Protein AF-A0A4T0FDM9-F1 (afdb_monomer)

Solvent-accessible surface area (backbone atoms only — not comparable to full-atom values): 46953 Å² total; per-residue (Å²): 115,73,72,65,69,41,30,29,35,49,55,89,90,50,73,43,64,85,63,92,65,81,43,66,83,69,46,92,96,54,89,38,66,93,48,69,70,62,42,61,75,45,50,44,75,48,76,78,46,77,49,66,38,32,28,29,34,37,47,28,56,50,55,64,68,57,58,50,46,45,40,49,28,34,38,29,57,31,61,13,28,21,40,75,48,69,46,78,80,40,76,60,51,90,69,54,68,70,64,48,46,54,54,54,22,58,46,35,26,28,38,72,31,87,78,40,43,82,64,55,98,85,64,78,88,45,56,57,33,41,46,41,31,35,38,75,50,63,14,38,67,50,92,77,60,67,89,88,72,79,55,59,82,63,47,31,41,63,29,65,39,39,42,61,58,54,41,70,49,71,43,80,63,37,69,77,32,66,75,36,66,76,52,56,68,41,59,49,58,45,78,47,75,74,51,70,47,50,68,83,19,34,38,34,36,39,34,37,25,33,43,40,28,17,70,81,41,68,58,14,20,28,32,69,41,59,50,70,46,56,40,44,44,75,48,68,77,52,85,65,53,42,93,44,18,67,60,58,35,68,41,46,46,92,71,18,37,48,74,44,74,66,83,80,85,45,37,38,57,41,86,73,27,45,82,67,45,81,75,84,59,51,52,68,74,41,76,93,36,64,90,29,62,44,44,32,22,34,62,35,34,34,41,33,46,33,33,28,49,40,23,39,48,22,80,49,45,62,63,48,20,53,50,53,54,49,51,53,54,48,55,52,49,55,54,47,50,47,68,75,67,45,78,77,76,82,77,83,77,88,77,87,87,83,92,76,96,69,92,78,77,90,84,77,73,99,80,73,75,87,78,80,79,80,80,89,81,86,82,88,83,87,86,81,86,86,90,83,90,85,85,86,92,86,81,90,82,89,85,83,89,83,69,87,70,63,61,71,68,62,73,78,76,72,84,78,91,74,84,60,72,81,72,83,84,79,60,54,75,42,62,86,77,58,90,65,54,80,59,46,65,59,43,49,25,70,74,70,40,83,84,59,60,56,39,72,50,25,25,54,31,49,75,67,48,61,57,96,66,62,45,48,34,35,43,34,29,33,78,90,48,49,62,69,58,24,54,47,52,33,50,55,36,50,57,57,66,52,44,67,69,43,75,72,45,91,72,87,64,66,38,30,32,27,41,38,33,24,80,38,67,63,27,23,54,55,50,43,55,60,48,50,65,47,24,65,67,69,71,50,46,69,49,61,60,87,47,49,91,82,47,60,70,90,75,49,71,25,41,32,40,26,18,25,37,64,44,48,44,55,44,42,72,77,38,87,68,43,53,58,48,39,45,33,40,36,34,42,50,33,55,62,34,62,31,92,92,32,30,70,39,40,48,50,45,52,50,52,39,36,71,61,44,51,79,65,33,27,36,37,37,30,22,49,56,83,52,72,70,53,46,52,51,38,55,73,77,42,71,82,48,36,55,48,66,33,94,55,49,88,55,79,60,88,42,50,47,81,48,74,41,50,28,52,97,90,47,49,67,59,37,51,49,49,55,52,49,43,71,74,68,55,90,83,66,99,80,73,63,97,54,55,25,35,40,34,34,33,91,42,52,72,54,12,46,54,49,18,51,51,33,40,79,70,74,41,48,38,36,44,51,52,86,73,53,89,92,52,104,55,75,70,66,58,50,59,53,47,43,47,43,37,63,77,43,94,81,52,96,78,42,29,46,32,41,22,23,28,66,80,78,52,56,64,62,81,58,66,76,42,27,31,37,32,34,33,67,43,84,58,97,41,72,67,54,41,51,60,57,54,59,59,27,30,44,95,81,39,71,10,38,33,35,38,48,33,51,43,72,59,36,54,58,54,54,64,74,74,108

Radius of gyration: 35.14 Å; Cα contacts (8 Å, |Δi|>4): 1385; chains: 1; bounding box: 88×101×104 Å

pLDDT: mean 79.96, std 21.32, range [21.09, 98.62]

Structure (mmCIF, N/CA/C/O backbone):
data_AF-A0A4T0FDM9-F1
#
_entry.id   AF-A0A4T0FDM9-F1
#
loop_
_atom_site.group_PDB
_atom_site.id
_atom_site.type_symbol
_atom_site.label_atom_id
_atom_site.label_alt_id
_atom_site.label_comp_id
_atom_site.label_asym_id
_atom_site.label_entity_id
_atom_site.label_seq_id
_atom_site.pdbx_PDB_ins_code
_atom_site.Cartn_x
_atom_site.Cartn_y
_atom_site.Cartn_z
_atom_site.occupancy
_atom_site.B_iso_or_equiv
_atom_site.auth_seq_id
_atom_site.auth_comp_id
_atom_site.auth_asym_id
_atom_site.auth_atom_id
_atom_site.pdbx_PDB_model_num
ATOM 1 N N . MET A 1 1 ? -28.705 14.005 28.517 1.00 50.91 1 MET A N 1
ATOM 2 C CA . MET A 1 1 ? -28.825 12.779 27.688 1.00 50.91 1 MET A CA 1
ATOM 3 C C . MET A 1 1 ? -28.263 12.961 26.279 1.00 50.91 1 MET A C 1
ATOM 5 O O . MET A 1 1 ? -27.533 12.079 25.859 1.00 50.91 1 MET A O 1
ATOM 9 N N . ALA A 1 2 ? -28.540 14.061 25.563 1.00 56.50 2 ALA A N 1
ATOM 10 C CA . ALA A 1 2 ? -27.968 14.299 24.227 1.00 56.50 2 ALA A CA 1
ATOM 11 C C . ALA A 1 2 ? -26.438 14.525 24.233 1.00 56.50 2 ALA A C 1
ATOM 13 O O . ALA A 1 2 ? -25.732 13.894 23.454 1.00 56.50 2 ALA A O 1
ATOM 14 N N . GLU A 1 3 ? -25.909 15.335 25.160 1.00 59.50 3 GLU A N 1
ATOM 15 C CA . GLU A 1 3 ? -24.456 15.595 25.286 1.00 59.50 3 GLU A CA 1
ATOM 16 C C . GLU A 1 3 ? -23.640 14.326 25.561 1.00 59.50 3 GLU A C 1
ATOM 18 O O . GLU A 1 3 ? -22.557 14.136 25.021 1.00 59.50 3 GLU A O 1
ATOM 23 N N . ASP A 1 4 ? -24.213 13.404 26.328 1.00 69.69 4 ASP A N 1
ATOM 24 C CA . ASP A 1 4 ? -23.596 12.133 26.707 1.00 69.69 4 ASP A CA 1
ATOM 25 C C . ASP A 1 4 ? -23.381 11.191 25.504 1.00 69.69 4 ASP A C 1
ATOM 27 O O . ASP A 1 4 ? -22.490 10.343 25.502 1.00 69.69 4 ASP A O 1
ATOM 31 N N . ARG A 1 5 ? -24.182 11.362 24.440 1.00 80.62 5 ARG A N 1
ATOM 32 C CA . ARG A 1 5 ? -24.090 10.596 23.180 1.00 80.62 5 ARG A CA 1
ATOM 33 C C . ARG A 1 5 ? -23.045 11.160 22.220 1.00 80.62 5 ARG A C 1
ATOM 35 O O . ARG A 1 5 ? -22.632 10.480 21.277 1.00 80.62 5 ARG A O 1
ATOM 42 N N . ASN A 1 6 ? -22.631 12.407 22.427 1.00 88.00 6 ASN A N 1
ATOM 43 C CA . ASN A 1 6 ? -21.534 13.008 21.679 1.00 88.00 6 ASN A CA 1
ATOM 44 C C . ASN A 1 6 ? -20.171 12.717 22.331 1.00 88.00 6 ASN A C 1
ATOM 46 O O . ASN A 1 6 ? -19.137 13.112 21.805 1.00 88.00 6 ASN A O 1
ATOM 50 N N . ILE A 1 7 ? -20.150 12.000 23.457 1.00 93.56 7 ILE A N 1
ATOM 51 C CA . ILE A 1 7 ? -18.923 11.645 24.163 1.00 93.56 7 ILE A CA 1
ATOM 52 C C . ILE A 1 7 ? -18.602 10.166 23.936 1.00 93.56 7 ILE A C 1
ATOM 54 O O . ILE A 1 7 ? -19.344 9.261 24.328 1.00 93.56 7 ILE A O 1
ATOM 58 N N . VAL A 1 8 ? -17.444 9.918 23.329 1.00 95.06 8 VAL A N 1
ATOM 59 C CA . VAL A 1 8 ? -16.801 8.603 23.302 1.00 95.06 8 VAL A CA 1
ATOM 60 C C . VAL A 1 8 ? -16.137 8.391 24.658 1.00 95.06 8 VAL A C 1
ATOM 62 O O . VAL A 1 8 ? -15.091 8.980 24.928 1.00 95.06 8 VAL A O 1
ATOM 65 N N . ARG A 1 9 ? -16.747 7.575 25.518 1.00 94.31 9 ARG A N 1
ATOM 66 C CA . ARG A 1 9 ? -16.260 7.330 26.883 1.00 94.31 9 ARG A CA 1
ATOM 67 C C . ARG A 1 9 ? -15.075 6.376 26.909 1.00 94.31 9 ARG A C 1
ATOM 69 O O . ARG A 1 9 ? -15.024 5.406 26.146 1.00 94.31 9 ARG A O 1
ATOM 76 N N . LEU A 1 10 ? -14.140 6.643 27.810 1.00 94.88 10 LEU A N 1
ATOM 77 C CA . LEU A 1 10 ? -12.890 5.910 27.948 1.00 94.88 10 LEU A CA 1
ATOM 78 C C . LEU A 1 10 ? -12.779 5.346 29.359 1.00 94.88 10 LEU A C 1
ATOM 80 O O . LEU A 1 10 ? -12.429 6.058 30.294 1.00 94.88 10 LEU A O 1
ATOM 84 N N . ASP A 1 11 ? -13.009 4.045 29.472 1.00 92.38 11 ASP A N 1
ATOM 85 C CA . ASP A 1 11 ? -12.820 3.311 30.714 1.00 92.38 11 ASP A CA 1
ATOM 86 C C . ASP A 1 11 ? -11.411 2.709 30.767 1.00 92.38 11 ASP A C 1
ATOM 88 O O . ASP A 1 11 ? -10.637 2.745 29.800 1.00 92.38 11 ASP A O 1
ATOM 92 N N . LYS A 1 12 ? -11.074 2.105 31.908 1.00 90.38 12 LYS A N 1
ATOM 93 C CA . LYS A 1 12 ? -9.765 1.484 32.141 1.00 90.38 12 LYS A CA 1
ATOM 94 C C . LYS A 1 12 ? -9.435 0.422 31.088 1.00 90.38 12 LYS A C 1
ATOM 96 O O . LYS A 1 12 ? -8.355 0.442 30.509 1.00 90.38 12 LYS A O 1
ATOM 101 N N . GLU A 1 13 ? -10.402 -0.442 30.783 1.00 91.62 13 GLU A N 1
ATOM 102 C CA . GLU A 1 13 ? -10.210 -1.611 29.912 1.00 91.62 13 GLU A CA 1
ATOM 103 C C . GLU A 1 13 ? -10.867 -1.467 28.530 1.00 91.62 13 GLU A C 1
ATOM 105 O O . GLU A 1 13 ? -10.621 -2.271 27.628 1.00 91.62 13 GLU A O 1
ATOM 110 N N . ARG A 1 14 ? -11.780 -0.501 28.352 1.00 92.50 14 ARG A N 1
ATOM 111 C CA . ARG A 1 14 ? -12.668 -0.436 27.179 1.00 92.50 14 ARG A CA 1
ATOM 112 C C . ARG A 1 14 ? -12.958 0.995 26.751 1.00 92.50 14 ARG A C 1
ATOM 114 O O . ARG A 1 14 ? -12.776 1.945 27.502 1.00 92.50 14 ARG A O 1
ATOM 121 N N . THR A 1 15 ? -13.411 1.135 25.512 1.00 93.69 15 THR A N 1
ATOM 122 C CA . THR A 1 15 ? -13.930 2.392 24.970 1.00 93.69 15 THR A CA 1
ATOM 123 C C . THR A 1 15 ? -15.391 2.170 24.599 1.00 93.69 15 THR A C 1
ATOM 125 O O . THR A 1 15 ? -15.711 1.207 23.899 1.00 93.69 15 THR A O 1
ATOM 128 N N . HIS A 1 16 ? -16.267 3.058 25.054 1.00 91.94 16 HIS A N 1
ATOM 129 C CA . HIS A 1 16 ? -17.711 2.992 24.844 1.00 91.94 16 HIS A CA 1
ATOM 130 C C . HIS A 1 16 ? -18.176 4.096 23.884 1.00 91.94 16 HIS A C 1
ATOM 132 O O . HIS A 1 16 ? -17.425 5.016 23.570 1.00 91.94 16 HIS A O 1
ATOM 138 N N . ASN A 1 17 ? -19.413 3.992 23.386 1.00 89.94 17 ASN A N 1
ATOM 139 C CA . ASN A 1 17 ? -20.034 4.983 22.491 1.00 89.94 17 ASN A CA 1
ATOM 140 C C . ASN A 1 17 ? -19.220 5.282 21.213 1.00 89.94 17 ASN A C 1
ATOM 142 O O . ASN A 1 17 ? -19.187 6.399 20.712 1.00 89.94 17 ASN A O 1
ATOM 146 N N . VAL A 1 18 ? -18.560 4.261 20.659 1.00 88.56 18 VAL A N 1
ATOM 147 C CA . VAL A 1 18 ? -17.649 4.391 19.504 1.00 88.56 18 VAL A CA 1
ATOM 148 C C . VAL A 1 18 ? -18.346 4.598 18.154 1.00 88.56 18 VAL A C 1
ATOM 150 O O . VAL A 1 18 ? -17.680 4.778 17.137 1.00 88.56 18 VAL A O 1
ATOM 153 N N . HIS A 1 19 ? -19.670 4.478 18.094 1.00 88.75 19 HIS A N 1
ATOM 154 C CA . HIS A 1 19 ? -20.427 4.541 16.846 1.00 88.75 19 HIS A CA 1
ATOM 155 C C . HIS A 1 19 ? -21.247 5.819 16.780 1.00 88.75 19 HIS A C 1
ATOM 157 O O . HIS A 1 19 ? -21.843 6.217 17.776 1.00 88.75 19 HIS A O 1
ATOM 163 N N . SER A 1 20 ? -21.325 6.414 15.589 1.00 87.25 20 SER A N 1
ATOM 164 C CA . SER A 1 20 ? -22.290 7.475 15.330 1.00 87.25 20 SER A CA 1
ATOM 165 C C . SER A 1 20 ? -23.705 6.918 15.420 1.00 87.25 20 SER A C 1
ATOM 167 O O . SER A 1 20 ? -24.015 5.883 14.825 1.00 87.25 20 SER A O 1
ATOM 169 N N . THR A 1 21 ? -24.558 7.600 16.175 1.00 88.50 21 THR A N 1
ATOM 170 C CA . THR A 1 21 ? -25.956 7.200 16.394 1.00 88.50 21 THR A CA 1
ATOM 171 C C . THR A 1 21 ? -26.958 8.252 15.940 1.00 88.50 21 THR A C 1
ATOM 173 O O . THR A 1 21 ? -28.157 8.031 16.071 1.00 88.50 21 THR A O 1
ATOM 176 N N . ASP A 1 22 ? -26.494 9.371 15.390 1.00 85.31 22 ASP A N 1
ATOM 177 C CA . ASP A 1 22 ? -27.321 10.542 15.077 1.00 85.31 22 ASP A CA 1
ATOM 178 C C . ASP A 1 22 ? -27.982 10.373 13.703 1.00 85.31 22 ASP A C 1
ATOM 180 O O . ASP A 1 22 ? -27.779 11.163 12.787 1.00 85.31 22 ASP A O 1
ATOM 184 N N . PHE A 1 23 ? -28.738 9.284 13.554 1.00 88.44 23 PHE A N 1
ATOM 185 C CA . PHE A 1 23 ? -29.477 8.938 12.345 1.00 88.44 23 PHE A CA 1
ATOM 186 C C . PHE A 1 23 ? -30.982 8.881 12.643 1.00 88.44 23 PHE A C 1
ATOM 188 O O . PHE A 1 23 ? -31.368 8.565 13.778 1.00 88.44 23 PHE A O 1
ATOM 195 N N . PRO A 1 24 ? -31.848 9.151 11.647 1.00 89.50 24 PRO A N 1
ATOM 196 C CA . PRO A 1 24 ? -33.297 9.082 11.820 1.00 89.50 24 PRO A CA 1
ATOM 197 C C . PRO A 1 24 ? -33.747 7.732 12.384 1.00 89.50 24 PRO A C 1
ATOM 199 O O . PRO A 1 24 ? -33.291 6.679 11.939 1.00 89.50 24 PRO A O 1
ATOM 202 N N . GLY A 1 25 ? -34.656 7.767 13.359 1.00 87.06 25 GLY A N 1
ATOM 203 C CA . GLY A 1 25 ? -35.259 6.567 13.948 1.00 87.06 25 GLY A CA 1
ATOM 204 C C . GLY A 1 25 ? -34.464 5.897 15.075 1.00 87.06 25 GLY A C 1
ATOM 205 O O . GLY A 1 25 ? -34.975 4.953 15.671 1.00 87.06 25 GLY A O 1
ATOM 206 N N . ASN A 1 26 ? -33.265 6.379 15.420 1.00 87.38 26 ASN A N 1
ATOM 207 C CA . ASN A 1 26 ? -32.494 5.824 16.543 1.00 87.38 26 ASN A CA 1
ATOM 208 C C . ASN A 1 26 ? -32.960 6.323 17.919 1.00 87.38 26 ASN A C 1
ATOM 210 O O . ASN A 1 26 ? -32.786 5.616 18.911 1.00 87.38 26 ASN A O 1
ATOM 214 N N . TYR A 1 27 ? -33.542 7.524 17.988 1.00 86.69 27 TYR A N 1
ATOM 215 C CA . TYR A 1 27 ? -33.940 8.162 19.241 1.00 86.69 27 TYR A CA 1
ATOM 216 C C . TYR A 1 27 ? -35.399 8.635 19.179 1.00 86.69 27 TYR A C 1
ATOM 218 O O . TYR A 1 27 ? -35.738 9.457 18.325 1.00 86.69 27 TYR A O 1
ATOM 226 N N . PRO A 1 28 ? -36.284 8.129 20.061 1.00 87.31 28 PRO A N 1
ATOM 227 C CA . PRO A 1 28 ? -37.666 8.590 20.134 1.00 87.31 28 PRO A CA 1
ATOM 228 C C . PRO A 1 28 ? -37.744 10.085 20.467 1.00 87.31 28 PRO A C 1
ATOM 230 O O . PRO A 1 28 ? -37.114 10.540 21.418 1.00 87.31 28 PRO A O 1
ATOM 233 N N . GLY A 1 29 ? -38.544 10.837 19.707 1.00 85.44 29 GLY A N 1
ATOM 234 C CA . GLY A 1 29 ? -38.770 12.269 19.940 1.00 85.44 29 GLY A CA 1
ATOM 235 C C . GLY A 1 29 ? -37.670 13.206 19.424 1.00 85.44 29 GLY A C 1
ATOM 236 O O . GLY A 1 29 ? -37.795 14.415 19.596 1.00 85.44 29 GLY A O 1
ATOM 237 N N . GLU A 1 30 ? -36.628 12.687 18.766 1.00 87.19 30 GLU A N 1
ATOM 238 C CA . GLU A 1 30 ? -35.556 13.489 18.164 1.00 87.19 30 GLU A CA 1
ATOM 239 C C . GLU A 1 30 ? -35.551 13.351 16.634 1.00 87.19 30 GLU A C 1
ATOM 241 O O . GLU A 1 30 ? -35.672 12.249 16.096 1.00 87.19 30 GLU A O 1
ATOM 246 N N . ASN A 1 31 ? -35.387 14.474 15.921 1.00 86.62 31 ASN A N 1
ATOM 247 C CA . ASN A 1 31 ? -35.212 14.472 14.469 1.00 86.62 31 ASN A CA 1
ATOM 248 C C . ASN A 1 31 ? -33.720 14.592 14.102 1.00 86.62 31 ASN A C 1
ATOM 250 O O . ASN A 1 31 ? -33.061 15.597 14.391 1.00 86.62 31 ASN A O 1
ATOM 254 N N . HIS A 1 32 ? -33.205 13.558 13.439 1.00 87.94 32 HIS A N 1
ATOM 255 C CA . HIS A 1 32 ? -31.842 13.484 12.905 1.00 87.94 32 HIS A CA 1
ATOM 256 C C . HIS A 1 32 ? -31.819 13.347 11.375 1.00 87.94 32 HIS A C 1
ATOM 258 O O . HIS A 1 32 ? -30.838 12.871 10.809 1.00 87.94 32 HIS A O 1
ATOM 264 N N . GLU A 1 33 ? -32.902 13.718 10.691 1.00 92.19 33 GLU A N 1
ATOM 265 C CA . GLU A 1 33 ? -32.911 13.809 9.233 1.00 92.19 33 GLU A CA 1
ATOM 266 C C . GLU A 1 33 ? -31.876 14.817 8.743 1.00 92.19 33 GLU A C 1
ATOM 268 O O . GLU A 1 33 ? -31.536 15.793 9.423 1.00 92.19 33 GLU A O 1
ATOM 273 N N . TRP A 1 34 ? -31.359 14.556 7.542 1.00 93.69 34 TRP A N 1
ATOM 274 C CA . TRP A 1 34 ? -30.397 15.443 6.912 1.00 93.69 34 TRP A CA 1
ATOM 275 C C . TRP A 1 34 ? -31.020 16.823 6.697 1.00 93.69 34 TRP A C 1
ATOM 277 O O . TRP A 1 34 ? -32.061 16.961 6.057 1.00 93.69 34 TRP A O 1
ATOM 287 N N . ASN A 1 35 ? -30.352 17.851 7.212 1.00 94.12 35 ASN A N 1
ATOM 288 C CA . ASN A 1 35 ? -30.761 19.236 7.058 1.00 94.12 35 ASN A CA 1
ATOM 289 C C . ASN A 1 35 ? -29.519 20.102 6.832 1.00 94.12 35 ASN A C 1
ATOM 291 O O . ASN A 1 35 ? -28.650 20.191 7.700 1.00 94.12 35 ASN A O 1
ATOM 295 N N . LEU A 1 36 ? -29.456 20.740 5.662 1.00 93.56 36 LEU A N 1
ATOM 296 C CA . LEU A 1 36 ? -28.300 21.532 5.250 1.00 93.56 36 LEU A CA 1
ATOM 297 C C . LEU A 1 36 ? -28.078 22.753 6.153 1.00 93.56 36 LEU A C 1
ATOM 299 O O . LEU A 1 36 ? -26.953 22.981 6.574 1.00 93.56 36 LEU A O 1
ATOM 303 N N . GLN A 1 37 ? -29.135 23.481 6.523 1.00 95.12 37 GLN A N 1
ATOM 304 C CA . GLN A 1 37 ? -29.022 24.666 7.385 1.00 95.12 37 GLN A CA 1
ATOM 305 C C . GLN A 1 37 ? -28.481 24.305 8.774 1.00 95.12 37 GLN A C 1
ATOM 307 O O . GLN A 1 37 ? -27.616 24.997 9.304 1.00 95.12 37 GLN A O 1
ATOM 312 N N . ARG A 1 38 ? -28.948 23.184 9.345 1.00 91.94 38 ARG A N 1
ATOM 313 C CA . ARG A 1 38 ? -28.433 22.654 10.618 1.00 91.94 38 ARG A CA 1
ATOM 314 C C . ARG A 1 38 ? -26.964 22.244 10.504 1.00 91.94 38 ARG A C 1
ATOM 316 O O . ARG A 1 38 ? -26.201 22.440 11.446 1.00 91.94 38 ARG A O 1
ATOM 323 N N . PHE A 1 39 ? -26.573 21.641 9.384 1.00 94.00 39 PHE A N 1
ATOM 324 C CA . PHE A 1 39 ? -25.178 21.289 9.138 1.00 94.00 39 PHE A CA 1
ATOM 325 C C . PHE A 1 39 ? -24.303 22.546 9.037 1.00 94.00 39 PHE A C 1
ATOM 327 O O . PHE A 1 39 ? -23.305 22.641 9.743 1.00 94.00 39 PHE A O 1
ATOM 334 N N . GLU A 1 40 ? -24.713 23.539 8.246 1.00 94.44 40 GLU A N 1
ATOM 335 C CA . GLU A 1 40 ? -23.994 24.807 8.072 1.00 94.44 40 GLU A CA 1
ATOM 336 C C . GLU A 1 40 ? -23.845 25.587 9.383 1.00 94.44 40 GLU A C 1
ATOM 338 O O . GLU A 1 40 ? -22.778 26.136 9.644 1.00 94.44 40 GLU A O 1
ATOM 343 N N . SER A 1 41 ? -24.867 25.598 10.247 1.00 94.25 41 SER A N 1
ATOM 344 C CA . SER A 1 41 ? -24.781 26.271 11.550 1.00 94.25 41 SER A CA 1
ATOM 345 C C . SER A 1 41 ? -23.835 25.579 12.537 1.00 94.25 41 SER A C 1
ATOM 347 O O . SER A 1 41 ? -23.300 26.223 13.442 1.00 94.25 41 SER A O 1
ATOM 349 N N . ASN A 1 42 ? -23.657 24.262 12.397 1.00 92.69 42 ASN A N 1
ATOM 350 C CA . ASN A 1 42 ? -22.848 23.448 13.304 1.00 92.69 42 ASN A CA 1
ATOM 351 C C . ASN A 1 42 ? -21.403 23.288 12.828 1.00 92.69 42 ASN A C 1
ATOM 353 O O . ASN A 1 42 ? -20.509 23.135 13.662 1.00 92.69 42 ASN A O 1
ATOM 357 N N . LEU A 1 43 ? -21.175 23.330 11.513 1.00 96.31 43 LEU A N 1
ATOM 358 C CA . LEU A 1 43 ? -19.855 23.217 10.917 1.00 96.31 43 LEU A CA 1
ATOM 359 C C . LEU A 1 43 ? -18.993 24.415 11.323 1.00 96.31 43 LEU A C 1
ATOM 361 O O . LEU A 1 43 ? -19.250 25.551 10.930 1.00 96.31 43 LEU A O 1
ATOM 365 N N . LYS A 1 44 ? -17.927 24.156 12.079 1.00 96.31 44 LYS A N 1
ATOM 366 C CA . LYS A 1 44 ? -16.936 25.175 12.445 1.00 96.31 44 LYS A CA 1
ATOM 367 C C . LYS A 1 44 ? -15.548 24.671 12.106 1.00 96.31 44 LYS A C 1
ATOM 369 O O . LYS A 1 44 ? -15.226 23.512 12.349 1.00 96.31 44 LYS A O 1
ATOM 374 N N . THR A 1 45 ? -14.729 25.557 11.553 1.00 95.12 45 THR A N 1
ATOM 375 C CA . THR A 1 45 ? -13.314 25.285 11.296 1.00 95.12 45 THR A CA 1
ATOM 376 C C . THR A 1 45 ? -12.476 26.357 11.975 1.00 95.12 45 THR A C 1
ATOM 378 O O . THR A 1 45 ? -12.768 27.542 11.823 1.00 95.12 45 THR A O 1
ATOM 381 N N . HIS A 1 46 ? -11.456 25.954 12.727 1.00 95.31 46 HIS A N 1
ATOM 382 C CA . HIS A 1 46 ? -10.543 26.875 13.405 1.00 95.31 46 HIS A CA 1
ATOM 383 C C . HIS A 1 46 ? -9.102 26.450 13.148 1.00 95.31 46 HIS A C 1
ATOM 385 O O . HIS A 1 46 ? -8.717 25.349 13.521 1.00 95.31 46 HIS A O 1
ATOM 391 N N . ILE A 1 47 ? -8.293 27.317 12.546 1.00 95.62 47 ILE A N 1
ATOM 392 C CA . ILE A 1 47 ? -6.870 27.045 12.319 1.00 95.62 47 ILE A CA 1
ATOM 393 C C . ILE A 1 47 ? -6.103 27.481 13.564 1.00 95.62 47 ILE A C 1
ATOM 395 O O . ILE A 1 47 ? -6.151 28.648 13.946 1.00 95.62 47 ILE A O 1
ATOM 399 N N . SER A 1 48 ? -5.429 26.536 14.211 1.00 93.19 48 SER A N 1
ATOM 400 C CA . SER A 1 48 ? -4.628 26.790 15.410 1.00 93.19 48 SER A CA 1
ATOM 401 C C . SER A 1 48 ? -3.209 27.212 15.057 1.00 93.19 48 SER A C 1
ATOM 403 O O . SER A 1 48 ? -2.691 28.160 15.640 1.00 93.19 48 SER A O 1
ATOM 405 N N . GLU A 1 49 ? -2.604 26.533 14.087 1.00 93.25 49 GLU A N 1
ATOM 406 C CA . GLU A 1 49 ? -1.251 26.807 13.618 1.00 93.25 49 GLU A CA 1
ATOM 407 C C . GLU A 1 49 ? -1.167 26.518 12.121 1.00 93.25 49 GLU A C 1
ATOM 409 O O . GLU A 1 49 ? -1.766 25.562 11.624 1.00 93.25 49 GLU A O 1
ATOM 414 N N . VAL A 1 50 ? -0.434 27.355 11.391 1.00 95.25 50 VAL A N 1
ATOM 415 C CA . VAL A 1 50 ? -0.132 27.123 9.982 1.00 95.25 50 VAL A CA 1
ATOM 416 C C . VAL A 1 50 ? 1.278 27.607 9.678 1.00 95.25 50 VAL A C 1
ATOM 418 O O . VAL A 1 50 ? 1.653 28.737 9.992 1.00 95.25 50 VAL A O 1
ATOM 421 N N . THR A 1 51 ? 2.052 26.733 9.057 1.00 95.75 51 THR A N 1
ATOM 422 C CA . THR A 1 51 ? 3.349 27.017 8.453 1.00 95.75 51 THR A CA 1
ATOM 423 C C . THR A 1 51 ? 3.287 26.639 6.969 1.00 95.75 51 THR A C 1
ATOM 425 O O . THR A 1 51 ? 2.234 26.238 6.466 1.00 95.75 51 THR A O 1
ATOM 428 N N . ASP A 1 52 ? 4.394 26.779 6.237 1.00 90.88 52 ASP A N 1
ATOM 429 C CA . ASP A 1 52 ? 4.446 26.291 4.853 1.00 90.88 52 ASP A CA 1
ATOM 430 C C . ASP A 1 52 ? 4.284 24.758 4.787 1.00 90.88 52 ASP A C 1
ATOM 432 O O . ASP A 1 52 ? 3.636 24.261 3.863 1.00 90.88 52 ASP A O 1
ATOM 436 N N . ASP A 1 53 ? 4.783 24.033 5.796 1.00 94.44 53 ASP A N 1
ATOM 437 C CA . ASP A 1 53 ? 4.894 22.571 5.774 1.00 94.44 53 ASP A CA 1
ATOM 438 C C . ASP A 1 53 ? 3.912 21.857 6.709 1.00 94.44 53 ASP A C 1
ATOM 440 O O . ASP A 1 53 ? 3.651 20.672 6.517 1.00 94.44 53 ASP A O 1
ATOM 444 N N . SER A 1 54 ? 3.322 22.549 7.683 1.00 96.88 54 SER A N 1
ATOM 445 C CA . SER A 1 54 ? 2.359 21.977 8.627 1.00 96.88 54 SER A CA 1
ATOM 446 C C . SER A 1 54 ? 1.127 22.857 8.819 1.00 96.88 54 SER A C 1
ATOM 448 O O . SER A 1 54 ? 1.199 24.084 8.791 1.00 96.88 54 SER A O 1
ATOM 450 N N . VAL A 1 55 ? -0.028 22.231 9.024 1.00 97.06 55 VAL A N 1
ATOM 451 C CA . VAL A 1 55 ? -1.255 22.913 9.428 1.00 97.06 55 VAL A CA 1
ATOM 452 C C . VAL A 1 55 ? -1.977 22.088 10.479 1.00 97.06 55 VAL A C 1
ATOM 454 O O . VAL A 1 55 ? -2.205 20.886 10.322 1.00 97.06 55 VAL A O 1
ATOM 457 N N . GLU A 1 56 ? -2.372 22.764 11.547 1.00 97.38 56 GLU A N 1
ATOM 458 C CA . GLU A 1 56 ? -3.190 22.200 12.601 1.00 97.38 56 GLU A CA 1
ATOM 459 C C . GLU A 1 56 ? -4.504 22.973 12.680 1.00 97.38 56 GLU A C 1
ATOM 461 O O . GLU A 1 56 ? -4.526 24.197 12.849 1.00 97.38 56 GLU A O 1
ATOM 466 N N . PHE A 1 57 ? -5.617 22.264 12.534 1.00 97.06 57 PHE A N 1
ATOM 467 C CA . PHE A 1 57 ? -6.935 22.879 12.526 1.00 97.06 57 PHE A CA 1
ATOM 468 C C . PHE A 1 57 ? -7.979 21.976 13.163 1.00 97.06 57 PHE A C 1
ATOM 470 O O . PHE A 1 57 ? -7.909 20.749 13.111 1.00 97.06 57 PHE A O 1
ATOM 477 N N . ASP A 1 58 ? -8.989 22.607 13.733 1.00 97.69 58 ASP A N 1
ATOM 478 C CA . ASP A 1 58 ? -10.145 21.939 14.281 1.00 97.69 58 ASP A CA 1
ATOM 479 C C . ASP A 1 58 ? -11.241 21.889 13.211 1.00 97.69 58 ASP A C 1
ATOM 481 O O . ASP A 1 58 ? -11.526 22.897 12.562 1.00 97.69 58 ASP A O 1
ATOM 485 N N . LEU A 1 59 ? -11.867 20.727 13.044 1.00 97.38 59 LEU A N 1
ATOM 486 C CA . LEU A 1 59 ? -13.048 20.509 12.216 1.00 97.38 59 LEU A CA 1
ATOM 487 C C . LEU A 1 59 ? -14.169 20.009 13.126 1.00 97.38 59 LEU A C 1
ATOM 489 O O . LEU A 1 59 ? -14.105 18.893 13.642 1.00 97.38 59 LEU A O 1
ATOM 493 N N . VAL A 1 60 ? -15.172 20.853 13.349 1.00 97.25 60 VAL A N 1
ATOM 494 C CA . VAL A 1 60 ? -16.242 20.625 14.326 1.00 97.25 60 VAL A CA 1
ATOM 495 C C . VAL A 1 60 ? -17.587 20.498 13.622 1.00 97.25 60 VAL A C 1
ATOM 497 O O . VAL A 1 60 ? -17.841 21.213 12.655 1.00 97.25 60 VAL A O 1
ATOM 500 N N . GLY A 1 61 ? -18.453 19.612 14.113 1.00 94.62 61 GLY A N 1
ATOM 501 C CA . GLY A 1 61 ? -19.824 19.441 13.621 1.00 94.62 61 GLY A CA 1
ATOM 502 C C . GLY A 1 61 ? -19.951 18.510 12.412 1.00 94.62 61 GLY A C 1
ATOM 503 O O . GLY A 1 61 ? -20.984 18.506 11.743 1.00 94.62 61 GLY A O 1
ATOM 504 N N . VAL A 1 62 ? -18.915 17.716 12.120 1.00 94.50 62 VAL A N 1
ATOM 505 C CA . VAL A 1 62 ? -18.924 16.701 11.053 1.00 94.50 62 VAL A CA 1
ATOM 506 C C . VAL A 1 62 ? -18.966 15.286 11.627 1.00 94.50 62 VAL A C 1
ATOM 508 O O . VAL A 1 62 ? -18.545 15.039 12.753 1.00 94.50 62 VAL A O 1
ATOM 511 N N . ASP A 1 63 ? -19.431 14.324 10.833 1.00 93.44 63 ASP A N 1
ATOM 512 C CA . ASP A 1 63 ? -19.341 12.905 11.186 1.00 93.44 63 ASP A CA 1
ATOM 513 C C . ASP A 1 63 ? -17.919 12.352 10.916 1.00 93.44 63 ASP A C 1
ATOM 515 O O . ASP A 1 63 ? -17.274 12.769 9.942 1.00 93.44 63 ASP A O 1
ATOM 519 N N . PRO A 1 64 ? -17.431 11.364 11.701 1.00 93.38 64 PRO A N 1
ATOM 520 C CA . PRO A 1 64 ? -16.164 10.679 11.440 1.00 93.38 64 PRO A CA 1
ATOM 521 C C . PRO A 1 64 ? -15.963 10.179 10.004 1.00 93.38 64 PRO A C 1
ATOM 523 O O . PRO A 1 64 ? -14.822 10.082 9.553 1.00 93.38 64 PRO A O 1
ATOM 526 N N . SER A 1 65 ? -17.029 9.849 9.268 1.00 94.88 65 SER A N 1
ATOM 527 C CA . SER A 1 65 ? -16.936 9.437 7.862 1.00 94.88 65 SER A CA 1
ATOM 528 C C . SER A 1 65 ? -16.405 10.545 6.950 1.00 94.88 65 SER A C 1
ATOM 530 O O . SER A 1 65 ? -15.555 10.259 6.106 1.00 94.88 65 SER A O 1
ATOM 532 N N . ILE A 1 66 ? -16.833 11.797 7.151 1.00 94.38 66 ILE A N 1
ATOM 533 C CA . ILE A 1 66 ? -16.383 12.960 6.373 1.00 94.38 66 ILE A CA 1
ATOM 534 C C . ILE A 1 66 ? -14.947 13.312 6.758 1.00 94.38 66 ILE A C 1
ATOM 536 O O . ILE A 1 66 ? -14.090 13.420 5.882 1.00 94.38 66 ILE A O 1
ATOM 540 N N . ALA A 1 67 ? -14.652 13.398 8.059 1.00 96.50 67 ALA A N 1
ATOM 541 C CA . ALA A 1 67 ? -13.296 13.657 8.545 1.00 96.50 67 ALA A CA 1
ATOM 542 C C . ALA A 1 67 ? -12.297 12.600 8.028 1.00 96.50 67 ALA A C 1
ATOM 544 O O . ALA A 1 67 ? -11.222 12.925 7.520 1.00 96.50 67 ALA A O 1
ATOM 545 N N . ASN A 1 68 ? -12.665 11.316 8.073 1.00 97.31 68 ASN A N 1
ATOM 546 C CA . ASN A 1 68 ? -11.816 10.250 7.546 1.00 97.31 68 ASN A CA 1
ATOM 547 C C . ASN A 1 68 ? -11.716 10.261 6.015 1.00 97.31 68 ASN A C 1
ATOM 549 O O . ASN A 1 68 ? -10.671 9.879 5.491 1.00 97.31 68 ASN A O 1
ATOM 553 N N . ALA A 1 69 ? -12.754 10.689 5.289 1.00 97.25 69 ALA A N 1
ATOM 554 C CA . ALA A 1 69 ? -12.672 10.877 3.843 1.00 97.25 69 ALA A CA 1
ATOM 555 C C . ALA A 1 69 ? -11.651 11.967 3.491 1.00 97.25 69 ALA A C 1
ATOM 557 O O . ALA A 1 69 ? -10.727 11.683 2.735 1.00 97.25 69 ALA A O 1
ATOM 558 N N . ILE A 1 70 ? -11.740 13.141 4.126 1.00 97.06 70 ILE A N 1
ATOM 559 C CA . ILE A 1 70 ? -10.778 14.245 3.970 1.00 97.06 70 ILE A CA 1
ATOM 560 C C . ILE A 1 70 ? -9.351 13.752 4.235 1.00 97.06 70 ILE A C 1
ATOM 562 O O . ILE A 1 70 ? -8.476 13.891 3.381 1.00 97.06 70 ILE A O 1
ATOM 566 N N . ARG A 1 71 ? -9.129 13.070 5.368 1.00 98.12 71 ARG A N 1
ATOM 567 C CA . ARG A 1 71 ? -7.817 12.504 5.723 1.00 98.12 71 ARG A CA 1
ATOM 568 C C . ARG A 1 71 ? -7.281 11.546 4.654 1.00 98.12 71 ARG A C 1
ATOM 570 O O . ARG A 1 71 ? -6.101 11.581 4.325 1.00 98.12 71 ARG A O 1
ATOM 577 N N . ARG A 1 72 ? -8.125 10.656 4.122 1.00 97.75 72 ARG A N 1
ATOM 578 C CA . ARG A 1 72 ? -7.717 9.685 3.092 1.00 97.75 72 ARG A CA 1
ATOM 579 C C . ARG A 1 72 ? -7.400 10.361 1.764 1.00 97.75 72 ARG A C 1
ATOM 581 O O . ARG A 1 72 ? -6.429 9.975 1.125 1.00 97.75 72 ARG A O 1
ATOM 588 N N . VAL A 1 73 ? -8.195 11.354 1.378 1.00 98.12 73 VAL A N 1
ATOM 589 C CA . VAL A 1 73 ? -7.994 12.118 0.145 1.00 98.12 73 VAL A CA 1
ATOM 590 C C . VAL A 1 73 ? -6.683 12.897 0.209 1.00 98.12 73 VAL A C 1
ATOM 592 O O . VAL A 1 73 ? -5.895 12.800 -0.725 1.00 98.12 73 VAL A O 1
ATOM 595 N N . MET A 1 74 ? -6.394 13.573 1.328 1.00 97.56 74 MET A N 1
ATOM 596 C CA . MET A 1 74 ? -5.117 14.271 1.547 1.00 97.56 74 MET A CA 1
ATOM 597 C C . MET A 1 74 ? -3.891 13.373 1.323 1.00 97.56 74 MET A C 1
ATOM 599 O O . MET A 1 74 ? -2.896 13.833 0.777 1.00 97.56 74 MET A O 1
ATOM 603 N N . ILE A 1 75 ? -3.962 12.104 1.739 1.00 96.88 75 ILE A N 1
ATOM 604 C CA . ILE A 1 75 ? -2.842 11.155 1.630 1.00 96.88 75 ILE A CA 1
ATOM 605 C C . ILE A 1 75 ? -2.751 10.544 0.229 1.00 96.88 75 ILE A C 1
ATOM 607 O O . ILE A 1 75 ? -1.665 10.372 -0.310 1.00 96.88 75 ILE A O 1
ATOM 611 N N . ALA A 1 76 ? -3.885 10.147 -0.348 1.00 96.88 76 ALA A N 1
ATOM 612 C CA . ALA A 1 76 ? -3.881 9.222 -1.478 1.00 96.88 76 ALA A CA 1
ATOM 613 C C . ALA A 1 76 ? -4.343 9.840 -2.802 1.00 96.88 76 ALA A C 1
ATOM 615 O O . ALA A 1 76 ? -4.112 9.247 -3.849 1.00 96.88 76 ALA A O 1
ATOM 616 N N . GLU A 1 77 ? -5.023 10.983 -2.792 1.00 97.00 77 GLU A N 1
ATOM 617 C CA . GLU A 1 77 ? -5.751 11.454 -3.978 1.00 97.00 77 GLU A CA 1
ATOM 618 C C . GLU A 1 77 ? -5.530 12.926 -4.318 1.00 97.00 77 GLU A C 1
ATOM 620 O O . GLU A 1 77 ? -5.863 13.334 -5.427 1.00 97.00 77 GLU A O 1
ATOM 625 N N . VAL A 1 78 ? -4.970 13.728 -3.406 1.00 97.75 78 VAL A N 1
ATOM 626 C CA . VAL A 1 78 ? -4.475 15.059 -3.770 1.00 97.75 78 VAL A CA 1
A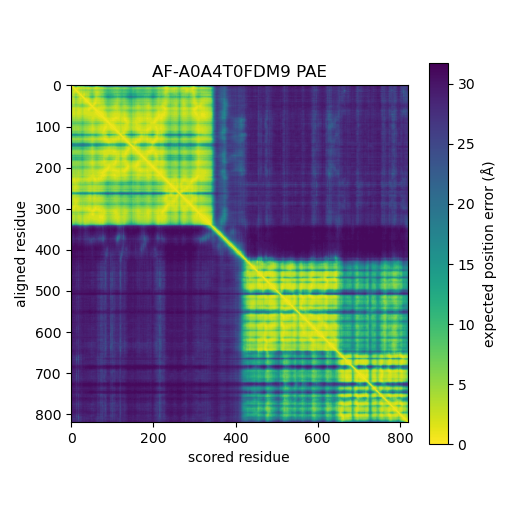TOM 627 C C . VAL A 1 78 ? -3.263 14.872 -4.692 1.00 97.75 78 VAL A C 1
ATOM 629 O O . VAL A 1 78 ? -2.317 14.188 -4.293 1.00 97.75 78 VAL A O 1
ATOM 632 N N . PRO A 1 79 ? -3.284 15.430 -5.916 1.00 97.06 79 PRO A N 1
ATOM 633 C CA . PRO A 1 79 ? -2.207 15.231 -6.870 1.00 97.06 79 PRO A CA 1
ATOM 634 C C . PRO A 1 79 ? -0.960 16.034 -6.496 1.00 97.06 79 PRO A C 1
ATOM 636 O O . PRO A 1 79 ? -1.054 17.156 -5.993 1.00 97.06 79 PRO A O 1
ATOM 639 N N . ALA A 1 80 ? 0.204 15.470 -6.803 1.00 97.38 80 ALA A N 1
ATOM 640 C CA . ALA A 1 80 ? 1.506 16.110 -6.655 1.00 97.38 80 ALA A CA 1
ATOM 641 C C . ALA A 1 80 ? 2.393 15.811 -7.872 1.00 97.38 80 ALA A C 1
ATOM 643 O O . ALA A 1 80 ? 2.108 14.904 -8.658 1.00 97.38 80 ALA A O 1
ATOM 644 N N . VAL A 1 81 ? 3.473 16.578 -8.022 1.00 97.38 81 VAL A N 1
ATOM 645 C CA . VAL A 1 81 ? 4.483 16.360 -9.061 1.00 97.38 81 VAL A CA 1
ATOM 646 C C . VAL A 1 81 ? 5.678 15.625 -8.461 1.00 97.38 81 VAL A C 1
ATOM 648 O O . VAL A 1 81 ? 6.212 16.044 -7.435 1.00 97.38 81 VAL A O 1
ATOM 651 N N . ALA A 1 82 ? 6.124 14.550 -9.108 1.00 98.19 82 ALA A N 1
ATOM 652 C CA . ALA A 1 82 ? 7.321 13.814 -8.705 1.00 98.19 82 ALA A CA 1
ATOM 653 C C . ALA A 1 82 ? 8.069 13.263 -9.923 1.00 98.19 82 ALA A C 1
ATOM 655 O O . ALA A 1 82 ? 7.488 13.121 -11.000 1.00 98.19 82 ALA A O 1
ATOM 656 N N . VAL A 1 83 ? 9.356 12.944 -9.746 1.00 98.25 83 VAL A N 1
ATOM 657 C CA . VAL A 1 83 ? 10.177 12.307 -10.786 1.00 98.25 83 VAL A CA 1
ATOM 658 C C . VAL A 1 83 ? 9.652 10.889 -11.051 1.00 98.25 83 VAL A C 1
ATOM 660 O O . VAL A 1 83 ? 9.562 10.053 -10.143 1.00 98.25 83 VAL A O 1
ATOM 663 N N . GLU A 1 84 ? 9.323 10.614 -12.310 1.00 95.75 84 GLU A N 1
ATOM 664 C CA . GLU A 1 84 ? 8.848 9.311 -12.780 1.00 95.75 84 GLU A CA 1
ATOM 665 C C . GLU A 1 84 ? 9.909 8.602 -13.609 1.00 95.75 84 GLU A C 1
ATOM 667 O O . GLU A 1 84 ? 10.279 7.475 -13.290 1.00 95.75 84 GLU A O 1
ATOM 672 N N . ASN A 1 85 ? 10.453 9.290 -14.616 1.00 95.56 85 ASN A N 1
ATOM 673 C CA . ASN A 1 85 ? 11.475 8.729 -15.492 1.00 95.56 85 ASN A CA 1
ATOM 674 C C . ASN A 1 85 ? 12.826 9.403 -15.242 1.00 95.56 85 ASN A C 1
ATOM 676 O O . ASN A 1 85 ? 12.915 10.626 -15.132 1.00 95.56 85 ASN A O 1
ATOM 680 N N . VAL A 1 86 ? 13.880 8.591 -15.175 1.00 97.31 86 VAL A N 1
ATOM 681 C CA . VAL A 1 86 ? 15.269 9.038 -15.024 1.00 97.31 86 VAL A CA 1
ATOM 682 C C . VAL A 1 86 ? 16.067 8.514 -16.210 1.00 97.31 86 VAL A C 1
ATOM 684 O O . VAL A 1 86 ? 16.240 7.306 -16.367 1.00 97.31 86 VAL A O 1
ATOM 687 N N . PHE A 1 87 ? 16.555 9.424 -17.042 1.00 96.88 87 PHE A N 1
ATOM 688 C CA . PHE A 1 87 ? 17.422 9.123 -18.172 1.00 96.88 87 PHE A CA 1
ATOM 689 C C . PHE A 1 87 ? 18.870 9.301 -17.732 1.00 96.88 87 PHE A C 1
ATOM 691 O O . PHE A 1 87 ? 19.305 10.405 -17.409 1.00 96.88 87 PHE A O 1
ATOM 698 N N . VAL A 1 88 ? 19.607 8.194 -17.684 1.00 95.94 88 VAL A N 1
ATOM 699 C CA . VAL A 1 88 ? 21.013 8.164 -17.273 1.00 95.94 88 VAL A CA 1
ATOM 700 C C . VAL A 1 88 ? 21.884 8.213 -18.525 1.00 95.94 88 VAL A C 1
ATOM 702 O O . VAL A 1 88 ? 21.919 7.250 -19.290 1.00 95.94 88 VAL A O 1
ATOM 705 N N . PHE A 1 89 ? 22.598 9.317 -18.738 1.00 94.56 89 PHE A N 1
ATOM 706 C CA . PHE A 1 89 ? 23.598 9.418 -19.806 1.00 94.56 89 PHE A CA 1
ATOM 707 C C . PHE A 1 89 ? 24.961 8.925 -19.330 1.00 94.56 89 PHE A C 1
ATOM 709 O O . PHE A 1 89 ? 25.676 8.243 -20.065 1.00 94.56 89 PHE A O 1
ATOM 716 N N . ASN A 1 90 ? 25.312 9.247 -18.083 1.00 94.62 90 ASN A N 1
ATOM 717 C CA . ASN A 1 90 ? 26.539 8.784 -17.457 1.00 94.62 90 ASN A CA 1
ATOM 718 C C . ASN A 1 90 ? 26.387 8.713 -15.932 1.00 94.62 90 ASN A C 1
ATOM 720 O O . ASN A 1 90 ? 26.048 9.704 -15.288 1.00 94.62 90 ASN A O 1
ATOM 724 N N . ASN A 1 91 ? 26.698 7.560 -15.346 1.00 96.69 91 ASN A N 1
ATOM 725 C CA . ASN A 1 91 ? 26.851 7.396 -13.904 1.00 96.69 91 ASN A CA 1
ATOM 726 C C . ASN A 1 91 ? 28.115 6.576 -13.627 1.00 96.69 91 ASN A C 1
ATOM 728 O O . ASN A 1 91 ? 28.146 5.365 -13.830 1.00 96.69 91 ASN A O 1
ATOM 732 N N . THR A 1 92 ? 29.165 7.235 -13.137 1.00 96.19 92 THR A N 1
ATOM 733 C CA . THR A 1 92 ? 30.409 6.571 -12.701 1.00 96.19 92 THR A CA 1
ATOM 734 C C . THR A 1 92 ? 30.550 6.539 -11.179 1.00 96.19 92 THR A C 1
ATOM 736 O O . THR A 1 92 ? 31.632 6.292 -10.635 1.00 96.19 92 THR A O 1
ATOM 739 N N . SER A 1 93 ? 29.459 6.825 -10.466 1.00 95.88 93 SER A N 1
ATOM 740 C CA . SER A 1 93 ? 29.415 6.767 -9.011 1.00 95.88 93 SER A CA 1
ATOM 741 C C . SER A 1 93 ? 29.384 5.326 -8.492 1.00 95.88 93 SER A C 1
ATOM 743 O O . SER A 1 93 ? 29.319 4.358 -9.243 1.00 95.88 93 SER A O 1
ATOM 745 N N . VAL A 1 94 ? 29.439 5.180 -7.168 1.00 92.94 94 VAL A N 1
ATOM 746 C CA . VAL A 1 94 ? 29.325 3.871 -6.503 1.00 92.94 94 VAL A CA 1
ATOM 747 C C . VAL A 1 94 ? 27.872 3.377 -6.436 1.00 92.94 94 VAL A C 1
ATOM 749 O O . VAL A 1 94 ? 27.644 2.188 -6.243 1.00 92.94 94 VAL A O 1
ATOM 752 N N . MET A 1 95 ? 26.881 4.269 -6.544 1.00 93.44 95 MET A N 1
ATOM 753 C CA . MET A 1 95 ? 25.472 3.893 -6.412 1.00 93.44 95 MET A CA 1
ATOM 754 C C . MET A 1 95 ? 24.930 3.411 -7.753 1.00 93.44 95 MET A C 1
ATOM 756 O O . MET A 1 95 ? 25.055 4.117 -8.754 1.00 93.44 95 MET A O 1
ATOM 760 N N . HIS A 1 96 ? 24.294 2.242 -7.741 1.00 93.56 96 HIS A N 1
ATOM 761 C CA . HIS A 1 96 ? 23.607 1.699 -8.906 1.00 93.56 96 HIS A CA 1
ATOM 762 C C . HIS A 1 96 ? 22.443 2.592 -9.356 1.00 93.56 96 HIS A C 1
ATOM 764 O O . HIS A 1 96 ? 21.812 3.275 -8.538 1.00 93.56 96 HIS A O 1
ATOM 770 N N . ASP A 1 97 ? 22.177 2.578 -10.661 1.00 92.81 97 ASP A N 1
ATOM 771 C CA . ASP A 1 97 ? 21.230 3.473 -11.326 1.00 92.81 97 ASP A CA 1
ATOM 772 C C . ASP A 1 97 ? 19.818 3.342 -10.754 1.00 92.81 97 ASP A C 1
ATOM 774 O O . ASP A 1 97 ? 19.171 4.349 -10.485 1.00 92.81 97 ASP A O 1
ATOM 778 N N . GLU A 1 98 ? 19.352 2.122 -10.489 1.00 90.00 98 GLU A N 1
ATOM 779 C CA . GLU A 1 98 ? 18.011 1.858 -9.967 1.00 90.00 98 GLU A CA 1
ATOM 780 C C . GLU A 1 98 ? 17.813 2.416 -8.552 1.00 90.00 98 GLU A C 1
ATOM 782 O O . GLU A 1 98 ? 16.782 3.022 -8.247 1.00 90.00 98 GLU A O 1
ATOM 787 N N . VAL A 1 99 ? 18.831 2.295 -7.693 1.00 93.06 99 VAL A N 1
ATOM 788 C CA . VAL A 1 99 ? 18.796 2.843 -6.330 1.00 93.06 99 VAL A CA 1
ATOM 789 C C . VAL A 1 99 ? 18.830 4.368 -6.378 1.00 93.06 99 VAL A C 1
ATOM 791 O O . VAL A 1 99 ? 18.126 5.035 -5.614 1.00 93.06 99 VAL A O 1
ATOM 794 N N . MET A 1 100 ? 19.628 4.934 -7.285 1.00 95.44 100 MET A N 1
ATOM 795 C CA . MET A 1 100 ? 19.702 6.375 -7.485 1.00 95.44 100 MET A CA 1
ATOM 796 C C . MET A 1 100 ? 18.382 6.929 -8.023 1.00 95.44 100 MET A C 1
ATOM 798 O O . MET A 1 100 ? 17.853 7.875 -7.445 1.00 95.44 100 MET A O 1
ATOM 802 N N . ALA A 1 101 ? 17.817 6.312 -9.061 1.00 95.56 101 ALA A N 1
ATOM 803 C CA . ALA A 1 101 ? 16.539 6.688 -9.651 1.00 95.56 101 ALA A CA 1
ATOM 804 C C . ALA A 1 101 ? 15.411 6.649 -8.614 1.00 95.56 101 ALA A C 1
ATOM 806 O O . ALA A 1 101 ? 14.651 7.609 -8.498 1.00 95.56 101 ALA A O 1
ATOM 807 N N . HIS A 1 102 ? 15.365 5.607 -7.776 1.00 96.44 102 HIS A N 1
ATOM 808 C CA . HIS A 1 102 ? 14.414 5.532 -6.669 1.00 96.44 102 HIS A CA 1
ATOM 809 C C . HIS A 1 102 ? 14.577 6.703 -5.683 1.00 96.44 102 HIS A C 1
ATOM 811 O O . HIS A 1 102 ? 13.592 7.327 -5.292 1.00 96.44 102 HIS A O 1
ATOM 817 N N . ARG A 1 103 ? 15.813 7.054 -5.294 1.00 97.38 103 ARG A N 1
ATOM 818 C CA . ARG A 1 103 ? 16.063 8.207 -4.405 1.00 97.38 103 ARG A CA 1
ATOM 819 C C . ARG A 1 103 ? 15.658 9.536 -5.040 1.00 97.38 103 ARG A C 1
ATOM 821 O O . ARG A 1 103 ? 15.084 10.366 -4.344 1.00 97.38 103 ARG A O 1
ATOM 828 N N . LEU A 1 104 ? 15.958 9.734 -6.324 1.00 98.00 104 LEU A N 1
ATOM 829 C CA . LEU A 1 104 ? 15.574 10.928 -7.086 1.00 98.00 104 LEU A CA 1
ATOM 830 C C . LEU A 1 104 ? 14.043 11.046 -7.179 1.00 98.00 104 LEU A C 1
ATOM 832 O O . LEU A 1 104 ? 13.508 12.133 -6.986 1.00 98.00 104 LEU A O 1
ATOM 836 N N . GLY A 1 105 ? 13.349 9.916 -7.364 1.00 97.62 105 GLY A N 1
ATOM 837 C CA . GLY A 1 105 ? 11.887 9.788 -7.341 1.00 97.62 105 GLY A CA 1
ATOM 838 C C . GLY A 1 105 ? 11.219 10.294 -6.064 1.00 97.62 105 GLY A C 1
ATOM 839 O O . GLY A 1 105 ? 10.104 10.803 -6.116 1.00 97.62 105 GLY A O 1
ATOM 840 N N . LEU A 1 106 ? 11.895 10.165 -4.920 1.00 97.69 106 LEU A N 1
ATOM 841 C CA . LEU A 1 106 ? 11.382 10.572 -3.609 1.00 97.69 106 LEU A CA 1
ATOM 842 C C . LEU A 1 106 ? 11.682 12.035 -3.253 1.00 97.69 106 LEU A C 1
ATOM 844 O O . LEU A 1 106 ? 11.291 12.482 -2.175 1.00 97.69 106 LEU A O 1
ATOM 848 N N . VAL A 1 107 ? 12.386 12.782 -4.109 1.00 98.06 107 VAL A N 1
ATOM 849 C CA . VAL A 1 107 ? 12.633 14.211 -3.881 1.00 98.06 107 VAL A CA 1
ATOM 850 C C . VAL A 1 107 ? 11.351 14.990 -4.202 1.00 98.06 107 VAL A C 1
ATOM 852 O O . VAL A 1 107 ? 10.914 14.975 -5.353 1.00 98.06 107 VAL A O 1
ATOM 855 N N . PRO A 1 108 ? 10.747 15.693 -3.226 1.00 97.38 108 PRO A N 1
ATOM 856 C CA . PRO A 1 108 ? 9.514 16.436 -3.455 1.00 97.38 108 PRO A CA 1
ATOM 857 C C . PRO A 1 108 ? 9.757 17.625 -4.389 1.00 97.38 108 PRO A C 1
ATOM 859 O O . PRO A 1 108 ? 10.634 18.463 -4.139 1.00 97.38 108 PRO A O 1
ATOM 862 N N . ILE A 1 109 ? 8.959 17.710 -5.454 1.00 97.62 109 ILE A N 1
ATOM 863 C CA . ILE A 1 109 ? 8.965 18.831 -6.394 1.00 97.62 109 ILE A CA 1
ATOM 864 C C . ILE A 1 109 ? 7.835 19.783 -6.013 1.00 97.62 109 ILE A C 1
ATOM 866 O O . ILE A 1 109 ? 6.663 19.415 -6.009 1.00 97.62 109 ILE A O 1
ATOM 870 N N . LEU A 1 110 ? 8.197 21.024 -5.703 1.00 95.56 110 LEU A N 1
ATOM 871 C CA . LEU A 1 110 ? 7.253 22.094 -5.430 1.00 95.56 110 LEU A CA 1
ATOM 872 C C . LEU A 1 110 ? 6.795 22.703 -6.758 1.00 95.56 110 LEU A C 1
ATOM 874 O O . LEU A 1 110 ? 7.454 23.578 -7.328 1.00 95.56 110 LEU A O 1
ATOM 878 N N . PHE A 1 111 ? 5.656 22.216 -7.243 1.00 95.06 111 PHE A N 1
ATOM 879 C CA . PHE A 1 111 ? 4.926 22.764 -8.379 1.00 95.06 111 PHE A CA 1
ATOM 880 C C . PHE A 1 111 ? 3.435 22.443 -8.242 1.00 95.06 111 PHE A C 1
ATOM 882 O O . PHE A 1 111 ? 3.057 21.392 -7.726 1.00 95.06 111 PHE A O 1
ATOM 889 N N . ASP A 1 112 ? 2.576 23.345 -8.709 1.00 92.12 112 ASP A N 1
ATOM 890 C CA . ASP A 1 112 ? 1.131 23.154 -8.631 1.00 92.12 112 ASP A CA 1
ATOM 891 C C . ASP A 1 112 ? 0.656 22.143 -9.683 1.00 92.12 112 ASP A C 1
ATOM 893 O O . ASP A 1 112 ? 0.498 22.464 -10.859 1.00 92.12 112 ASP A O 1
ATOM 897 N N . ALA A 1 113 ? 0.423 20.910 -9.234 1.00 93.00 113 ALA A N 1
ATOM 898 C CA . ALA A 1 113 ? 0.068 19.771 -10.074 1.00 93.00 113 ALA A CA 1
ATOM 899 C C . ALA A 1 113 ? -1.231 19.960 -10.880 1.00 93.00 113 ALA A C 1
ATOM 901 O O . ALA A 1 113 ? -1.420 19.295 -11.891 1.00 93.00 113 ALA A O 1
ATOM 902 N N . GLU A 1 114 ? -2.130 20.862 -10.473 1.00 89.12 114 GLU A N 1
ATOM 903 C CA . GLU A 1 114 ? -3.356 21.157 -11.233 1.00 89.12 114 GLU A CA 1
ATOM 904 C C . GLU A 1 114 ? -3.079 21.901 -12.546 1.00 89.12 114 GLU A C 1
ATOM 906 O O . GLU A 1 114 ? -3.936 21.938 -13.424 1.00 89.12 114 GLU A O 1
ATOM 911 N N . ARG A 1 115 ? -1.875 22.465 -12.694 1.00 89.62 115 ARG A N 1
ATOM 912 C CA . ARG A 1 115 ? -1.424 23.171 -13.899 1.00 89.62 115 ARG A CA 1
ATOM 913 C C . ARG A 1 115 ? -0.776 22.251 -14.935 1.00 89.62 115 ARG A C 1
ATOM 915 O O . ARG A 1 115 ? -0.388 22.739 -15.989 1.00 89.62 115 ARG A O 1
ATOM 922 N N . LEU A 1 116 ? -0.636 20.960 -14.628 1.00 91.81 116 LEU A N 1
ATOM 923 C CA . LEU A 1 116 ? -0.193 19.938 -15.572 1.00 91.81 116 LEU A CA 1
ATOM 924 C C . LEU A 1 116 ? -1.369 19.069 -16.012 1.00 91.81 116 LEU A C 1
ATOM 926 O O . LEU A 1 116 ? -2.251 18.712 -15.216 1.00 91.81 116 LEU A O 1
ATOM 930 N N . GLU A 1 117 ? -1.327 18.688 -17.282 1.00 93.31 117 GLU A N 1
ATOM 931 C CA . GLU A 1 117 ? -2.174 17.632 -17.819 1.00 93.31 117 GLU A CA 1
ATOM 932 C C . GLU A 1 117 ? -1.796 16.275 -17.213 1.00 93.31 117 GLU A C 1
ATOM 934 O O . GLU A 1 117 ? -0.674 16.062 -16.740 1.00 93.31 117 GLU A O 1
ATOM 939 N N . ASP A 1 118 ? -2.759 15.356 -17.183 1.00 90.25 118 ASP A N 1
ATOM 940 C CA . ASP A 1 118 ? -2.510 14.004 -16.694 1.00 90.25 118 ASP A CA 1
ATOM 941 C C . ASP A 1 118 ? -1.613 13.259 -17.691 1.00 90.25 118 ASP A C 1
ATOM 943 O O . ASP A 1 118 ? -1.879 13.255 -18.889 1.00 90.25 118 ASP A O 1
ATOM 947 N N . PHE A 1 119 ? -0.562 12.610 -17.191 1.00 87.31 119 PHE A N 1
ATOM 948 C CA . PHE A 1 119 ? 0.326 11.783 -18.002 1.00 87.31 119 PHE A CA 1
ATOM 949 C C . PHE A 1 119 ? -0.142 10.325 -17.937 1.00 87.31 119 PHE A C 1
ATOM 951 O O . PHE A 1 119 ? 0.016 9.661 -16.908 1.00 87.31 119 PHE A O 1
ATOM 958 N N . GLN A 1 120 ? -0.747 9.812 -19.010 1.00 81.44 120 GLN A N 1
ATOM 959 C CA . GLN A 1 120 ? -1.221 8.432 -19.077 1.00 81.44 120 GLN A CA 1
ATOM 960 C C . GLN A 1 120 ? -0.196 7.490 -19.707 1.00 81.44 120 GLN A C 1
ATOM 962 O O . GLN A 1 120 ? 0.719 7.864 -20.442 1.00 81.44 120 GLN A O 1
ATOM 967 N N . LYS A 1 121 ? -0.361 6.195 -19.425 1.00 70.31 121 LYS A N 1
ATOM 968 C CA . LYS A 1 121 ? 0.504 5.153 -19.974 1.00 70.31 121 LYS A CA 1
ATOM 969 C C . LYS A 1 121 ? 0.333 5.070 -21.495 1.00 70.31 121 LYS A C 1
ATOM 971 O O . LYS A 1 121 ? -0.654 4.522 -21.978 1.00 70.31 121 LYS A O 1
ATOM 976 N N . GLY A 1 122 ? 1.343 5.538 -22.224 1.00 76.06 122 GLY A N 1
ATOM 977 C CA . GLY A 1 122 ? 1.351 5.605 -23.689 1.00 76.06 122 GLY A CA 1
ATOM 978 C C . GLY A 1 122 ? 1.459 7.030 -24.228 1.00 76.06 122 GLY A C 1
ATOM 979 O O . GLY A 1 122 ? 1.752 7.192 -25.412 1.00 76.06 122 GLY A O 1
ATOM 980 N N . ASP A 1 123 ? 1.291 8.037 -23.370 1.00 79.94 123 ASP A N 1
ATOM 981 C CA . ASP A 1 123 ? 1.483 9.431 -23.745 1.00 79.94 123 ASP A CA 1
ATOM 982 C C . ASP A 1 123 ? 2.961 9.731 -23.997 1.00 79.94 123 ASP A C 1
ATOM 984 O O . ASP A 1 123 ? 3.868 9.150 -23.392 1.00 79.94 123 ASP A O 1
ATOM 988 N N . SER A 1 124 ? 3.205 10.655 -24.924 1.00 90.06 124 SER A N 1
ATOM 989 C CA . SER A 1 124 ? 4.538 11.209 -25.142 1.00 90.06 124 SER A CA 1
ATOM 990 C C . SER A 1 124 ? 4.741 12.424 -24.231 1.00 90.06 124 SER A C 1
ATOM 992 O O . SER A 1 124 ? 3.821 13.241 -24.111 1.00 90.06 124 SER A O 1
ATOM 994 N N . PRO A 1 125 ? 5.927 12.581 -23.615 1.00 91.62 125 PRO A N 1
ATOM 995 C CA . PRO A 1 125 ? 6.261 13.792 -22.875 1.00 91.62 125 PRO A CA 1
ATOM 996 C C . PRO A 1 125 ? 6.131 15.036 -23.755 1.00 91.62 125 PRO A C 1
ATOM 998 O O . PRO A 1 125 ? 6.632 15.064 -24.882 1.00 91.62 125 PRO A O 1
ATOM 1001 N N . ASN A 1 126 ? 5.461 16.060 -23.237 1.00 92.31 126 ASN A N 1
ATOM 1002 C CA . ASN A 1 126 ? 5.311 17.368 -23.862 1.00 92.31 126 ASN A CA 1
ATOM 1003 C C . ASN A 1 126 ? 5.406 18.486 -22.806 1.00 92.31 126 ASN A C 1
ATOM 1005 O O . ASN A 1 126 ? 5.602 18.236 -21.615 1.00 92.31 126 ASN A O 1
ATOM 1009 N N . ASP A 1 127 ? 5.286 19.733 -23.252 1.00 89.88 127 ASP A N 1
ATOM 1010 C CA . ASP A 1 127 ? 5.402 20.926 -22.416 1.00 89.88 127 ASP A CA 1
ATOM 1011 C C . ASP A 1 127 ? 4.189 21.185 -21.497 1.00 89.88 127 ASP A C 1
ATOM 1013 O O . ASP A 1 127 ? 4.286 22.014 -20.592 1.00 89.88 127 ASP A O 1
ATOM 1017 N N . GLN A 1 128 ? 3.084 20.453 -21.659 1.00 90.56 128 GLN A N 1
ATOM 1018 C CA . GLN A 1 128 ? 1.863 20.569 -20.848 1.00 90.56 128 GLN A CA 1
ATOM 1019 C C . GLN A 1 128 ? 1.720 19.466 -19.787 1.00 90.56 128 GLN A C 1
ATOM 1021 O O . GLN A 1 128 ? 1.040 19.671 -18.781 1.00 90.56 128 GLN A O 1
ATOM 1026 N N . ASN A 1 129 ? 2.367 18.311 -19.976 1.00 93.94 129 ASN A N 1
ATOM 1027 C CA . ASN A 1 129 ? 2.237 17.146 -19.092 1.00 93.94 129 ASN A CA 1
ATOM 1028 C C . ASN A 1 129 ? 3.522 16.787 -18.319 1.00 93.94 129 ASN A C 1
ATOM 1030 O O . ASN A 1 129 ? 3.449 16.052 -17.333 1.00 93.94 129 ASN A O 1
ATOM 1034 N N . THR A 1 130 ? 4.690 17.305 -18.726 1.00 96.44 130 THR A N 1
ATOM 1035 C CA . THR A 1 130 ? 5.990 16.901 -18.166 1.00 96.44 130 THR A CA 1
ATOM 1036 C C . THR A 1 130 ? 6.870 18.098 -17.806 1.00 96.44 130 THR A C 1
ATOM 1038 O O . THR A 1 130 ? 7.027 19.047 -18.572 1.00 96.44 130 THR A O 1
ATOM 1041 N N . ILE A 1 131 ? 7.511 18.031 -16.638 1.00 97.31 131 ILE A N 1
ATOM 1042 C CA . ILE A 1 131 ? 8.554 18.969 -16.200 1.00 97.31 131 ILE A CA 1
ATOM 1043 C C . ILE A 1 131 ? 9.906 18.264 -16.258 1.00 97.31 131 ILE A C 1
ATOM 1045 O O . ILE A 1 131 ? 10.036 17.148 -15.767 1.00 97.31 131 ILE A O 1
ATOM 1049 N N . VAL A 1 132 ? 10.930 18.927 -16.799 1.00 98.12 132 VAL A N 1
ATOM 1050 C CA . VAL A 1 132 ? 12.266 18.334 -16.957 1.00 98.12 132 VAL A CA 1
ATOM 1051 C C . VAL A 1 132 ? 13.288 19.025 -16.057 1.00 98.12 132 VAL A C 1
ATOM 1053 O O . VAL A 1 132 ? 13.433 20.247 -16.087 1.00 98.12 132 VAL A O 1
ATOM 1056 N N . PHE A 1 133 ? 14.026 18.240 -15.274 1.00 98.62 133 PHE A N 1
ATOM 1057 C CA . PHE A 1 133 ? 15.223 18.681 -14.555 1.00 98.62 133 PHE A CA 1
ATOM 1058 C C . PHE A 1 133 ? 16.461 17.954 -15.078 1.00 98.62 133 PHE A C 1
ATOM 1060 O O . PHE A 1 133 ? 16.372 16.814 -15.520 1.00 98.62 133 PHE A O 1
ATOM 1067 N N . THR A 1 134 ? 17.632 18.569 -14.957 1.00 98.19 134 THR A N 1
ATOM 1068 C CA . THR A 1 134 ? 18.923 17.912 -15.194 1.00 98.19 134 THR A CA 1
ATOM 1069 C C . THR A 1 134 ? 19.768 17.881 -13.925 1.00 98.19 134 THR A C 1
ATOM 1071 O O . THR A 1 134 ? 19.647 18.743 -13.047 1.00 98.19 134 THR A O 1
ATOM 1074 N N . LEU A 1 135 ? 20.631 16.869 -13.821 1.00 97.31 135 LEU A N 1
ATOM 1075 C CA . LEU A 1 135 ? 21.632 16.736 -12.765 1.00 97.31 135 LEU A CA 1
ATOM 1076 C C . LEU A 1 135 ? 22.979 16.365 -13.390 1.00 97.31 135 LEU A C 1
ATOM 1078 O O . LEU A 1 135 ? 23.234 15.201 -13.691 1.00 97.31 135 LEU A O 1
ATOM 1082 N N . GLN A 1 136 ? 23.834 17.373 -13.562 1.00 97.06 136 GLN A N 1
ATOM 1083 C CA . GLN A 1 136 ? 25.143 17.243 -14.202 1.00 97.06 136 GLN A CA 1
ATOM 1084 C C . GLN A 1 136 ? 26.247 17.687 -13.250 1.00 97.06 136 GLN A C 1
ATOM 1086 O O . GLN A 1 136 ? 26.417 18.877 -12.984 1.00 97.06 136 GLN A O 1
ATOM 1091 N N . ILE A 1 137 ? 26.977 16.726 -12.683 1.00 97.19 137 ILE A N 1
ATOM 1092 C CA . ILE A 1 137 ? 27.993 16.993 -11.662 1.00 97.19 137 ILE A CA 1
ATOM 1093 C C . ILE A 1 137 ? 29.188 16.070 -11.834 1.00 97.19 137 ILE A C 1
ATOM 1095 O O . ILE A 1 137 ? 29.042 14.858 -11.925 1.00 97.19 137 ILE A O 1
ATOM 1099 N N . GLU A 1 138 ? 30.383 16.643 -11.735 1.00 97.50 138 GLU A N 1
ATOM 1100 C CA . GLU A 1 138 ? 31.644 15.916 -11.632 1.00 97.50 138 GLU A CA 1
ATOM 1101 C C . GLU A 1 138 ? 32.342 16.271 -10.312 1.00 97.50 138 GLU A C 1
ATOM 1103 O O . GLU A 1 138 ? 32.462 17.447 -9.947 1.00 97.50 138 GLU A O 1
ATOM 1108 N N . CYS A 1 139 ? 32.821 15.256 -9.592 1.00 97.62 139 CYS A N 1
ATOM 1109 C CA . CYS A 1 139 ? 33.611 15.447 -8.382 1.00 97.62 139 CYS A CA 1
ATOM 1110 C C . CYS A 1 139 ? 35.090 15.632 -8.736 1.00 97.62 139 CYS A C 1
ATOM 1112 O O . CYS A 1 139 ? 35.691 14.796 -9.416 1.00 97.62 139 CYS A O 1
ATOM 1114 N N . LYS A 1 140 ? 35.714 16.686 -8.196 1.00 96.25 140 LYS A N 1
ATOM 1115 C CA . LYS A 1 140 ? 37.126 17.027 -8.442 1.00 96.25 140 LYS A CA 1
ATOM 1116 C C . LYS A 1 140 ? 37.894 17.197 -7.142 1.00 96.25 140 LYS A C 1
ATOM 1118 O O . LYS A 1 140 ? 37.329 17.494 -6.090 1.00 96.25 140 LYS A O 1
ATOM 1123 N N . ARG A 1 141 ? 39.210 16.995 -7.199 1.00 94.38 141 ARG A N 1
ATOM 1124 C CA . ARG A 1 141 ? 40.097 17.325 -6.079 1.00 94.38 141 ARG A CA 1
ATOM 1125 C C . ARG A 1 141 ? 40.387 18.823 -6.103 1.00 94.38 141 ARG A C 1
ATOM 1127 O O . ARG A 1 141 ? 40.714 19.359 -7.158 1.00 94.38 141 ARG A O 1
ATOM 1134 N N . LYS A 1 142 ? 40.284 19.489 -4.952 1.00 93.56 142 LYS A N 1
ATOM 1135 C CA . LYS A 1 142 ? 40.605 20.917 -4.846 1.00 93.56 142 LYS A CA 1
ATOM 1136 C C . LYS A 1 142 ? 42.109 21.129 -5.036 1.00 93.56 142 LYS A C 1
ATOM 1138 O O . LYS A 1 142 ? 42.919 20.322 -4.583 1.00 93.56 142 LYS A O 1
ATOM 1143 N N . SER A 1 143 ? 42.478 22.218 -5.707 1.00 87.19 143 SER A N 1
ATOM 1144 C CA . SER A 1 143 ? 43.872 22.530 -6.054 1.00 87.19 143 SER A CA 1
ATOM 1145 C C . SER A 1 143 ? 44.706 23.031 -4.870 1.00 87.19 143 SER A C 1
ATOM 1147 O O . SER A 1 143 ? 45.920 22.858 -4.863 1.00 87.19 143 SER A O 1
ATOM 1149 N N . LYS A 1 144 ? 44.068 23.625 -3.853 1.00 85.94 144 LYS A N 1
ATOM 1150 C CA . LYS A 1 144 ? 44.712 24.125 -2.630 1.00 85.94 144 LYS A CA 1
ATOM 1151 C C . LYS A 1 144 ? 44.183 23.358 -1.424 1.00 85.94 144 LYS A C 1
ATOM 1153 O O . LYS A 1 144 ? 43.092 23.655 -0.943 1.00 85.94 144 LYS A O 1
ATOM 1158 N N . VAL A 1 145 ? 44.942 22.371 -0.959 1.00 88.12 145 VAL A N 1
ATOM 1159 C CA . VAL A 1 145 ? 44.607 21.584 0.234 1.00 88.12 145 VAL A CA 1
ATOM 1160 C C . VAL A 1 145 ? 45.826 21.508 1.145 1.00 88.12 145 VAL A C 1
ATOM 1162 O O . VAL A 1 145 ? 46.939 21.303 0.661 1.00 88.12 145 VAL A O 1
ATOM 1165 N N . GLU A 1 146 ? 45.620 21.693 2.449 1.00 87.81 146 GLU A N 1
ATOM 1166 C CA . GLU A 1 146 ? 46.688 21.585 3.443 1.00 87.81 146 GLU A CA 1
ATOM 1167 C C . GLU A 1 146 ? 47.269 20.157 3.477 1.00 87.81 146 GLU A C 1
ATOM 1169 O O . GLU A 1 146 ? 46.517 19.178 3.374 1.00 87.81 146 GLU A O 1
ATOM 1174 N N . PRO A 1 147 ? 48.600 20.000 3.611 1.00 82.12 147 PRO A N 1
ATOM 1175 C CA . PRO A 1 147 ? 49.221 18.686 3.737 1.00 82.12 147 PRO A CA 1
ATOM 1176 C C . PRO A 1 147 ? 48.659 17.915 4.940 1.00 82.12 147 PRO A C 1
ATOM 1178 O O . PRO A 1 147 ? 48.645 18.424 6.056 1.00 82.12 147 PRO A O 1
ATOM 1181 N N . GLY A 1 148 ? 48.210 16.677 4.716 1.00 86.75 148 GLY A N 1
ATOM 1182 C CA . GLY A 1 148 ? 47.635 15.826 5.767 1.00 86.75 148 GLY A CA 1
ATOM 1183 C C . GLY A 1 148 ? 46.149 16.063 6.064 1.00 86.75 148 GLY A C 1
ATOM 1184 O O . GLY A 1 148 ? 45.609 15.404 6.949 1.00 86.75 148 GLY A O 1
ATOM 1185 N N . GLU A 1 149 ? 45.469 16.951 5.332 1.00 90.88 149 GLU A N 1
ATOM 1186 C CA . GLU A 1 149 ? 44.026 17.154 5.487 1.00 90.88 149 GLU A CA 1
ATOM 1187 C C . GLU A 1 149 ? 43.240 15.870 5.161 1.00 90.88 149 GLU A C 1
ATOM 1189 O O . GLU A 1 149 ? 43.478 15.209 4.148 1.00 90.88 149 GLU A O 1
ATOM 1194 N N . THR A 1 150 ? 42.282 15.526 6.024 1.00 89.88 150 THR A N 1
ATOM 1195 C CA . THR A 1 150 ? 41.478 14.293 5.940 1.00 89.88 150 THR A CA 1
ATOM 1196 C C . THR A 1 150 ? 39.997 14.568 5.709 1.00 89.88 150 THR A C 1
ATOM 1198 O O . THR A 1 150 ? 39.266 13.664 5.301 1.00 89.88 150 THR A O 1
ATOM 1201 N N . ASN A 1 151 ? 39.537 15.804 5.922 1.00 93.19 151 ASN A N 1
ATOM 1202 C CA . ASN A 1 151 ? 38.145 16.182 5.752 1.00 93.19 151 ASN A CA 1
ATOM 1203 C C . ASN A 1 151 ? 37.758 16.228 4.256 1.00 93.19 151 ASN A C 1
ATOM 1205 O O . ASN A 1 151 ? 38.264 17.083 3.516 1.00 93.19 151 ASN A O 1
ATOM 1209 N N . PRO A 1 152 ? 36.805 15.388 3.798 1.00 92.69 152 PRO A N 1
ATOM 1210 C CA . PRO A 1 152 ? 36.338 15.385 2.412 1.00 92.69 152 PRO A CA 1
ATOM 1211 C C . PRO A 1 152 ? 35.803 16.739 1.921 1.00 92.69 152 PRO A C 1
ATOM 1213 O O . PRO A 1 152 ? 36.002 17.073 0.755 1.00 92.69 152 PRO A O 1
ATOM 1216 N N . ASP A 1 153 ? 35.191 17.545 2.798 1.00 94.00 153 ASP A N 1
ATOM 1217 C CA . ASP A 1 153 ? 34.661 18.875 2.457 1.00 94.00 153 ASP A CA 1
ATOM 1218 C C . ASP A 1 153 ? 35.774 19.868 2.064 1.00 94.00 153 ASP A C 1
ATOM 1220 O O . ASP A 1 153 ? 35.570 20.759 1.230 1.00 94.00 153 ASP A O 1
ATOM 1224 N N . LYS A 1 154 ? 36.981 19.695 2.614 1.00 93.44 154 LYS A N 1
ATOM 1225 C CA . LYS A 1 154 ? 38.168 20.492 2.272 1.00 93.44 154 LYS A CA 1
ATOM 1226 C C . LYS A 1 154 ? 38.992 19.876 1.143 1.00 93.44 154 LYS A C 1
ATOM 1228 O O . LYS A 1 154 ? 39.631 20.610 0.398 1.00 93.44 154 LYS A O 1
ATOM 1233 N N . LEU A 1 155 ? 38.961 18.552 0.993 1.00 93.69 155 LEU A N 1
ATOM 1234 C CA . LEU A 1 155 ? 39.715 17.830 -0.035 1.00 93.69 155 LEU A CA 1
ATOM 1235 C C . LEU A 1 155 ? 39.078 17.917 -1.425 1.00 93.69 155 LEU A C 1
ATOM 1237 O O . LEU A 1 155 ? 39.788 17.980 -2.434 1.00 93.69 155 LEU A O 1
ATOM 1241 N N . TYR A 1 156 ? 37.748 17.879 -1.487 1.00 95.69 156 TYR A N 1
ATOM 1242 C CA . TYR A 1 156 ? 37.023 17.625 -2.725 1.00 95.69 156 TYR A CA 1
ATOM 1243 C C . TYR A 1 156 ? 35.936 18.667 -2.983 1.00 95.69 156 TYR A C 1
ATOM 1245 O O . TYR A 1 156 ? 35.235 19.128 -2.081 1.00 95.69 156 TYR A O 1
ATOM 1253 N N . GLU A 1 157 ? 35.782 19.017 -4.250 1.00 95.12 157 GLU A N 1
ATOM 1254 C CA . GLU A 1 157 ? 34.677 19.805 -4.777 1.00 95.12 157 GLU A CA 1
ATOM 1255 C C . GLU A 1 157 ? 33.588 18.860 -5.295 1.00 95.12 157 GLU A C 1
ATOM 1257 O O . GLU A 1 157 ? 33.896 17.814 -5.867 1.00 95.12 157 GLU A O 1
ATOM 1262 N N . ASN A 1 158 ? 32.318 19.205 -5.057 1.00 96.06 158 ASN A N 1
ATOM 1263 C CA . ASN A 1 158 ? 31.140 18.445 -5.502 1.00 96.06 158 ASN A CA 1
ATOM 1264 C C . ASN A 1 158 ? 31.075 16.971 -5.055 1.00 96.06 158 ASN A C 1
ATOM 1266 O O . ASN A 1 158 ? 30.331 16.167 -5.610 1.00 96.06 158 ASN A O 1
ATOM 1270 N N . HIS A 1 159 ? 31.801 16.603 -3.998 1.00 96.75 159 HIS A N 1
ATOM 1271 C CA . HIS A 1 159 ? 31.771 15.239 -3.459 1.00 96.75 159 HIS A CA 1
ATOM 1272 C C . HIS A 1 159 ? 30.472 14.891 -2.707 1.00 96.75 159 HIS A C 1
ATOM 1274 O O . HIS A 1 159 ? 30.278 13.733 -2.344 1.00 96.75 159 HIS A O 1
ATOM 1280 N N . LYS A 1 160 ? 29.592 15.865 -2.442 1.00 97.94 160 LYS A N 1
ATOM 1281 C CA . LYS A 1 160 ? 28.225 15.670 -1.935 1.00 97.94 160 LYS A CA 1
ATOM 1282 C C . LYS A 1 160 ? 27.263 16.292 -2.940 1.00 97.94 160 LYS A C 1
ATOM 1284 O O . LYS A 1 160 ? 27.326 17.493 -3.192 1.00 97.94 160 LYS A O 1
ATOM 1289 N N . VAL A 1 161 ? 26.385 15.472 -3.497 1.00 97.75 161 VAL A N 1
ATOM 1290 C CA . VAL A 1 161 ? 25.355 15.884 -4.447 1.00 97.75 161 VAL A CA 1
ATOM 1291 C C . VAL A 1 161 ? 24.039 16.030 -3.699 1.00 97.75 161 VAL A C 1
ATOM 1293 O O . VAL A 1 161 ? 23.589 15.080 -3.058 1.00 97.75 161 VAL A O 1
ATOM 1296 N N . TYR A 1 162 ? 23.437 17.212 -3.781 1.00 98.44 162 TYR A N 1
ATOM 1297 C CA . TYR A 1 162 ? 22.193 17.563 -3.104 1.00 98.44 162 TYR A CA 1
ATOM 1298 C C . TYR A 1 162 ? 21.070 17.850 -4.107 1.00 98.44 162 TYR A C 1
ATOM 1300 O O . TYR A 1 162 ? 21.344 18.129 -5.274 1.00 98.44 162 TYR A O 1
ATOM 1308 N N . ALA A 1 163 ? 19.820 17.840 -3.644 1.00 98.00 163 ALA A N 1
ATOM 1309 C CA . ALA A 1 163 ? 18.641 18.142 -4.457 1.00 98.00 163 ALA A CA 1
ATOM 1310 C C . ALA A 1 163 ? 18.688 19.539 -5.103 1.00 98.00 163 ALA A C 1
ATOM 1312 O O . ALA A 1 163 ? 18.220 19.703 -6.222 1.00 98.00 163 ALA A O 1
ATOM 1313 N N . LYS A 1 164 ? 19.321 20.536 -4.469 1.00 97.50 164 LYS A N 1
ATOM 1314 C CA . LYS A 1 164 ? 19.520 21.879 -5.057 1.00 97.50 164 LYS A CA 1
ATOM 1315 C C . LYS A 1 164 ? 20.313 21.906 -6.357 1.00 97.50 164 LYS A C 1
ATOM 1317 O O . LYS A 1 164 ? 20.342 22.934 -7.018 1.00 97.50 164 LYS A O 1
ATOM 1322 N N . HIS A 1 165 ? 21.005 20.821 -6.689 1.00 97.81 165 HIS A N 1
ATOM 1323 C CA . HIS A 1 165 ? 21.700 20.716 -7.963 1.00 97.81 165 HIS A CA 1
ATOM 1324 C C . HIS A 1 165 ? 20.776 20.274 -9.109 1.00 97.81 165 HIS A C 1
ATOM 1326 O O . HIS A 1 165 ? 21.233 20.195 -10.247 1.00 97.81 165 HIS A O 1
ATOM 1332 N N . PHE A 1 166 ? 19.498 19.989 -8.835 1.00 97.69 166 PHE A N 1
ATOM 1333 C CA . PHE A 1 166 ? 18.495 19.801 -9.878 1.00 97.69 166 PHE A CA 1
ATOM 1334 C C . PHE A 1 166 ? 18.276 21.141 -10.572 1.00 97.69 166 PHE A C 1
ATOM 1336 O O . PHE A 1 166 ? 17.853 22.113 -9.945 1.00 97.69 166 PHE A O 1
ATOM 1343 N N . THR A 1 167 ? 18.541 21.184 -11.870 1.00 97.50 167 THR A N 1
ATOM 1344 C CA . THR A 1 167 ? 18.365 22.391 -12.677 1.00 97.50 167 THR A CA 1
ATOM 1345 C C . THR A 1 167 ? 17.154 22.205 -13.573 1.00 97.50 167 THR A C 1
ATOM 1347 O O . THR A 1 167 ? 17.150 21.318 -14.419 1.00 97.50 167 THR A O 1
ATOM 1350 N N . TRP A 1 168 ? 16.103 23.001 -13.368 1.00 97.81 168 TRP A N 1
ATOM 1351 C CA . TRP A 1 168 ? 14.917 22.951 -14.224 1.00 97.81 168 TRP A CA 1
ATOM 1352 C C . TRP A 1 168 ? 15.258 23.460 -15.626 1.00 97.81 168 TRP A C 1
ATOM 1354 O O . TRP A 1 168 ? 15.848 24.534 -15.767 1.00 97.81 168 TRP A O 1
ATOM 1364 N N . ILE A 1 169 ? 14.865 22.700 -16.648 1.00 96.25 169 ILE A N 1
ATOM 1365 C CA . ILE A 1 169 ? 15.028 23.058 -18.056 1.00 96.25 169 ILE A CA 1
ATOM 1366 C C . ILE A 1 169 ? 13.629 23.221 -18.670 1.00 96.25 169 ILE A C 1
ATOM 1368 O O . ILE A 1 169 ? 12.964 22.209 -18.918 1.00 96.25 169 ILE A O 1
ATOM 1372 N N . PRO A 1 170 ? 13.159 24.460 -18.917 1.00 95.06 170 PRO A N 1
ATOM 1373 C CA . PRO A 1 170 ? 11.843 24.681 -19.504 1.00 95.06 170 PRO A CA 1
ATOM 1374 C C . PRO A 1 170 ? 11.764 24.078 -20.908 1.00 95.06 170 PRO A C 1
ATOM 1376 O O . PRO A 1 170 ? 12.647 24.305 -21.736 1.00 95.06 170 PRO A O 1
ATOM 1379 N N . GLN A 1 171 ? 10.686 23.344 -21.180 1.00 94.56 171 GLN A N 1
ATOM 1380 C CA . GLN A 1 171 ? 10.414 22.755 -22.492 1.00 94.56 171 GLN A CA 1
ATOM 1381 C C . GLN A 1 171 ? 9.352 23.566 -23.236 1.00 94.56 171 GLN A C 1
ATOM 1383 O O . GLN A 1 171 ? 8.373 24.001 -22.635 1.00 94.56 171 GLN A O 1
ATOM 1388 N N . GLY A 1 172 ? 9.529 23.761 -24.546 1.00 92.44 172 GLY A N 1
ATOM 1389 C CA . GLY A 1 172 ? 8.516 24.387 -25.404 1.00 92.44 172 GLY A CA 1
ATOM 1390 C C . GLY A 1 172 ? 7.988 25.719 -24.860 1.00 92.44 172 GLY A C 1
ATOM 1391 O O . GLY A 1 172 ? 8.759 26.643 -24.583 1.00 92.44 172 GLY A O 1
ATOM 1392 N N . ALA A 1 173 ? 6.667 25.813 -24.696 1.00 91.94 173 ALA A N 1
ATOM 1393 C CA . ALA A 1 173 ? 5.992 27.017 -24.220 1.00 91.94 173 ALA A CA 1
ATOM 1394 C C . ALA A 1 173 ? 6.269 27.356 -22.741 1.00 91.94 173 ALA A C 1
ATOM 1396 O O . ALA A 1 173 ? 6.082 28.514 -22.353 1.00 91.94 173 ALA A O 1
ATOM 1397 N N . GLN A 1 174 ? 6.776 26.413 -21.930 1.00 93.56 174 GLN A N 1
ATOM 1398 C CA . GLN A 1 174 ? 7.024 26.618 -20.491 1.00 93.56 174 GLN A CA 1
ATOM 1399 C C . GLN A 1 174 ? 7.967 27.793 -20.206 1.00 93.56 174 GLN A C 1
ATOM 1401 O O . GLN A 1 174 ? 7.829 28.462 -19.186 1.00 93.56 174 GLN A O 1
ATOM 1406 N N . ALA A 1 175 ? 8.918 28.078 -21.103 1.00 92.19 175 ALA A N 1
ATOM 1407 C CA . ALA A 1 175 ? 9.862 29.185 -20.931 1.00 92.19 175 ALA A CA 1
ATOM 1408 C C . ALA A 1 175 ? 9.179 30.566 -20.956 1.00 92.19 175 ALA A C 1
ATOM 1410 O O . ALA A 1 175 ? 9.681 31.521 -20.366 1.00 92.19 175 ALA A O 1
ATOM 1411 N N . SER A 1 176 ? 8.048 30.670 -21.657 1.00 91.81 176 SER A N 1
ATOM 1412 C CA . SER A 1 176 ? 7.291 31.912 -21.850 1.00 91.81 176 SER A CA 1
ATOM 1413 C C . SER A 1 176 ? 5.957 31.944 -21.108 1.00 91.81 176 SER A C 1
ATOM 1415 O O . SER A 1 176 ? 5.344 33.006 -21.010 1.00 91.81 176 SER A O 1
ATOM 1417 N N . ASP A 1 177 ? 5.493 30.805 -20.598 1.00 89.06 177 ASP A N 1
ATOM 1418 C CA . ASP A 1 177 ? 4.204 30.699 -19.930 1.00 89.06 177 ASP A CA 1
ATOM 1419 C C . ASP A 1 177 ? 4.251 31.370 -18.536 1.00 89.06 177 ASP A C 1
ATOM 1421 O O . ASP A 1 177 ? 5.086 31.011 -17.691 1.00 89.06 177 ASP A O 1
ATOM 1425 N N . PRO A 1 178 ? 3.361 32.344 -18.247 1.00 86.69 178 PRO A N 1
ATOM 1426 C CA . PRO A 1 178 ? 3.204 32.938 -16.918 1.00 86.69 178 PRO A CA 1
ATOM 1427 C C . PRO A 1 178 ? 3.051 31.916 -15.784 1.00 86.69 178 PRO A C 1
ATOM 1429 O O . PRO A 1 178 ? 3.508 32.165 -14.669 1.00 86.69 178 PRO A O 1
ATOM 1432 N N . ILE A 1 179 ? 2.436 30.763 -16.062 1.00 84.75 179 ILE A N 1
ATOM 1433 C CA . ILE A 1 179 ? 2.225 29.661 -15.116 1.00 84.75 179 ILE A CA 1
ATOM 1434 C C . ILE A 1 179 ? 3.556 29.183 -14.530 1.00 84.75 179 ILE A C 1
ATOM 1436 O O . ILE A 1 179 ? 3.649 29.008 -13.312 1.00 84.75 179 ILE A O 1
ATOM 1440 N N . PHE A 1 180 ? 4.568 29.015 -15.382 1.00 90.12 180 PHE A N 1
ATOM 1441 C CA . PHE A 1 180 ? 5.887 28.502 -15.017 1.00 90.12 180 PHE A CA 1
ATOM 1442 C C . PHE A 1 180 ? 6.855 29.622 -14.631 1.00 90.12 180 PHE A C 1
ATOM 1444 O O . PHE A 1 180 ? 7.638 29.468 -13.702 1.00 90.12 180 PHE A O 1
ATOM 1451 N N . THR A 1 181 ? 6.790 30.781 -15.284 1.00 88.25 181 THR A N 1
ATOM 1452 C CA . THR A 1 181 ? 7.717 31.890 -14.996 1.00 88.25 181 THR A CA 1
ATOM 1453 C C . THR A 1 181 ? 7.444 32.574 -13.652 1.00 88.25 181 THR A C 1
ATOM 1455 O O . THR A 1 181 ? 8.385 33.011 -12.992 1.00 88.25 181 THR A O 1
ATOM 1458 N N . GLN A 1 182 ? 6.184 32.637 -13.200 1.00 87.75 182 GLN A N 1
ATOM 1459 C CA . GLN A 1 182 ? 5.834 33.216 -11.892 1.00 87.75 182 GLN A CA 1
ATOM 1460 C C . GLN A 1 182 ? 6.087 32.258 -10.722 1.00 87.75 182 GLN A C 1
ATOM 1462 O O . GLN A 1 182 ? 6.363 32.704 -9.609 1.00 87.75 182 GLN A O 1
ATOM 1467 N N . SER A 1 183 ? 5.979 30.949 -10.954 1.00 86.69 183 SER A N 1
ATOM 1468 C CA . SER A 1 183 ? 6.224 29.917 -9.944 1.00 86.69 183 SER A CA 1
ATOM 1469 C C . SER A 1 183 ? 7.002 28.763 -10.579 1.00 86.69 183 SER A C 1
ATOM 1471 O O . SER A 1 183 ? 6.410 27.736 -10.924 1.00 86.69 183 SER A O 1
ATOM 1473 N N . PRO A 1 184 ? 8.323 28.933 -10.772 1.00 93.75 184 PRO A N 1
ATOM 1474 C CA . PRO A 1 184 ? 9.130 27.937 -11.456 1.00 93.75 184 PRO A CA 1
ATOM 1475 C C . PRO A 1 184 ? 9.190 26.632 -10.655 1.00 93.75 184 PRO A C 1
ATOM 1477 O O . PRO A 1 184 ? 9.321 26.682 -9.418 1.00 93.75 184 PRO A O 1
ATOM 1480 N N . PRO A 1 185 ? 9.130 25.475 -11.345 1.00 96.31 185 PRO A N 1
ATOM 1481 C CA . PRO A 1 185 ? 9.357 24.179 -10.731 1.00 96.31 185 PRO A CA 1
ATOM 1482 C C . PRO A 1 185 ? 10.699 24.150 -10.005 1.00 96.31 185 PRO A C 1
ATOM 1484 O O . PRO A 1 185 ? 11.736 24.531 -10.551 1.00 96.31 185 PRO A O 1
ATOM 1487 N N . ARG A 1 186 ? 10.690 23.675 -8.762 1.00 96.00 186 ARG A N 1
ATOM 1488 C CA . ARG A 1 186 ? 11.900 23.531 -7.946 1.00 96.00 186 ARG A CA 1
ATOM 1489 C C . ARG A 1 186 ? 11.748 22.398 -6.948 1.00 96.00 186 ARG A C 1
ATOM 1491 O O . ARG A 1 186 ? 10.636 21.981 -6.644 1.00 96.00 186 ARG A O 1
ATOM 1498 N N . VAL A 1 187 ? 12.861 21.926 -6.405 1.00 97.44 187 VAL A N 1
ATOM 1499 C CA . VAL A 1 187 ? 12.837 20.999 -5.266 1.00 97.44 187 VAL A CA 1
ATOM 1500 C C . VAL A 1 187 ? 12.327 21.724 -4.018 1.00 97.44 187 VAL A C 1
ATOM 1502 O O . VAL A 1 187 ? 12.683 22.882 -3.795 1.00 97.44 187 VAL A O 1
ATOM 1505 N N . ALA A 1 188 ? 11.501 21.063 -3.206 1.00 95.56 188 ALA A N 1
ATOM 1506 C CA . ALA A 1 188 ? 10.978 21.673 -1.981 1.00 95.56 188 ALA A CA 1
ATOM 1507 C C . ALA A 1 188 ? 12.080 21.849 -0.922 1.00 95.56 188 ALA A C 1
ATOM 1509 O O . ALA A 1 188 ? 12.187 22.903 -0.300 1.00 95.56 188 ALA A O 1
ATOM 1510 N N . TYR A 1 189 ? 12.962 20.849 -0.787 1.00 96.94 189 TYR A N 1
ATOM 1511 C CA . TYR A 1 189 ? 14.055 20.857 0.187 1.00 96.94 189 TYR A CA 1
ATOM 1512 C C . TYR A 1 189 ? 15.428 20.762 -0.502 1.00 96.94 189 TYR A C 1
ATOM 1514 O O . TYR A 1 189 ? 15.829 19.680 -0.943 1.00 96.94 189 TYR A O 1
ATOM 1522 N N . PRO A 1 190 ? 16.188 21.871 -0.588 1.00 97.38 190 PRO A N 1
ATOM 1523 C CA . PRO A 1 190 ? 17.421 21.944 -1.376 1.00 97.38 190 PRO A CA 1
ATOM 1524 C C . PRO A 1 190 ? 18.573 21.080 -0.838 1.00 97.38 190 PRO A C 1
ATOM 1526 O O . PRO A 1 190 ? 19.424 20.636 -1.610 1.00 97.38 190 PRO A O 1
ATOM 1529 N N . ASP A 1 191 ? 18.612 20.815 0.467 1.00 97.81 191 ASP A N 1
ATOM 1530 C CA . ASP A 1 191 ? 19.741 20.144 1.122 1.00 97.81 191 ASP A CA 1
ATOM 1531 C C . ASP A 1 191 ? 19.544 18.629 1.319 1.00 97.81 191 ASP A C 1
ATOM 1533 O O . ASP A 1 191 ? 20.316 17.983 2.031 1.00 97.81 191 ASP A O 1
ATOM 1537 N N . ILE A 1 192 ? 18.559 18.018 0.644 1.00 98.06 192 ILE A N 1
ATOM 1538 C CA . ILE A 1 192 ? 18.438 16.553 0.593 1.00 98.06 192 ILE A CA 1
ATOM 1539 C C . ILE A 1 192 ? 19.686 15.978 -0.084 1.00 98.06 192 ILE A C 1
ATOM 1541 O O . ILE A 1 192 ? 19.953 16.252 -1.254 1.00 98.06 192 ILE A O 1
ATOM 1545 N N . LEU A 1 193 ? 20.451 15.157 0.639 1.00 97.88 193 LEU A N 1
ATOM 1546 C CA . LEU A 1 193 ? 21.621 14.472 0.093 1.00 97.88 193 LEU A CA 1
ATOM 1547 C C . LEU A 1 193 ? 21.189 13.312 -0.816 1.00 97.88 193 LEU A C 1
ATOM 1549 O O . LEU A 1 193 ? 20.603 12.326 -0.360 1.00 97.88 193 LEU A O 1
ATOM 1553 N N . ILE A 1 194 ? 21.557 13.398 -2.089 1.00 96.94 194 ILE A N 1
ATOM 1554 C CA . ILE A 1 194 ? 21.286 12.367 -3.092 1.00 96.94 194 ILE A CA 1
ATOM 1555 C C . ILE A 1 194 ? 22.371 11.295 -3.032 1.00 96.94 194 ILE A C 1
ATOM 1557 O O . ILE A 1 194 ? 22.074 10.125 -2.798 1.00 96.94 194 ILE A O 1
ATOM 1561 N N . ILE A 1 195 ? 23.635 11.703 -3.183 1.00 96.81 195 ILE A N 1
ATOM 1562 C CA . ILE A 1 195 ? 24.780 10.791 -3.266 1.00 96.81 195 ILE A CA 1
ATOM 1563 C C . ILE A 1 195 ? 26.093 11.483 -2.882 1.00 96.81 195 ILE A C 1
ATOM 1565 O O . ILE A 1 195 ? 26.219 12.705 -2.940 1.00 96.81 195 ILE A O 1
ATOM 1569 N N . LYS A 1 196 ? 27.084 10.689 -2.462 1.00 97.25 196 LYS A N 1
ATOM 1570 C CA . LYS A 1 196 ? 28.463 11.135 -2.243 1.00 97.25 196 LYS A CA 1
ATOM 1571 C C . LYS A 1 196 ? 29.378 10.561 -3.325 1.00 97.25 196 LYS A C 1
ATOM 1573 O O . LYS A 1 196 ? 29.332 9.363 -3.581 1.00 97.25 196 LYS A O 1
ATOM 1578 N N . LEU A 1 197 ? 30.231 11.403 -3.895 1.00 97.06 197 LEU A N 1
ATOM 1579 C CA . LEU A 1 197 ? 31.164 11.071 -4.970 1.00 97.06 197 LEU A CA 1
ATOM 1580 C C . LEU A 1 197 ? 32.625 11.104 -4.487 1.00 97.06 197 LEU A C 1
ATOM 1582 O O . LEU A 1 197 ? 32.942 11.547 -3.373 1.00 97.06 197 LEU A O 1
ATOM 1586 N N . ARG A 1 198 ? 33.531 10.620 -5.335 1.00 96.81 198 ARG A N 1
ATOM 1587 C CA . ARG A 1 198 ? 34.987 10.780 -5.228 1.00 96.81 198 ARG A CA 1
ATOM 1588 C C . ARG A 1 198 ? 35.568 11.335 -6.530 1.00 96.81 198 ARG A C 1
ATOM 1590 O O . ARG A 1 198 ? 34.911 11.233 -7.562 1.00 96.81 198 ARG A O 1
ATOM 1597 N N . PRO A 1 199 ? 36.775 11.937 -6.495 1.00 96.06 199 PRO A N 1
ATOM 1598 C CA . PRO A 1 199 ? 37.380 12.523 -7.686 1.00 96.06 199 PRO A CA 1
ATOM 1599 C C . PRO A 1 199 ? 37.411 11.561 -8.877 1.00 96.06 199 PRO A C 1
ATOM 1601 O O . PRO A 1 199 ? 37.818 10.412 -8.717 1.00 96.06 199 PRO A O 1
ATOM 1604 N N . GLY A 1 200 ? 36.985 12.043 -10.046 1.00 91.88 200 GLY A N 1
ATOM 1605 C CA . GLY A 1 200 ? 36.856 11.242 -11.270 1.00 91.88 200 GLY A CA 1
ATOM 1606 C C . GLY A 1 200 ? 35.486 10.582 -11.457 1.00 91.88 200 GLY A C 1
ATOM 1607 O O . GLY A 1 200 ? 35.224 10.027 -12.520 1.00 91.88 200 GLY A O 1
ATOM 1608 N N . GLN A 1 201 ? 34.600 10.660 -10.459 1.00 97.50 201 GLN A N 1
ATOM 1609 C CA . GLN A 1 201 ? 33.209 10.234 -10.594 1.00 97.50 201 GLN A CA 1
ATOM 1610 C C . GLN A 1 201 ? 32.319 11.393 -11.044 1.00 97.50 201 GLN A C 1
ATOM 1612 O O . GLN A 1 201 ? 32.484 12.530 -10.589 1.00 97.50 201 GLN A O 1
ATOM 1617 N N . ALA A 1 202 ? 31.350 11.079 -11.897 1.00 95.88 202 ALA A N 1
ATOM 1618 C CA . ALA A 1 202 ? 30.431 12.024 -12.504 1.00 95.88 202 ALA A CA 1
ATOM 1619 C C . ALA A 1 202 ? 29.019 11.440 -12.636 1.00 95.88 202 ALA A C 1
ATOM 1621 O O . ALA A 1 202 ? 28.836 10.221 -12.685 1.00 95.88 202 ALA A O 1
ATOM 1622 N N . LEU A 1 203 ? 28.049 12.348 -12.701 1.00 96.50 203 LEU A N 1
ATOM 1623 C CA . LEU A 1 203 ? 26.640 12.106 -12.973 1.00 96.50 203 LEU A CA 1
ATOM 1624 C C . LEU A 1 203 ? 26.199 13.023 -14.110 1.00 96.50 203 LEU A C 1
ATOM 1626 O O . LEU A 1 203 ? 26.507 14.215 -14.081 1.00 96.50 203 LEU A O 1
ATOM 1630 N N . ASP A 1 204 ? 25.466 12.465 -15.062 1.00 97.56 204 ASP A N 1
ATOM 1631 C CA . ASP A 1 204 ? 24.773 13.180 -16.127 1.00 97.56 204 ASP A CA 1
ATOM 1632 C C . ASP A 1 204 ? 23.406 12.528 -16.331 1.00 97.56 204 ASP A C 1
ATOM 1634 O O . ASP A 1 204 ? 23.304 11.431 -16.894 1.00 97.56 204 ASP A O 1
ATOM 1638 N N . LEU A 1 205 ? 22.381 13.168 -15.769 1.00 97.56 205 LEU A N 1
ATOM 1639 C CA . LEU A 1 205 ? 21.018 12.655 -15.700 1.00 97.56 205 LEU A CA 1
ATOM 1640 C C . LEU A 1 205 ? 20.007 13.698 -16.174 1.00 97.56 205 LEU A C 1
ATOM 1642 O O . LEU A 1 205 ? 20.145 14.890 -15.883 1.00 97.56 205 LEU A O 1
ATOM 1646 N N . GLU A 1 206 ? 18.923 13.215 -16.765 1.00 98.25 206 GLU A N 1
ATOM 1647 C CA . GLU A 1 206 ? 17.705 13.975 -17.033 1.00 98.25 206 GLU A CA 1
ATOM 1648 C C . GLU A 1 206 ? 16.520 13.326 -16.303 1.00 98.25 206 GLU A C 1
ATOM 1650 O O . GLU A 1 206 ? 16.355 12.107 -16.298 1.00 98.25 206 GLU A O 1
ATOM 1655 N N . LEU A 1 207 ? 15.717 14.141 -15.625 1.00 98.31 207 LEU A N 1
ATOM 1656 C CA . LEU A 1 207 ? 14.650 13.731 -14.719 1.00 98.31 207 LEU A CA 1
ATOM 1657 C C . LEU A 1 207 ? 13.328 14.273 -15.254 1.00 98.31 207 LEU A C 1
ATOM 1659 O O . LEU A 1 207 ? 13.147 15.488 -15.334 1.00 98.31 207 LEU A O 1
ATOM 1663 N N . HIS A 1 208 ? 12.405 13.385 -15.608 1.00 97.88 208 HIS A N 1
ATOM 1664 C CA . HIS A 1 208 ? 11.061 13.759 -16.045 1.00 97.88 208 HIS A CA 1
ATOM 1665 C C . HIS A 1 208 ? 10.103 13.628 -14.875 1.00 97.88 208 HIS A C 1
ATOM 1667 O O . HIS A 1 208 ? 9.875 12.533 -14.353 1.00 97.88 208 HIS A O 1
ATOM 1673 N N . CYS A 1 209 ? 9.539 14.758 -14.478 1.00 98.19 209 CYS A N 1
ATOM 1674 C CA . CYS A 1 209 ? 8.538 14.858 -13.441 1.00 98.19 209 CYS A CA 1
ATOM 1675 C C . CYS A 1 209 ? 7.147 14.933 -14.059 1.00 98.19 209 CYS A C 1
ATOM 1677 O O . CYS A 1 209 ? 6.902 15.750 -14.948 1.00 98.19 209 CYS A O 1
ATOM 1679 N N . VAL A 1 210 ? 6.234 14.123 -13.538 1.00 97.31 210 VAL A N 1
ATOM 1680 C CA . VAL A 1 210 ? 4.839 14.070 -13.984 1.00 97.31 210 VAL A CA 1
ATOM 1681 C C . VAL A 1 210 ? 3.907 14.286 -12.802 1.00 97.31 210 VAL A C 1
ATOM 1683 O O . VAL A 1 210 ? 4.302 14.174 -11.637 1.00 97.31 210 VAL A O 1
ATOM 1686 N N . LYS A 1 211 ? 2.657 14.604 -13.114 1.00 96.50 211 LYS A N 1
ATOM 1687 C CA . LYS A 1 211 ? 1.561 14.641 -12.153 1.00 96.50 211 LYS A CA 1
ATOM 1688 C C . LYS A 1 211 ? 1.107 13.219 -11.816 1.00 96.50 211 LYS A C 1
ATOM 1690 O O . LYS A 1 211 ? 0.866 12.419 -12.714 1.00 96.50 211 LYS A O 1
ATOM 1695 N N . GLY A 1 212 ? 0.929 12.933 -10.530 1.00 96.12 212 GLY A N 1
ATOM 1696 C CA . GLY A 1 212 ? 0.401 11.658 -10.042 1.00 96.12 212 GLY A CA 1
ATOM 1697 C C . GLY A 1 212 ? -0.316 11.805 -8.701 1.00 96.12 212 GLY A C 1
ATOM 1698 O O . GLY A 1 212 ? -0.436 12.910 -8.170 1.00 96.12 212 GLY A O 1
ATOM 1699 N N . VAL A 1 213 ? -0.800 10.691 -8.147 1.00 97.00 213 VAL A N 1
ATOM 1700 C CA . VAL A 1 213 ? -1.516 10.648 -6.857 1.00 97.00 213 VAL A CA 1
ATOM 1701 C C . VAL A 1 213 ? -0.928 9.594 -5.922 1.00 97.00 213 VAL A C 1
ATOM 1703 O O . VAL A 1 213 ? -0.452 8.549 -6.365 1.00 97.00 213 VAL A O 1
ATOM 1706 N N . GLY A 1 214 ? -0.997 9.836 -4.610 1.00 95.19 214 GLY A N 1
ATOM 1707 C CA . GLY A 1 214 ? -0.410 8.951 -3.593 1.00 95.19 214 GLY A CA 1
ATOM 1708 C C . GLY A 1 214 ? -0.948 7.511 -3.584 1.00 95.19 214 GLY A C 1
ATOM 1709 O O . GLY A 1 214 ? -0.268 6.608 -3.102 1.00 95.19 214 GLY A O 1
ATOM 1710 N N . ALA A 1 215 ? -2.153 7.280 -4.116 1.00 95.94 215 ALA A N 1
ATOM 1711 C CA . ALA A 1 215 ? -2.749 5.953 -4.271 1.00 95.94 215 ALA A CA 1
ATOM 1712 C C . ALA A 1 215 ? -2.004 5.070 -5.282 1.00 95.94 215 ALA A C 1
ATOM 1714 O O . ALA A 1 215 ? -2.070 3.850 -5.160 1.00 95.94 215 ALA A O 1
ATOM 1715 N N . ASP A 1 216 ? -1.344 5.682 -6.269 1.00 92.94 216 ASP A N 1
ATOM 1716 C CA . ASP A 1 216 ? -0.531 4.986 -7.266 1.00 92.94 216 ASP A CA 1
ATOM 1717 C C . ASP A 1 216 ? 0.866 4.693 -6.708 1.00 92.94 216 ASP A C 1
ATOM 1719 O O . ASP A 1 216 ? 1.297 3.544 -6.635 1.00 92.94 216 ASP A O 1
ATOM 1723 N N . HIS A 1 217 ? 1.540 5.727 -6.200 1.00 96.62 217 HIS A N 1
ATOM 1724 C CA . HIS A 1 217 ? 2.822 5.575 -5.524 1.00 96.62 217 HIS A CA 1
ATOM 1725 C C . HIS A 1 217 ? 2.992 6.614 -4.415 1.00 96.62 217 HIS A C 1
ATOM 1727 O O . HIS A 1 217 ? 2.697 7.795 -4.595 1.00 96.62 217 HIS A O 1
ATOM 1733 N N . ALA A 1 218 ? 3.573 6.207 -3.282 1.00 95.88 218 ALA A N 1
ATOM 1734 C CA . ALA A 1 218 ? 3.742 7.068 -2.107 1.00 95.88 218 ALA A CA 1
ATOM 1735 C C . ALA A 1 218 ? 4.561 8.349 -2.376 1.00 95.88 218 ALA A C 1
ATOM 1737 O O . ALA A 1 218 ? 4.380 9.343 -1.682 1.00 95.88 218 ALA A O 1
ATOM 1738 N N . LYS A 1 219 ? 5.417 8.354 -3.409 1.00 97.12 219 LYS A N 1
ATOM 1739 C CA . LYS A 1 219 ? 6.181 9.541 -3.854 1.00 97.12 219 LYS A CA 1
ATOM 1740 C C . LYS A 1 219 ? 5.300 10.709 -4.312 1.00 97.12 219 LYS A C 1
ATOM 1742 O O . LYS A 1 219 ? 5.732 11.852 -4.254 1.00 97.12 219 LYS A O 1
ATOM 1747 N N . PHE A 1 220 ? 4.075 10.415 -4.746 1.00 97.75 220 PHE A N 1
ATOM 1748 C CA . PHE A 1 220 ? 3.082 11.414 -5.127 1.00 97.75 220 PHE A CA 1
ATOM 1749 C C . PHE A 1 220 ? 2.193 11.843 -3.954 1.00 97.75 220 PHE A C 1
ATOM 1751 O O . PHE A 1 220 ? 1.301 12.658 -4.155 1.00 97.75 220 PHE A O 1
ATOM 1758 N N . SER A 1 221 ? 2.383 11.302 -2.743 1.00 97.75 221 SER A N 1
ATOM 1759 C CA . SER A 1 221 ? 1.649 11.772 -1.564 1.00 97.75 221 SER A CA 1
ATOM 1760 C C . SER A 1 221 ? 2.161 13.162 -1.167 1.00 97.75 221 SER A C 1
ATOM 1762 O O . SER A 1 221 ? 3.323 13.291 -0.767 1.00 97.75 221 SER A O 1
ATOM 1764 N N . PRO A 1 222 ? 1.321 14.211 -1.213 1.00 96.38 222 PRO A N 1
ATOM 1765 C CA . PRO A 1 222 ? 1.708 15.529 -0.724 1.00 96.38 222 PRO A CA 1
ATOM 1766 C C . PRO A 1 222 ? 1.681 15.606 0.808 1.00 96.38 222 PRO A C 1
ATOM 1768 O O . PRO A 1 222 ? 2.256 16.523 1.386 1.00 96.38 222 PRO A O 1
ATOM 1771 N N . ALA A 1 223 ? 1.035 14.647 1.481 1.00 96.81 223 ALA A N 1
ATOM 1772 C CA . ALA A 1 223 ? 1.075 14.507 2.931 1.00 96.81 223 ALA A CA 1
ATOM 1773 C C . ALA A 1 223 ? 2.278 13.649 3.346 1.00 96.81 223 ALA A C 1
ATOM 1775 O O . ALA A 1 223 ? 2.382 12.489 2.937 1.00 96.81 223 ALA A O 1
ATOM 1776 N N . ALA A 1 224 ? 3.142 14.192 4.205 1.00 95.00 224 ALA A N 1
ATOM 1777 C CA . ALA A 1 224 ? 4.085 13.390 4.980 1.00 95.00 224 ALA A CA 1
ATOM 1778 C C . ALA A 1 224 ? 3.306 12.587 6.032 1.00 95.00 224 ALA A C 1
ATOM 1780 O O . ALA A 1 224 ? 3.441 11.368 6.139 1.00 95.00 224 ALA A O 1
ATOM 1781 N N . THR A 1 225 ? 2.402 13.263 6.744 1.00 95.19 225 THR A N 1
ATOM 1782 C CA . THR A 1 225 ? 1.370 12.629 7.561 1.00 95.19 225 THR A CA 1
ATOM 1783 C C . THR A 1 225 ? 0.119 13.497 7.599 1.00 95.19 225 THR A C 1
ATOM 1785 O O . THR A 1 225 ? 0.184 14.716 7.704 1.00 95.19 225 THR A O 1
ATOM 1788 N N . ALA A 1 226 ? -1.050 12.869 7.522 1.00 97.19 226 ALA A N 1
ATOM 1789 C CA . ALA A 1 226 ? -2.321 13.533 7.775 1.00 97.19 226 ALA A CA 1
ATOM 1790 C C . ALA A 1 226 ? -3.112 12.676 8.756 1.00 97.19 226 ALA A C 1
ATOM 1792 O O . ALA A 1 226 ? -3.496 11.534 8.468 1.00 97.19 226 ALA A O 1
ATOM 1793 N N . SER A 1 227 ? -3.347 13.224 9.939 1.00 97.44 227 SER A N 1
ATOM 1794 C CA . SER A 1 227 ? -4.025 12.521 11.016 1.00 97.44 227 SER A CA 1
ATOM 1795 C C . SER A 1 227 ? -4.997 13.443 11.727 1.00 97.44 227 SER A C 1
ATOM 1797 O O . SER A 1 227 ? -4.946 14.663 11.593 1.00 97.44 227 SER A O 1
ATOM 1799 N N . TYR A 1 228 ? -5.901 12.841 12.485 1.00 97.81 228 TYR A N 1
ATOM 1800 C CA . TYR A 1 228 ? -6.733 13.583 13.408 1.00 97.81 228 TYR A CA 1
ATOM 1801 C C . TYR A 1 228 ? -6.885 12.806 14.705 1.00 97.81 228 TYR A C 1
ATOM 1803 O O . TYR A 1 228 ? -6.783 11.575 14.745 1.00 97.81 228 TYR A O 1
ATOM 1811 N N . ARG A 1 229 ? -7.214 13.535 15.762 1.00 96.69 229 ARG A N 1
ATOM 1812 C CA . ARG A 1 229 ? -7.721 12.981 17.016 1.00 96.69 229 ARG A CA 1
ATOM 1813 C C . ARG A 1 229 ? -8.970 13.740 17.432 1.00 96.69 229 ARG A C 1
ATOM 1815 O O . ARG A 1 229 ? -9.168 14.877 17.030 1.00 96.69 229 ARG A O 1
ATOM 1822 N N . LEU A 1 230 ? -9.811 13.107 18.233 1.00 97.44 230 LEU A N 1
ATOM 1823 C CA . LEU A 1 230 ? -10.967 13.780 18.819 1.00 97.44 230 LEU A CA 1
ATOM 1824 C C . LEU A 1 230 ? -10.520 14.634 20.010 1.00 97.44 230 LEU A C 1
ATOM 1826 O O . LEU A 1 230 ? -9.624 14.202 20.745 1.00 97.44 230 LEU A O 1
ATOM 1830 N N . LEU A 1 231 ? -11.145 15.797 20.215 1.00 97.06 231 LEU A N 1
ATOM 1831 C CA . LEU A 1 231 ? -10.870 16.652 21.372 1.00 97.06 231 LEU A CA 1
ATOM 1832 C C . LEU A 1 231 ? -11.157 15.872 22.672 1.00 97.06 231 LEU A C 1
ATOM 1834 O O . LEU A 1 231 ? -12.279 15.381 22.851 1.00 97.06 231 LEU A O 1
ATOM 1838 N N . PRO A 1 232 ? -10.168 15.717 23.571 1.00 97.31 232 PRO A N 1
ATOM 1839 C CA . PRO A 1 232 ? -10.381 15.091 24.868 1.00 97.31 232 PRO A CA 1
ATOM 1840 C C . PRO A 1 232 ? -11.346 15.886 25.740 1.00 97.31 232 PRO A C 1
ATOM 1842 O O . PRO A 1 232 ? -11.452 17.106 25.640 1.00 97.31 232 PRO A O 1
ATOM 1845 N N . THR A 1 233 ? -12.032 15.187 26.631 1.00 95.69 233 THR A N 1
ATOM 1846 C CA . THR A 1 233 ? -12.836 15.809 27.676 1.00 95.69 233 THR A CA 1
ATOM 1847 C C . THR A 1 233 ? -12.720 15.005 28.960 1.00 95.69 233 THR A C 1
ATOM 1849 O O . THR A 1 233 ? -12.565 13.782 28.932 1.00 95.69 233 THR A O 1
ATOM 1852 N N . VAL A 1 234 ? -12.786 15.705 30.086 1.00 95.06 234 VAL A N 1
ATOM 1853 C CA . VAL A 1 234 ? -12.835 15.112 31.417 1.00 95.06 234 VAL A CA 1
ATOM 1854 C C . VAL A 1 234 ? -14.043 15.685 32.124 1.00 95.06 234 VAL A C 1
ATOM 1856 O O . VAL A 1 234 ? -14.173 16.901 32.263 1.00 95.06 234 VAL A O 1
ATOM 1859 N N . LYS A 1 235 ? -14.924 14.799 32.573 1.00 92.94 235 LYS A N 1
ATOM 1860 C CA . LYS A 1 235 ? -16.074 15.156 33.390 1.00 92.94 235 LYS A CA 1
ATOM 1861 C C . LYS A 1 235 ? -15.799 14.743 34.829 1.00 92.94 235 LYS A C 1
ATOM 1863 O O . LYS A 1 235 ? -15.459 13.593 35.095 1.00 92.94 235 LYS A O 1
ATOM 1868 N N . LEU A 1 236 ? -15.949 15.693 35.745 1.00 93.19 236 LEU A N 1
ATOM 1869 C CA . LEU A 1 236 ? -15.862 15.457 37.182 1.00 93.19 236 LEU A CA 1
ATOM 1870 C C . LEU A 1 236 ? -17.279 15.343 37.746 1.00 93.19 236 LEU A C 1
ATOM 1872 O O . LEU A 1 236 ? -18.073 16.273 37.615 1.00 93.19 236 LEU A O 1
ATOM 1876 N N . HIS A 1 237 ? -17.605 14.205 38.357 1.00 92.00 237 HIS A N 1
ATOM 1877 C CA . HIS A 1 237 ? -18.888 14.001 39.042 1.00 92.00 237 HIS A CA 1
ATOM 1878 C C . HIS A 1 237 ? -18.913 14.685 40.412 1.00 92.00 237 HIS A C 1
ATOM 1880 O O . HIS A 1 237 ? -19.960 15.153 40.856 1.00 92.00 237 HIS A O 1
ATOM 1886 N N . HIS A 1 238 ? -17.746 14.797 41.050 1.00 90.81 238 HIS A N 1
ATOM 1887 C CA . HIS A 1 238 ? -17.534 15.502 42.312 1.00 90.81 238 HIS A CA 1
ATOM 1888 C C . HIS A 1 238 ? -16.220 16.299 42.268 1.00 90.81 238 HIS A C 1
ATOM 1890 O O . HIS A 1 238 ? -15.314 15.920 41.519 1.00 90.81 238 HIS A O 1
ATOM 1896 N N . PRO A 1 239 ? -16.080 17.378 43.063 1.00 91.31 239 PRO A N 1
ATOM 1897 C CA . PRO A 1 239 ? -14.810 18.084 43.200 1.00 91.31 239 PRO A CA 1
ATOM 1898 C C . PRO A 1 239 ? -13.693 17.153 43.686 1.00 91.31 239 PRO A C 1
ATOM 1900 O O . PRO A 1 239 ? -13.911 16.294 44.546 1.00 91.31 239 PRO A O 1
ATOM 1903 N N . ILE A 1 240 ? -12.484 17.338 43.154 1.00 94.25 240 ILE A N 1
ATOM 1904 C CA . ILE A 1 240 ? -11.299 16.611 43.621 1.00 94.25 240 ILE A CA 1
ATOM 1905 C C . ILE A 1 240 ? -10.939 17.114 45.020 1.00 94.25 240 ILE A C 1
ATOM 1907 O O . ILE A 1 240 ? -10.858 18.318 45.252 1.00 94.25 240 ILE A O 1
ATOM 1911 N N . LYS A 1 241 ? -10.705 16.194 45.961 1.00 92.44 241 LYS A N 1
ATOM 1912 C CA . LYS A 1 241 ? -10.272 16.553 47.318 1.00 92.44 241 LYS A CA 1
ATOM 1913 C C . LYS A 1 241 ? -8.936 17.297 47.284 1.00 92.44 241 LYS A C 1
ATOM 1915 O O . LYS A 1 241 ? -8.025 16.893 46.563 1.00 92.44 241 LYS A O 1
ATOM 1920 N N . SER A 1 242 ? -8.794 18.296 48.154 1.00 92.38 242 SER A N 1
ATOM 1921 C CA . SER A 1 242 ? -7.597 19.143 48.255 1.00 92.38 242 SER A CA 1
ATOM 1922 C C . SER A 1 242 ? -6.286 18.356 48.399 1.00 92.38 242 SER A C 1
ATOM 1924 O O . SER A 1 242 ? -5.323 18.599 47.672 1.00 92.38 242 SER A O 1
ATOM 1926 N N . GLU A 1 243 ? -6.271 17.315 49.233 1.00 93.75 243 GLU A N 1
ATOM 1927 C CA . GLU A 1 243 ? -5.107 16.434 49.423 1.00 93.75 243 GLU A CA 1
ATOM 1928 C C . GLU A 1 243 ? -4.701 15.636 48.165 1.00 93.75 243 GLU A C 1
ATOM 1930 O O . GLU A 1 243 ? -3.552 15.209 48.040 1.00 93.75 243 GLU A O 1
ATOM 1935 N N . HIS A 1 244 ? -5.618 15.457 47.206 1.00 95.56 244 HIS A N 1
ATOM 1936 C CA . HIS A 1 244 ? -5.391 14.719 45.961 1.00 95.56 244 HIS A CA 1
ATOM 1937 C C . HIS A 1 244 ? -5.229 15.624 44.732 1.00 95.56 244 HIS A C 1
ATOM 1939 O O . HIS A 1 244 ? -4.932 15.108 43.657 1.00 95.56 244 HIS A O 1
ATOM 1945 N N . ALA A 1 245 ? -5.367 16.949 44.861 1.00 94.75 245 ALA A N 1
ATOM 1946 C CA . ALA A 1 245 ? -5.300 17.889 43.737 1.00 94.75 245 ALA A CA 1
ATOM 1947 C C . ALA A 1 245 ? -3.982 17.777 42.941 1.00 94.75 245 ALA A C 1
ATOM 1949 O O . ALA A 1 245 ? -3.98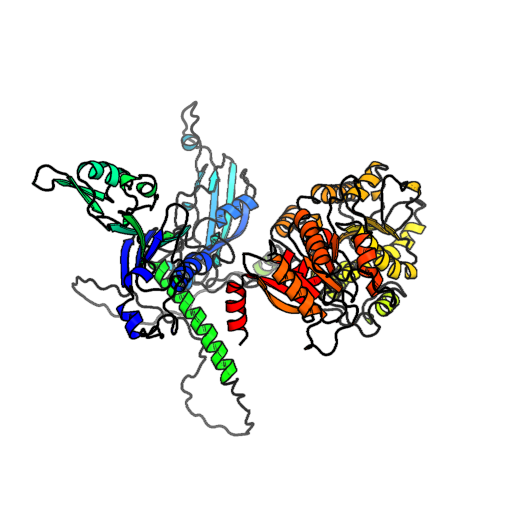6 17.681 41.714 1.00 94.75 245 ALA A O 1
ATOM 1950 N N . GLU A 1 246 ? -2.850 17.686 43.644 1.00 95.12 246 GLU A N 1
ATOM 1951 C CA . GLU A 1 246 ? -1.521 17.506 43.035 1.00 95.12 246 GLU A CA 1
ATOM 1952 C C . GLU A 1 246 ? -1.349 16.122 42.394 1.00 95.12 246 GLU A C 1
ATOM 1954 O O . GLU A 1 246 ? -0.709 15.972 41.352 1.00 95.12 246 GLU A O 1
ATOM 1959 N N . LEU A 1 247 ? -1.923 15.080 43.005 1.00 96.25 247 LEU A N 1
ATOM 1960 C CA . LEU A 1 247 ? -1.907 13.734 42.434 1.00 96.25 247 LEU A CA 1
ATOM 1961 C C . LEU A 1 247 ? -2.724 13.689 41.139 1.00 96.25 247 LEU A C 1
ATOM 1963 O O . LEU A 1 247 ? -2.243 13.150 40.146 1.00 96.25 247 LEU A O 1
ATOM 1967 N N . PHE A 1 248 ? -3.908 14.306 41.139 1.00 96.69 248 PHE A N 1
ATOM 1968 C CA . PHE A 1 248 ? -4.771 14.414 39.970 1.00 96.69 248 PHE A CA 1
ATOM 1969 C C . PHE A 1 248 ? -4.045 15.134 38.835 1.00 96.69 248 PHE A C 1
ATOM 1971 O O . PHE A 1 248 ? -3.986 14.606 37.730 1.00 96.69 248 PHE A O 1
ATOM 1978 N N . ALA A 1 249 ? -3.391 16.267 39.109 1.00 96.19 249 ALA A N 1
ATOM 1979 C CA . ALA A 1 249 ? -2.619 16.987 38.099 1.00 96.19 249 ALA A CA 1
ATOM 1980 C C . ALA A 1 249 ? -1.473 16.152 37.499 1.00 96.19 249 ALA A C 1
ATOM 1982 O O . ALA A 1 249 ? -1.292 16.152 36.282 1.00 96.19 249 ALA A O 1
ATOM 1983 N N . ARG A 1 250 ? -0.747 15.374 38.318 1.00 96.75 250 ARG A N 1
ATOM 1984 C CA . ARG A 1 250 ? 0.333 14.477 37.852 1.00 96.75 250 ARG A CA 1
ATOM 1985 C C . ARG A 1 250 ? -0.144 13.319 36.973 1.00 96.75 250 ARG A C 1
ATOM 1987 O O . ARG A 1 250 ? 0.677 12.729 36.276 1.00 96.75 250 ARG A O 1
ATOM 1994 N N . CYS A 1 251 ? -1.437 12.995 36.983 1.00 96.75 251 CYS A N 1
ATOM 1995 C CA . CYS A 1 251 ? -1.999 11.971 36.102 1.00 96.75 251 CYS A CA 1
ATOM 1996 C C . CYS A 1 251 ? -2.114 12.436 34.638 1.00 96.75 251 CYS A C 1
ATOM 1998 O O . CYS A 1 251 ? -2.327 11.609 33.749 1.00 96.75 251 CYS A O 1
ATOM 2000 N N . PHE A 1 252 ? -1.987 13.739 34.370 1.00 96.75 252 PHE A N 1
ATOM 2001 C CA . PHE A 1 252 ? -2.117 14.322 33.035 1.00 96.75 252 PHE A CA 1
ATOM 2002 C C . PHE A 1 252 ? -0.811 14.976 32.574 1.00 96.75 252 PHE A C 1
ATOM 2004 O O . PHE A 1 252 ? 0.118 15.201 33.350 1.00 96.75 252 PHE A O 1
ATOM 2011 N N . ALA A 1 253 ? -0.735 15.291 31.280 1.00 94.75 253 ALA A N 1
ATOM 2012 C CA . ALA A 1 253 ? 0.399 16.028 30.737 1.00 94.75 253 ALA A CA 1
ATOM 2013 C C . ALA A 1 253 ? 0.501 17.440 31.365 1.00 94.75 253 ALA A C 1
ATOM 2015 O O . ALA A 1 253 ? -0.524 18.043 31.704 1.00 94.75 253 ALA A O 1
ATOM 2016 N N . PRO A 1 254 ? 1.716 18.010 31.486 1.00 94.62 254 PRO A N 1
ATOM 2017 C CA . PRO A 1 254 ? 1.900 19.346 32.045 1.00 94.62 254 PRO A CA 1
ATOM 2018 C C . PRO A 1 254 ? 1.032 20.411 31.358 1.00 94.62 254 PRO A C 1
ATOM 2020 O O . PRO A 1 254 ? 1.033 20.554 30.133 1.00 94.62 254 PRO A O 1
ATOM 2023 N N . GLY A 1 255 ? 0.297 21.181 32.164 1.00 93.44 255 GLY A N 1
ATOM 2024 C CA . GLY A 1 255 ? -0.582 22.257 31.699 1.00 93.44 255 GLY A CA 1
ATOM 2025 C C . GLY A 1 255 ? -1.981 21.819 31.255 1.00 93.44 255 GLY A C 1
ATOM 2026 O O . GLY A 1 255 ? -2.751 22.679 30.838 1.00 93.44 255 GLY A O 1
ATOM 2027 N N . VAL A 1 256 ? -2.322 20.527 31.336 1.00 96.44 256 VAL A N 1
ATOM 2028 C CA . VAL A 1 256 ? -3.697 20.028 31.130 1.00 96.44 256 VAL A CA 1
ATOM 2029 C C . VAL A 1 256 ? -4.577 20.346 32.336 1.00 96.44 256 VAL A C 1
ATOM 2031 O O . VAL A 1 256 ? -5.695 20.837 32.180 1.00 96.44 256 VAL A O 1
ATOM 2034 N N . VAL A 1 257 ? -4.047 20.095 33.533 1.00 96.88 257 VAL A N 1
ATOM 2035 C CA . VAL A 1 257 ? -4.676 20.412 34.814 1.00 96.88 257 VAL A CA 1
ATOM 2036 C C . VAL A 1 257 ? -3.891 21.528 35.489 1.00 96.88 257 VAL A C 1
ATOM 2038 O O . VAL A 1 257 ? -2.661 21.479 35.543 1.00 96.88 257 VAL A O 1
ATOM 2041 N N . GLN A 1 258 ? -4.603 22.521 36.009 1.00 95.69 258 GLN A N 1
ATOM 2042 C CA . GLN A 1 258 ? -4.052 23.588 36.833 1.00 95.69 258 GLN A CA 1
ATOM 2043 C C . GLN A 1 258 ? -4.520 23.402 38.274 1.00 95.69 258 GLN A C 1
ATOM 2045 O O . GLN A 1 258 ? -5.704 23.175 38.509 1.00 95.69 258 GLN A O 1
ATOM 2050 N N . VAL A 1 259 ? -3.590 23.500 39.222 1.00 95.12 259 VAL A N 1
ATOM 2051 C CA . VAL A 1 259 ? -3.894 23.481 40.655 1.00 95.12 259 VAL A CA 1
ATOM 2052 C C . VAL A 1 259 ? -3.796 24.908 41.185 1.00 95.12 259 VAL A C 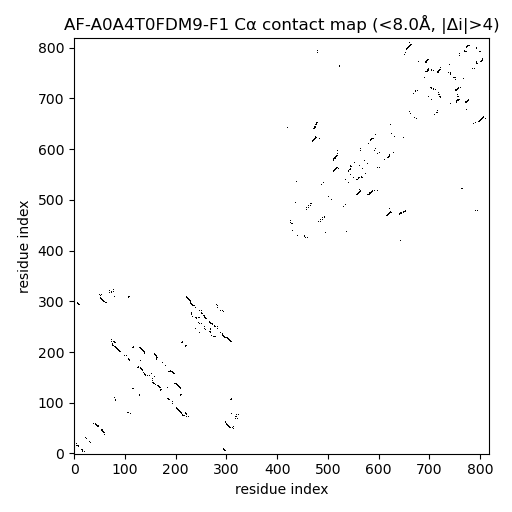1
ATOM 2054 O O . VAL A 1 259 ? -2.788 25.578 40.956 1.00 95.12 259 VAL A O 1
ATOM 2057 N N . THR A 1 260 ? -4.843 25.377 41.852 1.00 93.56 260 THR A N 1
ATOM 2058 C CA . THR A 1 260 ? -4.936 26.714 42.460 1.00 93.56 260 THR A CA 1
ATOM 2059 C C . THR A 1 260 ? -5.268 26.605 43.942 1.00 93.56 260 THR A C 1
ATOM 2061 O O . THR A 1 260 ? -5.840 25.606 44.371 1.00 93.56 260 THR A O 1
ATOM 2064 N N . ASP A 1 261 ? -4.917 27.618 44.733 1.00 89.50 261 ASP A N 1
ATOM 2065 C CA . ASP A 1 261 ? -5.345 27.688 46.133 1.00 89.50 261 ASP A CA 1
ATOM 2066 C C . ASP A 1 261 ? -6.828 28.087 46.209 1.00 89.50 261 ASP A C 1
ATOM 2068 O O . ASP A 1 261 ? -7.256 29.037 45.552 1.00 89.50 261 ASP A O 1
ATOM 2072 N N . ASP A 1 262 ? -7.607 27.393 47.038 1.00 83.38 262 ASP A N 1
ATOM 2073 C CA . ASP A 1 262 ? -9.057 27.597 47.200 1.00 83.38 262 ASP A CA 1
ATOM 2074 C C . ASP A 1 262 ? -9.423 28.805 48.092 1.00 83.38 262 ASP A C 1
ATOM 2076 O O . ASP A 1 262 ? -10.585 29.025 48.435 1.00 83.38 262 ASP A O 1
ATOM 2080 N N . GLY A 1 263 ? -8.425 29.592 48.508 1.00 77.56 263 GLY A N 1
ATOM 2081 C CA . GLY A 1 263 ? -8.582 30.750 49.394 1.00 77.56 263 GLY A CA 1
ATOM 2082 C C . GLY A 1 263 ? -8.795 30.412 50.877 1.00 77.56 263 GLY A C 1
ATOM 2083 O O . GLY A 1 263 ? -8.703 31.307 51.715 1.00 77.56 263 GLY A O 1
ATOM 2084 N N . SER A 1 264 ? -9.013 29.139 51.224 1.00 79.75 264 SER A N 1
ATOM 2085 C CA . SER A 1 264 ? -9.168 28.634 52.599 1.00 79.75 264 SER A CA 1
ATOM 2086 C C . SER A 1 264 ? -7.947 27.852 53.111 1.00 79.75 264 SER A C 1
ATOM 2088 O O . SER A 1 264 ? -7.949 27.348 54.234 1.00 79.75 264 SER A O 1
ATOM 2090 N N . GLY A 1 265 ? -6.883 27.787 52.302 1.00 78.94 265 GLY A N 1
ATOM 2091 C CA . GLY A 1 265 ? -5.653 27.040 52.579 1.00 78.94 265 GLY A CA 1
ATOM 2092 C C . GLY A 1 265 ? -5.638 25.622 51.996 1.00 78.94 265 GLY A C 1
ATOM 2093 O O . GLY A 1 265 ? -4.689 24.879 52.249 1.00 78.94 265 GLY A O 1
ATOM 2094 N N . GLY A 1 266 ? -6.663 25.238 51.229 1.00 86.62 266 GLY A N 1
ATOM 2095 C CA . GLY A 1 266 ? -6.694 24.015 50.435 1.00 86.62 266 GLY A CA 1
ATOM 2096 C C . GLY A 1 266 ? -6.356 24.260 48.961 1.00 86.62 266 GLY A C 1
ATOM 2097 O O . GLY A 1 266 ? -6.179 25.393 48.517 1.00 86.62 266 GLY A O 1
ATOM 2098 N N . LYS A 1 267 ? -6.231 23.170 48.201 1.00 92.38 267 LYS A N 1
ATOM 2099 C CA . LYS A 1 267 ? -5.915 23.164 46.772 1.00 92.38 267 LYS A CA 1
ATOM 2100 C C . LYS A 1 267 ? 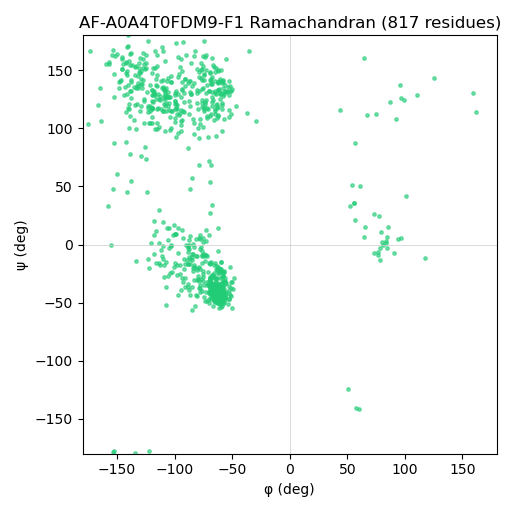-7.115 22.685 45.965 1.00 92.38 267 LYS A C 1
ATOM 2102 O O . LYS A 1 267 ? -7.760 21.710 46.335 1.00 92.38 267 LYS A O 1
ATOM 2107 N N . GLU A 1 268 ? -7.356 23.299 44.819 1.00 93.00 268 GLU A N 1
ATOM 2108 C CA . GLU A 1 268 ? -8.386 22.898 43.864 1.00 93.00 268 GLU A CA 1
ATOM 2109 C C . GLU A 1 268 ? -7.746 22.588 42.507 1.00 93.00 268 GLU A C 1
ATOM 2111 O O . GLU A 1 268 ? -6.845 23.296 42.061 1.00 93.00 268 GLU A O 1
ATOM 2116 N N . ALA A 1 269 ? -8.174 21.500 41.862 1.00 93.75 269 ALA A N 1
ATOM 2117 C CA . ALA A 1 269 ? -7.650 21.082 40.566 1.00 93.75 269 ALA A CA 1
ATOM 2118 C C . ALA A 1 269 ? -8.681 21.300 39.454 1.00 93.75 269 ALA A C 1
ATOM 2120 O O . ALA A 1 269 ? -9.781 20.748 39.491 1.00 93.75 269 ALA A O 1
ATOM 2121 N N . HIS A 1 270 ? -8.286 22.039 38.421 1.00 93.00 270 HIS A N 1
ATOM 2122 C CA . HIS A 1 270 ? -9.128 22.384 37.282 1.00 93.00 270 HIS A CA 1
ATOM 2123 C C . HIS A 1 270 ? -8.569 21.787 35.992 1.00 93.00 270 HIS A C 1
ATOM 2125 O O . HIS A 1 270 ? -7.403 21.985 35.652 1.00 93.00 270 HIS A O 1
ATOM 2131 N N . TYR A 1 271 ? -9.410 21.080 35.240 1.00 94.38 271 TYR A N 1
ATOM 2132 C CA . TYR A 1 271 ? -9.077 20.603 33.899 1.00 94.38 271 TYR A CA 1
ATOM 2133 C C . TYR A 1 271 ? -9.239 21.752 32.893 1.00 94.38 271 TYR A C 1
ATOM 2135 O O . TYR A 1 271 ? -10.357 22.093 32.510 1.00 94.38 271 TYR A O 1
ATOM 2143 N N . VAL A 1 272 ? -8.129 22.389 32.510 1.00 94.12 272 VAL A N 1
ATOM 2144 C CA . VAL A 1 272 ? -8.127 23.686 31.804 1.00 94.12 272 VAL A CA 1
ATOM 2145 C C . VAL A 1 272 ? -7.697 23.601 30.341 1.00 94.12 272 VAL A C 1
ATOM 2147 O O . VAL A 1 272 ? -8.117 24.432 29.540 1.00 94.12 272 VAL A O 1
ATOM 2150 N N . ASN A 1 273 ? -6.869 22.621 29.959 1.00 94.12 273 ASN A N 1
ATOM 2151 C CA . ASN A 1 273 ? -6.358 22.512 28.589 1.00 94.12 273 ASN A CA 1
ATOM 2152 C C . ASN A 1 273 ? -6.570 21.107 28.002 1.00 94.12 273 ASN A C 1
ATOM 2154 O O . ASN A 1 273 ? -5.610 20.336 27.882 1.00 94.12 273 ASN A O 1
ATOM 2158 N N . PRO A 1 274 ? -7.809 20.775 27.585 1.00 94.50 274 PRO A N 1
ATOM 2159 C CA . PRO A 1 274 ? -8.131 19.473 26.995 1.00 94.50 274 PRO A CA 1
ATOM 2160 C C . PRO A 1 274 ? -7.276 19.139 25.777 1.00 94.50 274 PRO A C 1
ATOM 2162 O O . PRO A 1 274 ? -6.949 17.984 25.515 1.00 94.50 274 PRO A O 1
ATOM 2165 N N . ARG A 1 275 ? -6.874 20.160 25.017 1.00 93.88 275 ARG A N 1
ATOM 2166 C CA . ARG A 1 275 ? -6.114 19.985 23.783 1.00 93.88 275 ARG A CA 1
ATOM 2167 C C . ARG A 1 275 ? -4.728 19.409 24.050 1.00 93.88 275 ARG A C 1
ATOM 2169 O O . ARG A 1 275 ? -4.259 18.603 23.256 1.00 93.88 275 ARG A O 1
ATOM 2176 N N . LYS A 1 276 ? -4.084 19.748 25.168 1.00 94.62 276 LYS A N 1
ATOM 2177 C CA . LYS A 1 276 ? -2.772 19.184 25.536 1.00 94.62 276 LYS A CA 1
ATOM 2178 C C . LYS A 1 276 ? -2.844 17.755 26.078 1.00 94.62 276 LYS A C 1
ATOM 2180 O O . LYS A 1 276 ? -1.807 17.114 26.228 1.00 94.62 276 LYS A O 1
ATOM 2185 N N . ASP A 1 277 ? -4.039 17.247 26.359 1.00 95.44 277 ASP A N 1
ATOM 2186 C CA . ASP A 1 277 ? -4.213 15.913 26.915 1.00 95.44 277 ASP A CA 1
ATOM 2187 C C . ASP A 1 277 ? -3.947 14.832 25.854 1.00 95.44 277 ASP A C 1
ATOM 2189 O O . ASP A 1 277 ? -4.565 14.794 24.784 1.00 95.44 277 ASP A O 1
ATOM 2193 N N . THR A 1 278 ? -3.001 13.941 26.148 1.00 93.81 278 THR A N 1
ATOM 2194 C CA . THR A 1 278 ? -2.677 12.772 25.315 1.00 93.81 278 THR A CA 1
ATOM 2195 C C . THR A 1 278 ? -3.594 11.587 25.605 1.00 93.81 278 THR A C 1
ATOM 2197 O O . THR A 1 278 ? -3.599 10.609 24.856 1.00 93.81 278 THR A O 1
ATOM 2200 N N . VAL A 1 279 ? -4.420 11.693 26.650 1.00 95.25 279 VAL A N 1
ATOM 2201 C CA . VAL A 1 279 ? -5.381 10.685 27.086 1.00 95.25 279 VAL A CA 1
ATOM 2202 C C . VAL A 1 279 ? -4.678 9.377 27.465 1.00 95.25 279 VAL A C 1
ATOM 2204 O O . VAL A 1 279 ? -5.047 8.292 27.011 1.00 95.25 279 VAL A O 1
ATOM 2207 N N . SER A 1 280 ? -3.645 9.493 28.308 1.00 95.31 280 SER A N 1
ATOM 2208 C CA . SER A 1 280 ? -2.835 8.374 28.826 1.00 95.31 280 SER A CA 1
ATOM 2209 C C . SER A 1 280 ? -3.640 7.366 29.652 1.00 95.31 280 SER A C 1
ATOM 2211 O O . SER A 1 280 ? -3.243 6.210 29.766 1.00 95.31 280 SER A O 1
ATOM 2213 N N . ARG A 1 281 ? -4.780 7.806 30.207 1.00 96.19 281 ARG A N 1
ATOM 2214 C CA . ARG A 1 281 ? -5.632 7.077 31.162 1.00 96.19 281 ARG A CA 1
ATOM 2215 C C . ARG A 1 281 ? -4.982 6.805 32.521 1.00 96.19 281 ARG A C 1
ATOM 2217 O O . ARG A 1 281 ? -5.521 6.010 33.285 1.00 96.19 281 ARG A O 1
ATOM 2224 N N . GLU A 1 282 ? -3.882 7.481 32.859 1.00 96.25 282 GLU A N 1
ATOM 2225 C CA . GLU A 1 282 ? -3.181 7.254 34.133 1.00 96.25 282 GLU A CA 1
ATOM 2226 C C . GLU A 1 282 ? -4.090 7.513 35.343 1.00 96.25 282 GLU A C 1
ATOM 2228 O O . GLU A 1 282 ? -4.091 6.736 36.293 1.00 96.25 282 GLU A O 1
ATOM 2233 N N . VAL A 1 283 ? -4.967 8.519 35.258 1.00 96.31 283 VAL A N 1
ATOM 2234 C CA . VAL A 1 283 ? -5.945 8.846 36.312 1.00 96.31 283 VAL A CA 1
ATOM 2235 C C . VAL A 1 283 ? -6.857 7.665 36.683 1.00 96.31 283 VAL A C 1
ATOM 2237 O O . VAL A 1 283 ? -7.260 7.547 37.833 1.00 96.31 283 VAL A O 1
ATOM 2240 N N . LEU A 1 284 ? -7.128 6.738 35.752 1.00 95.81 284 LEU A N 1
ATOM 2241 C CA . LEU A 1 284 ? -7.980 5.561 35.987 1.00 95.81 284 LEU A CA 1
ATOM 2242 C C . LEU A 1 284 ? -7.267 4.433 36.753 1.00 95.81 284 LEU A C 1
ATOM 2244 O O . LEU A 1 284 ? -7.866 3.394 37.041 1.00 95.81 284 LEU A O 1
ATOM 2248 N N . ARG A 1 285 ? -5.972 4.586 37.046 1.00 95.81 285 ARG A N 1
ATOM 2249 C CA . ARG A 1 285 ? -5.208 3.634 37.867 1.00 95.81 285 ARG A CA 1
ATOM 2250 C C . ARG A 1 285 ? -5.287 3.947 39.358 1.00 95.81 285 ARG A C 1
ATOM 2252 O O . ARG A 1 285 ? -4.965 3.069 40.154 1.00 95.81 285 ARG A O 1
ATOM 2259 N N . HIS A 1 286 ? -5.706 5.157 39.709 1.00 95.94 286 HIS A N 1
ATOM 2260 C CA . HIS A 1 286 ? -5.763 5.667 41.072 1.00 95.94 286 HIS A CA 1
ATOM 2261 C C . HIS A 1 286 ? -7.160 5.443 41.674 1.00 95.94 286 HIS A C 1
ATOM 2263 O O . HIS A 1 286 ? -8.129 6.013 41.164 1.00 95.94 286 HIS A O 1
ATOM 2269 N N . PRO A 1 287 ? -7.294 4.627 42.740 1.00 95.19 287 PRO A N 1
ATOM 2270 C CA . PRO A 1 287 ? -8.580 4.381 43.402 1.00 95.19 287 PRO A CA 1
ATOM 2271 C C . PRO A 1 287 ? -9.250 5.656 43.927 1.00 95.19 287 PRO A C 1
ATOM 2273 O O . PRO A 1 287 ? -10.471 5.730 44.008 1.00 95.19 287 PRO A O 1
ATOM 2276 N N . GLU A 1 288 ? -8.460 6.682 44.249 1.00 94.38 288 GLU A N 1
ATOM 2277 C CA . GLU A 1 288 ? -8.922 7.976 44.756 1.00 94.38 288 GLU A CA 1
ATOM 2278 C C . GLU A 1 288 ? -9.811 8.734 43.758 1.00 94.38 288 GLU A C 1
ATOM 2280 O O . GLU A 1 288 ? -10.545 9.636 44.159 1.00 94.38 288 GLU A O 1
ATOM 2285 N N . PHE A 1 289 ? -9.749 8.380 42.469 1.00 95.81 289 PHE A N 1
ATOM 2286 C CA . PHE A 1 289 ? -10.506 9.020 41.390 1.00 95.81 289 PHE A CA 1
ATOM 2287 C C . PHE A 1 289 ? -11.615 8.131 40.812 1.00 95.81 289 PHE A C 1
ATOM 2289 O O . PHE A 1 289 ? -12.360 8.571 39.928 1.00 95.81 289 PHE A O 1
ATOM 2296 N N . GLU A 1 290 ? -11.756 6.899 41.307 1.00 93.00 290 GLU A N 1
ATOM 2297 C CA . GLU A 1 290 ? -12.785 5.965 40.858 1.00 93.00 290 GLU A CA 1
ATOM 2298 C C . GLU A 1 290 ? -14.187 6.505 41.182 1.00 93.00 290 GLU A C 1
ATOM 2300 O O . GLU A 1 290 ? -14.467 6.955 42.291 1.00 93.00 290 GLU A O 1
ATOM 2305 N N . GLY A 1 291 ? -15.071 6.525 40.181 1.00 91.38 291 GLY A N 1
ATOM 2306 C CA . GLY A 1 291 ? -16.415 7.104 40.301 1.00 91.38 291 GLY A CA 1
ATOM 2307 C C . GLY A 1 291 ? -16.464 8.639 40.342 1.00 91.38 291 GLY A C 1
ATOM 2308 O O . GLY A 1 291 ? -17.552 9.204 40.262 1.00 91.38 291 GLY A O 1
ATOM 2309 N N . ILE A 1 292 ? -15.317 9.323 40.413 1.00 94.62 292 ILE A N 1
ATOM 2310 C CA . ILE A 1 292 ? -15.233 10.791 40.402 1.00 94.62 292 ILE A CA 1
ATOM 2311 C C . ILE A 1 292 ? -14.924 11.306 38.997 1.00 94.62 292 ILE A C 1
ATOM 2313 O O . ILE A 1 292 ? -15.532 12.277 38.549 1.00 94.62 292 ILE A O 1
ATOM 2317 N N . VAL A 1 293 ? -13.986 10.660 38.303 1.00 95.12 293 VAL A N 1
ATOM 2318 C CA . VAL A 1 293 ? -13.448 11.127 37.021 1.00 95.12 293 VAL A CA 1
ATOM 2319 C C . VAL A 1 293 ? -13.961 10.254 35.883 1.00 95.12 293 VAL A C 1
ATOM 2321 O O . VAL A 1 293 ? -13.764 9.042 35.879 1.00 95.12 293 VAL A O 1
ATOM 2324 N N . GLU A 1 294 ? -14.563 10.881 34.878 1.00 94.25 294 GLU A N 1
ATOM 2325 C CA . GLU A 1 294 ? -14.966 10.237 33.631 1.00 94.25 294 GLU A CA 1
ATOM 2326 C C . GLU A 1 294 ? -14.166 10.830 32.466 1.00 94.25 294 GLU A C 1
ATOM 2328 O O . GLU A 1 294 ? -14.260 12.022 32.163 1.00 94.25 294 GLU A O 1
ATOM 2333 N N . LEU A 1 295 ? -13.358 9.989 31.815 1.00 96.19 295 LEU A N 1
ATOM 2334 C CA . LEU A 1 295 ? -12.604 10.366 30.623 1.00 96.19 295 LEU A CA 1
ATOM 2335 C C . LEU A 1 295 ? -13.457 10.168 29.370 1.00 96.19 295 LEU A C 1
ATOM 2337 O O . LEU A 1 295 ? -14.130 9.148 29.201 1.00 96.19 295 LEU A O 1
ATOM 2341 N N . GLY A 1 296 ? -13.349 11.096 28.428 1.00 95.81 296 GLY A N 1
ATOM 2342 C CA . GLY A 1 296 ? -14.034 10.987 27.154 1.00 95.81 296 GLY A CA 1
ATOM 2343 C C . GLY A 1 296 ? -13.347 11.729 26.019 1.00 95.81 296 GLY A C 1
ATOM 2344 O O . GLY A 1 296 ? -12.286 12.337 26.167 1.00 95.81 296 GLY A O 1
ATOM 2345 N N . ARG A 1 297 ? -13.971 11.661 24.845 1.00 96.81 297 ARG A N 1
ATOM 2346 C CA . ARG A 1 297 ? -13.627 12.471 23.675 1.00 96.81 297 ARG A CA 1
ATOM 2347 C C . ARG A 1 297 ? -14.892 12.958 22.988 1.00 96.81 297 ARG A C 1
ATOM 2349 O O . ARG A 1 297 ? -15.846 12.192 22.877 1.00 96.81 297 ARG A O 1
ATOM 2356 N N . ILE A 1 298 ? -14.881 14.188 22.497 1.00 95.56 298 ILE A N 1
ATOM 2357 C CA . ILE A 1 298 ? -16.014 14.791 21.789 1.00 95.56 298 ILE A CA 1
ATOM 2358 C C . ILE A 1 298 ? -16.025 14.268 20.347 1.00 95.56 298 ILE A C 1
ATOM 2360 O O . ILE A 1 298 ? -15.062 14.462 19.609 1.00 95.56 298 ILE A O 1
ATOM 2364 N N . ARG A 1 299 ? -17.078 13.541 19.962 1.00 94.62 299 ARG A N 1
ATOM 2365 C CA . ARG A 1 299 ? -17.142 12.731 18.731 1.00 94.62 299 ARG A CA 1
ATOM 2366 C C . ARG A 1 299 ? -17.151 13.564 17.453 1.00 94.62 299 ARG A C 1
ATOM 2368 O O . ARG A 1 299 ? -16.624 13.094 16.447 1.00 94.62 299 ARG A O 1
ATOM 2375 N N . ASP A 1 300 ? -17.733 14.754 17.489 1.00 94.81 300 ASP A N 1
ATOM 2376 C CA . ASP A 1 300 ? -17.848 15.664 16.348 1.00 94.81 300 ASP A CA 1
ATOM 2377 C C . ASP A 1 300 ? -16.800 16.790 16.349 1.00 94.81 300 ASP A C 1
ATOM 2379 O O . ASP A 1 300 ? -16.892 17.686 15.515 1.00 94.81 300 ASP A O 1
ATOM 2383 N N . HIS A 1 301 ? -15.797 16.750 17.238 1.00 97.31 301 HIS A N 1
ATOM 2384 C CA . HIS A 1 301 ? -14.708 17.733 17.302 1.00 97.31 301 HIS A CA 1
ATOM 2385 C C . HIS A 1 301 ? -13.372 17.071 16.973 1.00 97.31 301 HIS A C 1
ATOM 2387 O O . HIS A 1 301 ? -12.731 16.447 17.823 1.00 97.31 301 HIS A O 1
ATOM 2393 N N . PHE A 1 302 ? -12.929 17.231 15.730 1.00 98.19 302 PHE A N 1
ATOM 2394 C CA . PHE A 1 302 ? -11.675 16.676 15.232 1.00 98.19 302 PHE A CA 1
ATOM 2395 C C . PHE A 1 302 ? -10.573 17.724 15.286 1.00 98.19 302 PHE A C 1
ATOM 2397 O O . PHE A 1 302 ? -10.740 18.809 14.751 1.00 98.19 302 PHE A O 1
ATOM 2404 N N . ILE A 1 303 ? -9.436 17.377 15.873 1.00 97.81 303 ILE A N 1
ATOM 2405 C CA . ILE A 1 303 ? -8.191 18.136 15.794 1.00 97.81 303 ILE A CA 1
ATOM 2406 C C . ILE A 1 303 ? -7.337 17.456 14.731 1.00 97.81 303 ILE A C 1
ATOM 2408 O O . ILE A 1 303 ? -6.826 16.354 14.963 1.00 97.81 303 ILE A O 1
ATOM 2412 N N . PHE A 1 304 ? -7.229 18.075 13.562 1.00 98.12 304 PHE A N 1
ATOM 2413 C CA . PHE A 1 304 ? -6.360 17.633 12.482 1.00 98.12 304 PHE A CA 1
ATOM 2414 C C . PHE A 1 304 ? -4.953 18.176 12.681 1.00 98.12 304 PHE A C 1
ATOM 2416 O O . PHE A 1 304 ? -4.783 19.356 12.963 1.00 98.12 304 PHE A O 1
ATOM 2423 N N . ASN A 1 305 ? -3.963 17.313 12.463 1.00 97.50 305 ASN A N 1
ATOM 2424 C CA . ASN A 1 305 ? -2.578 17.709 12.244 1.00 97.50 305 ASN A CA 1
ATOM 2425 C C . ASN A 1 305 ? -2.133 17.136 10.896 1.00 97.50 305 ASN A C 1
ATOM 2427 O O . ASN A 1 305 ? -2.177 15.914 10.685 1.00 97.50 305 ASN A O 1
ATOM 2431 N N . VAL A 1 306 ? -1.768 18.028 9.980 1.00 97.81 306 VAL A N 1
ATOM 2432 C CA . VAL A 1 306 ? -1.350 17.697 8.621 1.00 97.81 306 VAL A CA 1
ATOM 2433 C C . VAL A 1 306 ? 0.035 18.274 8.392 1.00 97.81 306 VAL A C 1
ATOM 2435 O O . VAL A 1 306 ? 0.218 19.485 8.396 1.00 97.81 306 VAL A O 1
ATOM 2438 N N . GLU A 1 307 ? 0.991 17.392 8.151 1.00 97.75 307 GLU A N 1
ATOM 2439 C CA . GLU A 1 307 ? 2.346 17.722 7.733 1.00 97.75 307 GLU A CA 1
ATOM 2440 C C . GLU A 1 307 ? 2.495 17.311 6.270 1.00 97.75 307 GLU A C 1
ATOM 2442 O O . GLU A 1 307 ? 2.134 16.199 5.868 1.00 97.75 307 GLU A O 1
ATOM 2447 N N . THR A 1 308 ? 3.005 18.220 5.457 1.00 97.06 308 THR A N 1
ATOM 2448 C CA . THR A 1 308 ? 3.202 18.029 4.023 1.00 97.06 308 THR A CA 1
ATOM 2449 C C . THR A 1 308 ? 4.630 17.606 3.717 1.00 97.06 308 THR A C 1
ATOM 2451 O O . THR A 1 308 ? 5.540 17.775 4.522 1.00 97.06 308 THR A O 1
ATOM 2454 N N . THR A 1 309 ? 4.835 17.048 2.529 1.00 95.44 309 THR A N 1
ATOM 2455 C CA . THR A 1 309 ? 6.168 16.749 1.991 1.00 95.44 309 THR A CA 1
ATOM 2456 C C . THR A 1 309 ? 6.843 17.976 1.369 1.00 95.44 309 THR A C 1
ATOM 2458 O O . THR A 1 309 ? 7.890 17.835 0.744 1.00 95.44 309 THR A O 1
ATOM 2461 N N . GLY A 1 310 ? 6.231 19.162 1.454 1.00 93.06 310 GLY A N 1
ATOM 2462 C CA . GLY A 1 310 ? 6.673 20.374 0.762 1.00 93.06 310 GLY A CA 1
ATOM 2463 C C . GLY A 1 310 ? 6.328 20.414 -0.735 1.00 93.06 310 GLY A C 1
ATOM 2464 O O . GLY A 1 310 ? 6.523 21.445 -1.373 1.00 93.06 310 GLY A O 1
ATOM 2465 N N . ALA A 1 311 ? 5.787 19.334 -1.320 1.00 93.50 311 ALA A N 1
ATOM 2466 C CA . ALA A 1 311 ? 5.301 19.332 -2.708 1.00 93.50 311 ALA A CA 1
ATOM 2467 C C . ALA A 1 311 ? 4.032 20.191 -2.886 1.00 93.50 311 ALA A C 1
ATOM 2469 O O . ALA A 1 311 ? 3.808 20.788 -3.938 1.00 93.50 311 ALA A O 1
ATOM 2470 N N . VAL A 1 312 ? 3.219 20.279 -1.830 1.00 94.88 312 VAL A N 1
ATOM 2471 C CA . VAL A 1 312 ? 2.036 21.138 -1.709 1.00 94.88 312 VAL A CA 1
ATOM 2472 C C . VAL A 1 312 ? 2.138 21.858 -0.371 1.00 94.88 312 VAL A C 1
ATOM 2474 O O . VAL A 1 312 ? 2.510 21.238 0.621 1.00 94.88 312 VAL A O 1
ATOM 2477 N N . LYS A 1 313 ? 1.794 23.148 -0.326 1.00 93.88 313 LYS A N 1
ATOM 2478 C CA . LYS A 1 313 ? 1.786 23.909 0.928 1.00 93.88 313 LYS A CA 1
ATOM 2479 C C . LYS A 1 313 ? 0.698 23.407 1.871 1.00 93.88 313 LYS A C 1
ATOM 2481 O O . LYS A 1 313 ? -0.417 23.111 1.440 1.00 93.88 313 LYS A O 1
ATOM 2486 N N . ALA A 1 314 ? 0.976 23.406 3.169 1.00 95.31 314 ALA A N 1
ATOM 2487 C CA . ALA A 1 314 ? 0.041 22.908 4.174 1.00 95.31 314 ALA A CA 1
ATOM 2488 C C . ALA A 1 314 ? -1.315 23.627 4.162 1.00 95.31 314 ALA A C 1
ATOM 2490 O O . ALA A 1 314 ? -2.356 22.973 4.241 1.00 95.31 314 ALA A O 1
ATOM 2491 N N . ALA A 1 315 ? -1.321 24.948 3.962 1.00 94.69 315 ALA A N 1
ATOM 2492 C CA . ALA A 1 315 ? -2.547 25.742 3.858 1.00 94.69 315 ALA A CA 1
ATOM 2493 C C . ALA A 1 315 ? -3.484 25.291 2.715 1.00 94.69 315 ALA A C 1
ATOM 2495 O O . ALA A 1 315 ? -4.703 25.437 2.822 1.00 94.69 315 ALA A O 1
ATOM 2496 N N . ASP A 1 316 ? -2.937 24.698 1.649 1.00 94.69 316 ASP A N 1
ATOM 2497 C CA . ASP A 1 316 ? -3.699 24.283 0.468 1.00 94.69 316 ASP A CA 1
ATOM 2498 C C . ASP A 1 316 ? -4.248 22.852 0.579 1.00 94.69 316 ASP A C 1
ATOM 2500 O O . ASP A 1 316 ? -5.130 22.463 -0.192 1.00 94.69 316 ASP A O 1
ATOM 2504 N N . MET A 1 317 ? -3.774 22.058 1.545 1.00 95.50 317 MET A N 1
ATOM 2505 C CA . MET A 1 317 ? -4.124 20.637 1.670 1.00 95.50 317 MET A CA 1
ATOM 2506 C C . MET A 1 317 ? -5.622 20.406 1.870 1.00 95.50 317 MET A C 1
ATOM 2508 O O . MET A 1 317 ? -6.225 19.570 1.190 1.00 95.50 317 MET A O 1
ATOM 2512 N N . LEU A 1 318 ? -6.244 21.143 2.796 1.00 95.19 318 LEU A N 1
ATOM 2513 C CA . LEU A 1 318 ? -7.673 20.998 3.071 1.00 95.19 318 LEU A CA 1
ATOM 2514 C C . LEU A 1 318 ? -8.530 21.448 1.873 1.00 95.19 318 LEU A C 1
ATOM 2516 O O . LEU A 1 318 ? -9.319 20.623 1.401 1.00 95.19 318 LEU A O 1
ATOM 2520 N N . PRO A 1 319 ? -8.358 22.662 1.308 1.00 96.00 319 PRO A N 1
ATOM 2521 C CA . PRO A 1 319 ? -9.077 23.078 0.103 1.00 96.00 319 PRO A CA 1
ATOM 2522 C C . PRO A 1 319 ? -8.953 22.094 -1.068 1.00 96.00 319 PRO A C 1
ATOM 2524 O O . PRO A 1 319 ? -9.973 21.716 -1.649 1.00 96.00 319 PRO A O 1
ATOM 2527 N N . ARG A 1 320 ? -7.736 21.615 -1.376 1.00 96.44 320 ARG A N 1
ATOM 2528 C CA . ARG A 1 320 ? -7.508 20.647 -2.463 1.00 96.44 320 ARG A CA 1
ATOM 2529 C C . ARG A 1 320 ? -8.218 19.323 -2.203 1.00 96.44 320 ARG A C 1
ATOM 2531 O O . ARG A 1 320 ? -8.865 18.785 -3.098 1.00 96.44 320 ARG A O 1
ATOM 2538 N N . SER A 1 321 ? -8.178 18.818 -0.969 1.00 96.56 321 SER A N 1
ATOM 2539 C CA . SER A 1 321 ? -8.890 17.582 -0.625 1.00 96.56 321 SER A CA 1
ATOM 2540 C C . SER A 1 321 ? -10.411 17.710 -0.803 1.00 96.56 321 SER A C 1
ATOM 2542 O O . SER A 1 321 ? -11.054 16.821 -1.365 1.00 96.56 321 SER A O 1
ATOM 2544 N N . CYS A 1 322 ? -10.989 18.853 -0.423 1.00 95.94 322 CYS A N 1
ATOM 2545 C CA . CYS A 1 322 ? -12.404 19.141 -0.640 1.00 95.94 322 CYS A CA 1
ATOM 2546 C C . CYS A 1 322 ? -12.746 19.239 -2.135 1.00 95.94 322 CYS A C 1
ATOM 2548 O O . CYS A 1 322 ? -13.790 18.737 -2.556 1.00 95.94 322 CYS A O 1
ATOM 2550 N N . ALA A 1 323 ? -11.869 19.838 -2.947 1.00 95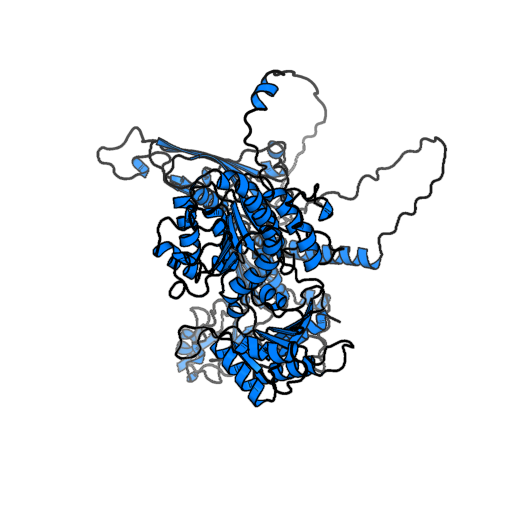.94 323 ALA A N 1
ATOM 2551 C CA . ALA A 1 323 ? -12.045 19.920 -4.396 1.00 95.94 323 ALA A CA 1
ATOM 2552 C C . ALA A 1 323 ? -12.052 18.528 -5.052 1.00 95.94 323 ALA A C 1
ATOM 2554 O O . ALA A 1 323 ? -12.964 18.220 -5.820 1.00 95.94 323 ALA A O 1
ATOM 2555 N N . VAL A 1 324 ? -11.114 17.649 -4.680 1.00 96.12 324 VAL A N 1
ATOM 2556 C CA . VAL A 1 324 ? -11.079 16.255 -5.160 1.00 96.12 324 VAL A CA 1
ATOM 2557 C C . VAL A 1 324 ? -12.371 15.517 -4.799 1.00 96.12 324 VAL A C 1
ATOM 2559 O O . VAL A 1 324 ? -12.982 14.876 -5.657 1.00 96.12 324 VAL A O 1
ATOM 2562 N N . MET A 1 325 ? -12.846 15.648 -3.555 1.00 95.94 325 MET A N 1
ATOM 2563 C CA . MET A 1 325 ? -14.117 15.045 -3.137 1.00 95.94 325 MET A CA 1
ATOM 2564 C C . MET A 1 325 ? -15.304 15.571 -3.950 1.00 95.94 325 MET A C 1
ATOM 2566 O O . MET A 1 325 ? -16.143 14.784 -4.393 1.00 95.94 325 MET A O 1
ATOM 2570 N N . LYS A 1 326 ? -15.368 16.886 -4.181 1.00 95.94 326 LYS A N 1
ATOM 2571 C CA . LYS A 1 326 ? -16.422 17.514 -4.983 1.00 95.94 326 LYS A CA 1
ATOM 2572 C C . LYS A 1 326 ? -16.413 16.997 -6.422 1.00 95.94 326 LYS A C 1
ATOM 2574 O O . LYS A 1 326 ? -17.471 16.639 -6.932 1.00 95.94 326 LYS A O 1
ATOM 2579 N N . ASN A 1 327 ? -15.240 16.891 -7.044 1.00 93.88 327 ASN A N 1
ATOM 2580 C CA . ASN A 1 327 ? -15.098 16.388 -8.412 1.00 93.88 327 ASN A CA 1
ATOM 2581 C C . ASN A 1 327 ? -15.556 14.929 -8.533 1.00 93.88 327 ASN A C 1
ATOM 2583 O O . ASN A 1 327 ? -16.231 14.574 -9.495 1.00 93.88 327 ASN A O 1
ATOM 2587 N N . LYS A 1 328 ? -15.277 14.092 -7.526 1.00 94.31 328 LYS A N 1
ATOM 2588 C CA . LYS A 1 328 ? -15.786 12.713 -7.484 1.00 94.31 328 LYS A CA 1
ATOM 2589 C C . LYS A 1 328 ? -17.308 12.648 -7.410 1.00 94.31 328 LYS A C 1
ATOM 2591 O O . LYS A 1 328 ? -17.917 11.837 -8.102 1.00 94.31 328 LYS A O 1
ATOM 2596 N N . ILE A 1 329 ? -17.921 13.491 -6.579 1.00 94.56 329 ILE A N 1
ATOM 2597 C CA . ILE A 1 329 ? -19.383 13.571 -6.471 1.00 94.56 329 ILE A CA 1
ATOM 2598 C C . ILE A 1 329 ? -19.983 14.053 -7.796 1.00 94.56 329 ILE A C 1
ATOM 2600 O O . ILE A 1 329 ? -20.968 13.479 -8.255 1.00 94.56 329 ILE A O 1
ATOM 2604 N N . GLN A 1 330 ? -19.367 15.056 -8.428 1.00 95.31 330 GLN A N 1
ATOM 2605 C CA . GLN A 1 330 ? -19.802 15.573 -9.722 1.00 95.31 330 GLN A CA 1
ATOM 2606 C C . GLN A 1 330 ? -19.734 14.496 -10.811 1.00 95.31 330 GLN A C 1
ATOM 2608 O O . GLN A 1 330 ? -20.734 14.254 -11.470 1.00 95.31 330 GLN A O 1
ATOM 2613 N N . ALA A 1 331 ? -18.623 13.762 -10.921 1.00 92.31 331 ALA A N 1
ATOM 2614 C CA . ALA A 1 331 ? -18.477 12.691 -11.908 1.00 92.31 331 ALA A CA 1
ATOM 2615 C C . ALA A 1 331 ? -19.532 11.579 -11.750 1.00 92.31 331 ALA A C 1
ATOM 2617 O O . ALA A 1 331 ? -20.041 11.050 -12.737 1.00 92.31 331 ALA A O 1
ATOM 2618 N N . ILE A 1 332 ? -19.890 11.228 -10.507 1.00 93.88 332 ILE A N 1
ATOM 2619 C CA . ILE A 1 332 ? -20.970 10.265 -10.241 1.00 93.88 332 ILE A CA 1
ATOM 2620 C C . ILE A 1 332 ? -22.320 10.843 -10.668 1.00 93.88 332 ILE A C 1
ATOM 2622 O O . ILE A 1 332 ? -23.115 10.130 -11.275 1.00 93.88 332 ILE A O 1
ATOM 2626 N N . ARG A 1 333 ? -22.583 12.116 -10.352 1.00 93.69 333 ARG A N 1
ATOM 2627 C CA . ARG A 1 333 ? -23.818 12.801 -10.738 1.00 93.69 333 ARG A CA 1
ATOM 2628 C C . ARG A 1 333 ? -23.976 12.845 -12.256 1.00 93.69 333 ARG A C 1
ATOM 2630 O O . ARG A 1 333 ? -25.003 12.401 -12.748 1.00 93.69 333 ARG A O 1
ATOM 2637 N N . ASP A 1 334 ? -22.943 13.272 -12.973 1.00 92.12 334 ASP A N 1
ATOM 2638 C CA . ASP A 1 334 ? -22.951 13.348 -14.436 1.00 92.12 334 ASP A CA 1
ATOM 2639 C C . ASP A 1 334 ? -23.169 11.957 -15.054 1.00 92.12 334 ASP A C 1
ATOM 2641 O O . ASP A 1 334 ? -23.968 11.786 -15.972 1.00 92.12 334 ASP A O 1
ATOM 2645 N N . GLY A 1 335 ? -22.519 10.928 -14.498 1.00 92.25 335 GLY A N 1
ATOM 2646 C CA . GLY A 1 335 ? -22.729 9.541 -14.911 1.00 92.25 335 GLY A CA 1
ATOM 2647 C C . GLY A 1 335 ? -24.159 9.043 -14.675 1.00 92.25 335 GLY A C 1
ATOM 2648 O O . GLY A 1 335 ? -24.698 8.320 -15.511 1.00 92.25 335 GLY A O 1
ATOM 2649 N N . LEU A 1 336 ? -24.792 9.429 -13.563 1.00 91.50 336 LEU A N 1
ATOM 2650 C CA . LEU A 1 336 ? -26.192 9.099 -13.286 1.00 91.50 336 LEU A CA 1
ATOM 2651 C C . LEU A 1 336 ? -27.142 9.844 -14.223 1.00 91.50 336 LEU A C 1
ATOM 2653 O O . LEU A 1 336 ? -28.069 9.226 -14.741 1.00 91.50 336 LEU A O 1
ATOM 2657 N N . ASP A 1 337 ? -26.897 11.127 -14.480 1.00 90.75 337 ASP A N 1
ATOM 2658 C CA . ASP A 1 337 ? -27.728 11.934 -15.372 1.00 90.75 337 ASP A CA 1
ATOM 2659 C C . ASP A 1 337 ? -27.726 11.349 -16.794 1.00 90.75 337 ASP A C 1
ATOM 2661 O O . ASP A 1 337 ? -28.797 11.213 -17.390 1.00 90.75 337 ASP A O 1
ATOM 2665 N N . LEU A 1 338 ? -26.568 10.875 -17.278 1.00 90.56 338 LEU A N 1
ATOM 2666 C CA . LEU A 1 338 ? -26.436 10.145 -18.548 1.00 90.56 338 LEU A CA 1
ATOM 2667 C C . LEU A 1 338 ? -27.220 8.823 -18.581 1.00 90.56 338 LEU A C 1
ATOM 2669 O O . LEU A 1 338 ? -27.771 8.461 -19.620 1.00 90.56 338 LEU A O 1
ATOM 2673 N N . ILE A 1 339 ? -27.272 8.086 -17.466 1.00 89.25 339 ILE A N 1
ATOM 2674 C CA . ILE A 1 339 ? -28.023 6.822 -17.372 1.00 89.25 339 ILE A CA 1
ATOM 2675 C C . ILE A 1 339 ? -29.532 7.084 -17.339 1.00 89.25 339 ILE A C 1
ATOM 2677 O O . ILE A 1 339 ? -30.295 6.343 -17.954 1.00 89.25 339 ILE A O 1
ATOM 2681 N N . VAL A 1 340 ? -29.963 8.111 -16.605 1.00 86.00 340 VAL A N 1
ATOM 2682 C CA . VAL A 1 340 ? -31.382 8.412 -16.377 1.00 86.00 340 VAL A CA 1
ATOM 2683 C C . VAL A 1 340 ? -32.026 9.067 -17.597 1.00 86.00 340 VAL A C 1
ATOM 2685 O O . VAL A 1 340 ? -33.160 8.731 -17.926 1.00 86.00 340 VAL A O 1
ATOM 2688 N N . HIS A 1 341 ? -31.320 9.974 -18.272 1.00 80.94 341 HIS A N 1
ATOM 2689 C CA . HIS A 1 341 ? -31.882 10.744 -19.387 1.00 80.94 341 HIS A CA 1
ATOM 2690 C C . HIS A 1 341 ? -31.536 10.159 -20.762 1.00 80.94 341 HIS A C 1
ATOM 2692 O O . HIS A 1 341 ? -32.097 10.605 -21.759 1.00 80.94 341 HIS A O 1
ATOM 2698 N N . GLY A 1 342 ? -30.669 9.137 -20.814 1.00 57.28 342 GLY A N 1
ATOM 2699 C CA . GLY A 1 342 ? -30.172 8.551 -22.056 1.00 57.28 342 GLY A CA 1
ATOM 2700 C C . GLY A 1 342 ? -29.327 9.539 -22.866 1.00 57.28 342 GLY A C 1
ATOM 2701 O O . GLY A 1 342 ? -29.411 10.755 -22.707 1.00 57.28 342 GLY A O 1
ATOM 2702 N N . LYS A 1 343 ? -28.498 9.030 -23.782 1.00 52.44 343 LYS A N 1
ATOM 2703 C CA . LYS A 1 343 ? -28.085 9.866 -24.913 1.00 52.44 343 LYS A CA 1
ATOM 2704 C C . LYS A 1 343 ? -29.366 10.175 -25.681 1.00 52.44 343 LYS A C 1
ATOM 2706 O O . LYS A 1 343 ? -29.993 9.237 -26.162 1.00 52.44 343 LYS A O 1
ATOM 2711 N N . GLN A 1 344 ? -29.761 11.441 -25.779 1.00 45.41 344 GLN A N 1
ATOM 2712 C CA . GLN A 1 344 ? -30.611 11.836 -26.895 1.00 45.41 344 GLN A CA 1
ATOM 2713 C C . GLN A 1 344 ? -29.832 11.450 -28.154 1.00 45.41 344 GLN A C 1
ATOM 2715 O O . GLN A 1 344 ? -28.757 11.991 -28.412 1.00 45.41 344 GLN A O 1
ATOM 2720 N N . GLU A 1 345 ? -30.293 10.407 -28.838 1.00 41.50 345 GLU A N 1
ATOM 2721 C CA . GLU A 1 345 ? -29.902 10.156 -30.215 1.00 41.50 345 GLU A CA 1
ATOM 2722 C C . GLU A 1 345 ? -30.402 11.374 -30.993 1.00 41.50 345 GLU A C 1
ATOM 2724 O O . GLU A 1 345 ? -31.603 11.635 -31.059 1.00 41.50 345 GLU A O 1
ATOM 2729 N N . GLU A 1 346 ? -29.471 12.195 -31.476 1.00 39.88 346 GLU A N 1
ATOM 2730 C CA . GLU A 1 346 ? -29.760 13.134 -32.552 1.00 39.88 346 GLU A CA 1
ATOM 2731 C C . GLU A 1 346 ? -30.109 12.277 -33.773 1.00 39.88 346 GLU A C 1
ATOM 2733 O O . GLU A 1 346 ? -29.227 11.788 -34.480 1.00 39.88 346 GLU A O 1
ATOM 2738 N N . ASP A 1 347 ? -31.404 12.015 -33.952 1.00 35.81 347 ASP A N 1
ATOM 2739 C CA . ASP A 1 347 ? -31.946 11.448 -35.179 1.00 35.81 347 ASP A CA 1
ATOM 2740 C C . ASP A 1 347 ? -31.604 12.398 -36.332 1.00 35.81 347 ASP A C 1
ATOM 2742 O O . ASP A 1 347 ? -32.012 13.563 -36.359 1.00 35.81 347 ASP A O 1
ATOM 2746 N N . GLY A 1 348 ? -30.809 11.887 -37.271 1.00 41.59 348 GLY A N 1
ATOM 2747 C CA . GLY A 1 348 ? -30.477 12.570 -38.509 1.00 41.59 348 GLY A CA 1
ATOM 2748 C C . GLY A 1 348 ? -31.728 12.789 -39.351 1.00 41.59 348 GLY A C 1
ATOM 2749 O O . GLY A 1 348 ? -32.385 11.831 -39.757 1.00 41.59 348 GLY A O 1
ATOM 2750 N N . ASN A 1 349 ? -32.019 14.053 -39.646 1.00 32.75 349 ASN A N 1
ATOM 2751 C CA . ASN A 1 349 ? -32.788 14.416 -40.825 1.00 32.75 349 ASN A CA 1
ATOM 2752 C C . ASN A 1 349 ? -31.794 14.726 -41.945 1.00 32.75 349 ASN A C 1
ATOM 2754 O O . ASN A 1 349 ? -31.131 15.764 -41.925 1.00 32.75 349 ASN A O 1
ATOM 2758 N N . ASP A 1 350 ? -31.712 13.804 -42.900 1.00 40.28 350 ASP A N 1
ATOM 2759 C CA . ASP A 1 350 ? -31.306 14.108 -44.266 1.00 40.28 350 ASP A CA 1
ATOM 2760 C C . ASP A 1 350 ? -32.377 15.030 -44.873 1.00 40.28 350 ASP A C 1
ATOM 2762 O O . ASP A 1 350 ? -33.532 14.620 -45.007 1.00 40.28 350 ASP A O 1
ATOM 2766 N N . ASP A 1 351 ? -32.015 16.263 -45.229 1.00 33.97 351 ASP A N 1
ATOM 2767 C CA . ASP A 1 351 ? -32.751 17.023 -46.240 1.00 33.97 351 ASP A CA 1
ATOM 2768 C C . ASP A 1 351 ? -31.766 17.816 -47.109 1.00 33.97 351 ASP A C 1
ATOM 2770 O O . ASP A 1 351 ? -30.846 18.479 -46.619 1.00 33.97 351 ASP A O 1
ATOM 2774 N N . ASP A 1 352 ? -31.943 17.652 -48.414 1.00 34.88 352 ASP A N 1
ATOM 2775 C CA . ASP A 1 352 ? -31.122 18.183 -49.491 1.00 34.88 352 ASP A CA 1
ATOM 2776 C C . ASP A 1 352 ? -31.387 19.685 -49.715 1.00 34.88 352 ASP A C 1
ATOM 2778 O O . ASP A 1 352 ? -32.535 20.115 -49.796 1.00 34.88 352 ASP A O 1
ATOM 2782 N N . GLY A 1 353 ? -30.327 20.452 -49.999 1.00 31.83 353 GLY A N 1
ATOM 2783 C CA . GLY A 1 353 ? -30.400 21.532 -50.994 1.00 31.83 353 GLY A CA 1
ATOM 2784 C C . GLY A 1 353 ? -30.332 23.000 -50.535 1.00 31.83 353 GLY A C 1
ATOM 2785 O O . GLY A 1 353 ? -31.159 23.489 -49.778 1.00 31.83 353 GLY A O 1
ATOM 2786 N N . GLU A 1 354 ? -29.408 23.696 -51.208 1.00 31.20 354 GLU A N 1
ATOM 2787 C CA . GLU A 1 354 ? -29.370 25.124 -51.581 1.00 31.20 354 GLU A CA 1
ATOM 2788 C C . GLU A 1 354 ? -28.608 26.146 -50.713 1.00 31.20 354 GLU A C 1
ATOM 2790 O O . GLU A 1 354 ? -28.795 26.312 -49.511 1.00 31.20 354 GLU A O 1
ATOM 2795 N N . ASP A 1 355 ? -27.728 26.854 -51.433 1.00 39.81 355 ASP A N 1
ATOM 2796 C CA . ASP A 1 355 ? -26.864 27.957 -51.031 1.00 39.81 355 ASP A CA 1
ATOM 2797 C C . ASP A 1 355 ? -27.631 29.134 -50.408 1.00 39.81 355 ASP A C 1
ATOM 2799 O O . ASP A 1 355 ? -28.619 29.629 -50.954 1.00 39.81 355 ASP A O 1
ATOM 2803 N N . GLY A 1 356 ? -27.079 29.677 -49.322 1.00 29.17 356 GLY A N 1
ATOM 2804 C CA . GLY A 1 356 ? -27.489 30.959 -48.759 1.00 29.17 356 GLY A CA 1
ATOM 2805 C C . GLY A 1 356 ? -26.602 31.368 -47.589 1.00 29.17 356 GLY A C 1
ATOM 2806 O O . GLY A 1 356 ? -26.744 30.845 -46.487 1.00 29.17 356 GLY A O 1
ATOM 2807 N N . ASP A 1 357 ? -25.692 32.313 -47.830 1.00 35.78 357 ASP A N 1
ATOM 2808 C CA . ASP A 1 357 ? -24.858 32.955 -46.812 1.00 35.78 357 ASP A CA 1
ATOM 2809 C C . ASP A 1 357 ? -25.707 33.517 -45.656 1.00 35.78 357 ASP A C 1
ATOM 2811 O O . ASP A 1 357 ? -26.480 34.461 -45.837 1.00 35.78 357 ASP A O 1
ATOM 2815 N N . VAL A 1 358 ? -25.518 32.978 -44.447 1.00 28.45 358 VAL A N 1
ATOM 2816 C CA . VAL A 1 358 ? -26.004 33.563 -43.189 1.00 28.45 358 VAL A CA 1
ATOM 2817 C C . VAL A 1 358 ? -24.909 33.439 -42.128 1.00 28.45 358 VAL A C 1
ATOM 2819 O O . VAL A 1 358 ? -24.383 32.357 -41.875 1.00 28.45 358 VAL A O 1
ATOM 2822 N N . GLU A 1 359 ? -24.555 34.575 -41.522 1.00 35.31 359 GLU A N 1
ATOM 2823 C CA . GLU A 1 359 ? -23.587 34.717 -40.430 1.00 35.31 359 GLU A CA 1
ATOM 2824 C C . GLU A 1 359 ? -23.803 33.680 -39.314 1.00 35.31 359 GLU A C 1
ATOM 2826 O O . GLU A 1 359 ? -24.838 33.672 -38.645 1.00 35.31 359 GLU A O 1
ATOM 2831 N N . MET A 1 360 ? -22.791 32.841 -39.065 1.00 25.03 360 MET A N 1
ATOM 2832 C CA . MET A 1 360 ? -22.778 31.902 -37.944 1.00 25.03 360 MET A CA 1
ATOM 2833 C C . MET A 1 360 ? -21.984 32.480 -36.769 1.00 25.03 360 MET A C 1
ATOM 2835 O O . MET A 1 360 ? -20.763 32.642 -36.819 1.00 25.03 360 MET A O 1
ATOM 2839 N N . GLN A 1 361 ? -22.715 32.782 -35.698 1.00 25.62 361 GLN A N 1
ATOM 2840 C CA . GLN A 1 361 ? -22.189 32.973 -34.352 1.00 25.62 361 GLN A CA 1
ATOM 2841 C C . GLN A 1 361 ? -21.474 31.700 -33.878 1.00 25.62 361 GLN A C 1
ATOM 2843 O O . GLN A 1 361 ? -21.927 30.584 -34.128 1.00 25.62 361 GLN A O 1
ATOM 2848 N N . GLU A 1 362 ? -20.357 31.893 -33.178 1.00 26.97 362 GLU A N 1
ATOM 2849 C CA . GLU A 1 362 ? -19.532 30.844 -32.584 1.00 26.97 362 GLU A CA 1
ATOM 2850 C C . GLU A 1 362 ? -20.354 29.857 -31.740 1.00 26.97 362 GLU A C 1
ATOM 2852 O O . GLU A 1 362 ? -20.795 30.171 -30.635 1.00 26.97 362 GLU A O 1
ATOM 2857 N N . ILE A 1 363 ? -20.458 28.617 -32.214 1.00 29.11 363 ILE A N 1
ATOM 2858 C CA . ILE A 1 363 ? -20.621 27.442 -31.357 1.00 29.11 363 ILE A CA 1
ATOM 2859 C C . ILE A 1 363 ? -19.507 26.468 -31.740 1.00 29.11 363 ILE A C 1
ATOM 2861 O O . ILE A 1 363 ? -19.674 25.569 -32.557 1.00 29.11 363 ILE A O 1
ATOM 2865 N N . SER A 1 364 ? -18.331 26.689 -31.150 1.00 24.48 364 SER A N 1
ATOM 2866 C CA . SER A 1 364 ? -17.232 25.726 -31.124 1.00 24.48 364 SER A CA 1
ATOM 2867 C C . SER A 1 364 ? -17.075 25.199 -29.703 1.00 24.48 364 SER A C 1
ATOM 2869 O O . SER A 1 364 ? -16.678 25.924 -28.794 1.00 24.48 364 SER A O 1
ATOM 2871 N N . SER A 1 365 ? -17.334 23.899 -29.563 1.00 25.98 365 SER A N 1
ATOM 2872 C CA . SER A 1 365 ? -16.681 22.976 -28.626 1.00 25.98 365 SER A CA 1
ATOM 2873 C C . SER A 1 365 ? -16.717 23.330 -27.133 1.00 25.98 365 SER A C 1
ATOM 2875 O O . SER A 1 365 ? -15.763 23.852 -26.552 1.00 25.98 365 SER A O 1
ATOM 2877 N N . THR A 1 366 ? -17.791 22.888 -26.483 1.00 27.27 366 THR A N 1
ATOM 2878 C CA . THR A 1 366 ? -17.932 22.741 -25.030 1.00 27.27 366 THR A CA 1
ATOM 2879 C C . THR A 1 366 ? -17.057 21.592 -24.512 1.00 27.27 366 THR A C 1
ATOM 2881 O O . THR A 1 366 ? -17.547 20.535 -24.146 1.00 27.27 366 THR A O 1
ATOM 2884 N N . LEU A 1 367 ? -15.743 21.798 -24.504 1.00 29.95 367 LEU A N 1
ATOM 2885 C CA . LEU A 1 367 ? -14.752 21.085 -23.687 1.00 29.95 367 LEU A CA 1
ATOM 2886 C C . LEU A 1 367 ? -13.618 22.086 -23.426 1.00 29.95 367 LEU A C 1
ATOM 2888 O O . LEU A 1 367 ? -12.487 21.950 -23.875 1.00 29.95 367 LEU A O 1
ATOM 2892 N N . GLY A 1 368 ? -13.987 23.183 -22.765 1.00 23.31 368 GLY A N 1
ATOM 2893 C CA . GLY A 1 368 ? -13.087 24.259 -22.385 1.00 23.31 368 GLY A CA 1
ATOM 2894 C C . GLY A 1 368 ? -12.726 24.163 -20.910 1.00 23.31 368 GLY A C 1
ATOM 2895 O O . GLY A 1 368 ? -13.585 24.345 -20.053 1.00 23.31 368 GLY A O 1
ATOM 2896 N N . SER A 1 369 ? -11.443 23.904 -20.663 1.00 25.94 369 SER A N 1
ATOM 2897 C CA . SER A 1 369 ? -10.580 24.683 -19.771 1.00 25.94 369 SER A CA 1
ATOM 2898 C C . SER A 1 369 ? -11.163 25.111 -18.415 1.00 25.94 369 SER A C 1
ATOM 2900 O O . SER A 1 369 ? -12.048 25.961 -18.293 1.00 25.94 369 SER A O 1
ATOM 2902 N N . SER A 1 370 ? -10.539 24.566 -17.372 1.00 27.95 370 SER A N 1
ATOM 2903 C CA . SER A 1 370 ? -10.481 25.080 -16.006 1.00 27.95 370 SER A CA 1
ATOM 2904 C C . SER A 1 370 ? -10.571 26.612 -15.930 1.00 27.95 370 SER A C 1
ATOM 2906 O O . SER A 1 370 ? -9.602 27.331 -16.184 1.00 27.95 370 SER A O 1
ATOM 2908 N N . ARG A 1 371 ? -11.728 27.127 -15.499 1.00 26.17 371 ARG A N 1
ATOM 2909 C CA . ARG A 1 371 ? -11.833 28.501 -15.000 1.00 26.17 371 ARG A CA 1
ATOM 2910 C C . ARG A 1 371 ? -10.945 28.629 -13.764 1.00 26.17 371 ARG A C 1
ATOM 2912 O O . ARG A 1 371 ? -11.250 28.061 -12.719 1.00 26.17 371 ARG A O 1
ATOM 2919 N N . GLY A 1 372 ? -9.858 29.385 -13.908 1.00 24.98 372 GLY A N 1
ATOM 2920 C CA . GLY A 1 372 ? -8.960 29.744 -12.819 1.00 24.98 372 GLY A CA 1
ATOM 2921 C C . GLY A 1 372 ? -9.713 30.396 -11.659 1.00 24.98 372 GLY A C 1
ATOM 2922 O O . GLY A 1 372 ? -10.514 31.316 -11.850 1.00 24.98 372 GLY A O 1
ATOM 2923 N N . TYR A 1 373 ? -9.445 29.920 -10.447 1.00 27.27 373 TYR A N 1
ATOM 2924 C CA . TYR A 1 373 ? -9.941 30.548 -9.232 1.00 27.27 373 TYR A CA 1
ATOM 2925 C C . TYR A 1 373 ? -9.056 31.742 -8.876 1.00 27.27 373 TYR A C 1
ATOM 2927 O O . TYR A 1 373 ? -7.849 31.619 -8.677 1.00 27.27 373 TYR A O 1
ATOM 2935 N N . LYS A 1 374 ? -9.687 32.917 -8.790 1.00 23.62 374 LYS A N 1
ATOM 2936 C CA . LYS A 1 374 ? -9.111 34.107 -8.163 1.00 23.62 374 LYS A CA 1
ATOM 2937 C C . LYS A 1 374 ? -8.892 33.821 -6.679 1.00 23.62 374 LYS A C 1
ATOM 2939 O O . LYS A 1 374 ? -9.849 33.571 -5.949 1.00 23.62 374 LYS A O 1
ATOM 2944 N N . THR A 1 375 ? -7.646 33.918 -6.239 1.00 26.30 375 THR A N 1
ATOM 2945 C CA . THR A 1 375 ? -7.261 33.986 -4.831 1.00 26.30 375 THR A CA 1
ATOM 2946 C C . THR A 1 375 ? -7.940 35.197 -4.190 1.00 26.30 375 THR A C 1
ATOM 2948 O O . THR A 1 375 ? -7.746 36.335 -4.620 1.00 26.30 375 THR A O 1
ATOM 2951 N N . VAL A 1 376 ? -8.763 34.966 -3.167 1.00 23.59 376 VAL A N 1
ATOM 2952 C CA . VAL A 1 376 ? -9.296 36.030 -2.310 1.00 23.59 376 VAL A CA 1
ATOM 2953 C C . VAL A 1 376 ? -8.190 36.414 -1.331 1.00 23.59 376 VAL A C 1
ATOM 2955 O O . VAL A 1 376 ? -8.048 35.814 -0.273 1.00 23.59 376 VAL A O 1
ATOM 2958 N N . THR A 1 377 ? -7.377 37.403 -1.690 1.00 26.48 377 THR A N 1
ATOM 2959 C CA . THR A 1 377 ? -6.522 38.112 -0.731 1.00 26.48 377 THR A CA 1
ATOM 2960 C C . THR A 1 377 ? -7.149 39.466 -0.445 1.00 26.48 377 THR A C 1
ATOM 2962 O O . THR A 1 377 ? -7.175 40.342 -1.309 1.00 26.48 377 THR A O 1
ATOM 2965 N N . GLY A 1 378 ? -7.670 39.634 0.766 1.00 24.39 378 GLY A N 1
ATOM 2966 C CA . GLY A 1 378 ? -8.207 40.897 1.249 1.00 24.39 378 GLY A CA 1
ATOM 2967 C C . GLY A 1 378 ? -7.883 41.099 2.721 1.00 24.39 378 GLY A C 1
ATOM 2968 O O . GLY A 1 378 ? -8.695 40.755 3.564 1.00 24.39 378 GLY A O 1
ATOM 2969 N N . PHE A 1 379 ? -6.727 41.695 3.008 1.00 23.56 379 PHE A N 1
ATOM 2970 C CA . PHE A 1 379 ? -6.572 42.703 4.059 1.00 23.56 379 PHE A CA 1
ATOM 2971 C C . PHE A 1 379 ? -5.634 43.778 3.503 1.00 23.56 379 PHE A C 1
ATOM 2973 O O . PHE A 1 379 ? -4.565 43.478 2.977 1.00 23.56 379 PHE A O 1
ATOM 2980 N N . GLY A 1 380 ? -6.145 45.007 3.458 1.00 22.30 380 GLY A N 1
ATOM 2981 C CA . GLY A 1 380 ? -5.655 46.073 2.595 1.00 22.30 380 GLY A CA 1
ATOM 2982 C C . GLY A 1 380 ? -4.440 46.832 3.112 1.00 22.30 380 GLY A C 1
ATOM 2983 O O . GLY A 1 380 ? -4.125 46.776 4.290 1.00 22.30 380 GLY A O 1
ATOM 2984 N N . LEU A 1 381 ? -3.837 47.592 2.195 1.00 23.38 381 LEU A N 1
ATOM 2985 C CA . LEU A 1 381 ? -3.371 48.976 2.341 1.00 23.38 381 LEU A CA 1
ATOM 2986 C C . LEU A 1 381 ? -3.066 49.505 0.918 1.00 23.38 381 LEU A C 1
ATOM 2988 O O . LEU A 1 381 ? -2.282 48.919 0.179 1.00 23.38 381 LEU A O 1
ATOM 2992 N N . ARG A 1 382 ? -3.754 50.579 0.506 1.00 21.09 382 ARG A N 1
ATOM 2993 C CA . ARG A 1 382 ? -3.467 51.400 -0.697 1.00 21.09 382 ARG A CA 1
ATOM 2994 C C . ARG A 1 382 ? -2.322 52.379 -0.354 1.00 21.09 382 ARG A C 1
ATOM 2996 O O . ARG A 1 382 ? -2.269 52.766 0.814 1.00 21.09 382 ARG A O 1
ATOM 3003 N N . PRO A 1 383 ? -1.459 52.829 -1.301 1.00 25.44 383 PRO A N 1
ATOM 3004 C CA . PRO A 1 383 ? -1.883 53.830 -2.298 1.00 25.44 383 PRO A CA 1
ATOM 3005 C C . PRO A 1 383 ? -1.220 53.832 -3.702 1.00 25.44 383 PRO A C 1
ATOM 3007 O O . PRO A 1 383 ? -0.137 53.307 -3.921 1.00 25.44 383 PRO A O 1
ATOM 3010 N N . SER A 1 384 ? -1.934 54.543 -4.594 1.00 21.38 384 SER A N 1
ATOM 3011 C CA . SER A 1 384 ? -1.539 55.329 -5.788 1.00 21.38 384 SER A CA 1
ATOM 3012 C C . SER A 1 384 ? -0.955 54.674 -7.061 1.00 21.38 384 SER A C 1
ATOM 3014 O O . SER A 1 384 ? 0.192 54.252 -7.107 1.00 21.38 384 SER A O 1
ATOM 3016 N N . GLU A 1 385 ? -1.783 54.745 -8.115 1.00 21.30 385 GLU A N 1
ATOM 3017 C CA . GLU A 1 385 ? -1.540 54.901 -9.574 1.00 21.30 385 GLU A CA 1
ATOM 3018 C C . GLU A 1 385 ? -0.338 55.802 -9.992 1.00 21.30 385 GLU A C 1
ATOM 3020 O O . GLU A 1 385 ? 0.117 56.572 -9.144 1.00 21.30 385 GLU A O 1
ATOM 3025 N N . PRO A 1 386 ? 0.147 55.811 -11.273 1.00 25.44 386 PRO A N 1
ATOM 3026 C CA . PRO A 1 386 ? -0.663 55.704 -12.500 1.00 25.44 386 PRO A CA 1
ATOM 3027 C C . PRO A 1 386 ? -0.137 54.863 -13.683 1.00 25.44 386 PRO A C 1
ATOM 3029 O O . PRO A 1 386 ? 0.993 54.389 -13.751 1.00 25.44 386 PRO A O 1
ATOM 3032 N N . ALA A 1 387 ? -1.067 54.708 -14.627 1.00 21.84 387 ALA A N 1
ATOM 3033 C CA . ALA A 1 387 ? -1.052 53.947 -15.866 1.00 21.84 387 ALA A CA 1
ATOM 3034 C C . ALA A 1 387 ? -0.064 54.427 -16.946 1.00 21.84 387 ALA A C 1
ATOM 3036 O O . ALA A 1 387 ? 0.150 55.624 -17.120 1.00 21.84 387 ALA A O 1
ATOM 3037 N N . VAL A 1 388 ? 0.381 53.488 -17.794 1.00 21.88 388 VAL A N 1
ATOM 3038 C CA . VAL A 1 388 ? 0.852 53.768 -19.161 1.00 21.88 388 VAL A CA 1
ATOM 3039 C C . VAL A 1 388 ? 0.240 52.747 -20.131 1.00 21.88 388 VAL A C 1
ATOM 3041 O O . VAL A 1 388 ? 0.409 51.540 -19.990 1.00 21.88 388 VAL A O 1
ATOM 3044 N N . ARG A 1 389 ? -0.512 53.263 -21.111 1.00 21.12 389 ARG A N 1
ATOM 3045 C CA . ARG A 1 389 ? -1.006 52.567 -22.313 1.00 21.12 389 ARG A CA 1
ATOM 3046 C C . ARG A 1 389 ? 0.125 52.416 -23.336 1.00 21.12 389 ARG A C 1
ATOM 3048 O O . ARG A 1 389 ? 0.928 53.336 -23.439 1.00 21.12 389 ARG A O 1
ATOM 3055 N N . THR A 1 390 ? 0.098 51.355 -24.153 1.00 22.48 390 THR A N 1
ATOM 3056 C CA . THR A 1 390 ? 0.342 51.298 -25.630 1.00 22.48 390 THR A CA 1
ATOM 3057 C C . THR A 1 390 ? 0.643 49.839 -26.025 1.00 22.48 390 THR A C 1
ATOM 3059 O O . THR A 1 390 ? 1.449 49.183 -25.386 1.00 22.48 390 THR A O 1
ATOM 3062 N N . ASN A 1 391 ? -0.199 49.164 -26.812 1.00 22.53 391 ASN A N 1
ATOM 3063 C CA . ASN A 1 391 ? -0.411 49.142 -28.273 1.00 22.53 391 ASN A CA 1
ATOM 3064 C C . ASN A 1 391 ? 0.273 47.949 -28.968 1.00 22.53 391 ASN A C 1
ATOM 3066 O O . ASN A 1 391 ? 1.471 47.725 -28.858 1.00 22.53 391 ASN A O 1
ATOM 3070 N N . LYS A 1 392 ? -0.566 47.202 -29.695 1.00 24.47 392 LYS A N 1
ATOM 3071 C CA . LYS A 1 392 ? -0.254 46.079 -30.584 1.00 24.47 392 LYS A CA 1
ATOM 3072 C C . LYS A 1 392 ? 0.527 46.529 -31.831 1.00 24.47 392 LYS A C 1
ATOM 3074 O O . LYS A 1 392 ? 0.363 47.657 -32.283 1.00 24.47 392 LYS A O 1
ATOM 3079 N N . HIS A 1 393 ? 1.183 45.534 -32.439 1.00 23.53 393 HIS A N 1
ATOM 3080 C CA . HIS A 1 393 ? 1.689 45.424 -33.819 1.00 23.53 393 HIS A CA 1
ATOM 3081 C C . HIS A 1 393 ? 3.128 45.858 -34.123 1.00 23.53 393 HIS A C 1
ATOM 3083 O O . HIS A 1 393 ? 3.411 47.040 -34.251 1.00 23.53 393 HIS A O 1
ATOM 3089 N N . GLN A 1 394 ? 3.962 44.838 -34.369 1.00 22.81 394 GLN A N 1
ATOM 3090 C CA . GLN A 1 394 ? 5.105 44.688 -35.298 1.00 22.81 394 GLN A CA 1
ATOM 3091 C C . GLN A 1 394 ? 5.921 43.510 -34.709 1.00 22.81 394 GLN A C 1
ATOM 3093 O O . GLN A 1 394 ? 6.092 43.451 -33.501 1.00 22.81 394 GLN A O 1
ATOM 3098 N N . THR A 1 395 ? 6.347 42.451 -35.398 1.00 23.59 395 THR A N 1
ATOM 3099 C CA . THR A 1 395 ? 6.790 42.313 -36.786 1.00 23.59 395 THR A CA 1
ATOM 3100 C C . THR A 1 395 ? 6.799 40.812 -37.124 1.00 23.59 395 THR A C 1
ATOM 3102 O O . THR A 1 395 ? 7.294 40.002 -36.345 1.00 23.59 395 THR A O 1
ATOM 3105 N N . ARG A 1 396 ? 6.266 40.427 -38.292 1.00 23.83 396 ARG A N 1
ATOM 3106 C CA . ARG A 1 396 ? 6.593 39.157 -38.963 1.00 23.83 396 ARG A CA 1
ATOM 3107 C C . ARG A 1 396 ? 7.885 39.363 -39.757 1.00 23.83 396 ARG A C 1
ATOM 3109 O O . ARG A 1 396 ? 7.985 40.360 -40.465 1.00 23.83 396 ARG A O 1
ATOM 3116 N N . GLY A 1 397 ? 8.781 38.379 -39.729 1.00 22.78 397 GLY A N 1
ATOM 3117 C CA . GLY A 1 397 ? 9.800 38.170 -40.763 1.00 22.78 397 GLY A CA 1
ATOM 3118 C C . GLY A 1 397 ? 11.239 38.115 -40.249 1.00 22.78 397 GLY A C 1
ATOM 3119 O O . GLY A 1 397 ? 11.601 38.902 -39.383 1.00 22.78 397 GLY A O 1
ATOM 3120 N N . ALA A 1 398 ? 12.028 37.234 -40.883 1.00 22.25 398 ALA A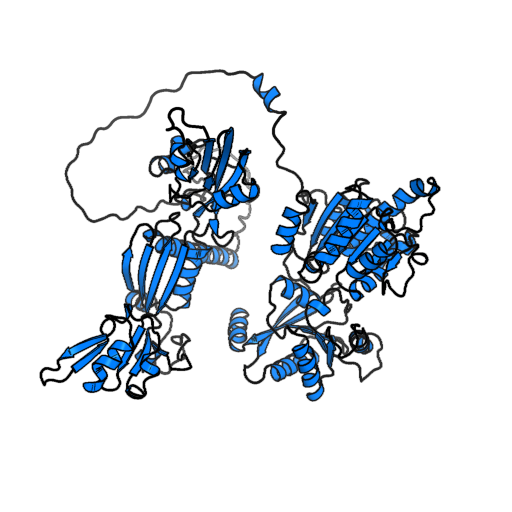 N 1
ATOM 3121 C CA . ALA A 1 398 ? 13.436 36.873 -40.642 1.00 22.25 398 ALA A CA 1
ATOM 3122 C C . ALA A 1 398 ? 13.609 35.754 -39.584 1.00 22.25 398 ALA A C 1
ATOM 3124 O O . ALA A 1 398 ? 13.135 35.891 -38.470 1.00 22.25 398 ALA A O 1
ATOM 3125 N N . LEU A 1 399 ? 14.241 34.599 -39.828 1.00 23.89 399 LEU A N 1
ATOM 3126 C CA . LEU A 1 399 ? 15.180 34.187 -40.871 1.00 23.89 399 LEU A CA 1
ATOM 3127 C C . LEU A 1 399 ? 15.216 32.650 -41.002 1.00 23.89 399 LEU A C 1
ATOM 3129 O O . LEU A 1 399 ? 14.904 31.905 -40.080 1.00 23.89 399 LEU A O 1
ATOM 3133 N N . PHE A 1 400 ? 15.604 32.235 -42.202 1.00 25.17 400 PHE A N 1
ATOM 3134 C CA . PHE A 1 400 ? 15.719 30.890 -42.755 1.00 25.17 400 PHE A CA 1
ATOM 3135 C C . PHE A 1 400 ? 16.894 30.048 -42.210 1.00 25.17 400 PHE A C 1
ATOM 3137 O O . PHE A 1 400 ? 17.924 30.587 -41.822 1.00 25.17 400 PHE A O 1
ATOM 3144 N N . ASN A 1 401 ? 16.762 28.733 -42.449 1.00 24.22 401 ASN A N 1
ATOM 3145 C CA . ASN A 1 401 ? 17.799 27.741 -42.788 1.00 24.22 401 ASN A CA 1
ATOM 3146 C C . ASN A 1 401 ? 18.758 27.224 -41.707 1.00 24.22 401 ASN A C 1
ATOM 3148 O O . ASN A 1 401 ? 19.731 27.884 -41.377 1.00 24.22 401 ASN A O 1
ATOM 3152 N N . LEU A 1 402 ? 18.609 25.930 -41.385 1.00 27.03 402 LEU A N 1
ATOM 3153 C CA . LEU A 1 402 ? 19.715 24.961 -41.327 1.00 27.03 402 LEU A CA 1
ATOM 3154 C C . LEU A 1 402 ? 19.251 23.586 -41.869 1.00 27.03 402 LEU A C 1
ATOM 3156 O O . LEU A 1 402 ? 18.056 23.323 -41.999 1.00 27.03 402 LEU A O 1
ATOM 3160 N N . ASN A 1 403 ? 20.213 22.779 -42.319 1.00 27.05 403 ASN A N 1
ATOM 3161 C CA . ASN A 1 403 ? 20.158 21.923 -43.510 1.00 27.05 403 ASN A CA 1
ATOM 3162 C C . ASN A 1 403 ? 19.361 20.606 -43.421 1.00 27.05 403 ASN A C 1
ATOM 3164 O O . ASN A 1 403 ? 19.243 19.950 -42.395 1.00 27.05 403 ASN A O 1
ATOM 3168 N N . ARG A 1 404 ? 18.923 20.142 -44.601 1.00 30.06 404 ARG A N 1
ATOM 3169 C CA . ARG A 1 404 ? 18.223 18.867 -44.865 1.00 30.06 404 ARG A CA 1
ATOM 3170 C C . ARG A 1 404 ? 19.136 17.621 -44.826 1.00 30.06 404 ARG A C 1
ATOM 3172 O O . ARG A 1 404 ? 18.647 16.536 -45.092 1.00 30.06 404 ARG A O 1
ATOM 3179 N N . ARG A 1 405 ? 20.434 17.769 -44.517 1.00 27.42 405 ARG A N 1
ATOM 3180 C CA . ARG A 1 405 ? 21.410 16.661 -44.418 1.00 27.42 405 ARG A CA 1
ATOM 3181 C C . ARG A 1 405 ? 21.612 16.133 -42.991 1.00 27.42 405 ARG A C 1
ATOM 3183 O O . ARG A 1 405 ? 22.012 14.989 -42.852 1.00 27.42 405 ARG A O 1
ATOM 3190 N N . ASP A 1 406 ? 21.217 16.887 -41.964 1.00 29.77 406 ASP A N 1
ATOM 3191 C CA . ASP A 1 406 ? 21.314 16.438 -40.562 1.00 29.77 406 ASP A CA 1
ATOM 3192 C C . ASP A 1 406 ? 20.110 15.584 -40.116 1.00 29.77 406 ASP A C 1
ATOM 3194 O O . ASP A 1 406 ? 20.144 14.945 -39.066 1.00 29.77 406 ASP A O 1
ATOM 3198 N N . ARG A 1 407 ? 19.036 15.518 -40.923 1.00 32.41 407 ARG A N 1
ATOM 3199 C CA . ARG A 1 407 ? 17.874 14.653 -40.631 1.00 32.41 407 ARG A CA 1
ATOM 3200 C C . ARG A 1 407 ? 18.144 13.173 -40.896 1.00 32.41 407 ARG A C 1
ATOM 3202 O O . ARG A 1 407 ? 17.558 12.339 -40.212 1.00 32.41 407 ARG A O 1
ATOM 3209 N N . ASP A 1 408 ? 19.039 12.852 -41.827 1.00 29.58 408 ASP A N 1
ATOM 3210 C CA . ASP A 1 408 ? 19.264 11.464 -42.247 1.00 29.58 408 ASP A CA 1
ATOM 3211 C C . ASP A 1 408 ? 20.361 10.755 -41.425 1.00 29.58 408 ASP A C 1
ATOM 3213 O O . ASP A 1 408 ? 20.364 9.528 -41.358 1.00 29.58 408 ASP A O 1
ATOM 3217 N N . GLU A 1 409 ? 21.217 11.487 -40.697 1.00 28.56 409 GLU A N 1
ATOM 3218 C CA . GLU A 1 409 ? 22.187 10.894 -39.752 1.00 28.56 409 GLU A CA 1
ATOM 3219 C C . GLU A 1 409 ? 21.661 10.777 -38.306 1.00 28.56 409 GLU A C 1
ATOM 3221 O O . GLU A 1 409 ? 22.115 9.912 -37.553 1.00 28.56 409 GLU A O 1
ATOM 3226 N N . HIS A 1 410 ? 20.645 11.554 -37.908 1.00 29.23 410 HIS A N 1
ATOM 3227 C CA . HIS A 1 410 ? 19.989 11.417 -36.594 1.00 29.23 410 HIS A CA 1
ATOM 3228 C C . HIS A 1 410 ? 18.833 10.404 -36.554 1.00 29.23 410 HIS A C 1
ATOM 3230 O O . HIS A 1 410 ? 18.417 9.989 -35.472 1.00 29.23 410 HIS A O 1
ATOM 3236 N N . ALA A 1 411 ? 18.374 9.911 -37.706 1.00 27.73 411 ALA A N 1
ATOM 3237 C CA . ALA A 1 411 ? 17.346 8.872 -37.787 1.00 27.73 411 ALA A CA 1
ATOM 3238 C C . ALA A 1 411 ? 17.856 7.441 -37.485 1.00 27.73 411 ALA A C 1
ATOM 3240 O O . ALA A 1 411 ? 17.059 6.505 -37.474 1.00 27.73 411 ALA A O 1
ATOM 3241 N N . GLN A 1 412 ? 19.157 7.239 -37.221 1.00 29.38 412 GLN A N 1
ATOM 3242 C CA . GLN A 1 412 ? 19.741 5.898 -37.026 1.00 29.38 412 GLN A CA 1
ATOM 3243 C C . GLN A 1 412 ? 20.358 5.607 -35.645 1.00 29.38 412 GLN A C 1
ATOM 3245 O O . GLN A 1 412 ? 20.937 4.536 -35.468 1.00 29.38 412 GLN A O 1
ATOM 3250 N N . LYS A 1 413 ? 20.207 6.471 -34.627 1.00 28.62 413 LYS A N 1
ATOM 3251 C CA . LYS A 1 413 ? 20.713 6.180 -33.260 1.00 28.62 413 LYS A CA 1
ATOM 3252 C C . LYS A 1 413 ? 19.800 6.643 -32.111 1.00 28.62 413 LYS A C 1
ATOM 3254 O O . LYS A 1 413 ? 20.276 7.171 -31.113 1.00 28.62 413 LYS A O 1
ATOM 3259 N N . LEU A 1 414 ? 18.499 6.379 -32.213 1.00 25.11 414 LEU A N 1
ATOM 3260 C CA . LEU A 1 414 ? 17.581 6.370 -31.064 1.00 25.11 414 LEU A CA 1
ATOM 3261 C C . LEU A 1 414 ? 17.442 4.928 -30.536 1.00 25.11 414 LEU A C 1
ATOM 3263 O O . LEU A 1 414 ? 17.114 4.037 -31.326 1.00 25.11 414 LEU A O 1
ATOM 3267 N N . PRO A 1 415 ? 17.651 4.646 -29.235 1.00 24.12 415 PRO A N 1
ATOM 3268 C CA . PRO A 1 415 ? 17.257 3.370 -28.661 1.00 24.12 415 PRO A CA 1
ATOM 3269 C C . PRO A 1 415 ? 15.729 3.316 -28.647 1.00 24.12 415 PRO A C 1
ATOM 3271 O O . PRO A 1 415 ? 15.059 4.065 -27.943 1.00 24.12 415 PRO A O 1
ATOM 3274 N N . SER A 1 416 ? 15.172 2.424 -29.454 1.00 25.12 416 SER A N 1
ATOM 3275 C CA . SER A 1 416 ? 13.745 2.136 -29.523 1.00 25.12 416 SER A CA 1
ATOM 3276 C C . SER A 1 416 ? 13.205 1.675 -28.157 1.00 25.12 416 SER A C 1
ATOM 3278 O O . SER A 1 416 ? 13.305 0.489 -27.827 1.00 25.12 416 SER A O 1
ATOM 3280 N N . PHE A 1 417 ? 12.602 2.573 -27.377 1.00 26.12 417 PHE A N 1
ATOM 3281 C CA . PHE A 1 417 ? 11.745 2.224 -26.237 1.00 26.12 417 PHE A CA 1
ATOM 3282 C C . PHE A 1 417 ? 10.365 1.805 -26.741 1.00 26.12 417 PHE A C 1
ATOM 3284 O O . PHE A 1 417 ? 9.358 2.479 -26.571 1.00 26.12 417 PHE A O 1
ATOM 3291 N N . ASN A 1 418 ? 10.333 0.663 -27.413 1.00 35.91 418 ASN A N 1
ATOM 3292 C CA . ASN A 1 418 ? 9.106 -0.086 -27.596 1.00 35.91 418 ASN A CA 1
ATOM 3293 C C . ASN A 1 418 ? 9.486 -1.555 -27.749 1.00 35.91 418 ASN A C 1
ATOM 3295 O O . ASN A 1 418 ? 9.746 -2.019 -28.858 1.00 35.91 418 ASN A O 1
ATOM 3299 N N . LYS A 1 419 ? 9.612 -2.283 -26.635 1.00 31.64 419 LYS A N 1
ATOM 3300 C CA . LYS A 1 419 ? 9.757 -3.740 -26.686 1.00 31.64 419 LYS A CA 1
ATOM 3301 C C . LYS A 1 419 ? 8.926 -4.415 -25.601 1.00 31.64 419 LYS A C 1
ATOM 3303 O O . LYS A 1 419 ? 9.276 -4.392 -24.427 1.00 31.64 419 LYS A O 1
ATOM 3308 N N . ASN A 1 420 ? 7.885 -5.090 -26.096 1.00 29.53 420 ASN A N 1
ATOM 3309 C CA . ASN A 1 420 ? 7.239 -6.288 -25.553 1.00 29.53 420 ASN A CA 1
ATOM 3310 C C . ASN A 1 420 ? 5.920 -6.110 -24.783 1.00 29.53 420 ASN A C 1
ATOM 3312 O O . ASN A 1 420 ? 5.664 -6.833 -23.825 1.00 29.53 420 ASN A O 1
ATOM 3316 N N . TYR A 1 421 ? 5.026 -5.250 -25.274 1.00 36.00 421 TYR A N 1
ATOM 3317 C CA . TYR A 1 421 ? 3.593 -5.554 -25.206 1.00 36.00 421 TYR A CA 1
ATOM 3318 C C . TYR A 1 421 ? 3.138 -5.955 -26.608 1.00 36.00 421 TYR A C 1
ATOM 3320 O O . TYR A 1 421 ? 3.217 -5.159 -27.542 1.00 36.00 421 TYR A O 1
ATOM 3328 N N . VAL A 1 422 ? 2.703 -7.203 -26.779 1.00 36.09 422 VAL A N 1
ATOM 3329 C CA . VAL A 1 422 ? 2.069 -7.633 -28.030 1.00 36.09 422 VAL A CA 1
ATOM 3330 C C . VAL A 1 422 ? 0.708 -6.937 -28.105 1.00 36.09 422 VAL A C 1
ATOM 3332 O O . VAL A 1 422 ? -0.173 -7.214 -27.292 1.00 36.09 422 VAL A O 1
ATOM 3335 N N . GLN A 1 423 ? 0.552 -5.992 -29.037 1.00 34.75 423 GLN A N 1
ATOM 3336 C CA . GLN A 1 423 ? -0.735 -5.354 -29.318 1.00 34.75 423 GLN A CA 1
ATOM 3337 C C . GLN A 1 423 ? -1.750 -6.403 -29.805 1.00 34.75 423 GLN A C 1
ATOM 3339 O O . GLN A 1 423 ? -1.421 -7.320 -30.554 1.00 34.75 423 GLN A O 1
ATOM 3344 N N . PHE A 1 424 ? -3.001 -6.271 -29.359 1.00 38.38 424 PHE A N 1
ATOM 3345 C CA . PHE A 1 424 ? -4.083 -7.258 -29.508 1.00 38.38 424 PHE A CA 1
ATOM 3346 C C . PHE A 1 424 ? -4.653 -7.381 -30.943 1.00 38.38 424 PHE A C 1
ATOM 3348 O O . PHE A 1 424 ? -5.720 -7.961 -31.141 1.00 38.38 424 PHE A O 1
ATOM 3355 N N . THR A 1 425 ? -3.995 -6.806 -31.951 1.00 36.59 425 THR A N 1
ATOM 3356 C CA . THR A 1 425 ? -4.574 -6.572 -33.284 1.00 36.59 425 THR A CA 1
ATOM 3357 C C . THR A 1 425 ? -4.517 -7.782 -34.224 1.00 36.59 425 THR A C 1
ATOM 3359 O O . THR A 1 425 ? -5.355 -7.865 -35.117 1.00 36.59 425 THR A O 1
ATOM 3362 N N . ASP A 1 426 ? -3.653 -8.772 -33.961 1.00 40.34 426 ASP A N 1
ATOM 3363 C CA . ASP A 1 426 ? -3.471 -9.970 -34.809 1.00 40.34 426 ASP A CA 1
ATOM 3364 C C . ASP A 1 426 ? -3.908 -11.285 -34.128 1.00 40.34 426 ASP A C 1
ATOM 3366 O O . ASP A 1 426 ? -3.349 -12.356 -34.365 1.00 40.34 426 ASP A O 1
ATOM 3370 N N . ALA A 1 427 ? -4.894 -11.230 -33.227 1.00 51.91 427 ALA A N 1
ATOM 3371 C CA . ALA A 1 427 ? -5.280 -12.393 -32.431 1.00 51.91 427 ALA A CA 1
ATOM 3372 C C . ALA A 1 427 ? -5.745 -13.580 -33.300 1.00 51.91 427 ALA A C 1
ATOM 3374 O O . ALA A 1 427 ? -6.660 -13.456 -34.117 1.00 51.91 427 ALA A O 1
ATOM 3375 N N . VAL A 1 428 ? -5.175 -14.764 -33.047 1.00 58.56 428 VAL A N 1
ATOM 3376 C CA . VAL A 1 428 ? -5.690 -16.053 -33.537 1.00 58.56 428 VAL A CA 1
ATOM 3377 C C . VAL A 1 428 ? -7.168 -16.164 -33.151 1.00 58.56 428 VAL A C 1
ATOM 3379 O O . VAL A 1 428 ? -7.492 -16.317 -31.971 1.00 58.56 428 VAL A O 1
ATOM 3382 N N . LYS A 1 429 ? -8.063 -16.078 -34.143 1.00 58.09 429 LYS A N 1
ATOM 3383 C CA . LYS A 1 429 ? -9.520 -16.108 -33.925 1.00 58.09 429 LYS A CA 1
ATOM 3384 C C . LYS A 1 429 ? -10.076 -17.526 -33.822 1.00 58.09 429 LYS A C 1
ATOM 3386 O O . LYS A 1 429 ? -11.140 -17.707 -33.244 1.00 58.09 429 LYS A O 1
ATOM 3391 N N . GLN A 1 430 ? -9.383 -18.527 -34.368 1.00 63.47 430 GLN A N 1
ATOM 3392 C CA . GLN A 1 430 ? -9.819 -19.925 -34.356 1.00 63.47 430 GLN A CA 1
ATOM 3393 C C . GLN A 1 430 ? -8.633 -20.867 -34.139 1.00 63.47 430 GLN A C 1
ATOM 3395 O O . GLN A 1 430 ? -7.547 -20.640 -34.656 1.00 63.47 430 GLN A O 1
ATOM 3400 N N . PHE A 1 431 ? -8.845 -21.981 -33.434 1.00 67.06 431 PHE A N 1
ATOM 3401 C CA . PHE A 1 431 ? -7.811 -23.012 -33.287 1.00 67.06 431 PHE A CA 1
ATOM 3402 C C . PHE A 1 431 ? -7.376 -23.611 -34.638 1.00 67.06 431 PHE A C 1
ATOM 3404 O O . PHE A 1 431 ? -6.233 -24.016 -34.786 1.00 67.06 431 PHE A O 1
ATOM 3411 N N . SER A 1 432 ? -8.253 -23.640 -35.645 1.00 62.22 432 SER A N 1
ATOM 3412 C CA . SER A 1 432 ? -7.941 -24.119 -37.002 1.00 62.22 432 SER A CA 1
ATOM 3413 C C . SER A 1 432 ? -6.857 -23.313 -37.721 1.00 62.22 432 SER A C 1
ATOM 3415 O O . SER A 1 432 ? -6.219 -23.854 -38.616 1.00 62.22 432 SER A O 1
ATOM 3417 N N . THR A 1 433 ? -6.637 -22.047 -37.356 1.00 67.62 433 THR A N 1
ATOM 3418 C CA . THR A 1 433 ? -5.620 -21.200 -38.003 1.00 67.62 433 THR A CA 1
ATOM 3419 C C . THR A 1 433 ? -4.238 -21.344 -37.366 1.00 67.62 433 THR A C 1
ATOM 3421 O O . THR A 1 433 ? -3.287 -20.728 -37.836 1.00 67.62 433 THR A O 1
ATOM 3424 N N . VAL A 1 434 ? -4.113 -22.126 -36.289 1.00 74.38 434 VAL A N 1
ATOM 3425 C CA . VAL A 1 434 ? -2.834 -22.389 -35.624 1.00 74.38 434 VAL A CA 1
ATOM 3426 C C . VAL A 1 434 ? -2.168 -23.582 -36.302 1.00 74.38 434 VAL A C 1
ATOM 3428 O O . VAL A 1 434 ? -2.651 -24.709 -36.202 1.00 74.38 434 VAL A O 1
ATOM 3431 N N . GLN A 1 435 ? -1.048 -23.339 -36.979 1.00 77.19 435 GLN A N 1
ATOM 3432 C CA . GLN A 1 435 ? -0.235 -24.407 -37.553 1.00 77.19 435 GLN A CA 1
ATOM 3433 C C . GLN A 1 435 ? 0.589 -25.068 -36.443 1.00 77.19 435 GLN A C 1
ATOM 3435 O O . GLN A 1 435 ? 1.524 -24.475 -35.915 1.00 77.19 435 GLN A O 1
ATOM 3440 N N . VAL A 1 436 ? 0.221 -26.293 -36.075 1.00 83.12 436 VAL A N 1
ATOM 3441 C CA . VAL A 1 436 ? 0.986 -27.152 -35.160 1.00 83.12 436 VAL A CA 1
ATOM 3442 C C . VAL A 1 436 ? 1.076 -28.562 -35.737 1.00 83.12 436 VAL A C 1
ATOM 3444 O O . VAL A 1 436 ? 0.558 -28.832 -36.814 1.00 83.12 436 VAL A O 1
ATOM 3447 N N . VAL A 1 437 ? 1.729 -29.468 -35.010 1.00 82.00 437 VAL A N 1
ATOM 3448 C CA . VAL A 1 437 ? 1.885 -30.874 -35.407 1.00 82.00 437 VAL A CA 1
ATOM 3449 C C . VAL A 1 437 ? 0.525 -31.541 -35.618 1.00 82.00 437 VAL A C 1
ATOM 3451 O O . VAL A 1 437 ? -0.400 -31.346 -34.822 1.00 82.00 437 VAL A O 1
ATOM 3454 N N . ASP A 1 438 ? 0.447 -32.363 -36.664 1.00 76.88 438 ASP A N 1
ATOM 3455 C CA . ASP A 1 438 ? -0.756 -33.088 -37.065 1.00 76.88 438 ASP A CA 1
ATOM 3456 C C . ASP A 1 438 ? -1.403 -33.847 -35.894 1.00 76.88 438 ASP A C 1
ATOM 3458 O O . ASP A 1 438 ? -0.741 -34.519 -35.101 1.00 76.88 438 ASP A O 1
ATOM 3462 N N . GLY A 1 439 ? -2.727 -33.712 -35.768 1.00 78.88 439 GLY A N 1
ATOM 3463 C CA . GLY A 1 439 ? -3.538 -34.347 -34.725 1.00 78.88 439 GLY A CA 1
ATOM 3464 C C . GLY A 1 439 ? -3.499 -33.674 -33.342 1.00 78.88 439 GLY A C 1
ATOM 3465 O O . GLY A 1 439 ? -4.371 -33.948 -32.509 1.00 78.88 439 GLY A O 1
ATOM 3466 N N . LEU A 1 440 ? -2.560 -32.753 -33.070 1.00 83.38 440 LEU A N 1
ATOM 3467 C CA . LEU A 1 440 ? -2.497 -32.062 -31.773 1.00 83.38 440 LEU A CA 1
ATOM 3468 C C . LEU A 1 440 ? -3.724 -31.165 -31.553 1.00 83.38 440 LEU A C 1
ATOM 3470 O O . LEU A 1 440 ? -4.348 -31.226 -30.493 1.00 83.38 440 LEU A O 1
ATOM 3474 N N . MET A 1 441 ? -4.127 -30.379 -32.559 1.00 82.12 441 MET A N 1
ATOM 3475 C CA . MET A 1 441 ? -5.316 -29.517 -32.437 1.00 82.12 441 MET A CA 1
ATOM 3476 C C . MET A 1 441 ? -6.612 -30.307 -32.377 1.00 82.12 441 MET A C 1
ATOM 3478 O O . MET A 1 441 ? -7.555 -29.865 -31.725 1.00 82.12 441 MET A O 1
ATOM 3482 N N . ASP A 1 442 ? -6.666 -31.475 -33.010 1.00 80.94 442 ASP A N 1
ATOM 3483 C CA . ASP A 1 442 ? -7.833 -32.351 -32.922 1.00 80.94 442 ASP A CA 1
ATOM 3484 C C . ASP A 1 442 ? -7.960 -32.935 -31.513 1.00 80.94 442 ASP A C 1
ATOM 3486 O O . ASP A 1 442 ? -9.053 -32.968 -30.954 1.00 80.94 442 ASP A O 1
ATOM 3490 N N . SER A 1 443 ? -6.834 -33.273 -30.874 1.00 81.38 443 SER A N 1
ATOM 3491 C CA . SER A 1 443 ? -6.797 -33.676 -29.461 1.00 81.38 443 SER A CA 1
ATOM 3492 C C . SER A 1 443 ? -7.288 -32.561 -28.542 1.00 81.38 443 SER A C 1
ATOM 3494 O O . SER A 1 443 ? -8.117 -32.802 -27.667 1.00 81.38 443 SER A O 1
ATOM 3496 N N . VAL A 1 444 ? -6.837 -31.324 -28.774 1.00 80.50 444 VAL A N 1
ATOM 3497 C CA . VAL A 1 444 ? -7.316 -30.149 -28.034 1.00 80.50 444 VAL A CA 1
ATOM 3498 C C . VAL A 1 444 ? -8.827 -29.999 -28.221 1.00 80.50 444 VAL A C 1
ATOM 3500 O O . VAL A 1 444 ? -9.556 -30.000 -27.234 1.00 80.50 444 VAL A O 1
ATOM 3503 N N . LYS A 1 445 ? -9.327 -29.973 -29.462 1.00 79.25 445 LYS A N 1
ATOM 3504 C CA . LYS A 1 445 ? -10.766 -29.876 -29.770 1.00 79.25 445 LYS A CA 1
ATOM 3505 C C . LYS A 1 445 ? -11.592 -31.006 -29.149 1.00 79.25 445 LYS A C 1
ATOM 3507 O O . LYS A 1 445 ? -12.717 -30.757 -28.728 1.00 79.25 445 LYS A O 1
ATOM 3512 N N . ASN A 1 446 ? -11.053 -32.218 -29.044 1.00 81.25 446 ASN A N 1
ATOM 3513 C CA . ASN A 1 446 ? -11.730 -33.329 -28.373 1.00 81.25 446 ASN A CA 1
ATOM 3514 C C . ASN A 1 446 ? -11.837 -33.117 -26.855 1.00 81.25 446 ASN A C 1
ATOM 3516 O O . ASN A 1 446 ? -12.828 -33.520 -26.254 1.00 81.25 446 ASN A O 1
ATOM 3520 N N . ILE A 1 447 ? -10.852 -32.458 -26.238 1.00 76.19 447 ILE A N 1
ATOM 3521 C CA . ILE A 1 447 ? -10.839 -32.181 -24.795 1.00 76.19 447 ILE A CA 1
ATOM 3522 C C . ILE A 1 447 ? -11.713 -30.968 -24.441 1.00 76.19 447 ILE A C 1
ATOM 3524 O O . ILE A 1 447 ? -12.460 -31.018 -23.467 1.00 76.19 447 ILE A O 1
ATOM 3528 N N . ILE A 1 448 ? -11.624 -29.873 -25.205 1.00 71.00 448 ILE A N 1
ATOM 3529 C CA . ILE A 1 448 ? -12.310 -28.601 -24.894 1.00 71.00 448 ILE A CA 1
ATOM 3530 C C . ILE A 1 448 ? -13.572 -28.341 -25.734 1.00 71.00 448 ILE A C 1
ATOM 3532 O O . ILE A 1 448 ? -14.244 -27.328 -25.539 1.00 71.00 448 ILE A O 1
ATOM 3536 N N . GLY A 1 449 ? -13.918 -29.243 -26.654 1.00 71.44 449 GLY A N 1
ATOM 3537 C CA . GLY A 1 449 ? -15.081 -29.162 -27.541 1.00 71.44 449 GLY A CA 1
ATOM 3538 C C . GLY A 1 449 ? -14.764 -28.569 -28.921 1.00 71.44 449 GLY A C 1
ATOM 3539 O O . GLY A 1 449 ? -14.095 -27.554 -29.048 1.00 71.44 449 GLY A O 1
ATOM 3540 N N . ALA A 1 450 ? -15.309 -29.158 -29.990 1.00 62.72 450 ALA A N 1
ATOM 3541 C CA . ALA A 1 450 ? -14.959 -28.794 -31.371 1.00 62.72 450 ALA A CA 1
ATOM 3542 C C . ALA A 1 450 ? -15.303 -27.345 -31.789 1.00 62.72 450 ALA A C 1
ATOM 3544 O O . ALA A 1 450 ? -14.771 -26.856 -32.783 1.00 62.72 450 ALA A O 1
ATOM 3545 N N . LYS A 1 451 ? -16.196 -26.666 -31.053 1.00 59.97 451 LYS A N 1
ATOM 3546 C CA . LYS A 1 451 ? -16.665 -25.297 -31.340 1.00 59.97 451 LYS A CA 1
ATOM 3547 C C . LYS A 1 451 ? -16.038 -24.219 -30.443 1.00 59.97 451 LYS A C 1
ATOM 3549 O O . LYS A 1 451 ? -16.403 -23.054 -30.584 1.00 59.97 451 LYS A O 1
ATOM 3554 N N . THR A 1 452 ? -15.159 -24.566 -29.499 1.00 68.12 452 THR A N 1
ATOM 3555 C CA . THR A 1 452 ? -14.541 -23.560 -28.619 1.00 68.12 452 THR A CA 1
ATOM 3556 C C . THR A 1 452 ? -13.472 -22.758 -29.357 1.00 68.12 452 THR A C 1
ATOM 3558 O O . THR A 1 452 ? -12.737 -23.279 -30.194 1.00 68.12 452 THR A O 1
ATOM 3561 N N . LEU A 1 453 ? -13.414 -21.456 -29.068 1.00 78.50 453 LEU A N 1
ATOM 3562 C CA . LEU A 1 453 ? -12.419 -20.534 -29.617 1.00 78.50 453 LEU A CA 1
ATOM 3563 C C . LEU A 1 453 ? -11.240 -20.392 -28.639 1.00 78.50 453 LEU A C 1
ATOM 3565 O O . LEU A 1 453 ? -11.449 -20.554 -27.431 1.00 78.50 453 LEU A O 1
ATOM 3569 N N . PRO A 1 454 ? -10.024 -20.072 -29.124 1.00 80.88 454 PRO A N 1
ATOM 3570 C CA . PRO A 1 454 ? -8.896 -19.781 -28.249 1.00 80.88 454 PRO A CA 1
ATOM 3571 C C . PRO A 1 454 ? -9.208 -18.606 -27.323 1.00 80.88 454 PRO A C 1
ATOM 3573 O O . PRO A 1 454 ? -9.804 -17.607 -27.733 1.00 80.88 454 PRO A O 1
ATOM 3576 N N . THR A 1 455 ? -8.798 -18.710 -26.063 1.00 82.94 455 THR A N 1
ATOM 3577 C CA . THR A 1 455 ? -8.863 -17.579 -25.133 1.00 82.94 455 THR A CA 1
ATOM 3578 C C . THR A 1 455 ? -7.781 -16.549 -25.461 1.00 82.94 455 THR A C 1
ATOM 3580 O O . THR A 1 455 ? -6.773 -16.871 -26.087 1.00 82.94 455 THR A O 1
ATOM 3583 N N . SER A 1 456 ? -7.934 -15.311 -24.979 1.00 82.38 456 SER A N 1
ATOM 3584 C CA . SER A 1 456 ? -6.962 -14.232 -25.217 1.00 82.38 456 SER A CA 1
ATOM 3585 C C . SER A 1 456 ? -5.523 -14.637 -24.878 1.00 82.38 456 SER A C 1
ATOM 3587 O O . SER A 1 456 ? -4.607 -14.381 -25.655 1.00 82.38 456 SER A O 1
ATOM 3589 N N . ILE A 1 457 ? -5.323 -15.306 -23.734 1.00 86.19 457 ILE A N 1
ATOM 3590 C CA . ILE A 1 457 ? -3.993 -15.750 -23.298 1.00 86.19 457 ILE A CA 1
ATOM 3591 C C . ILE A 1 457 ? -3.445 -16.887 -24.166 1.00 86.19 457 ILE A C 1
ATOM 3593 O O . ILE A 1 457 ? -2.246 -16.926 -24.426 1.00 86.19 457 ILE A O 1
ATOM 3597 N N . GLN A 1 458 ? -4.308 -17.780 -24.657 1.00 88.06 458 GLN A N 1
ATOM 3598 C CA . GLN A 1 458 ? -3.917 -18.829 -25.596 1.00 88.06 458 GLN A CA 1
ATOM 3599 C C . GLN A 1 458 ? -3.472 -18.221 -26.925 1.00 88.06 458 GLN A C 1
ATOM 3601 O O . GLN A 1 458 ? -2.383 -18.544 -27.385 1.00 88.06 458 GLN A O 1
ATOM 3606 N N . SER A 1 459 ? -4.238 -17.281 -27.490 1.00 85.75 459 SER A N 1
ATOM 3607 C CA . SER A 1 459 ? -3.867 -16.590 -28.732 1.00 85.75 459 SER A CA 1
ATOM 3608 C C . SER A 1 459 ? -2.532 -15.850 -28.603 1.00 85.75 459 SER A C 1
ATOM 3610 O O . SER A 1 459 ? -1.652 -16.049 -29.438 1.00 85.75 459 SER A O 1
ATOM 3612 N N . MET A 1 460 ? -2.343 -15.066 -27.532 1.00 85.94 460 MET A N 1
ATOM 3613 C CA . MET A 1 460 ? -1.072 -14.373 -27.264 1.00 85.94 460 MET A CA 1
ATOM 3614 C C . MET A 1 460 ? 0.096 -15.355 -27.125 1.00 85.94 460 MET A C 1
ATOM 3616 O O . MET A 1 460 ? 1.174 -15.126 -27.675 1.00 85.94 460 MET A O 1
ATOM 3620 N N . SER A 1 461 ? -0.124 -16.466 -26.418 1.00 90.50 461 SER A N 1
ATOM 3621 C CA . SER A 1 461 ? 0.889 -17.502 -26.241 1.00 90.50 461 SER A CA 1
ATOM 3622 C C . SER A 1 461 ? 1.268 -18.160 -27.565 1.00 90.50 461 SER A C 1
ATOM 3624 O O . SER A 1 461 ? 2.450 -18.270 -27.868 1.00 90.50 461 SER A O 1
ATOM 3626 N N . PHE A 1 462 ? 0.296 -18.534 -28.401 1.00 88.56 462 PHE A N 1
ATOM 3627 C CA . PHE A 1 462 ? 0.562 -19.170 -29.694 1.00 88.56 462 PHE A CA 1
ATOM 3628 C C . PHE A 1 462 ? 1.350 -18.252 -30.629 1.00 88.56 462 PHE A C 1
ATOM 3630 O O . PHE A 1 462 ? 2.324 -18.692 -31.229 1.00 88.56 462 PHE A O 1
ATOM 3637 N N . MET A 1 463 ? 0.993 -16.966 -30.695 1.00 83.62 463 MET A N 1
ATOM 3638 C CA . MET A 1 463 ? 1.733 -15.982 -31.494 1.00 83.62 463 MET A CA 1
ATOM 3639 C C . MET A 1 463 ? 3.175 -15.794 -31.009 1.00 83.62 463 MET A C 1
ATOM 3641 O O . MET A 1 463 ? 4.075 -15.542 -31.806 1.00 83.62 463 MET A O 1
ATOM 3645 N N . SER A 1 464 ? 3.400 -15.900 -29.698 1.00 86.00 464 SER A N 1
ATOM 3646 C CA . SER A 1 464 ? 4.713 -15.660 -29.104 1.00 86.00 464 SER A CA 1
ATOM 3647 C C . SER A 1 464 ? 5.604 -16.899 -29.053 1.00 86.00 464 SER A C 1
ATOM 3649 O O . SER A 1 464 ? 6.815 -16.748 -29.173 1.00 86.00 464 SER A O 1
ATOM 3651 N N . LEU A 1 465 ? 5.054 -18.088 -28.808 1.00 90.38 465 LEU A N 1
ATOM 3652 C CA . LEU A 1 465 ? 5.811 -19.279 -28.397 1.00 90.38 465 LEU A CA 1
ATOM 3653 C C . LEU A 1 465 ? 5.855 -20.400 -29.445 1.00 90.38 465 LEU A C 1
ATOM 3655 O O . LEU A 1 465 ? 6.522 -21.403 -29.209 1.00 90.38 465 LEU A O 1
ATOM 3659 N N . LEU A 1 466 ? 5.146 -20.275 -30.574 1.00 86.44 466 LEU A N 1
ATOM 3660 C CA . LEU A 1 466 ? 5.227 -21.260 -31.664 1.00 86.44 466 LEU A CA 1
ATOM 3661 C C . LEU A 1 466 ? 6.437 -21.067 -32.584 1.00 86.44 466 LEU A C 1
ATOM 3663 O O . LEU A 1 466 ? 6.702 -21.936 -33.411 1.00 86.44 466 LEU A O 1
ATOM 3667 N N . ASP A 1 467 ? 7.180 -19.963 -32.462 1.00 79.25 467 ASP A N 1
ATOM 3668 C CA . ASP A 1 467 ? 8.436 -19.832 -33.193 1.00 79.25 467 ASP A CA 1
ATOM 3669 C C . ASP A 1 467 ? 9.543 -20.690 -32.560 1.00 79.25 467 ASP A C 1
ATOM 3671 O O . ASP A 1 467 ? 9.534 -21.016 -31.377 1.00 79.25 467 ASP A O 1
ATOM 3675 N N . SER A 1 468 ? 10.525 -21.089 -33.364 1.00 71.06 468 SER A N 1
ATOM 3676 C CA . SER A 1 468 ? 11.578 -22.028 -32.953 1.00 71.06 468 SER A CA 1
ATOM 3677 C C . SER A 1 468 ? 12.679 -21.406 -32.082 1.00 71.06 468 SER A C 1
ATOM 3679 O O . SER A 1 468 ? 13.663 -22.074 -31.766 1.00 71.06 468 SER A O 1
ATOM 3681 N N . ARG A 1 469 ? 12.555 -20.128 -31.697 1.00 82.19 469 ARG A N 1
ATOM 3682 C CA . ARG A 1 469 ? 13.579 -19.406 -30.929 1.00 82.19 469 ARG A CA 1
ATOM 3683 C C . ARG A 1 469 ? 13.294 -19.503 -29.428 1.00 82.19 469 ARG A C 1
ATOM 3685 O O . ARG A 1 469 ? 12.173 -19.201 -29.031 1.00 82.19 469 ARG A O 1
ATOM 3692 N N . PRO A 1 470 ? 14.295 -19.826 -28.589 1.00 85.88 470 PRO A N 1
ATOM 3693 C CA . PRO A 1 470 ? 14.137 -19.799 -27.140 1.00 85.88 470 PRO A CA 1
ATOM 3694 C C . PRO A 1 470 ? 13.698 -18.423 -26.637 1.00 85.88 470 PRO A C 1
ATOM 3696 O O . PRO A 1 470 ? 14.312 -17.404 -26.970 1.00 85.88 470 PRO A O 1
ATOM 3699 N N . LYS A 1 471 ? 12.647 -18.390 -25.818 1.00 89.88 471 LYS A N 1
ATOM 3700 C CA . LYS A 1 471 ? 12.096 -17.168 -25.224 1.00 89.88 471 LYS A CA 1
ATOM 3701 C C . LYS A 1 471 ? 11.815 -17.335 -23.742 1.00 89.88 471 LYS A C 1
ATOM 3703 O O . LYS A 1 471 ? 11.490 -18.415 -23.264 1.00 89.88 471 LYS A O 1
ATOM 3708 N N . GLN A 1 472 ? 11.867 -16.217 -23.028 1.00 93.12 472 GLN A N 1
ATOM 3709 C CA . GLN A 1 472 ? 11.391 -16.107 -21.654 1.00 93.12 472 GLN A CA 1
ATOM 3710 C C . GLN A 1 472 ? 10.060 -15.359 -21.685 1.00 93.12 472 GLN A C 1
ATOM 3712 O O . GLN A 1 472 ? 10.005 -14.250 -22.215 1.00 93.12 472 GLN A O 1
ATOM 3717 N N . SER A 1 473 ? 8.980 -15.954 -21.184 1.00 94.31 473 SER A N 1
ATOM 3718 C CA . SER A 1 473 ? 7.638 -15.365 -21.228 1.00 94.31 473 SER A CA 1
ATOM 3719 C C . SER A 1 473 ? 6.877 -15.550 -19.918 1.00 94.31 473 SER A C 1
ATOM 3721 O O . SER A 1 473 ? 6.906 -16.618 -19.315 1.00 94.31 473 SER A O 1
ATOM 3723 N N . LEU A 1 474 ? 6.155 -14.514 -19.503 1.00 94.88 474 LEU A N 1
ATOM 3724 C CA . LEU A 1 474 ? 5.166 -14.552 -18.432 1.00 94.88 474 LEU A CA 1
ATOM 3725 C C . LEU A 1 474 ? 3.774 -14.647 -19.064 1.00 94.88 474 LEU A C 1
ATOM 3727 O O . LEU A 1 474 ? 3.399 -13.771 -19.837 1.00 94.88 474 LEU A O 1
ATOM 3731 N N . LEU A 1 475 ? 3.002 -15.669 -18.708 1.00 93.81 475 LEU A N 1
ATOM 3732 C CA . LEU A 1 475 ? 1.591 -15.826 -19.051 1.00 93.81 475 LEU A CA 1
ATOM 3733 C C . LEU A 1 475 ? 0.736 -15.487 -17.824 1.00 93.81 475 LEU A C 1
ATOM 3735 O O . LEU A 1 475 ? 0.572 -16.320 -16.930 1.00 93.81 475 LEU A O 1
ATOM 3739 N N . ALA A 1 476 ? 0.171 -14.281 -17.777 1.00 90.00 476 ALA A N 1
ATOM 3740 C CA . ALA A 1 476 ? -0.696 -13.849 -16.680 1.00 90.00 476 ALA A CA 1
ATOM 3741 C C . ALA A 1 476 ? -2.151 -13.723 -17.150 1.00 90.00 476 ALA A C 1
ATOM 3743 O O . ALA A 1 476 ? -2.478 -12.892 -17.995 1.00 90.00 476 ALA A O 1
ATOM 3744 N N . ALA A 1 477 ? -3.045 -14.552 -16.613 1.00 83.94 477 ALA A N 1
ATOM 3745 C CA . ALA A 1 477 ? -4.469 -14.521 -16.956 1.00 83.94 477 ALA A CA 1
ATOM 3746 C C . ALA A 1 477 ? -5.325 -15.143 -15.854 1.00 83.94 477 ALA A C 1
ATOM 3748 O O . ALA A 1 477 ? -4.859 -16.014 -15.127 1.00 83.94 477 ALA A O 1
ATOM 3749 N N . GLU A 1 478 ? -6.599 -14.773 -15.757 1.00 75.12 478 GLU A N 1
ATOM 3750 C CA . GLU A 1 478 ? -7.521 -15.235 -14.718 1.00 75.12 478 GLU A CA 1
ATOM 3751 C C . GLU A 1 478 ? -7.635 -16.774 -14.626 1.00 75.12 478 GLU A C 1
ATOM 3753 O O . GLU A 1 478 ? -7.291 -17.522 -15.551 1.00 75.12 478 GLU A O 1
ATOM 3758 N N . THR A 1 479 ? -8.092 -17.303 -13.489 1.00 73.06 479 THR A N 1
ATOM 3759 C CA . THR A 1 479 ? -8.328 -18.749 -13.345 1.00 73.06 479 THR A CA 1
ATOM 3760 C C . THR A 1 479 ? -9.406 -19.217 -14.328 1.00 73.06 479 THR A C 1
ATOM 3762 O O . THR A 1 479 ? -10.389 -18.526 -14.578 1.00 73.06 479 THR A O 1
ATOM 3765 N N . GLY A 1 480 ? -9.201 -20.384 -14.947 1.00 70.06 480 GLY A N 1
ATOM 3766 C CA . GLY A 1 480 ? -10.108 -20.897 -15.983 1.00 70.06 480 GLY A CA 1
ATOM 3767 C C . GLY A 1 480 ? -9.913 -20.309 -17.390 1.00 70.06 480 GLY A C 1
ATOM 3768 O O . GLY A 1 480 ? -10.572 -20.768 -18.314 1.00 70.06 480 GLY A O 1
ATOM 3769 N N . SER A 1 481 ? -8.971 -19.382 -17.599 1.00 71.81 481 SER A N 1
ATOM 3770 C CA . SER A 1 481 ? -8.640 -18.816 -18.925 1.00 71.81 481 SER A CA 1
ATOM 3771 C C . SER A 1 481 ? -7.871 -19.762 -19.863 1.00 71.81 481 SER A C 1
ATOM 3773 O O . SER A 1 481 ? -7.481 -19.361 -20.954 1.00 71.81 481 SER A O 1
ATOM 3775 N N . GLY A 1 482 ? -7.619 -21.013 -19.466 1.00 81.69 482 GLY A N 1
ATOM 3776 C CA . GLY A 1 482 ? -6.945 -21.998 -20.319 1.00 81.69 482 GLY A CA 1
ATOM 3777 C C . GLY A 1 482 ? -5.422 -21.839 -20.437 1.00 81.69 482 GLY A C 1
ATOM 3778 O O . GLY A 1 482 ? -4.854 -22.318 -21.420 1.00 81.69 482 GLY A O 1
ATOM 3779 N N . LYS A 1 483 ? -4.762 -21.213 -19.443 1.00 88.94 483 LYS A N 1
ATOM 3780 C CA . LYS A 1 483 ? -3.292 -21.041 -19.365 1.00 88.94 483 LYS A CA 1
ATOM 3781 C C . LYS A 1 483 ? -2.504 -22.332 -19.589 1.00 88.94 483 LYS A C 1
ATOM 3783 O O . LYS A 1 483 ? -1.495 -22.307 -20.281 1.00 88.94 483 LYS A O 1
ATOM 3788 N N . THR A 1 484 ? -2.994 -23.461 -19.076 1.00 90.19 484 THR A N 1
ATOM 3789 C CA . THR A 1 484 ? -2.315 -24.752 -19.234 1.00 90.19 484 THR A CA 1
ATOM 3790 C C . THR A 1 484 ? -2.139 -25.130 -20.701 1.00 90.19 484 THR A C 1
ATOM 3792 O O . THR A 1 484 ? -1.031 -25.412 -21.143 1.00 90.19 484 THR A O 1
ATOM 3795 N N . PHE A 1 485 ? -3.194 -25.026 -21.511 1.00 90.25 485 PHE A N 1
ATOM 3796 C CA . PHE A 1 485 ? -3.073 -25.241 -22.955 1.00 90.25 485 PHE A CA 1
ATOM 3797 C C . PHE A 1 485 ? -2.266 -24.143 -23.655 1.00 90.25 485 PHE A C 1
ATOM 3799 O O . PHE A 1 485 ? -1.620 -24.427 -24.661 1.00 90.25 485 PHE A O 1
ATOM 3806 N N . ALA A 1 486 ? -2.255 -22.920 -23.110 1.00 90.88 486 ALA A N 1
ATOM 3807 C CA . ALA A 1 486 ? -1.465 -21.822 -23.656 1.00 90.88 486 ALA A CA 1
ATOM 3808 C C . ALA A 1 486 ? 0.036 -22.153 -23.671 1.00 90.88 486 ALA A C 1
ATOM 3810 O O . ALA A 1 486 ? 0.686 -21.842 -24.663 1.00 90.88 486 ALA A O 1
ATOM 3811 N N . PHE A 1 487 ? 0.577 -22.828 -22.647 1.00 93.88 487 PHE A N 1
ATOM 3812 C CA . PHE A 1 487 ? 1.978 -23.271 -22.657 1.00 93.88 487 PHE A CA 1
ATOM 3813 C C . PHE A 1 487 ? 2.182 -24.698 -23.195 1.00 93.88 487 PHE A C 1
ATOM 3815 O O . PHE A 1 487 ? 3.211 -24.956 -23.813 1.00 93.88 487 PHE A O 1
ATOM 3822 N N . LEU A 1 488 ? 1.233 -25.629 -23.011 1.00 93.62 488 LEU A N 1
ATOM 3823 C CA . LEU A 1 488 ? 1.419 -27.028 -23.434 1.00 93.62 488 LEU A CA 1
ATOM 3824 C C . LEU A 1 488 ? 1.451 -27.208 -24.952 1.00 93.62 488 LEU A C 1
ATOM 3826 O O . LEU A 1 488 ? 2.246 -28.000 -25.449 1.00 93.62 488 LEU A O 1
ATOM 3830 N N . ILE A 1 489 ? 0.595 -26.498 -25.687 1.00 91.62 489 ILE A N 1
ATOM 3831 C CA . ILE A 1 489 ? 0.514 -26.623 -27.149 1.00 91.62 489 ILE A CA 1
ATOM 3832 C C . ILE A 1 489 ? 1.840 -26.225 -27.822 1.00 91.62 489 ILE A C 1
ATOM 3834 O O . ILE A 1 489 ? 2.388 -27.061 -28.546 1.00 91.62 489 ILE A O 1
ATOM 3838 N N . PRO A 1 490 ? 2.400 -25.019 -27.585 1.00 92.38 490 PRO A N 1
ATOM 3839 C CA . PRO A 1 490 ? 3.672 -24.642 -28.195 1.00 92.38 490 PRO A CA 1
ATOM 3840 C C . PRO A 1 490 ? 4.844 -25.507 -27.716 1.00 92.38 490 PRO A C 1
ATOM 3842 O O . PRO A 1 490 ? 5.692 -25.869 -28.529 1.00 92.38 490 PRO A O 1
ATOM 3845 N N . LEU A 1 491 ? 4.846 -25.933 -26.448 1.00 94.00 491 LEU A N 1
ATOM 3846 C CA . LEU A 1 491 ? 5.851 -26.854 -25.912 1.00 94.00 491 LEU A CA 1
ATOM 3847 C C . LEU A 1 491 ? 5.848 -28.191 -26.667 1.00 94.00 491 LEU A C 1
ATOM 3849 O O . LEU A 1 491 ? 6.883 -28.612 -27.177 1.00 94.00 491 LEU A O 1
ATOM 3853 N N . ILE A 1 492 ? 4.692 -28.852 -26.782 1.00 92.31 492 ILE A N 1
ATOM 3854 C CA . ILE A 1 492 ? 4.573 -30.151 -27.466 1.00 92.31 492 ILE A CA 1
ATOM 3855 C C . ILE A 1 492 ? 4.917 -30.017 -28.954 1.00 92.31 492 ILE A C 1
ATOM 3857 O O . ILE A 1 492 ? 5.616 -30.872 -29.501 1.00 92.31 492 ILE A O 1
ATOM 3861 N N . HIS A 1 493 ? 4.465 -28.938 -29.601 1.00 90.44 493 HIS A N 1
ATOM 3862 C CA . HIS A 1 493 ? 4.805 -28.648 -30.992 1.00 90.44 493 HIS A CA 1
ATOM 3863 C C . HIS A 1 493 ? 6.323 -28.519 -31.192 1.00 90.44 493 HIS A C 1
ATOM 3865 O O . HIS A 1 493 ? 6.886 -29.179 -32.067 1.00 90.44 493 HIS A O 1
ATOM 3871 N N . SER A 1 494 ? 6.985 -27.735 -30.336 1.00 90.38 494 SER A N 1
ATOM 3872 C CA . SER A 1 494 ? 8.434 -27.530 -30.363 1.00 90.38 494 SER A CA 1
ATOM 3873 C C . SER A 1 494 ? 9.197 -28.840 -30.150 1.00 90.38 494 SER A C 1
ATOM 3875 O O . SER A 1 494 ? 10.068 -29.168 -30.956 1.00 90.38 494 SER A O 1
ATOM 3877 N N . LEU A 1 495 ? 8.817 -29.641 -29.144 1.00 89.81 495 LEU A N 1
ATOM 3878 C CA . LEU A 1 495 ? 9.470 -30.923 -28.870 1.00 89.81 495 LEU A CA 1
ATOM 3879 C C . LEU A 1 495 ? 9.339 -31.916 -30.032 1.00 89.81 495 LEU A C 1
ATOM 3881 O O . LEU A 1 495 ? 10.268 -32.683 -30.294 1.00 89.81 495 LEU A O 1
ATOM 3885 N N . LYS A 1 496 ? 8.213 -31.918 -30.749 1.00 87.94 496 LYS A N 1
ATOM 3886 C CA . LYS A 1 496 ? 8.071 -32.767 -31.935 1.00 87.94 496 LYS A CA 1
ATOM 3887 C C . LYS A 1 496 ? 8.953 -32.280 -33.086 1.00 87.94 496 LYS A C 1
ATOM 3889 O O . LYS A 1 496 ? 9.588 -33.088 -33.756 1.00 87.94 496 LYS A O 1
ATOM 3894 N N . GLY A 1 497 ? 9.032 -30.965 -33.290 1.00 82.50 497 GLY A N 1
ATOM 3895 C CA . GLY A 1 497 ? 9.873 -30.365 -34.327 1.00 82.50 497 GLY A CA 1
ATOM 3896 C C . GLY A 1 497 ? 11.361 -30.699 -34.168 1.00 82.50 497 GLY A C 1
ATOM 3897 O O . GLY A 1 497 ? 12.037 -30.965 -35.159 1.00 82.50 497 GLY A O 1
ATOM 3898 N N . SER A 1 498 ? 11.870 -30.758 -32.932 1.00 78.50 498 SER A N 1
ATOM 3899 C CA . SER A 1 498 ? 13.273 -31.103 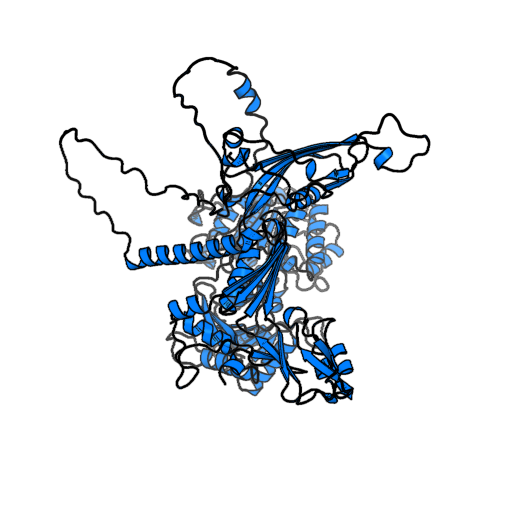-32.653 1.00 78.50 498 SER A CA 1
ATOM 3900 C C . SER A 1 498 ? 13.571 -32.614 -32.589 1.00 78.50 498 SER A C 1
ATOM 3902 O O . SER A 1 498 ? 14.730 -32.997 -32.425 1.00 78.50 498 SER A O 1
ATOM 3904 N N . GLU A 1 499 ? 12.579 -33.493 -32.785 1.00 76.88 499 GLU A N 1
ATOM 3905 C CA . GLU A 1 499 ? 12.763 -34.957 -32.775 1.00 76.88 499 GLU A CA 1
ATOM 3906 C C . GLU A 1 499 ? 13.635 -35.455 -33.942 1.00 76.88 499 GLU A C 1
ATOM 3908 O O . GLU A 1 499 ? 14.519 -36.288 -33.741 1.00 76.88 499 GLU A O 1
ATOM 3913 N N . VAL A 1 500 ? 13.452 -34.898 -35.146 1.00 67.88 500 VAL A N 1
ATOM 3914 C CA . VAL A 1 500 ? 14.198 -35.295 -36.359 1.00 67.88 500 VAL A CA 1
ATOM 3915 C C . VAL A 1 500 ? 15.693 -34.992 -36.221 1.00 67.88 500 VAL A C 1
ATOM 3917 O O . VAL A 1 500 ? 16.532 -35.845 -36.509 1.00 67.88 500 VAL A O 1
ATOM 3920 N N . SER A 1 501 ? 16.033 -33.808 -35.706 1.00 67.44 501 SER A N 1
ATOM 3921 C CA . SER A 1 501 ? 17.420 -33.394 -35.453 1.00 67.44 501 SER A CA 1
ATOM 3922 C C . SER A 1 501 ? 18.085 -34.223 -34.349 1.00 67.44 501 SER A C 1
ATOM 3924 O O . SER A 1 501 ? 19.304 -34.384 -34.334 1.00 67.44 501 SER A O 1
ATOM 3926 N N . ARG A 1 502 ? 17.294 -34.783 -33.424 1.00 66.81 502 ARG A N 1
ATOM 3927 C CA . ARG A 1 502 ? 17.798 -35.610 -32.323 1.00 66.81 502 ARG A CA 1
ATOM 3928 C C . ARG A 1 502 ? 17.986 -37.069 -32.731 1.00 66.81 502 ARG A C 1
ATOM 3930 O O . ARG A 1 502 ? 18.991 -37.646 -32.347 1.00 66.81 502 ARG A O 1
ATOM 3937 N N . ALA A 1 503 ? 17.120 -37.628 -33.579 1.00 62.31 503 ALA A N 1
ATOM 3938 C CA . ALA A 1 503 ? 17.292 -38.979 -34.129 1.00 62.31 503 ALA A CA 1
ATOM 3939 C C . ALA A 1 503 ? 18.620 -39.155 -34.901 1.00 62.31 503 ALA A C 1
ATOM 3941 O O . ALA A 1 503 ? 19.137 -40.265 -35.001 1.00 62.31 503 ALA A O 1
ATOM 3942 N N . GLN A 1 504 ? 19.189 -38.059 -35.418 1.00 58.00 504 GLN A N 1
ATOM 3943 C CA . GLN A 1 504 ? 20.489 -38.038 -36.099 1.00 58.00 504 GLN A CA 1
ATOM 3944 C C . GLN A 1 504 ? 21.693 -37.920 -35.148 1.00 58.00 504 GLN A C 1
ATOM 3946 O O . GLN A 1 504 ? 22.804 -38.293 -35.524 1.00 58.00 504 GLN A O 1
ATOM 3951 N N . SER A 1 505 ? 21.503 -37.441 -33.914 1.00 59.16 505 SER A N 1
ATOM 3952 C CA . SER A 1 505 ? 22.561 -37.432 -32.898 1.00 59.16 505 SER A CA 1
ATOM 3953 C C . SER A 1 505 ? 22.477 -38.724 -32.082 1.00 59.16 505 SER A C 1
ATOM 3955 O O . SER A 1 505 ? 21.516 -38.954 -31.361 1.00 59.16 505 SER A O 1
ATOM 3957 N N . GLN A 1 506 ? 23.491 -39.592 -32.181 1.00 48.69 506 GLN A N 1
ATOM 3958 C CA . GLN A 1 506 ? 23.553 -40.929 -31.549 1.00 48.69 506 GLN A CA 1
ATOM 3959 C C . GLN A 1 506 ? 23.521 -40.940 -29.997 1.00 48.69 506 GLN A C 1
ATOM 3961 O O . GLN A 1 506 ? 23.803 -41.957 -29.367 1.00 48.69 506 GLN A O 1
ATOM 3966 N N . SER A 1 507 ? 23.160 -39.832 -29.349 1.00 51.34 507 SER A N 1
ATOM 3967 C CA . SER A 1 507 ? 22.972 -39.741 -27.904 1.00 51.34 507 SER A CA 1
ATOM 3968 C C . SER A 1 507 ? 21.529 -40.100 -27.540 1.00 51.34 507 SER A C 1
ATOM 3970 O O . SER A 1 507 ? 20.685 -39.229 -27.316 1.00 51.34 507 SER A O 1
ATOM 3972 N N . ASN A 1 508 ? 21.243 -41.401 -27.427 1.00 51.53 508 ASN A N 1
ATOM 3973 C CA . ASN A 1 508 ? 20.047 -41.920 -26.741 1.00 51.53 508 ASN A CA 1
ATOM 3974 C C . ASN A 1 508 ? 20.153 -41.680 -25.217 1.00 51.53 508 ASN A C 1
ATOM 3976 O O . ASN A 1 508 ? 20.082 -42.601 -24.400 1.00 51.53 508 ASN A O 1
ATOM 3980 N N . SER A 1 509 ? 20.386 -40.429 -24.811 1.00 58.00 509 SER A N 1
ATOM 3981 C CA . SER A 1 509 ? 20.441 -40.076 -23.398 1.00 58.00 509 SER A CA 1
ATOM 3982 C C . SER A 1 509 ? 19.025 -40.019 -22.826 1.00 58.00 509 SER A C 1
ATOM 3984 O O . SER A 1 509 ? 18.155 -39.315 -23.344 1.00 58.00 509 SER A O 1
ATOM 3986 N N . HIS A 1 510 ? 18.827 -40.801 -21.763 1.00 69.56 510 HIS A N 1
ATOM 3987 C CA . HIS A 1 510 ? 17.629 -40.894 -20.929 1.00 69.56 510 HIS A CA 1
ATOM 3988 C C . HIS A 1 510 ? 17.463 -39.587 -20.137 1.00 69.56 510 HIS A C 1
ATOM 3990 O O . HIS A 1 510 ? 17.750 -39.536 -18.945 1.00 69.56 510 HIS A O 1
ATOM 3996 N N . LYS A 1 511 ? 17.158 -38.485 -20.829 1.00 83.12 511 LYS A N 1
ATOM 3997 C CA . LYS A 1 511 ? 17.124 -37.137 -20.247 1.00 83.12 511 LYS A CA 1
ATOM 3998 C C . LYS A 1 511 ? 15.865 -36.388 -20.669 1.00 83.12 511 LYS A C 1
ATOM 4000 O O . LYS A 1 511 ? 15.573 -36.365 -21.873 1.00 83.12 511 LYS A O 1
ATOM 4005 N N . PRO A 1 512 ? 15.177 -35.720 -19.726 1.00 90.25 512 PRO A N 1
ATOM 4006 C CA . PRO A 1 512 ? 13.981 -34.951 -20.028 1.00 90.25 512 PRO A CA 1
ATOM 4007 C C . PRO A 1 512 ? 14.292 -33.755 -20.931 1.00 90.25 512 PRO A C 1
ATOM 4009 O O . PRO A 1 512 ? 15.371 -33.162 -20.877 1.00 90.25 512 PRO A O 1
ATOM 4012 N N . ARG A 1 513 ? 13.313 -33.399 -21.764 1.00 91.88 513 ARG A N 1
ATOM 4013 C CA . ARG A 1 513 ? 13.363 -32.287 -22.726 1.00 91.88 513 ARG A CA 1
ATOM 4014 C C . ARG A 1 513 ? 12.534 -31.097 -22.283 1.00 91.88 513 ARG A C 1
ATOM 4016 O O . ARG A 1 513 ? 12.842 -29.963 -22.638 1.00 91.88 513 ARG A O 1
ATOM 4023 N N . ALA A 1 514 ? 11.505 -31.343 -21.487 1.00 95.12 514 ALA A N 1
ATOM 4024 C CA . ALA A 1 514 ? 10.744 -30.305 -20.827 1.00 95.12 514 ALA A CA 1
ATOM 4025 C C . ALA A 1 514 ? 10.606 -30.596 -19.336 1.00 95.12 514 ALA A C 1
ATOM 4027 O O . ALA A 1 514 ? 10.328 -31.730 -18.944 1.00 95.12 514 ALA A O 1
ATOM 4028 N N . LEU A 1 515 ? 10.751 -29.552 -18.525 1.00 96.00 515 LEU A N 1
ATOM 4029 C CA . LEU A 1 515 ? 10.410 -29.557 -17.109 1.00 96.00 515 LEU A CA 1
ATOM 4030 C C . LEU A 1 515 ? 9.160 -28.711 -16.894 1.00 96.00 515 LEU A C 1
ATOM 4032 O O . LEU A 1 515 ? 9.085 -27.584 -17.383 1.00 96.00 515 LEU A O 1
ATOM 4036 N N . ILE A 1 516 ? 8.197 -29.225 -16.134 1.00 96.94 516 ILE A N 1
ATOM 4037 C CA . ILE A 1 516 ? 7.059 -28.432 -15.670 1.00 96.94 516 ILE A CA 1
ATOM 4038 C C . ILE A 1 516 ? 6.990 -28.488 -14.145 1.00 96.94 516 ILE A C 1
ATOM 4040 O O . ILE A 1 516 ? 6.749 -29.541 -13.552 1.00 96.94 516 ILE A O 1
ATOM 4044 N N . MET A 1 517 ? 7.204 -27.335 -13.522 1.00 95.25 517 MET A N 1
ATOM 4045 C CA . MET A 1 517 ? 7.135 -27.139 -12.084 1.00 95.25 517 MET A CA 1
ATOM 4046 C C . MET A 1 517 ? 5.737 -26.718 -11.654 1.00 95.25 517 MET A C 1
ATOM 4048 O O . MET A 1 517 ? 5.133 -25.840 -12.268 1.00 95.25 517 MET A O 1
ATOM 4052 N N . ALA A 1 518 ? 5.260 -27.311 -10.564 1.00 90.75 518 ALA A N 1
ATOM 4053 C CA . ALA A 1 518 ? 4.041 -26.895 -9.882 1.00 90.75 518 ALA A CA 1
ATOM 4054 C C . ALA A 1 518 ? 4.214 -26.996 -8.350 1.00 90.75 518 ALA A C 1
ATOM 4056 O O . ALA A 1 518 ? 4.942 -27.871 -7.873 1.00 90.75 518 ALA A O 1
ATOM 4057 N N . PRO A 1 519 ? 3.545 -26.140 -7.554 1.00 83.31 519 PRO A N 1
ATOM 4058 C CA . PRO A 1 519 ? 3.771 -26.023 -6.106 1.00 83.31 519 PRO A CA 1
ATOM 4059 C C . PRO A 1 519 ? 3.430 -27.278 -5.299 1.00 83.31 519 PRO A C 1
ATOM 4061 O O . PRO A 1 519 ? 4.035 -27.528 -4.260 1.00 83.31 519 PRO A O 1
ATOM 4064 N N . THR A 1 520 ? 2.466 -28.083 -5.750 1.00 77.56 520 THR A N 1
ATOM 4065 C CA . THR A 1 520 ? 1.992 -29.258 -5.007 1.00 77.56 520 THR A CA 1
ATOM 4066 C C . THR A 1 520 ? 2.053 -30.519 -5.858 1.00 77.56 520 THR A C 1
ATOM 4068 O O . THR A 1 520 ? 1.895 -30.487 -7.082 1.00 77.56 520 THR A O 1
ATOM 4071 N N . ARG A 1 521 ? 2.243 -31.670 -5.204 1.00 76.19 521 ARG A N 1
ATOM 4072 C CA . ARG A 1 521 ? 2.244 -32.987 -5.863 1.00 76.19 521 ARG A CA 1
ATOM 4073 C C . ARG A 1 521 ? 0.910 -33.266 -6.558 1.00 76.19 521 ARG A C 1
ATOM 4075 O O . ARG A 1 521 ? 0.859 -33.915 -7.600 1.00 76.19 521 ARG A O 1
ATOM 4082 N N . GLU A 1 522 ? -0.177 -32.788 -5.976 1.00 73.06 522 GLU A N 1
ATOM 4083 C CA . GLU A 1 522 ? -1.532 -32.950 -6.483 1.00 73.06 522 GLU A CA 1
ATOM 4084 C C . GLU A 1 522 ? -1.721 -32.165 -7.785 1.00 73.06 522 GLU A C 1
ATOM 4086 O O . GLU A 1 522 ? -2.230 -32.730 -8.756 1.00 73.06 522 GLU A O 1
ATOM 4091 N N . LEU A 1 523 ? -1.221 -30.925 -7.847 1.00 77.12 523 LEU A N 1
ATOM 4092 C CA . LEU A 1 523 ? -1.213 -30.144 -9.081 1.00 77.12 523 LEU A CA 1
ATOM 4093 C C . LEU A 1 523 ? -0.305 -30.779 -10.141 1.00 77.12 523 LEU A C 1
ATOM 4095 O O . LEU A 1 523 ? -0.710 -30.885 -11.294 1.00 77.12 523 LEU A O 1
ATOM 4099 N N . CYS A 1 524 ? 0.865 -31.303 -9.754 1.00 85.19 524 CYS A N 1
ATOM 4100 C CA . CYS A 1 524 ? 1.730 -32.061 -10.668 1.00 85.19 524 CYS A CA 1
ATOM 4101 C C . CYS A 1 524 ? 0.983 -33.249 -11.293 1.00 85.19 524 CYS A C 1
ATOM 4103 O O . CYS A 1 524 ? 1.024 -33.465 -12.506 1.00 85.19 524 CYS A O 1
ATOM 4105 N N . LYS A 1 525 ? 0.248 -34.012 -10.477 1.00 82.69 525 LYS A N 1
ATOM 4106 C CA . LYS A 1 525 ? -0.544 -35.156 -10.941 1.00 82.69 525 LYS A CA 1
ATOM 4107 C C . LYS A 1 525 ? -1.677 -34.736 -11.881 1.00 82.69 525 LYS A C 1
ATOM 4109 O O . LYS A 1 525 ? -1.894 -35.402 -12.893 1.00 82.69 525 LYS A O 1
ATOM 4114 N N . GLN A 1 526 ? -2.394 -33.658 -11.563 1.00 79.31 526 GLN A N 1
ATOM 4115 C CA . GLN A 1 526 ? -3.447 -33.123 -12.428 1.00 79.31 526 GLN A CA 1
ATOM 4116 C C . GLN A 1 526 ? -2.870 -32.646 -13.763 1.00 79.31 526 GLN A C 1
ATOM 4118 O O . GLN A 1 526 ? -3.390 -32.967 -14.827 1.00 79.31 526 GLN A O 1
ATOM 4123 N N . LEU A 1 527 ? -1.766 -31.912 -13.721 1.00 87.00 527 LEU A N 1
ATOM 4124 C CA . LEU A 1 527 ? -1.090 -31.456 -14.921 1.00 87.00 527 LEU A CA 1
ATOM 4125 C C . LEU A 1 527 ? -0.621 -32.643 -15.771 1.00 87.00 527 LEU A C 1
ATOM 4127 O O . LEU A 1 527 ? -0.765 -32.621 -16.987 1.00 87.00 527 LEU A O 1
ATOM 4131 N N . THR A 1 528 ? -0.171 -33.733 -15.143 1.00 89.69 528 THR A N 1
ATOM 4132 C CA . THR A 1 528 ? 0.230 -34.957 -15.853 1.00 89.69 528 THR A CA 1
ATOM 4133 C C . THR A 1 528 ? -0.909 -35.576 -16.647 1.00 89.69 528 THR A C 1
ATOM 4135 O O . THR A 1 528 ? -0.671 -36.055 -17.752 1.00 89.69 528 THR A O 1
ATOM 4138 N N . SER A 1 529 ? -2.141 -35.593 -16.128 1.00 85.62 529 SER A N 1
ATOM 4139 C CA . SER A 1 529 ? -3.266 -36.143 -16.895 1.00 85.62 529 SER A CA 1
ATOM 4140 C C . SER A 1 529 ? -3.575 -35.288 -18.125 1.00 85.62 529 SER A C 1
ATOM 4142 O O . SER A 1 529 ? -3.830 -35.840 -19.194 1.00 85.62 529 SER A O 1
ATOM 4144 N N . GLN A 1 530 ? -3.471 -33.962 -18.007 1.00 87.12 530 GLN A N 1
ATOM 4145 C CA . GLN A 1 530 ? -3.652 -33.035 -19.128 1.00 87.12 530 GLN A CA 1
ATOM 4146 C C . GLN A 1 530 ? -2.529 -33.158 -20.162 1.00 87.12 530 GLN A C 1
ATOM 4148 O O . GLN A 1 530 ? -2.800 -33.199 -21.360 1.00 87.12 530 GLN A O 1
ATOM 4153 N N . VAL A 1 531 ? -1.279 -33.289 -19.707 1.00 91.06 531 VAL A N 1
ATOM 4154 C CA . VAL A 1 531 ? -0.123 -33.541 -20.576 1.00 91.06 531 VAL A CA 1
ATOM 4155 C C . VAL A 1 531 ? -0.304 -34.861 -21.319 1.00 91.06 531 VAL A C 1
ATOM 4157 O O . VAL A 1 531 ? -0.246 -34.862 -22.544 1.00 91.06 531 VAL A O 1
ATOM 4160 N N . LYS A 1 532 ? -0.627 -35.958 -20.617 1.00 90.06 532 LYS A N 1
ATOM 4161 C CA . LYS A 1 532 ? -0.845 -37.285 -21.222 1.00 90.06 532 LYS A CA 1
ATOM 4162 C C . LYS A 1 532 ? -1.952 -37.297 -22.273 1.00 90.06 532 LYS A C 1
ATOM 4164 O O . LYS A 1 532 ? -1.824 -37.987 -23.282 1.00 90.06 532 LYS A O 1
ATOM 4169 N N . ALA A 1 533 ? -3.017 -36.523 -22.058 1.00 85.25 533 ALA A N 1
ATOM 4170 C CA . ALA A 1 533 ? -4.108 -36.403 -23.019 1.00 85.25 533 ALA A CA 1
ATOM 4171 C C . ALA A 1 533 ? -3.653 -35.793 -24.361 1.00 85.25 533 ALA A C 1
ATOM 4173 O O . ALA A 1 533 ? -4.213 -36.131 -25.400 1.00 85.25 533 ALA A O 1
ATOM 4174 N N . LEU A 1 534 ? -2.624 -34.938 -24.355 1.00 85.62 534 LEU A N 1
ATOM 4175 C CA . LEU A 1 534 ? -2.058 -34.333 -25.565 1.00 85.62 534 LEU A CA 1
ATOM 4176 C C . LEU A 1 534 ? -0.861 -35.116 -26.123 1.00 85.62 534 LEU A C 1
ATOM 4178 O O . LEU A 1 534 ? -0.720 -35.264 -27.338 1.00 85.62 534 LEU A O 1
ATOM 4182 N N . THR A 1 535 ? 0.010 -35.634 -25.254 1.00 86.06 535 THR A N 1
ATOM 4183 C CA . THR A 1 535 ? 1.245 -36.315 -25.668 1.00 86.06 535 THR A CA 1
ATOM 4184 C C . THR A 1 535 ? 0.993 -37.675 -26.305 1.00 86.06 535 THR A C 1
ATOM 4186 O O . THR A 1 535 ? 1.803 -38.094 -27.130 1.00 86.06 535 THR A O 1
ATOM 4189 N N . HIS A 1 536 ? -0.141 -38.327 -26.016 1.00 82.94 536 HIS A N 1
ATOM 4190 C CA . HIS A 1 536 ? -0.535 -39.578 -26.672 1.00 82.94 536 HIS A CA 1
ATOM 4191 C C . HIS A 1 536 ? -0.571 -39.441 -28.203 1.00 82.94 536 HIS A C 1
ATOM 4193 O O . HIS A 1 536 ? -0.091 -40.320 -28.916 1.00 82.94 536 HIS A O 1
ATOM 4199 N N . VAL A 1 537 ? -1.082 -38.318 -28.718 1.00 79.19 537 VAL A N 1
ATOM 4200 C CA . VAL A 1 537 ? -1.142 -38.066 -30.167 1.00 79.19 537 VAL A CA 1
ATOM 4201 C C . VAL A 1 537 ? 0.207 -37.617 -30.722 1.00 79.19 537 VAL A C 1
ATOM 4203 O O . VAL A 1 537 ? 0.616 -38.078 -31.785 1.00 79.19 537 VAL A O 1
ATOM 4206 N N . ALA A 1 538 ? 0.961 -36.817 -29.965 1.00 81.38 538 ALA A N 1
ATOM 4207 C CA . ALA A 1 538 ? 2.317 -36.412 -30.346 1.00 81.38 538 ALA A CA 1
ATOM 4208 C C . ALA A 1 538 ? 3.364 -37.547 -30.238 1.00 81.38 538 ALA A C 1
ATOM 4210 O O . ALA A 1 538 ? 4.489 -37.393 -30.721 1.00 81.38 538 ALA A O 1
ATOM 4211 N N . LYS A 1 539 ? 3.006 -38.692 -29.634 1.00 86.25 539 LYS A N 1
ATOM 4212 C CA . LYS A 1 539 ? 3.899 -39.816 -29.296 1.00 86.25 539 LYS A CA 1
ATOM 4213 C C . LYS A 1 539 ? 5.091 -39.407 -28.416 1.00 86.25 539 LYS A C 1
ATOM 4215 O O . LYS A 1 539 ? 6.179 -39.949 -28.572 1.00 86.25 539 LYS A O 1
ATOM 4220 N N . LEU A 1 540 ? 4.879 -38.460 -27.502 1.00 88.75 540 LEU A N 1
ATOM 4221 C CA . LEU A 1 540 ? 5.870 -38.062 -26.496 1.00 88.75 540 LEU A CA 1
ATOM 4222 C C . LEU A 1 540 ? 5.596 -38.789 -25.177 1.00 88.75 540 LEU A C 1
ATOM 4224 O O . LEU A 1 540 ? 4.440 -39.001 -24.802 1.00 88.75 540 LEU A O 1
ATOM 4228 N N . LYS A 1 541 ? 6.650 -39.157 -24.453 1.00 90.19 541 LYS A N 1
ATOM 4229 C CA . LYS A 1 541 ? 6.530 -39.752 -23.117 1.00 90.19 541 LYS A CA 1
ATOM 4230 C C . LYS A 1 541 ? 6.481 -38.654 -22.060 1.00 90.19 541 LYS A C 1
ATOM 4232 O O . LYS A 1 541 ? 7.164 -37.638 -22.169 1.00 90.19 541 LYS A O 1
ATOM 4237 N N . SER A 1 542 ? 5.644 -38.833 -21.046 1.00 91.69 542 SER A N 1
ATOM 4238 C CA . SER A 1 542 ? 5.499 -37.851 -19.975 1.00 91.69 542 SER A CA 1
ATOM 4239 C C . SER A 1 542 ? 5.163 -38.517 -18.651 1.00 91.69 542 SER A C 1
ATOM 4241 O O . SER A 1 542 ? 4.218 -39.317 -18.572 1.00 91.69 542 SER A O 1
ATOM 4243 N N . THR A 1 543 ? 5.848 -38.091 -17.597 1.00 90.56 543 THR A N 1
ATOM 4244 C CA . THR A 1 543 ? 5.654 -38.596 -16.239 1.00 90.56 543 THR A CA 1
ATOM 4245 C C . THR A 1 543 ? 5.756 -37.473 -15.211 1.00 90.56 543 THR A C 1
ATOM 4247 O O . THR A 1 543 ? 6.156 -36.352 -15.533 1.00 90.56 543 THR A O 1
ATOM 4250 N N . TYR A 1 544 ? 5.388 -37.771 -13.964 1.00 88.88 544 TYR A N 1
ATOM 4251 C CA . TYR A 1 544 ? 5.672 -36.882 -12.844 1.00 88.88 544 TYR A CA 1
ATOM 4252 C C . TYR A 1 544 ? 6.429 -37.584 -11.732 1.00 88.88 544 TYR A C 1
ATOM 4254 O O . TYR A 1 544 ? 6.279 -38.788 -11.510 1.00 88.88 544 TYR A O 1
ATOM 4262 N N . VAL A 1 545 ? 7.203 -36.789 -11.005 1.00 85.62 545 VAL A N 1
ATOM 4263 C CA . VAL A 1 545 ? 8.002 -37.240 -9.872 1.00 85.62 545 VAL A CA 1
ATOM 4264 C C . VAL A 1 545 ? 7.117 -37.254 -8.636 1.00 85.62 545 VAL A C 1
ATOM 4266 O O . VAL A 1 545 ? 6.716 -36.205 -8.126 1.00 85.62 545 VAL A O 1
ATOM 4269 N N . HIS A 1 546 ? 6.765 -38.448 -8.159 1.00 72.81 546 HIS A N 1
ATOM 4270 C CA . HIS A 1 546 ? 5.961 -38.578 -6.942 1.00 72.81 546 HIS A CA 1
ATOM 4271 C C . HIS A 1 546 ? 6.835 -38.622 -5.688 1.00 72.81 546 HIS A C 1
ATOM 4273 O O . HIS A 1 546 ? 6.389 -38.182 -4.624 1.00 72.81 546 HIS A O 1
ATOM 4279 N N . ASN A 1 547 ? 8.025 -39.218 -5.807 1.00 73.75 547 ASN A N 1
ATOM 4280 C CA . ASN A 1 547 ? 9.011 -39.360 -4.750 1.00 73.75 547 ASN A CA 1
ATOM 4281 C C . ASN A 1 547 ? 10.372 -39.724 -5.359 1.00 73.75 547 ASN A C 1
ATOM 4283 O O . ASN A 1 547 ? 10.584 -40.868 -5.759 1.00 73.75 547 ASN A O 1
ATOM 4287 N N . ALA A 1 548 ? 11.296 -38.767 -5.380 1.00 68.50 548 ALA A N 1
ATOM 4288 C CA . ALA A 1 548 ? 12.636 -38.960 -5.930 1.00 68.50 548 ALA A CA 1
ATOM 4289 C C . ALA A 1 548 ? 13.443 -40.065 -5.214 1.00 68.50 548 ALA A C 1
ATOM 4291 O O . ALA A 1 548 ? 14.363 -40.612 -5.801 1.00 68.50 548 ALA A O 1
ATOM 4292 N N . SER A 1 549 ? 13.095 -40.437 -3.971 1.00 64.75 549 SER A N 1
ATOM 4293 C CA . SER A 1 549 ? 13.794 -41.509 -3.241 1.00 64.75 549 SER A CA 1
ATOM 4294 C C . SER A 1 549 ? 13.300 -42.929 -3.544 1.00 64.75 549 SER A C 1
ATOM 4296 O O . SER A 1 549 ? 13.955 -43.891 -3.157 1.00 64.75 549 SER A O 1
ATOM 4298 N N . GLU A 1 550 ? 12.144 -43.076 -4.200 1.00 62.94 550 GLU A N 1
ATOM 4299 C CA . GLU A 1 550 ? 11.558 -44.376 -4.581 1.00 62.94 550 GLU A CA 1
ATOM 4300 C C . GLU A 1 550 ? 11.583 -44.600 -6.109 1.00 62.94 550 GLU A C 1
ATOM 4302 O O . GLU A 1 550 ? 11.304 -45.705 -6.568 1.00 62.94 550 GLU A O 1
ATOM 4307 N N . GLN A 1 551 ? 11.922 -43.575 -6.900 1.00 60.66 551 GLN A N 1
ATOM 4308 C CA . GLN A 1 551 ? 12.055 -43.636 -8.359 1.00 60.66 551 GLN A CA 1
ATOM 4309 C C . GLN A 1 551 ? 13.538 -43.465 -8.718 1.00 60.66 551 GLN A C 1
ATOM 4311 O O . GLN A 1 551 ? 14.101 -42.416 -8.425 1.00 60.66 551 GLN A O 1
ATOM 4316 N N . SER A 1 552 ? 14.189 -44.473 -9.318 1.00 55.38 552 SER A N 1
ATOM 4317 C CA . SER A 1 552 ? 15.584 -44.306 -9.759 1.00 55.38 552 SER A CA 1
ATOM 4318 C C . SER A 1 552 ? 15.640 -43.447 -11.022 1.00 55.38 552 SER A C 1
ATOM 4320 O O . SER A 1 552 ? 14.754 -43.531 -11.875 1.00 55.38 552 SER A O 1
ATOM 4322 N N . GLU A 1 553 ? 16.682 -42.638 -11.180 1.00 55.59 553 GLU A N 1
ATOM 4323 C CA . GLU A 1 553 ? 16.863 -41.811 -12.379 1.00 55.59 553 GLU A CA 1
ATOM 4324 C C . GLU A 1 553 ? 16.901 -42.634 -13.670 1.00 55.59 553 GLU A C 1
ATOM 4326 O O . GLU A 1 553 ? 16.378 -42.196 -14.692 1.00 55.59 553 GLU A O 1
ATOM 4331 N N . ASP A 1 554 ? 17.427 -43.861 -13.604 1.00 56.47 554 ASP A N 1
ATOM 4332 C CA . ASP A 1 554 ? 17.462 -44.805 -14.726 1.00 56.47 554 ASP A CA 1
ATOM 4333 C C . ASP A 1 554 ? 16.061 -45.215 -15.215 1.00 56.47 554 ASP A C 1
ATOM 4335 O O . ASP A 1 554 ? 15.900 -45.653 -16.355 1.00 56.47 554 ASP A O 1
ATOM 4339 N N . THR A 1 555 ? 15.026 -45.065 -14.377 1.00 63.81 555 THR A N 1
ATOM 4340 C CA . THR A 1 555 ? 13.633 -45.362 -14.756 1.00 63.81 555 THR A CA 1
ATOM 4341 C C . THR A 1 555 ? 12.908 -44.198 -15.430 1.00 63.81 555 THR A C 1
ATOM 4343 O O . THR A 1 555 ? 11.849 -44.416 -16.021 1.00 63.81 555 THR A O 1
ATOM 4346 N N . ILE A 1 556 ? 13.458 -42.978 -15.392 1.00 73.75 556 ILE A N 1
ATOM 4347 C CA . ILE A 1 556 ? 12.837 -41.795 -15.999 1.00 73.75 556 ILE A CA 1
ATOM 4348 C C . ILE A 1 556 ? 13.410 -41.600 -17.407 1.00 73.75 556 ILE A C 1
ATOM 4350 O O . ILE A 1 556 ? 14.478 -41.027 -17.601 1.00 73.75 556 ILE A O 1
ATOM 4354 N N . ASN A 1 557 ? 12.669 -42.072 -18.411 1.00 77.94 557 ASN A N 1
ATOM 4355 C CA . ASN A 1 557 ? 13.009 -41.943 -19.834 1.00 77.94 557 ASN A CA 1
ATOM 4356 C C . ASN A 1 557 ? 11.874 -41.248 -20.604 1.00 77.94 557 ASN A C 1
ATOM 4358 O O . ASN A 1 557 ? 11.409 -41.717 -21.649 1.00 77.94 557 ASN A O 1
ATOM 4362 N N . ASP A 1 558 ? 11.374 -40.165 -20.013 1.00 88.06 558 ASP A N 1
ATOM 4363 C CA . ASP A 1 558 ? 10.235 -39.393 -20.493 1.00 88.06 558 ASP A CA 1
ATOM 4364 C C . ASP A 1 558 ? 10.697 -38.053 -21.080 1.00 88.06 558 ASP A C 1
ATOM 4366 O O . ASP A 1 558 ? 11.578 -37.392 -20.532 1.00 88.06 558 ASP A O 1
ATOM 4370 N N . ASP A 1 559 ? 10.071 -37.621 -22.177 1.00 90.25 559 ASP A N 1
ATOM 4371 C CA . ASP A 1 559 ? 10.356 -36.332 -22.813 1.00 90.25 559 ASP A CA 1
ATOM 4372 C C . ASP A 1 559 ? 9.939 -35.152 -21.924 1.00 90.25 559 ASP A C 1
ATOM 4374 O O . ASP A 1 559 ? 10.612 -34.121 -21.899 1.00 90.25 559 ASP A O 1
ATOM 4378 N N . ILE A 1 560 ? 8.829 -35.295 -21.195 1.00 94.50 560 ILE A N 1
ATOM 4379 C CA . ILE A 1 560 ? 8.260 -34.251 -20.336 1.00 94.50 560 ILE A CA 1
ATOM 4380 C C . ILE A 1 560 ? 8.218 -34.747 -18.891 1.00 94.50 560 ILE A C 1
ATOM 4382 O O . ILE A 1 560 ? 7.499 -35.697 -18.571 1.00 94.50 560 ILE A O 1
ATOM 4386 N N . LEU A 1 561 ? 8.949 -34.065 -18.011 1.00 93.81 561 LEU A N 1
ATOM 4387 C CA . LEU A 1 561 ? 8.996 -34.359 -16.585 1.00 93.81 561 LEU A CA 1
ATOM 4388 C C . LEU A 1 561 ? 8.268 -33.276 -15.786 1.00 93.81 561 LEU A C 1
ATOM 4390 O O . LEU A 1 561 ? 8.531 -32.085 -15.936 1.00 93.81 561 LEU A O 1
ATOM 4394 N N . ILE A 1 562 ? 7.352 -33.698 -14.920 1.00 95.12 562 ILE A N 1
ATOM 4395 C CA . ILE A 1 562 ? 6.530 -32.806 -14.097 1.00 95.12 562 ILE A CA 1
ATOM 4396 C C . ILE A 1 562 ? 6.869 -33.044 -12.623 1.00 95.12 562 ILE A C 1
ATOM 4398 O O . ILE A 1 562 ? 6.988 -34.188 -12.188 1.00 95.12 562 ILE A O 1
ATOM 4402 N N . GLY A 1 563 ? 7.009 -32.003 -11.810 1.00 92.62 563 GLY A N 1
ATOM 4403 C CA . GLY A 1 563 ? 7.324 -32.197 -10.393 1.00 92.62 563 GLY A CA 1
ATOM 4404 C C . GLY A 1 563 ? 7.300 -30.915 -9.578 1.00 92.62 563 GLY A C 1
ATOM 4405 O O . GLY A 1 563 ? 7.287 -29.818 -10.128 1.00 92.62 563 GLY A O 1
ATOM 4406 N N . SER A 1 564 ? 7.299 -31.049 -8.251 1.00 90.56 564 SER A N 1
ATOM 4407 C CA . SER A 1 564 ? 7.576 -29.901 -7.389 1.00 90.56 564 SER A CA 1
ATOM 4408 C C . SER A 1 564 ? 9.080 -29.605 -7.386 1.00 90.56 564 SER A C 1
ATOM 4410 O O . SER A 1 564 ? 9.871 -30.545 -7.537 1.00 90.56 564 SER A O 1
ATOM 4412 N N . PRO A 1 565 ? 9.503 -28.341 -7.187 1.00 91.12 565 PRO A N 1
ATOM 4413 C CA . PRO A 1 565 ? 10.919 -27.974 -7.253 1.00 91.12 565 PRO A CA 1
ATOM 4414 C C . PRO A 1 565 ? 11.814 -28.831 -6.350 1.00 91.12 565 PRO A C 1
ATOM 4416 O O . PRO A 1 565 ? 12.854 -29.314 -6.780 1.00 91.12 565 PRO A O 1
ATOM 4419 N N . GLU A 1 566 ? 11.373 -29.129 -5.124 1.00 89.06 566 GLU A N 1
ATOM 4420 C CA . GLU A 1 566 ? 12.119 -30.002 -4.209 1.00 89.06 566 GLU A CA 1
ATOM 4421 C C . GLU A 1 566 ? 12.352 -31.415 -4.758 1.00 89.06 566 GLU A C 1
ATOM 4423 O O . GLU A 1 566 ? 13.415 -31.990 -4.546 1.00 89.06 566 GLU A O 1
ATOM 4428 N N . GLN A 1 567 ? 11.359 -32.004 -5.430 1.00 87.81 567 GLN A N 1
ATOM 4429 C CA . GLN A 1 567 ? 11.484 -33.357 -5.977 1.00 87.81 567 GLN A CA 1
ATOM 4430 C C . GLN A 1 567 ? 12.371 -33.369 -7.222 1.00 87.81 567 GLN A C 1
ATOM 4432 O O . GLN A 1 567 ? 13.123 -34.317 -7.416 1.00 87.81 567 GLN A O 1
ATOM 4437 N N . LEU A 1 568 ? 12.313 -32.312 -8.035 1.00 90.38 568 LEU A N 1
ATOM 4438 C CA . LEU A 1 568 ? 13.185 -32.155 -9.197 1.00 90.38 568 LEU A CA 1
ATOM 4439 C C . LEU A 1 568 ? 14.643 -31.923 -8.784 1.00 90.38 568 LEU A C 1
ATOM 4441 O O . LEU A 1 568 ? 15.524 -32.554 -9.357 1.00 90.38 568 LEU A O 1
ATOM 4445 N N . ASN A 1 569 ? 14.889 -31.101 -7.758 1.00 90.06 569 ASN A N 1
ATOM 4446 C CA . ASN A 1 569 ? 16.233 -30.877 -7.214 1.00 90.06 569 ASN A CA 1
ATOM 4447 C C . ASN A 1 569 ? 16.841 -32.164 -6.640 1.00 90.06 569 ASN A C 1
ATOM 4449 O O . ASN A 1 569 ? 18.011 -32.445 -6.857 1.00 90.06 569 ASN A O 1
ATOM 4453 N N . LYS A 1 570 ? 16.040 -32.990 -5.954 1.00 87.94 570 LYS A N 1
ATOM 4454 C CA . LYS A 1 570 ? 16.508 -34.296 -5.460 1.00 87.94 570 LYS A CA 1
ATOM 4455 C C . LYS A 1 570 ? 16.892 -35.255 -6.578 1.00 87.94 570 LYS A C 1
ATOM 4457 O O . LYS A 1 570 ? 17.766 -36.081 -6.368 1.00 87.94 570 LYS A O 1
ATOM 4462 N N . LEU A 1 571 ? 16.223 -35.182 -7.730 1.00 83.25 571 LEU A N 1
ATOM 4463 C CA . LEU A 1 571 ? 16.637 -35.955 -8.896 1.00 83.25 571 LEU A CA 1
ATOM 4464 C C . LEU A 1 571 ? 17.942 -35.398 -9.460 1.00 83.25 571 LEU A C 1
ATOM 4466 O O . LEU A 1 571 ? 18.890 -36.144 -9.585 1.00 83.25 571 LEU A O 1
ATOM 4470 N N . SER A 1 572 ? 18.059 -34.094 -9.706 1.00 83.75 572 SER A N 1
ATOM 4471 C CA . SER A 1 572 ? 19.302 -33.539 -10.265 1.00 83.75 572 SER A CA 1
ATOM 4472 C C . SER A 1 572 ? 20.535 -33.690 -9.361 1.00 83.75 572 SER A C 1
ATOM 4474 O O . SER A 1 572 ? 21.656 -33.669 -9.861 1.00 83.75 572 SER A O 1
ATOM 4476 N N . GLU A 1 573 ? 20.355 -33.874 -8.050 1.00 84.19 573 GLU A N 1
ATOM 4477 C CA . GLU A 1 573 ? 21.430 -34.238 -7.113 1.00 84.19 573 GLU A CA 1
ATOM 4478 C C . GLU A 1 573 ? 21.989 -35.653 -7.338 1.00 84.19 573 GLU A C 1
ATOM 4480 O O . GLU A 1 573 ? 23.140 -35.915 -6.989 1.00 84.19 573 GLU A O 1
ATOM 4485 N N . LEU A 1 574 ? 21.200 -36.569 -7.906 1.00 78.62 574 LEU A N 1
ATOM 4486 C CA . LEU A 1 574 ? 21.621 -37.943 -8.180 1.00 78.62 574 LEU A CA 1
ATOM 4487 C C . LEU A 1 574 ? 22.458 -38.029 -9.476 1.00 78.62 574 LEU A C 1
ATOM 4489 O O . LEU A 1 574 ? 23.403 -38.822 -9.533 1.00 78.62 574 LEU A O 1
ATOM 4493 N N . ARG A 1 575 ? 22.203 -37.150 -10.460 1.00 77.69 575 ARG A N 1
ATOM 4494 C CA . ARG A 1 575 ? 22.974 -37.036 -11.709 1.00 77.69 575 ARG A CA 1
ATOM 4495 C C . ARG A 1 575 ? 23.143 -35.589 -12.179 1.00 77.69 575 ARG A C 1
ATOM 4497 O O . ARG A 1 575 ? 22.218 -34.944 -12.667 1.00 77.69 575 ARG A O 1
ATOM 4504 N N . GLU A 1 576 ? 24.389 -35.123 -12.170 1.00 75.44 576 GLU A N 1
ATOM 4505 C CA . GLU A 1 576 ? 24.761 -33.730 -12.467 1.00 75.44 576 GLU A CA 1
ATOM 4506 C C . GLU A 1 576 ? 24.343 -33.251 -13.875 1.00 75.44 576 GLU A C 1
ATOM 4508 O O . GLU A 1 576 ? 23.959 -32.098 -14.063 1.00 75.44 576 GLU A O 1
ATOM 4513 N N . ASP A 1 577 ? 24.348 -34.135 -14.881 1.00 81.50 577 ASP A N 1
ATOM 4514 C CA . ASP A 1 577 ? 23.957 -33.803 -16.258 1.00 81.50 577 ASP A CA 1
ATOM 4515 C C . ASP A 1 577 ? 22.475 -34.090 -16.573 1.00 81.50 577 ASP A C 1
ATOM 4517 O O . ASP A 1 577 ? 22.080 -34.052 -17.747 1.00 81.50 577 ASP A O 1
ATOM 4521 N N . PHE A 1 578 ? 21.635 -34.357 -15.565 1.00 85.19 578 PHE A N 1
ATOM 4522 C CA . PHE A 1 578 ? 20.235 -34.761 -15.744 1.00 85.19 578 PHE A CA 1
ATOM 4523 C C . PHE A 1 578 ? 19.414 -33.731 -16.541 1.00 85.19 578 PHE A C 1
ATOM 4525 O O . PHE A 1 578 ? 18.681 -34.096 -17.462 1.00 85.19 578 PHE A O 1
ATOM 4532 N N . PHE A 1 579 ? 19.613 -32.430 -16.295 1.00 89.69 579 PHE A N 1
ATOM 4533 C CA . PHE A 1 579 ? 18.911 -31.348 -17.006 1.00 89.69 579 PHE A CA 1
ATOM 4534 C C . PHE A 1 579 ? 19.581 -30.882 -18.309 1.00 89.69 579 PHE A C 1
ATOM 4536 O O . PHE A 1 579 ? 19.077 -29.983 -18.984 1.00 89.69 579 PHE A O 1
ATOM 4543 N N . SER A 1 580 ? 20.671 -31.519 -18.746 1.00 87.88 580 SER A N 1
ATOM 4544 C CA . SER A 1 580 ? 21.372 -31.128 -19.987 1.00 87.88 580 SER A CA 1
ATOM 4545 C C . SER A 1 580 ? 20.561 -31.326 -21.272 1.00 87.88 580 SER A C 1
ATOM 4547 O O . SER A 1 580 ? 20.918 -30.764 -22.310 1.00 87.88 580 SER A O 1
ATOM 4549 N N . GLY A 1 581 ? 19.472 -32.098 -21.219 1.00 87.75 581 GLY A N 1
ATOM 4550 C CA . GLY A 1 581 ? 18.540 -32.298 -22.331 1.00 87.75 581 GLY A CA 1
ATOM 4551 C C . GLY A 1 581 ? 17.398 -31.281 -22.404 1.00 87.75 581 GLY A C 1
ATOM 4552 O O . GLY A 1 581 ? 16.647 -31.317 -23.376 1.00 87.75 581 GLY A O 1
ATOM 4553 N N . VAL A 1 582 ? 17.257 -30.395 -21.410 1.00 92.25 582 VAL A N 1
ATOM 4554 C CA . VAL A 1 582 ? 16.073 -29.542 -21.248 1.00 92.25 582 VAL A CA 1
ATOM 4555 C C . VAL A 1 582 ? 16.074 -28.387 -22.254 1.00 92.25 582 VAL A C 1
ATOM 4557 O O . VAL A 1 582 ? 16.990 -27.568 -22.312 1.00 92.25 582 VAL A O 1
ATOM 4560 N N . GLU A 1 583 ? 15.016 -28.321 -23.053 1.00 92.50 583 GLU A N 1
ATOM 4561 C CA . GLU A 1 583 ? 14.720 -27.286 -24.049 1.00 92.50 583 GLU A CA 1
ATOM 4562 C C . GLU A 1 583 ? 13.623 -26.325 -23.547 1.00 92.50 583 GLU A C 1
ATOM 4564 O O . GLU A 1 583 ? 13.565 -25.173 -23.979 1.00 92.50 583 GLU A O 1
ATOM 4569 N N . TRP A 1 584 ? 12.766 -26.786 -22.626 1.00 95.19 584 TRP A N 1
ATOM 4570 C CA . TRP A 1 584 ? 11.629 -26.040 -22.081 1.00 95.19 584 TRP A CA 1
ATOM 4571 C C . TRP A 1 584 ? 11.533 -26.164 -20.559 1.00 95.19 584 TRP A C 1
ATOM 4573 O O . TRP A 1 584 ? 11.597 -27.260 -20.010 1.00 95.19 584 TRP A O 1
ATOM 4583 N N . VAL A 1 585 ? 11.295 -25.047 -19.881 1.00 97.12 585 VAL A N 1
ATOM 4584 C CA . VAL A 1 585 ? 10.949 -24.988 -18.462 1.00 97.12 585 VAL A CA 1
ATOM 4585 C C . VAL A 1 585 ? 9.666 -24.192 -18.303 1.00 97.12 585 VAL A C 1
ATOM 4587 O O . VAL A 1 585 ? 9.576 -23.042 -18.728 1.00 97.12 585 VAL A O 1
ATOM 4590 N N . VAL A 1 586 ? 8.676 -24.795 -17.660 1.00 97.38 586 VAL A N 1
ATOM 4591 C CA . VAL A 1 586 ? 7.426 -24.136 -17.297 1.00 97.38 586 VAL A CA 1
ATOM 4592 C C . VAL A 1 586 ? 7.331 -24.053 -15.778 1.00 97.38 586 VAL A C 1
ATOM 4594 O O . VAL A 1 586 ? 7.498 -25.055 -15.091 1.00 97.38 586 VAL A O 1
ATOM 4597 N N . VAL A 1 587 ? 7.046 -22.865 -15.257 1.00 96.31 587 VAL A N 1
ATOM 4598 C CA . VAL A 1 587 ? 6.738 -22.608 -13.847 1.00 96.31 587 VAL A CA 1
ATOM 4599 C C . VAL A 1 587 ? 5.246 -22.293 -13.770 1.00 96.31 587 VAL A C 1
ATOM 4601 O O . VAL A 1 587 ? 4.846 -21.173 -14.083 1.00 96.31 587 VAL A O 1
ATOM 4604 N N . ASP A 1 588 ? 4.409 -23.273 -13.431 1.00 92.81 588 ASP A N 1
ATOM 4605 C CA . ASP A 1 588 ? 2.958 -23.075 -13.306 1.00 92.81 588 ASP A CA 1
ATOM 4606 C C . ASP A 1 588 ? 2.575 -22.687 -11.871 1.00 92.81 588 ASP A C 1
ATOM 4608 O O . ASP A 1 588 ? 3.155 -23.190 -10.909 1.00 92.81 588 ASP A O 1
ATOM 4612 N N . GLU A 1 589 ? 1.603 -21.782 -11.727 1.00 87.50 589 GLU A N 1
ATOM 4613 C CA . GLU A 1 589 ? 1.321 -21.055 -10.474 1.00 87.50 589 GLU A CA 1
ATOM 4614 C C . GLU A 1 589 ? 2.585 -20.347 -9.940 1.00 87.50 589 GLU A C 1
ATOM 4616 O O . GLU A 1 589 ? 2.996 -20.519 -8.789 1.00 87.50 589 GLU A O 1
ATOM 4621 N N . ALA A 1 590 ? 3.241 -19.574 -10.816 1.00 90.44 590 ALA A N 1
ATOM 4622 C CA . ALA A 1 590 ? 4.523 -18.939 -10.522 1.00 90.44 590 ALA A CA 1
ATOM 4623 C C . ALA A 1 590 ? 4.467 -18.037 -9.279 1.00 90.44 590 ALA A C 1
ATOM 4625 O O . ALA A 1 590 ? 5.356 -18.104 -8.437 1.00 90.44 590 ALA A O 1
ATOM 4626 N N . ASP A 1 591 ? 3.393 -17.271 -9.092 1.00 84.06 591 ASP A N 1
ATOM 4627 C CA . ASP A 1 591 ? 3.221 -16.439 -7.899 1.00 84.06 591 ASP A CA 1
ATOM 4628 C C . ASP A 1 591 ? 3.307 -17.238 -6.585 1.00 84.06 591 ASP A C 1
ATOM 4630 O O . ASP A 1 591 ? 3.854 -16.727 -5.613 1.00 84.06 591 ASP A O 1
ATOM 4634 N N . ALA A 1 592 ? 2.839 -18.492 -6.566 1.00 81.06 592 ALA A N 1
ATOM 4635 C CA . ALA A 1 592 ? 2.964 -19.398 -5.426 1.00 81.06 592 ALA A CA 1
ATOM 4636 C C . ALA A 1 592 ? 4.367 -20.017 -5.304 1.00 81.06 592 ALA A C 1
ATOM 4638 O O . ALA A 1 592 ? 4.892 -20.130 -4.198 1.00 81.06 592 ALA A O 1
ATOM 4639 N N . LEU A 1 593 ? 4.988 -20.411 -6.419 1.00 86.31 593 LEU A N 1
ATOM 4640 C CA . LEU A 1 593 ? 6.333 -21.006 -6.433 1.00 86.31 593 LEU A CA 1
ATOM 4641 C C . LEU A 1 593 ? 7.452 -20.021 -6.055 1.00 86.31 593 LEU A C 1
ATOM 4643 O O . LEU A 1 593 ? 8.554 -20.459 -5.719 1.00 86.31 593 LEU A O 1
ATOM 4647 N N . PHE A 1 594 ? 7.156 -18.720 -6.068 1.00 87.00 594 PHE A N 1
ATOM 4648 C CA . PHE A 1 594 ? 8.031 -17.642 -5.600 1.00 87.00 594 PHE A CA 1
ATOM 4649 C C . PHE A 1 594 ? 7.611 -17.058 -4.231 1.00 87.00 594 PHE A C 1
ATOM 4651 O O . PHE A 1 594 ? 8.112 -16.012 -3.820 1.00 87.00 594 PHE A O 1
ATOM 4658 N N . GLU A 1 595 ? 6.721 -17.725 -3.480 1.00 80.12 595 GLU A N 1
ATOM 4659 C CA . GLU A 1 595 ? 6.506 -17.433 -2.053 1.00 80.12 595 GLU A CA 1
ATOM 4660 C C . GLU A 1 595 ? 7.658 -17.993 -1.187 1.00 80.12 595 GLU A C 1
ATOM 4662 O O . GLU A 1 595 ? 8.414 -18.869 -1.612 1.00 80.12 595 GLU A O 1
ATOM 4667 N N . LYS A 1 596 ? 7.778 -17.499 0.058 1.00 70.88 596 LYS A N 1
ATOM 4668 C CA . LYS A 1 596 ? 8.888 -17.794 0.991 1.00 70.88 596 LYS A CA 1
ATOM 4669 C C . LYS A 1 596 ? 9.176 -19.292 1.172 1.00 70.88 596 LYS A C 1
ATOM 4671 O O . LYS A 1 596 ? 10.323 -19.656 1.390 1.00 70.88 596 LYS A O 1
ATOM 4676 N N . ASP A 1 597 ? 8.153 -20.137 1.080 1.00 71.31 597 ASP A N 1
ATOM 4677 C CA . ASP A 1 597 ? 8.278 -21.576 1.325 1.00 71.31 597 ASP A CA 1
ATOM 4678 C C . ASP A 1 597 ? 8.853 -22.351 0.121 1.00 71.31 597 ASP A C 1
ATOM 4680 O O . ASP A 1 597 ? 9.351 -23.458 0.303 1.00 71.31 597 ASP A O 1
ATOM 4684 N N . PHE A 1 598 ? 8.801 -21.794 -1.099 1.00 80.81 598 PHE A N 1
ATOM 4685 C CA . PHE A 1 598 ? 9.189 -22.499 -2.334 1.00 80.81 598 PHE A CA 1
ATOM 4686 C C . PHE A 1 598 ? 10.299 -21.810 -3.133 1.00 80.81 598 PHE A C 1
ATOM 4688 O O . PHE A 1 598 ? 10.960 -22.478 -3.929 1.00 80.81 598 PHE A O 1
ATOM 4695 N N . ILE A 1 599 ? 10.520 -20.506 -2.924 1.00 87.75 599 ILE A N 1
ATOM 4696 C CA . ILE A 1 599 ? 11.409 -19.680 -3.751 1.00 87.75 599 ILE A CA 1
ATOM 4697 C C . ILE A 1 599 ? 12.817 -20.264 -3.898 1.00 87.75 599 ILE A C 1
ATOM 4699 O O . ILE A 1 599 ? 13.296 -20.396 -5.024 1.00 87.75 599 ILE A O 1
ATOM 4703 N N . ASP A 1 600 ? 13.431 -20.704 -2.797 1.00 89.44 600 ASP A N 1
ATOM 4704 C CA . ASP A 1 600 ? 14.789 -21.255 -2.806 1.00 89.44 600 ASP A CA 1
ATOM 4705 C C . ASP A 1 600 ? 14.871 -22.528 -3.656 1.00 89.44 600 ASP A C 1
ATOM 4707 O O . ASP A 1 600 ? 15.815 -22.724 -4.420 1.00 89.44 600 ASP A O 1
ATOM 4711 N N . ALA A 1 601 ? 13.873 -23.409 -3.544 1.00 89.81 601 ALA A N 1
ATOM 4712 C CA . ALA A 1 601 ? 13.839 -24.648 -4.308 1.00 89.81 601 ALA A CA 1
ATOM 4713 C C . ALA A 1 601 ? 13.583 -24.373 -5.799 1.00 89.81 601 ALA A C 1
ATOM 4715 O O . ALA A 1 601 ? 14.247 -24.974 -6.643 1.00 89.81 601 ALA A O 1
ATOM 4716 N N . THR A 1 602 ? 12.672 -23.449 -6.119 1.00 93.50 602 THR A N 1
ATOM 4717 C CA . THR A 1 602 ? 12.367 -23.024 -7.495 1.00 93.50 602 THR A CA 1
ATOM 4718 C C . THR A 1 602 ? 13.585 -22.391 -8.169 1.00 93.50 602 THR A C 1
ATOM 4720 O O . THR A 1 602 ? 13.933 -22.775 -9.286 1.00 93.50 602 THR A O 1
ATOM 4723 N N . GLN A 1 603 ? 14.266 -21.456 -7.496 1.00 92.56 603 GLN A N 1
ATOM 4724 C CA . GLN A 1 603 ? 15.482 -20.824 -8.014 1.00 92.56 603 GLN A CA 1
ATOM 4725 C C . GLN A 1 603 ? 16.586 -21.848 -8.257 1.00 92.56 603 GLN A C 1
ATOM 4727 O O . GLN A 1 603 ? 17.155 -21.852 -9.341 1.00 92.56 603 GLN A O 1
ATOM 4732 N N . ARG A 1 604 ? 16.818 -22.782 -7.324 1.00 93.06 604 ARG A N 1
ATOM 4733 C CA . ARG A 1 604 ? 17.819 -23.847 -7.512 1.00 93.06 604 ARG A CA 1
ATOM 4734 C C . ARG A 1 604 ? 17.576 -24.667 -8.778 1.00 93.06 604 ARG A C 1
ATOM 4736 O O . ARG A 1 604 ? 18.521 -24.892 -9.529 1.00 93.06 604 ARG A O 1
ATOM 4743 N N . THR A 1 605 ? 16.331 -25.064 -9.055 1.00 92.69 605 THR A N 1
ATOM 4744 C CA . THR A 1 605 ? 16.011 -25.804 -10.288 1.00 92.69 605 THR A CA 1
ATOM 4745 C C . THR A 1 605 ? 16.298 -24.957 -11.533 1.00 92.69 605 THR A C 1
ATOM 4747 O O . THR A 1 605 ? 16.889 -25.445 -12.496 1.00 92.69 605 THR A O 1
ATOM 4750 N N . LEU A 1 606 ? 15.906 -23.677 -11.522 1.00 93.81 606 LEU A N 1
ATOM 4751 C CA . LEU A 1 606 ? 16.138 -22.751 -12.637 1.00 93.81 606 LEU A CA 1
ATOM 4752 C C . LEU A 1 606 ? 17.632 -22.486 -12.869 1.00 93.81 606 LEU A C 1
ATOM 4754 O O . LEU A 1 606 ? 18.082 -22.491 -14.016 1.00 93.81 606 LEU A O 1
ATOM 4758 N N . ASP A 1 607 ? 18.401 -22.311 -11.798 1.00 92.00 607 ASP A N 1
ATOM 4759 C CA . ASP A 1 607 ? 19.842 -22.084 -11.846 1.00 92.00 607 ASP A CA 1
ATOM 4760 C C . ASP A 1 607 ? 20.583 -23.303 -12.391 1.00 92.00 607 ASP A C 1
ATOM 4762 O O . ASP A 1 607 ? 21.457 -23.141 -13.238 1.00 92.00 607 ASP A O 1
ATOM 4766 N N . GLN A 1 608 ? 20.201 -24.520 -11.991 1.00 90.31 608 GLN A N 1
ATOM 4767 C CA . GLN A 1 608 ? 20.768 -25.750 -12.552 1.00 90.31 608 GLN A CA 1
ATOM 4768 C C . GLN A 1 608 ? 20.520 -25.843 -14.061 1.00 90.31 608 GLN A C 1
ATOM 4770 O O . GLN A 1 608 ? 21.458 -26.050 -14.829 1.00 90.31 608 GLN A O 1
ATOM 4775 N N . VAL A 1 609 ? 19.284 -25.608 -14.521 1.00 91.94 609 VAL A N 1
ATOM 4776 C CA . VAL A 1 609 ? 18.982 -25.599 -15.965 1.00 91.94 609 VAL A CA 1
ATOM 4777 C C . VAL A 1 609 ? 19.810 -24.532 -16.690 1.00 91.94 609 VAL A C 1
ATOM 4779 O O . VAL A 1 609 ? 20.380 -24.806 -17.748 1.00 91.94 609 VAL A O 1
ATOM 4782 N N . LYS A 1 610 ? 19.921 -23.328 -16.117 1.00 90.06 610 LYS A N 1
ATOM 4783 C CA . LYS A 1 610 ? 20.705 -22.222 -16.681 1.00 90.06 610 LYS A CA 1
ATOM 4784 C C . LYS A 1 610 ? 22.201 -22.538 -16.731 1.00 90.06 610 LYS A C 1
ATOM 4786 O O . LYS A 1 610 ? 22.852 -22.184 -17.709 1.00 90.06 610 LYS A O 1
ATOM 4791 N N . GLN A 1 611 ? 22.747 -23.224 -15.730 1.00 89.06 611 GLN A N 1
ATOM 4792 C CA . GLN A 1 611 ? 24.143 -23.670 -15.720 1.00 89.06 611 GLN A CA 1
ATOM 4793 C C . GLN A 1 611 ? 24.412 -24.685 -16.836 1.00 89.06 611 GLN A C 1
ATOM 4795 O O . GLN A 1 611 ? 25.429 -24.587 -17.517 1.00 89.06 611 GLN A O 1
ATOM 4800 N N . THR A 1 612 ? 23.488 -25.619 -17.082 1.00 85.62 612 THR A N 1
ATOM 4801 C CA . THR A 1 612 ? 23.694 -26.668 -18.092 1.00 85.62 612 THR A CA 1
ATOM 4802 C C . THR A 1 612 ? 23.363 -26.230 -19.525 1.00 85.62 612 THR A C 1
ATOM 4804 O O . THR A 1 612 ? 23.951 -26.741 -20.477 1.00 85.62 612 THR A O 1
ATOM 4807 N N . ARG A 1 613 ? 22.402 -25.315 -19.713 1.00 87.50 613 ARG A N 1
ATOM 4808 C CA . ARG A 1 613 ? 21.861 -24.936 -21.037 1.00 87.50 613 ARG A CA 1
ATOM 4809 C C . ARG A 1 613 ? 22.087 -23.468 -21.413 1.00 87.50 613 ARG A C 1
ATOM 4811 O O . ARG A 1 613 ? 21.794 -23.072 -22.544 1.00 87.50 613 ARG A O 1
ATOM 4818 N N . GLY A 1 614 ? 22.578 -22.645 -20.490 1.00 84.81 614 GLY A N 1
ATOM 4819 C CA . GLY A 1 614 ? 22.645 -21.195 -20.659 1.00 84.81 614 GLY A CA 1
ATOM 4820 C C . GLY A 1 614 ? 21.256 -20.586 -20.873 1.00 84.81 614 GLY A C 1
ATOM 4821 O O . GLY A 1 614 ? 20.265 -21.024 -20.295 1.00 84.81 614 GLY A O 1
ATOM 4822 N N . ASN A 1 615 ? 21.173 -19.588 -21.755 1.00 81.44 615 ASN A N 1
ATOM 4823 C CA . ASN A 1 615 ? 19.906 -18.948 -22.134 1.00 81.44 615 ASN A CA 1
ATOM 4824 C C . ASN A 1 615 ? 19.179 -19.667 -23.291 1.00 81.44 615 ASN A C 1
ATOM 4826 O O . ASN A 1 615 ? 18.194 -19.148 -23.811 1.00 81.44 615 ASN A O 1
ATOM 4830 N N . ASN A 1 616 ? 19.655 -20.842 -23.722 1.00 86.31 616 ASN A N 1
ATOM 4831 C CA . ASN A 1 616 ? 19.101 -21.595 -24.853 1.00 86.31 616 ASN A CA 1
ATOM 4832 C C . ASN A 1 616 ? 17.942 -22.520 -24.421 1.00 86.31 616 ASN A C 1
ATOM 4834 O O . ASN A 1 616 ? 17.935 -23.715 -24.723 1.00 86.31 616 ASN A O 1
ATOM 4838 N N . VAL A 1 617 ? 17.000 -21.972 -23.648 1.00 91.12 617 VAL A N 1
ATOM 4839 C CA . VAL A 1 617 ? 15.843 -22.677 -23.076 1.00 91.12 617 VAL A CA 1
ATOM 4840 C C . VAL A 1 617 ? 14.621 -21.769 -23.140 1.00 91.12 617 VAL A C 1
ATOM 4842 O O . VAL A 1 617 ? 14.707 -20.579 -22.833 1.00 91.12 617 VAL A O 1
ATOM 4845 N N . ASN A 1 618 ? 13.473 -22.328 -23.517 1.00 93.69 618 ASN A N 1
ATOM 4846 C CA . ASN A 1 618 ? 12.193 -21.647 -23.379 1.00 93.69 618 ASN A CA 1
ATOM 4847 C C . ASN A 1 618 ? 11.768 -21.648 -21.909 1.00 93.69 618 ASN A C 1
ATOM 4849 O O . ASN A 1 618 ? 11.525 -22.713 -21.351 1.00 93.69 618 ASN A O 1
ATOM 4853 N N . LEU A 1 619 ? 11.656 -20.476 -21.287 1.00 95.56 619 LEU A N 1
ATOM 4854 C CA . LEU A 1 619 ? 11.158 -20.326 -19.920 1.00 95.56 619 LEU A CA 1
ATOM 4855 C C . LEU A 1 619 ? 9.768 -19.700 -19.953 1.00 95.56 619 LEU A C 1
ATOM 4857 O O . LEU A 1 619 ? 9.609 -18.565 -20.395 1.00 95.56 619 LEU A O 1
ATOM 4861 N N . VAL A 1 620 ? 8.768 -20.412 -19.446 1.00 96.69 620 VAL A N 1
ATOM 4862 C CA . VAL A 1 620 ? 7.393 -19.917 -19.362 1.00 96.69 620 VAL A CA 1
ATOM 4863 C C . VAL A 1 620 ? 6.948 -19.883 -17.910 1.00 96.69 620 VAL A C 1
ATOM 4865 O O . VAL A 1 620 ? 6.840 -20.921 -17.269 1.00 96.69 620 VAL A O 1
ATOM 4868 N N . MET A 1 621 ? 6.647 -18.700 -17.388 1.00 96.19 621 MET A N 1
ATOM 4869 C CA . MET A 1 621 ? 6.041 -18.541 -16.067 1.00 96.19 621 MET A CA 1
ATOM 4870 C C . MET A 1 621 ? 4.543 -18.309 -16.235 1.00 96.19 621 MET A C 1
ATOM 4872 O O . MET A 1 621 ? 4.139 -17.324 -16.838 1.00 96.19 621 MET A O 1
ATOM 4876 N N . SER A 1 622 ? 3.708 -19.214 -15.740 1.00 93.62 622 SER A N 1
ATOM 4877 C CA . SER A 1 622 ? 2.247 -19.142 -15.827 1.00 93.62 622 SER A CA 1
ATOM 4878 C C . SER A 1 622 ? 1.672 -18.782 -14.462 1.00 93.62 622 SER A C 1
ATOM 4880 O O . SER A 1 622 ? 1.991 -19.419 -13.462 1.00 93.62 622 SER A O 1
ATOM 4882 N N . THR A 1 623 ? 0.826 -17.754 -14.399 1.00 89.81 623 THR A N 1
ATOM 4883 C CA . THR A 1 623 ? 0.220 -17.307 -13.138 1.00 89.81 623 THR A CA 1
ATOM 4884 C C . THR A 1 623 ? -1.200 -16.778 -13.322 1.00 89.81 623 THR A C 1
ATOM 4886 O O . THR A 1 623 ? -1.578 -16.267 -14.381 1.00 89.81 623 THR A O 1
ATOM 4889 N N . ALA A 1 624 ? -2.024 -16.913 -12.282 1.00 80.88 624 ALA A N 1
ATOM 4890 C CA . ALA A 1 624 ? -3.338 -16.284 -12.239 1.00 80.88 624 ALA A CA 1
ATOM 4891 C C . ALA A 1 624 ? -3.270 -14.773 -11.971 1.00 80.88 624 ALA A C 1
ATOM 4893 O O . ALA A 1 624 ? -4.133 -14.024 -12.436 1.00 80.88 624 ALA A O 1
ATOM 4894 N N . THR A 1 625 ? -2.257 -14.335 -11.221 1.00 74.38 625 THR A N 1
ATOM 4895 C CA . THR A 1 625 ? -2.080 -12.944 -10.797 1.00 74.38 625 THR A CA 1
ATOM 4896 C C . THR A 1 625 ? -0.602 -12.560 -10.759 1.00 74.38 625 THR A C 1
ATOM 4898 O O . THR A 1 625 ? 0.267 -13.412 -10.594 1.00 74.38 625 THR A O 1
ATOM 4901 N N . VAL A 1 626 ? -0.302 -11.270 -10.894 1.00 81.31 626 VAL A N 1
ATOM 4902 C CA . VAL A 1 626 ? 1.048 -10.739 -10.669 1.00 81.31 626 VAL A CA 1
ATOM 4903 C C . VAL A 1 626 ? 0.970 -9.839 -9.445 1.00 81.31 626 VAL A C 1
ATOM 4905 O O . VAL A 1 626 ? 0.433 -8.738 -9.517 1.00 81.31 626 VAL A O 1
ATOM 4908 N N . ASN A 1 627 ? 1.407 -10.349 -8.294 1.00 73.50 627 ASN A N 1
ATOM 4909 C CA . ASN A 1 627 ? 1.495 -9.549 -7.072 1.00 73.50 627 ASN A CA 1
ATOM 4910 C C . ASN A 1 627 ? 2.806 -8.737 -7.055 1.00 73.50 627 ASN A C 1
ATOM 4912 O O . ASN A 1 627 ? 3.737 -9.061 -7.788 1.00 73.50 627 ASN A O 1
ATOM 4916 N N . GLU A 1 628 ? 2.892 -7.701 -6.215 1.00 74.12 628 GLU A N 1
ATOM 4917 C CA . GLU A 1 628 ? 4.063 -6.804 -6.156 1.00 74.12 628 GLU A CA 1
ATOM 4918 C C . GLU A 1 628 ? 5.379 -7.546 -5.896 1.00 74.12 628 GLU A C 1
ATOM 4920 O O . GLU A 1 628 ? 6.375 -7.281 -6.562 1.00 74.12 628 GLU A O 1
ATOM 4925 N N . LYS A 1 629 ? 5.382 -8.524 -4.980 1.00 75.00 629 LYS A N 1
ATOM 4926 C CA . LYS A 1 629 ? 6.586 -9.305 -4.649 1.00 75.00 629 LYS A CA 1
ATOM 4927 C C . LYS A 1 629 ? 7.083 -10.116 -5.841 1.00 75.00 629 LYS A C 1
ATOM 4929 O O . LYS A 1 629 ? 8.276 -10.133 -6.121 1.00 75.00 629 LYS A O 1
ATOM 4934 N N . PHE A 1 630 ? 6.168 -10.776 -6.543 1.00 83.31 630 PHE A N 1
ATOM 4935 C CA . PHE A 1 630 ? 6.491 -11.545 -7.734 1.00 83.31 630 PHE A CA 1
ATOM 4936 C C . PHE A 1 630 ? 6.873 -10.628 -8.903 1.00 83.31 630 PHE A C 1
ATOM 4938 O O . PHE A 1 630 ? 7.790 -10.960 -9.643 1.00 83.31 630 PHE A O 1
ATOM 4945 N N . SER A 1 631 ? 6.249 -9.449 -9.039 1.00 83.25 631 SER A N 1
ATOM 4946 C CA . SER A 1 631 ? 6.677 -8.445 -10.024 1.00 83.25 631 SER A CA 1
ATOM 4947 C C . SER A 1 631 ? 8.112 -8.003 -9.766 1.00 83.25 631 SER A C 1
ATOM 4949 O O . SER A 1 631 ? 8.935 -8.115 -10.665 1.00 83.25 631 SER A O 1
ATOM 4951 N N . HIS A 1 632 ? 8.431 -7.605 -8.532 1.00 81.19 632 HIS A N 1
ATOM 4952 C CA . HIS A 1 632 ? 9.782 -7.197 -8.152 1.00 81.19 632 HIS A CA 1
ATOM 4953 C C . HIS A 1 632 ? 10.801 -8.307 -8.428 1.00 81.19 632 HIS A C 1
ATOM 4955 O O . HIS A 1 632 ? 11.862 -8.061 -8.993 1.00 81.19 632 HIS A O 1
ATOM 4961 N N . PHE A 1 633 ? 10.454 -9.553 -8.092 1.00 85.00 633 PHE A N 1
ATOM 4962 C CA . PHE A 1 633 ? 11.283 -10.710 -8.408 1.00 85.00 633 PHE A CA 1
ATOM 4963 C C . PHE A 1 633 ? 11.562 -10.837 -9.916 1.00 85.00 633 PHE A C 1
ATOM 4965 O O . PHE A 1 633 ? 12.701 -11.090 -10.314 1.00 85.00 633 PHE A O 1
ATOM 4972 N N . LEU A 1 634 ? 10.537 -10.670 -10.759 1.00 88.56 634 LEU A N 1
ATOM 4973 C CA . LEU A 1 634 ? 10.675 -10.716 -12.215 1.00 88.56 634 LEU A CA 1
ATOM 4974 C C . LEU A 1 634 ? 11.508 -9.553 -12.753 1.00 88.56 634 LEU A C 1
ATOM 4976 O O . LEU A 1 634 ? 12.308 -9.770 -13.656 1.00 88.56 634 LEU A O 1
ATOM 4980 N N . ASP A 1 635 ? 11.318 -8.347 -12.223 1.00 86.56 635 ASP A N 1
ATOM 4981 C CA . ASP A 1 635 ? 12.065 -7.152 -12.623 1.00 86.56 635 ASP A CA 1
ATOM 4982 C C . ASP A 1 635 ? 13.564 -7.314 -12.324 1.00 86.56 635 ASP A C 1
ATOM 4984 O O . ASP A 1 635 ? 14.403 -7.004 -13.167 1.00 86.56 635 ASP A O 1
ATOM 4988 N N . GLU A 1 636 ? 13.896 -7.897 -11.172 1.00 86.75 636 GLU A N 1
ATOM 4989 C CA . GLU A 1 636 ? 15.271 -8.151 -10.738 1.00 86.75 636 GLU A CA 1
ATOM 4990 C C . GLU A 1 636 ? 15.936 -9.310 -11.504 1.00 86.75 636 GLU A C 1
ATOM 4992 O O . GLU A 1 636 ? 17.050 -9.182 -12.010 1.00 86.75 636 GLU A O 1
ATOM 4997 N N . ASN A 1 637 ? 15.256 -10.457 -11.618 1.00 85.19 637 ASN A N 1
ATOM 4998 C CA . ASN A 1 637 ? 15.871 -11.697 -12.111 1.00 85.19 637 ASN A CA 1
ATOM 4999 C C . ASN A 1 637 ? 15.645 -11.938 -13.613 1.00 85.19 637 ASN A C 1
ATOM 5001 O O . ASN A 1 637 ? 16.432 -12.632 -14.262 1.00 85.19 637 ASN A O 1
ATOM 5005 N N . TYR A 1 638 ? 14.573 -11.377 -14.178 1.00 89.06 638 TYR A N 1
ATOM 5006 C CA . TYR A 1 638 ? 14.142 -11.590 -15.563 1.00 89.06 638 TYR A CA 1
ATOM 5007 C C . TYR A 1 638 ? 13.674 -10.283 -16.245 1.00 89.06 638 TYR A C 1
ATOM 5009 O O . TYR A 1 638 ? 12.589 -10.252 -16.832 1.00 89.06 638 TYR A O 1
ATOM 5017 N N . PRO A 1 639 ? 14.490 -9.209 -16.269 1.00 84.94 639 PRO A N 1
ATOM 5018 C CA . PRO A 1 639 ? 14.076 -7.881 -16.751 1.00 84.94 639 PRO A CA 1
ATOM 5019 C C . PRO A 1 639 ? 13.635 -7.846 -18.225 1.00 84.94 639 PRO A C 1
ATOM 5021 O O . PRO A 1 639 ? 12.928 -6.939 -18.653 1.00 84.94 639 PRO A O 1
ATOM 5024 N N . LYS A 1 640 ? 14.050 -8.834 -19.031 1.00 85.94 640 LYS A N 1
ATOM 5025 C CA . LYS A 1 640 ? 13.720 -8.946 -20.465 1.00 85.94 640 LYS A CA 1
ATOM 5026 C C . LYS A 1 640 ? 12.578 -9.928 -20.758 1.00 85.94 640 LYS A C 1
ATOM 5028 O O . LYS A 1 640 ? 12.350 -10.251 -21.925 1.00 85.94 640 LYS A O 1
ATOM 5033 N N . ILE A 1 641 ? 11.890 -10.435 -19.731 1.00 89.88 641 ILE A N 1
ATOM 5034 C CA . ILE A 1 641 ? 10.808 -11.410 -19.901 1.00 89.88 641 ILE A CA 1
ATOM 5035 C C . ILE A 1 641 ? 9.656 -10.815 -20.721 1.00 89.88 641 ILE A C 1
ATOM 5037 O O . ILE A 1 641 ? 9.199 -9.701 -20.469 1.00 89.88 641 ILE A O 1
ATOM 5041 N N . ASN A 1 642 ? 9.166 -11.558 -21.712 1.00 89.69 642 ASN A N 1
ATOM 5042 C CA . ASN A 1 642 ? 8.022 -11.142 -22.517 1.00 89.69 642 ASN A CA 1
ATOM 5043 C C . ASN A 1 642 ? 6.725 -11.289 -21.702 1.00 89.69 642 ASN A C 1
ATOM 5045 O O . ASN A 1 642 ? 6.355 -12.404 -21.335 1.00 89.69 642 ASN A O 1
ATOM 5049 N N . ARG A 1 643 ? 6.029 -10.190 -21.391 1.00 89.12 643 ARG A N 1
ATOM 5050 C CA . ARG A 1 643 ? 4.841 -10.209 -20.519 1.00 89.12 643 ARG A CA 1
ATOM 5051 C C . ARG A 1 643 ? 3.555 -10.306 -21.338 1.00 89.12 643 ARG A C 1
ATOM 5053 O O . ARG A 1 643 ? 3.069 -9.316 -21.872 1.00 89.12 643 ARG A O 1
ATOM 5060 N N . LEU A 1 644 ? 2.972 -11.499 -21.391 1.00 87.88 644 LEU A N 1
ATOM 5061 C CA . LEU A 1 644 ? 1.696 -11.779 -22.049 1.00 87.88 644 LEU A CA 1
ATOM 5062 C C . LEU A 1 644 ? 0.580 -11.767 -20.995 1.00 87.88 644 LEU A C 1
ATOM 5064 O O . LEU A 1 644 ? 0.353 -12.754 -20.292 1.00 87.88 644 LEU A O 1
ATOM 5068 N N . ILE A 1 645 ? -0.092 -10.622 -20.854 1.00 82.50 645 ILE A N 1
ATOM 5069 C CA . ILE A 1 645 ? -1.072 -10.371 -19.788 1.00 82.50 645 ILE A CA 1
ATOM 5070 C C . ILE A 1 645 ? -2.477 -10.222 -20.387 1.00 82.50 645 ILE A C 1
ATOM 5072 O O . ILE A 1 645 ? -2.703 -9.402 -21.274 1.00 82.50 645 ILE A O 1
ATOM 5076 N N . SER A 1 646 ? -3.435 -11.016 -19.903 1.00 75.19 646 SER A N 1
ATOM 5077 C CA . SER A 1 646 ? -4.854 -10.900 -20.268 1.00 75.19 646 SER A CA 1
ATOM 5078 C C . SER A 1 646 ? -5.461 -9.604 -19.704 1.00 75.19 646 SER A C 1
ATOM 5080 O O . SER A 1 646 ? -5.269 -9.330 -18.522 1.00 75.19 646 SER A O 1
ATOM 5082 N N . PRO A 1 647 ? -6.296 -8.858 -20.455 1.00 55.34 647 PRO A N 1
ATOM 5083 C CA . PRO A 1 647 ? -6.950 -7.635 -19.965 1.00 55.34 647 PRO A CA 1
ATOM 5084 C C . PRO A 1 647 ? -7.865 -7.833 -18.742 1.00 55.34 647 PRO A C 1
ATOM 5086 O O . PRO A 1 647 ? -8.286 -6.864 -18.120 1.00 55.34 647 PRO A O 1
ATOM 5089 N N . LYS A 1 648 ? -8.230 -9.083 -18.420 1.00 56.19 648 LYS A N 1
ATOM 5090 C CA . LYS A 1 648 ? -9.152 -9.451 -17.331 1.00 56.19 648 LYS A CA 1
ATOM 5091 C C . LYS A 1 648 ? -8.454 -9.965 -16.070 1.00 56.19 648 LYS A C 1
ATOM 5093 O O . LYS A 1 648 ? -9.135 -10.442 -15.154 1.00 56.19 648 LYS A O 1
ATOM 5098 N N . THR A 1 649 ? -7.124 -9.880 -15.995 1.00 52.34 649 THR A N 1
ATOM 5099 C CA . THR A 1 649 ? -6.387 -10.188 -14.764 1.00 52.34 649 THR A CA 1
ATOM 5100 C C . THR A 1 649 ? -6.981 -9.386 -13.602 1.00 52.34 649 THR A C 1
ATOM 5102 O O . THR A 1 649 ? -7.225 -8.195 -13.748 1.00 52.34 649 THR A O 1
ATOM 5105 N N . HIS A 1 650 ? -7.256 -10.044 -12.469 1.00 54.59 650 HIS A N 1
ATOM 5106 C CA . HIS A 1 650 ? -7.917 -9.502 -11.260 1.00 54.59 650 HIS A CA 1
ATOM 5107 C C . HIS A 1 650 ? -9.458 -9.469 -11.224 1.00 54.59 650 HIS A C 1
ATOM 5109 O O . HIS A 1 650 ? -10.021 -8.984 -10.243 1.00 54.59 650 HIS A O 1
ATOM 5115 N N . THR A 1 651 ? -10.166 -10.040 -12.205 1.00 55.09 651 THR A N 1
ATOM 5116 C CA . THR A 1 651 ? -11.642 -10.142 -12.154 1.00 55.09 651 THR A CA 1
ATOM 5117 C C . THR A 1 651 ? -12.135 -11.545 -11.783 1.00 55.09 651 THR A C 1
ATOM 5119 O O . THR A 1 651 ? -11.530 -12.555 -12.144 1.00 55.09 651 THR A O 1
ATOM 5122 N N . LEU A 1 652 ? -13.246 -11.625 -11.037 1.00 59.41 652 LEU A N 1
ATOM 5123 C CA . LEU A 1 652 ? -13.938 -12.895 -10.795 1.00 59.41 652 LEU A CA 1
ATOM 5124 C C . LEU A 1 652 ? -14.553 -13.406 -12.113 1.00 59.41 652 LEU A C 1
ATOM 5126 O O . LEU A 1 652 ? -15.158 -12.614 -12.842 1.00 59.41 652 LEU A O 1
ATOM 5130 N N . PRO A 1 653 ? -14.474 -14.716 -12.410 1.00 61.00 653 PRO A N 1
ATOM 5131 C CA . PRO A 1 653 ? -15.197 -15.301 -13.534 1.00 61.00 653 PRO A CA 1
ATOM 5132 C C . PRO A 1 653 ? -16.691 -14.942 -13.513 1.00 61.00 653 PRO A C 1
ATOM 5134 O O . PRO A 1 653 ? -17.343 -15.054 -12.476 1.00 61.00 653 PRO A O 1
ATOM 5137 N N . ARG A 1 654 ? -17.264 -14.579 -14.671 1.00 61.31 654 ARG A N 1
ATOM 5138 C CA . ARG A 1 654 ? -18.692 -14.198 -14.806 1.00 61.31 654 ARG A CA 1
ATOM 5139 C C . ARG A 1 654 ? -19.676 -15.276 -14.326 1.00 61.31 654 ARG A C 1
ATOM 5141 O O . ARG A 1 654 ? -20.808 -14.956 -13.988 1.00 61.31 654 ARG A O 1
ATOM 5148 N N . ALA A 1 655 ? -19.251 -16.539 -14.297 1.00 68.50 655 ALA A N 1
ATOM 5149 C CA . ALA A 1 655 ? -20.052 -17.666 -13.820 1.00 68.50 655 ALA A CA 1
ATOM 5150 C C . ALA A 1 655 ? -20.154 -17.750 -12.280 1.00 68.50 655 ALA A C 1
ATOM 5152 O O . ALA A 1 655 ? -20.879 -18.603 -11.763 1.00 68.50 655 ALA A O 1
ATOM 5153 N N . LEU A 1 656 ? -19.435 -16.895 -11.540 1.00 76.62 656 LEU A N 1
ATOM 5154 C CA . LEU A 1 656 ? -19.456 -16.866 -10.080 1.00 76.62 656 LEU A CA 1
ATOM 5155 C C . LEU A 1 656 ? -20.504 -15.893 -9.539 1.00 76.62 656 LEU A C 1
ATOM 5157 O O . LEU A 1 656 ? -20.440 -14.686 -9.764 1.00 76.62 656 LEU A O 1
ATOM 5161 N N . LYS A 1 657 ? -21.420 -16.413 -8.724 1.00 83.75 657 LYS A N 1
ATOM 5162 C CA . LYS A 1 657 ? -22.339 -15.623 -7.909 1.00 83.75 657 LYS A CA 1
ATOM 5163 C C . LYS A 1 657 ? -21.738 -15.411 -6.524 1.00 83.75 657 LYS A C 1
ATOM 5165 O O . LYS A 1 657 ? -21.578 -16.357 -5.754 1.00 83.75 657 LYS A O 1
ATOM 5170 N N . LEU A 1 658 ? -21.434 -14.158 -6.202 1.00 84.88 658 LEU A N 1
ATOM 5171 C CA . LEU A 1 658 ? -20.945 -13.766 -4.883 1.00 84.88 658 LEU A CA 1
ATOM 5172 C C . LEU A 1 658 ? -22.118 -13.477 -3.931 1.00 84.88 658 LEU A C 1
ATOM 5174 O O . LEU A 1 658 ? -23.035 -12.717 -4.259 1.00 84.88 658 LEU A O 1
ATOM 5178 N N . SER A 1 659 ? -22.082 -14.053 -2.737 1.00 88.25 659 SER A N 1
ATOM 5179 C CA . SER A 1 659 ? -22.999 -13.803 -1.625 1.00 88.25 659 SER A CA 1
ATOM 5180 C C . SER A 1 659 ? -22.226 -13.539 -0.337 1.00 88.25 659 SER A C 1
ATOM 5182 O O . SER A 1 659 ? -21.054 -13.880 -0.197 1.00 88.25 659 SER A O 1
ATOM 5184 N N . TYR A 1 660 ? -22.902 -12.916 0.620 1.00 89.31 660 TYR A N 1
ATOM 5185 C CA . TYR A 1 660 ? -22.372 -12.666 1.953 1.00 89.31 660 TYR A CA 1
ATOM 5186 C C . TYR A 1 660 ? -23.282 -13.360 2.961 1.00 89.31 660 TYR A C 1
ATOM 5188 O O . TYR A 1 660 ? -24.482 -13.463 2.714 1.00 89.31 660 TYR A O 1
ATOM 5196 N N . ALA A 1 661 ? -22.721 -13.836 4.066 1.00 88.81 661 ALA A N 1
ATOM 5197 C CA . ALA A 1 661 ? -23.479 -14.397 5.179 1.00 88.81 661 ALA A CA 1
ATOM 5198 C C . ALA A 1 661 ? -22.988 -13.777 6.498 1.00 88.81 661 ALA A C 1
ATOM 5200 O O . ALA A 1 661 ? -21.772 -13.648 6.686 1.00 88.81 661 ALA A O 1
ATOM 5201 N N . PRO A 1 662 ? -23.894 -13.351 7.394 1.00 90.81 662 PRO A N 1
ATOM 5202 C CA . PRO A 1 662 ? -23.509 -12.758 8.664 1.00 90.81 662 PRO A CA 1
ATOM 5203 C C . PRO A 1 662 ? -22.962 -13.816 9.630 1.00 90.81 662 PRO A C 1
ATOM 5205 O O . PRO A 1 662 ? -23.400 -14.963 9.624 1.00 90.81 662 PRO A O 1
ATOM 5208 N N . TYR A 1 663 ? -22.057 -13.408 10.518 1.00 88.75 663 TYR A N 1
ATOM 5209 C CA . TYR A 1 663 ? -21.770 -14.127 11.758 1.00 88.75 663 TYR A CA 1
ATOM 5210 C C . TYR A 1 663 ? -21.779 -13.192 12.972 1.00 88.75 663 TYR A C 1
ATOM 5212 O O . TYR A 1 663 ? -21.456 -12.000 12.877 1.00 88.75 663 TYR A O 1
ATOM 5220 N N . HIS A 1 664 ? -22.113 -13.758 14.127 1.00 86.50 664 HIS A N 1
ATOM 5221 C CA . HIS A 1 664 ? -22.154 -13.112 15.431 1.00 86.50 664 HIS A CA 1
ATOM 5222 C C . HIS A 1 664 ? -20.923 -13.518 16.250 1.00 86.50 664 HIS A C 1
ATOM 5224 O O . HIS A 1 664 ? -20.489 -14.672 16.234 1.00 86.50 664 HIS A O 1
ATOM 5230 N N . SER A 1 665 ? -20.335 -12.562 16.975 1.00 68.31 665 SER A N 1
ATOM 5231 C CA . SER A 1 665 ? -19.051 -12.719 17.680 1.00 68.31 665 SER A CA 1
ATOM 5232 C C . SER A 1 665 ? -19.020 -13.869 18.696 1.00 68.31 665 SER A C 1
ATOM 5234 O O . SER A 1 665 ? -17.944 -14.394 18.964 1.00 68.31 665 SER A O 1
ATOM 5236 N N . GLY A 1 666 ? -20.175 -14.291 19.221 1.00 68.69 666 GLY A N 1
ATOM 5237 C CA . GLY A 1 666 ? -20.278 -15.379 20.196 1.00 68.69 666 GLY A CA 1
ATOM 5238 C C . GLY A 1 666 ? -20.388 -16.795 19.617 1.00 68.69 666 GLY A C 1
ATOM 5239 O O . GLY A 1 666 ? -20.183 -17.744 20.365 1.00 68.69 666 GLY A O 1
ATOM 5240 N N . ASN A 1 667 ? -20.721 -16.982 18.328 1.00 81.69 667 ASN A N 1
ATOM 5241 C CA . ASN A 1 667 ? -20.996 -18.329 17.798 1.00 81.69 667 ASN A CA 1
ATOM 5242 C C . ASN A 1 667 ? -20.741 -18.497 16.286 1.00 81.69 667 ASN A C 1
ATOM 5244 O O . ASN A 1 667 ? -21.543 -19.068 15.548 1.00 81.69 667 ASN A O 1
ATOM 5248 N N . LYS A 1 668 ? -19.582 -18.022 15.817 1.00 88.69 668 LYS A N 1
ATOM 5249 C CA . LYS A 1 668 ? -19.202 -18.022 14.393 1.00 88.69 668 LYS A CA 1
ATOM 5250 C C . LYS A 1 668 ? -19.321 -19.390 13.697 1.00 88.69 668 LYS A C 1
ATOM 5252 O O . LYS A 1 668 ? -19.678 -19.442 12.523 1.00 88.69 668 LYS A O 1
ATOM 5257 N N . LEU A 1 669 ? -19.025 -20.489 14.397 1.00 90.94 669 LEU A N 1
ATOM 5258 C CA . LEU A 1 669 ? -19.125 -21.842 13.834 1.00 90.94 669 LEU A CA 1
ATOM 5259 C C . LEU A 1 669 ? -20.582 -22.294 13.642 1.00 90.94 669 LEU A C 1
ATOM 5261 O O . LEU A 1 669 ? -20.872 -22.953 12.644 1.00 90.94 669 LEU A O 1
ATOM 5265 N N . ALA A 1 670 ? -21.504 -21.906 14.532 1.00 90.62 670 ALA A N 1
ATOM 5266 C CA . ALA A 1 670 ? -22.930 -22.180 14.350 1.00 90.62 670 ALA A CA 1
ATOM 5267 C C . ALA A 1 670 ? -23.502 -21.402 13.161 1.00 90.62 670 ALA A C 1
ATOM 5269 O O . ALA A 1 670 ? -24.219 -21.975 12.343 1.00 90.62 670 ALA A O 1
ATOM 5270 N N . ASP A 1 671 ? -23.137 -20.125 13.028 1.00 92.19 671 ASP A N 1
ATOM 5271 C CA . ASP A 1 671 ? -23.568 -19.296 11.898 1.00 92.19 671 ASP A CA 1
ATOM 5272 C C . ASP A 1 671 ? -23.030 -19.845 10.568 1.00 92.19 671 ASP A C 1
ATOM 5274 O O . ASP A 1 671 ? -23.773 -19.956 9.594 1.00 92.19 671 ASP A O 1
ATOM 5278 N N . LEU A 1 672 ? -21.761 -20.274 10.535 1.00 92.81 672 LEU A N 1
ATOM 5279 C CA . LEU A 1 672 ? -21.173 -20.953 9.376 1.00 92.81 672 LEU A CA 1
ATOM 5280 C C . LEU A 1 672 ? -21.921 -22.251 9.042 1.00 92.81 672 LEU A C 1
ATOM 5282 O O . LEU A 1 672 ? -22.253 -22.482 7.882 1.00 92.81 672 LEU A O 1
ATOM 5286 N N . ARG A 1 673 ? -22.207 -23.088 10.047 1.00 92.94 673 ARG A N 1
ATOM 5287 C CA . ARG A 1 673 ? -22.971 -24.334 9.887 1.00 92.94 673 ARG A CA 1
ATOM 5288 C C . ARG A 1 673 ? -24.336 -24.056 9.267 1.00 92.94 673 ARG A C 1
ATOM 5290 O O . ARG A 1 673 ? -24.718 -24.753 8.333 1.00 92.94 673 ARG A O 1
ATOM 5297 N N . ASN A 1 674 ? -25.058 -23.059 9.773 1.00 89.75 674 ASN A N 1
ATOM 5298 C CA . ASN A 1 674 ? -26.385 -22.703 9.274 1.00 89.75 674 ASN A CA 1
ATOM 5299 C C . ASN A 1 674 ? -26.311 -22.172 7.842 1.00 89.75 674 ASN A C 1
ATOM 5301 O O . ASN A 1 674 ? -27.027 -22.669 6.985 1.00 89.75 674 ASN A O 1
ATOM 5305 N N . ALA A 1 675 ? -25.363 -21.283 7.541 1.00 89.81 675 ALA A N 1
ATOM 5306 C CA . ALA A 1 675 ? -25.175 -20.774 6.185 1.00 89.81 675 ALA A CA 1
ATOM 5307 C C . ALA A 1 675 ? -24.822 -21.888 5.176 1.00 89.81 675 ALA A C 1
ATOM 5309 O O . ALA A 1 675 ? -25.314 -21.883 4.045 1.00 89.81 675 ALA A O 1
ATOM 5310 N N . ILE A 1 676 ? -24.000 -22.869 5.574 1.00 90.69 676 ILE A N 1
ATOM 5311 C CA . ILE A 1 676 ? -23.710 -24.057 4.754 1.00 90.69 676 ILE A CA 1
ATOM 5312 C C . ILE A 1 676 ? -24.975 -24.900 4.570 1.00 90.69 676 ILE A C 1
ATOM 5314 O O . ILE A 1 676 ? -25.288 -25.280 3.442 1.00 90.69 676 ILE A O 1
ATOM 5318 N N . PHE A 1 677 ? -25.705 -25.175 5.654 1.00 87.44 677 PHE A N 1
ATOM 5319 C CA . PHE A 1 677 ? -26.926 -25.977 5.628 1.00 87.44 677 PHE A CA 1
ATOM 5320 C C . PHE A 1 677 ? -28.000 -25.350 4.730 1.00 87.44 677 PHE A C 1
ATOM 5322 O O . PHE A 1 677 ? -28.550 -26.044 3.877 1.00 87.44 677 PHE A O 1
ATOM 5329 N N . ASP A 1 678 ? -28.224 -24.042 4.855 1.00 84.38 678 ASP A N 1
ATOM 5330 C CA . ASP A 1 678 ? -29.170 -23.268 4.049 1.00 84.38 678 ASP A CA 1
ATOM 5331 C C . ASP A 1 678 ? -28.751 -23.232 2.579 1.00 84.38 678 ASP A C 1
ATOM 5333 O O . ASP A 1 678 ? -29.586 -23.348 1.689 1.00 84.38 678 ASP A O 1
ATOM 5337 N N . SER A 1 679 ? -27.449 -23.146 2.288 1.00 80.50 679 SER A N 1
ATOM 5338 C CA . SER A 1 679 ? -26.969 -23.274 0.908 1.00 80.50 679 SER A CA 1
ATOM 5339 C C . SER A 1 679 ? -27.198 -24.688 0.351 1.00 80.50 679 SER A C 1
ATOM 5341 O O . SER A 1 679 ? -27.485 -24.854 -0.833 1.00 80.50 679 SER A O 1
ATOM 5343 N N . MET A 1 680 ? -27.107 -25.729 1.179 1.00 76.94 680 MET A N 1
ATOM 5344 C CA . MET A 1 680 ? -27.333 -27.110 0.741 1.00 76.94 680 MET A CA 1
ATOM 5345 C C . MET A 1 680 ? -28.824 -27.468 0.586 1.00 76.94 680 MET A C 1
ATOM 5347 O O . MET A 1 680 ? -29.155 -28.228 -0.319 1.00 76.94 680 MET A O 1
ATOM 5351 N N . HIS A 1 681 ? -29.712 -26.921 1.428 1.00 73.06 681 HIS A N 1
ATOM 5352 C CA . HIS A 1 681 ? -31.112 -27.367 1.554 1.00 73.06 681 HIS A CA 1
ATOM 5353 C C . HIS A 1 681 ? -32.166 -26.268 1.315 1.00 73.06 681 HIS A C 1
ATOM 5355 O O . HIS A 1 681 ? -33.348 -26.575 1.173 1.00 73.06 681 HIS A O 1
ATOM 5361 N N . GLY A 1 682 ? -31.778 -24.991 1.272 1.00 58.56 682 GLY A N 1
ATOM 5362 C CA . GLY A 1 682 ? -32.682 -23.849 1.122 1.00 58.56 682 GLY A CA 1
ATOM 5363 C C . GLY A 1 682 ? -33.266 -23.739 -0.289 1.00 58.56 682 GLY A C 1
ATOM 5364 O O . GLY A 1 682 ? -32.577 -23.390 -1.251 1.00 58.56 682 GLY A O 1
ATOM 5365 N N . GLY A 1 683 ? -34.562 -24.034 -0.411 1.00 49.50 683 GLY A N 1
ATOM 5366 C CA . GLY A 1 683 ? -35.325 -24.040 -1.660 1.00 49.50 683 GLY A CA 1
ATOM 5367 C C . GLY A 1 683 ? -35.581 -22.648 -2.244 1.00 49.50 683 GLY A C 1
ATOM 5368 O O . GLY A 1 683 ? -36.586 -22.018 -1.939 1.00 49.50 683 GLY A O 1
ATOM 5369 N N . GLY A 1 684 ? -34.695 -22.189 -3.131 1.00 46.88 684 GLY A N 1
ATOM 5370 C CA . GLY A 1 684 ? -34.926 -20.980 -3.938 1.00 46.88 684 GLY A CA 1
ATOM 5371 C C . GLY A 1 684 ? -34.162 -20.905 -5.265 1.00 46.88 684 GLY A C 1
ATOM 5372 O O . GLY A 1 684 ? -34.303 -19.932 -5.998 1.00 46.88 684 GLY A O 1
ATOM 5373 N N . ILE A 1 685 ? -33.339 -21.905 -5.601 1.00 46.66 685 ILE A N 1
ATOM 5374 C CA . ILE A 1 685 ? -32.570 -21.938 -6.855 1.00 46.66 685 ILE A CA 1
ATOM 5375 C C . ILE A 1 685 ? -32.863 -23.269 -7.547 1.00 46.66 685 ILE A C 1
ATOM 5377 O O . ILE A 1 685 ? -32.369 -24.314 -7.133 1.00 46.66 685 ILE A O 1
ATOM 5381 N N . ALA A 1 686 ? -33.688 -23.216 -8.590 1.00 40.69 686 ALA A N 1
ATOM 5382 C CA . ALA A 1 686 ? -34.354 -24.344 -9.245 1.00 40.69 686 ALA A CA 1
ATOM 5383 C C . ALA A 1 686 ? -33.447 -25.321 -10.035 1.00 40.69 686 ALA A C 1
ATOM 5385 O O . ALA A 1 686 ? -33.910 -25.921 -10.995 1.00 40.69 686 ALA A O 1
ATOM 5386 N N . ASN A 1 687 ? -32.160 -25.485 -9.693 1.00 45.91 687 ASN A N 1
ATOM 5387 C CA . ASN A 1 687 ? -31.253 -26.319 -10.500 1.00 45.91 687 ASN A CA 1
ATOM 5388 C C . ASN A 1 687 ? -30.008 -26.864 -9.765 1.00 45.91 687 ASN A C 1
ATOM 5390 O O . ASN A 1 687 ? -28.934 -26.977 -10.358 1.00 45.91 687 ASN A O 1
ATOM 5394 N N . ARG A 1 688 ? -30.090 -27.179 -8.463 1.00 56.41 688 ARG A N 1
ATOM 5395 C CA . ARG A 1 688 ? -28.939 -27.753 -7.734 1.00 56.41 688 ARG A CA 1
ATOM 5396 C C . ARG A 1 688 ? -28.959 -29.281 -7.754 1.00 56.41 688 ARG A C 1
ATOM 5398 O O . ARG A 1 688 ? -29.966 -29.907 -7.440 1.00 56.41 688 ARG A O 1
ATOM 5405 N N . SER A 1 689 ? -27.817 -29.872 -8.109 1.00 57.81 689 SER A N 1
ATOM 5406 C CA . SER A 1 689 ? -27.601 -31.321 -8.037 1.00 57.81 689 SER A CA 1
ATOM 5407 C C . SER A 1 689 ? -27.649 -31.773 -6.576 1.00 57.81 689 SER A C 1
ATOM 5409 O O . SER A 1 689 ? -26.973 -31.177 -5.736 1.00 57.81 689 SER A O 1
ATOM 5411 N N . LYS A 1 690 ? -28.401 -32.843 -6.272 1.00 58.34 690 LYS A N 1
ATOM 5412 C CA . LYS A 1 690 ? -28.500 -33.456 -4.927 1.00 58.34 690 LYS A CA 1
ATOM 5413 C C . LYS A 1 690 ? -27.134 -33.795 -4.300 1.00 58.34 690 LYS A C 1
ATOM 5415 O O . LYS A 1 690 ? -27.048 -33.911 -3.084 1.00 58.34 690 LYS A O 1
ATOM 5420 N N . ASN A 1 691 ? -26.077 -33.893 -5.113 1.00 66.12 691 ASN A N 1
ATOM 5421 C CA . ASN A 1 691 ? -24.721 -34.271 -4.698 1.00 66.12 691 ASN A CA 1
ATOM 5422 C C . ASN A 1 691 ? -23.710 -33.107 -4.751 1.00 66.12 691 ASN A C 1
ATOM 5424 O O . ASN A 1 691 ? -22.500 -33.339 -4.803 1.00 66.12 691 ASN A O 1
ATOM 5428 N N . ALA A 1 692 ? -24.175 -31.853 -4.770 1.00 75.38 692 ALA A N 1
ATOM 5429 C CA . ALA A 1 692 ? -23.295 -30.687 -4.810 1.00 75.38 692 ALA A CA 1
ATOM 5430 C C . ALA A 1 692 ? -22.369 -30.624 -3.581 1.00 75.38 692 ALA A C 1
ATOM 5432 O O . ALA A 1 692 ? -22.811 -30.689 -2.434 1.00 75.38 692 ALA A O 1
ATOM 5433 N N . LYS A 1 693 ? -21.069 -30.460 -3.829 1.00 87.06 693 LYS A N 1
ATOM 5434 C CA . LYS A 1 693 ? -20.038 -30.405 -2.791 1.00 87.06 693 LYS A CA 1
ATOM 5435 C C . LYS A 1 693 ? -19.741 -28.964 -2.369 1.00 87.06 693 LYS A C 1
ATOM 5437 O O . LYS A 1 693 ? -19.829 -28.033 -3.180 1.00 87.06 693 LYS A O 1
ATOM 5442 N N . THR A 1 694 ? -19.356 -28.793 -1.104 1.00 90.25 694 THR A N 1
ATOM 5443 C CA . THR A 1 694 ? -19.042 -27.490 -0.502 1.00 90.25 694 THR A CA 1
ATOM 5444 C C . THR A 1 694 ? -17.602 -27.446 -0.005 1.00 90.25 694 THR A C 1
ATOM 5446 O O . THR A 1 694 ? -17.169 -28.311 0.751 1.00 90.25 694 THR A O 1
ATOM 5449 N N . LEU A 1 695 ? -16.867 -26.410 -0.401 1.00 91.56 695 LEU A N 1
ATOM 5450 C CA . LEU A 1 695 ? -15.503 -26.150 0.054 1.00 91.56 695 LEU A CA 1
ATOM 5451 C C . LEU A 1 695 ? -15.497 -24.982 1.044 1.00 91.56 695 LEU A C 1
ATOM 5453 O O . LEU A 1 695 ? -16.073 -23.939 0.755 1.00 91.56 695 LEU A O 1
ATOM 5457 N N . VAL A 1 696 ? -14.843 -25.132 2.192 1.00 93.62 696 VAL A N 1
ATOM 5458 C CA . VAL A 1 696 ? -14.769 -24.118 3.251 1.00 93.62 696 VAL A CA 1
ATOM 5459 C C . VAL A 1 696 ? -13.314 -23.736 3.491 1.00 93.62 696 VAL A C 1
ATOM 5461 O O . VAL A 1 696 ? -12.484 -24.581 3.820 1.00 93.62 696 VAL A O 1
ATOM 5464 N N . PHE A 1 697 ? -13.018 -22.447 3.363 1.00 93.50 697 PHE A N 1
ATOM 5465 C CA . PHE A 1 697 ? -11.694 -21.885 3.580 1.00 93.50 697 PHE A CA 1
ATOM 5466 C C . PHE A 1 697 ? -11.549 -21.233 4.950 1.00 93.50 697 PHE A C 1
ATOM 5468 O O . PHE A 1 697 ? -12.321 -20.339 5.308 1.00 93.50 697 PHE A O 1
ATOM 5475 N N . VAL A 1 698 ? -10.497 -21.633 5.661 1.00 92.31 698 VAL A N 1
ATOM 5476 C CA . VAL A 1 698 ? -10.030 -21.050 6.927 1.00 92.31 698 VAL A CA 1
ATOM 5477 C C . VAL A 1 698 ? -8.544 -20.705 6.831 1.00 92.31 698 VAL A C 1
ATOM 5479 O O . VAL A 1 698 ? -7.854 -21.158 5.918 1.00 92.31 698 VAL A O 1
ATOM 5482 N N . ASN A 1 699 ? -8.028 -19.900 7.759 1.00 88.25 699 ASN A N 1
ATOM 5483 C CA . ASN A 1 699 ? -6.668 -19.371 7.633 1.00 88.25 699 ASN A CA 1
ATOM 5484 C C . ASN A 1 699 ? -5.581 -20.282 8.231 1.00 88.25 699 ASN A C 1
ATOM 5486 O O . ASN A 1 699 ? -4.412 -20.103 7.903 1.00 88.25 699 ASN A O 1
ATOM 5490 N N . THR A 1 700 ? -5.922 -21.260 9.081 1.00 85.69 700 THR A N 1
ATOM 5491 C CA . THR A 1 700 ? -4.936 -22.155 9.720 1.00 85.69 700 THR A CA 1
ATOM 5492 C C . THR A 1 700 ? -5.386 -23.617 9.738 1.00 85.69 700 THR A C 1
ATOM 5494 O O . THR A 1 700 ? -6.581 -23.912 9.738 1.00 85.69 700 THR A O 1
ATOM 5497 N N . ASN A 1 701 ? -4.421 -24.542 9.796 1.00 82.81 701 ASN A N 1
ATOM 5498 C CA . ASN A 1 701 ? -4.683 -25.985 9.876 1.00 82.81 701 ASN A CA 1
ATOM 5499 C C . ASN A 1 701 ? -5.492 -26.369 11.128 1.00 82.81 701 ASN A C 1
ATOM 5501 O O . ASN A 1 701 ? -6.494 -27.062 11.016 1.00 82.81 701 ASN A O 1
ATOM 5505 N N . ASP A 1 702 ? -5.110 -25.856 12.303 1.00 85.31 702 ASP A N 1
ATOM 5506 C CA . ASP A 1 702 ? -5.823 -26.107 13.568 1.00 85.31 702 ASP A CA 1
ATOM 5507 C C . ASP A 1 702 ? -7.302 -25.690 13.485 1.00 85.31 702 ASP A C 1
ATOM 5509 O O . ASP A 1 702 ? -8.192 -26.393 13.964 1.00 85.31 702 ASP A O 1
ATOM 5513 N N . ARG A 1 703 ? -7.590 -24.574 12.804 1.00 90.19 703 ARG A N 1
ATOM 5514 C CA . ARG A 1 703 ? -8.969 -24.141 12.556 1.00 90.19 703 ARG A CA 1
ATOM 5515 C C . ARG A 1 703 ? -9.696 -25.046 11.572 1.00 90.19 703 ARG A C 1
ATOM 5517 O O . ARG A 1 703 ? -10.904 -25.211 11.727 1.00 90.19 703 ARG A O 1
ATOM 5524 N N . ALA A 1 704 ? -9.008 -25.612 10.582 1.00 90.25 704 ALA A N 1
ATOM 5525 C CA . ALA A 1 704 ? -9.625 -26.530 9.628 1.00 90.25 704 ALA A CA 1
ATOM 5526 C C . ALA A 1 704 ? -10.103 -27.799 10.341 1.00 90.25 704 ALA A C 1
ATOM 5528 O O . ALA A 1 704 ? -11.267 -28.172 10.189 1.00 90.25 704 ALA A O 1
ATOM 5529 N N . ASP A 1 705 ? -9.253 -28.370 11.200 1.00 89.88 705 ASP A N 1
ATOM 5530 C CA . ASP A 1 705 ? -9.591 -29.537 12.019 1.00 89.88 705 ASP A CA 1
ATOM 5531 C C . ASP A 1 705 ? -10.749 -29.229 12.983 1.00 89.88 705 ASP A C 1
ATOM 5533 O O . ASP A 1 705 ? -11.763 -29.929 12.974 1.00 89.88 705 ASP A O 1
ATOM 5537 N N . LYS A 1 706 ? -10.665 -28.127 13.744 1.00 92.31 706 LYS A N 1
ATOM 5538 C CA . LYS A 1 706 ? -11.732 -27.700 14.674 1.00 92.31 706 LYS A CA 1
ATOM 5539 C C . LYS A 1 706 ? -13.065 -27.451 13.975 1.00 92.31 706 LYS A C 1
ATOM 5541 O O . LYS A 1 706 ? -14.117 -27.820 14.490 1.00 92.31 706 LYS A O 1
ATOM 5546 N N . THR A 1 707 ? -13.032 -26.823 12.802 1.00 93.75 707 THR A N 1
ATOM 5547 C CA . THR A 1 707 ? -14.243 -26.529 12.028 1.00 93.75 707 THR A CA 1
ATOM 5548 C C . THR A 1 707 ? -14.863 -27.817 11.496 1.00 93.75 707 THR A C 1
ATOM 5550 O O . THR A 1 707 ? -16.067 -28.002 11.638 1.00 93.75 707 THR A O 1
ATOM 5553 N N . ALA A 1 708 ? -14.072 -28.735 10.931 1.00 92.94 708 ALA A N 1
ATOM 5554 C CA . ALA A 1 708 ? -14.590 -30.016 10.456 1.00 92.94 708 ALA A CA 1
ATOM 5555 C C . ALA A 1 708 ? -15.160 -30.863 11.602 1.00 92.94 708 ALA A C 1
ATOM 5557 O O . ALA A 1 708 ? -16.244 -31.428 11.458 1.00 92.94 708 ALA A O 1
ATOM 5558 N N . GLN A 1 709 ? -14.481 -30.911 12.752 1.00 93.38 709 GLN A N 1
ATOM 5559 C CA . GLN A 1 709 ? -14.983 -31.596 13.944 1.00 93.38 709 GLN A CA 1
ATOM 5560 C C . GLN A 1 709 ? -16.339 -31.023 14.378 1.00 93.38 709 GLN A C 1
ATOM 5562 O O . GLN A 1 709 ? -17.307 -31.771 14.505 1.00 93.38 709 GLN A O 1
ATOM 5567 N N . TYR A 1 710 ? -16.436 -29.698 14.512 1.00 94.25 710 TYR A N 1
ATOM 5568 C CA . TYR A 1 710 ? -17.679 -29.026 14.887 1.00 94.25 710 TYR A CA 1
ATOM 5569 C C . TYR A 1 710 ? -18.823 -29.309 13.901 1.00 94.25 710 TYR A C 1
ATOM 5571 O O . TYR A 1 710 ? -19.953 -29.569 14.310 1.00 94.25 710 TYR A O 1
ATOM 5579 N N . LEU A 1 711 ? -18.550 -29.268 12.592 1.00 93.50 711 LEU A N 1
ATOM 5580 C CA . LEU A 1 711 ? -19.564 -29.546 11.572 1.00 93.50 711 LEU A CA 1
ATOM 5581 C C . LEU A 1 711 ? -20.100 -30.980 11.695 1.00 93.50 711 LEU A C 1
ATOM 5583 O O . LEU A 1 711 ? -21.319 -31.160 11.680 1.00 93.50 711 LEU A O 1
ATOM 5587 N N . ASN A 1 712 ? -19.221 -31.966 11.911 1.00 92.19 712 ASN A N 1
ATOM 5588 C CA . ASN A 1 712 ? -19.626 -33.358 12.129 1.00 92.19 712 ASN A CA 1
ATOM 5589 C C . ASN A 1 712 ? -20.461 -33.523 13.408 1.00 92.19 712 ASN A C 1
ATOM 5591 O O . ASN A 1 712 ? -21.521 -34.144 13.360 1.00 92.19 712 ASN A O 1
ATOM 5595 N N . GLU A 1 713 ? -20.050 -32.910 14.526 1.00 92.19 713 GLU A N 1
ATOM 5596 C CA . GLU A 1 713 ? -20.816 -32.906 15.788 1.00 92.19 713 GLU A CA 1
ATOM 5597 C C . GLU A 1 713 ? -22.223 -32.301 15.625 1.00 92.19 713 GLU A C 1
ATOM 5599 O O . GLU A 1 713 ? -23.147 -32.643 16.364 1.00 92.19 713 GLU A O 1
ATOM 5604 N N . LYS A 1 714 ? -22.409 -31.401 14.649 1.00 91.50 714 LYS A N 1
ATOM 5605 C CA . LYS A 1 714 ? -23.695 -30.762 14.314 1.00 91.50 714 LYS A CA 1
ATOM 5606 C C . LYS A 1 714 ? -24.402 -31.382 13.101 1.00 91.50 714 LYS A C 1
ATOM 5608 O O . LYS A 1 714 ? -25.314 -30.760 12.542 1.00 91.50 714 LYS A O 1
ATOM 5613 N N . GLY A 1 715 ? -24.004 -32.593 12.706 1.00 86.44 715 GLY A N 1
ATOM 5614 C CA . GLY A 1 715 ? -24.673 -33.404 11.685 1.00 86.44 715 GLY A CA 1
ATOM 5615 C C . GLY A 1 715 ? -24.370 -33.026 10.231 1.00 86.44 715 GLY A C 1
ATOM 5616 O O . GLY A 1 715 ? -25.044 -33.522 9.333 1.00 86.44 715 GLY A O 1
ATOM 5617 N N . LEU A 1 716 ? -23.379 -32.165 9.969 1.00 88.81 716 LEU A N 1
ATOM 5618 C CA . LEU A 1 716 ? -22.873 -31.890 8.620 1.00 88.81 716 LEU A CA 1
ATOM 5619 C C . LEU A 1 716 ? -21.589 -32.684 8.377 1.00 88.81 716 LEU A C 1
ATOM 5621 O O . LEU A 1 716 ? -20.538 -32.352 8.923 1.00 88.81 716 LEU A O 1
ATOM 5625 N N . LYS A 1 717 ? -21.668 -33.708 7.521 1.00 89.50 717 LYS A N 1
ATOM 5626 C CA . LYS A 1 717 ? -20.528 -34.581 7.204 1.00 89.50 717 LYS A CA 1
ATOM 5627 C C . LYS A 1 717 ? -19.407 -33.780 6.539 1.00 89.50 717 LYS A C 1
ATOM 5629 O O . LYS A 1 717 ? -19.533 -33.366 5.379 1.00 89.50 717 LYS A O 1
ATOM 5634 N N . ALA A 1 718 ? -18.318 -33.574 7.275 1.00 91.25 718 ALA A N 1
ATOM 5635 C CA . ALA A 1 718 ? -17.199 -32.732 6.875 1.00 91.25 718 ALA A CA 1
ATOM 5636 C C . ALA A 1 718 ? -15.860 -33.456 7.035 1.00 91.25 718 ALA A C 1
ATOM 5638 O O . ALA A 1 718 ? -15.669 -34.239 7.961 1.00 91.25 718 ALA A O 1
ATOM 5639 N N . VAL A 1 719 ? -14.900 -33.151 6.169 1.00 90.81 719 VAL A N 1
ATOM 5640 C CA . VAL A 1 719 ? -13.520 -33.628 6.298 1.00 90.81 719 VAL A CA 1
ATOM 5641 C C . VAL A 1 719 ? -12.558 -32.442 6.234 1.00 90.81 719 VAL A C 1
ATOM 5643 O O . VAL A 1 719 ? -12.800 -31.491 5.492 1.00 90.81 719 VAL A O 1
ATOM 5646 N N . ALA A 1 720 ? -11.492 -32.463 7.035 1.00 88.31 720 ALA A N 1
ATOM 5647 C CA . ALA A 1 720 ? -10.444 -31.444 7.004 1.00 88.31 720 ALA A CA 1
ATOM 5648 C C . ALA A 1 720 ? -9.255 -31.897 6.147 1.00 88.31 720 ALA A C 1
ATOM 5650 O O . ALA A 1 720 ? -8.904 -33.078 6.115 1.00 88.31 720 ALA A O 1
ATOM 5651 N N . MET A 1 721 ? -8.611 -30.942 5.479 1.00 82.25 721 MET A N 1
ATOM 5652 C CA . MET A 1 721 ? -7.315 -31.126 4.836 1.00 82.25 721 MET A CA 1
ATOM 5653 C C . MET A 1 721 ? -6.307 -30.161 5.448 1.00 82.25 721 MET A C 1
ATOM 5655 O O . MET A 1 721 ? -6.457 -28.943 5.352 1.00 82.25 721 MET A O 1
ATOM 5659 N N . THR A 1 722 ? -5.280 -30.721 6.081 1.00 74.88 722 THR A N 1
ATOM 5660 C CA . THR A 1 722 ? -4.226 -29.982 6.782 1.00 74.88 722 THR A CA 1
ATOM 5661 C C . THR A 1 722 ? -2.850 -30.531 6.406 1.00 74.88 722 THR A C 1
ATOM 5663 O O . THR A 1 722 ? -2.713 -31.696 6.028 1.00 74.88 722 THR A O 1
ATOM 5666 N N . SER A 1 723 ? -1.806 -29.697 6.486 1.00 56.28 723 SER A N 1
ATOM 5667 C CA . SER A 1 723 ? -0.433 -30.110 6.141 1.00 56.28 723 SER A CA 1
ATOM 5668 C C . SER A 1 723 ? 0.229 -30.972 7.225 1.00 56.28 723 SER A C 1
ATOM 5670 O O . SER A 1 723 ? 1.291 -31.544 6.996 1.00 56.28 723 SER A O 1
ATOM 5672 N N . LEU A 1 724 ? -0.403 -31.091 8.397 1.00 48.50 724 LEU A N 1
ATOM 5673 C CA . LEU A 1 724 ? 0.124 -31.751 9.590 1.00 48.50 724 LEU A CA 1
ATOM 5674 C C . LEU A 1 724 ? -0.843 -32.836 10.079 1.00 48.50 724 LEU A C 1
ATOM 5676 O O . LEU A 1 724 ? -1.480 -32.695 11.120 1.00 48.50 724 LEU A O 1
ATOM 5680 N N . SER A 1 725 ? -0.929 -33.966 9.377 1.00 40.88 725 SER A N 1
ATOM 5681 C CA . SER A 1 725 ? -1.447 -35.172 10.028 1.00 40.88 725 SER A CA 1
ATOM 5682 C C . SER A 1 725 ? -0.382 -35.674 11.006 1.00 40.88 725 SER A C 1
ATOM 5684 O O . SER A 1 725 ? 0.689 -36.111 10.575 1.00 40.88 725 SER A O 1
ATOM 5686 N N . LYS A 1 726 ? -0.657 -35.568 12.314 1.00 31.20 726 LYS A N 1
ATOM 5687 C CA . LYS A 1 726 ? 0.217 -36.008 13.417 1.00 31.20 726 LYS A CA 1
ATOM 5688 C C . LYS A 1 726 ? 0.956 -37.312 13.063 1.00 31.20 726 LYS A C 1
ATOM 5690 O O . LYS A 1 726 ? 0.337 -38.363 12.927 1.00 31.20 726 LYS A O 1
ATOM 5695 N N . GLY A 1 727 ? 2.282 -37.231 12.923 1.00 34.72 727 GLY A N 1
ATOM 5696 C CA . GLY A 1 727 ? 3.176 -38.395 12.912 1.00 34.72 727 GLY A CA 1
ATOM 5697 C C . GLY A 1 727 ? 3.605 -38.975 11.558 1.00 34.72 727 GLY A C 1
ATOM 5698 O O . GLY A 1 727 ? 4.300 -39.987 11.558 1.00 34.72 727 GLY A O 1
ATOM 5699 N N . ARG A 1 728 ? 3.268 -38.382 10.405 1.00 34.84 728 ARG A N 1
ATOM 5700 C CA . ARG A 1 728 ? 3.854 -38.797 9.111 1.00 34.84 728 ARG A CA 1
ATOM 5701 C C . ARG A 1 728 ? 4.199 -37.584 8.253 1.00 34.84 728 ARG A C 1
ATOM 5703 O O . ARG A 1 728 ? 3.351 -36.726 8.051 1.00 34.84 728 ARG A O 1
ATOM 5710 N N . SER A 1 729 ? 5.409 -37.563 7.690 1.00 35.34 729 SER A N 1
ATOM 5711 C CA . SER A 1 729 ? 5.919 -36.560 6.730 1.00 35.34 729 SER A CA 1
ATOM 5712 C C . SER A 1 729 ? 5.200 -36.600 5.359 1.00 35.34 729 SER A C 1
ATOM 5714 O O . SER A 1 729 ? 5.807 -36.464 4.302 1.00 35.34 729 SER A O 1
ATOM 5716 N N . ARG A 1 730 ? 3.897 -36.906 5.339 1.00 45.31 730 ARG A N 1
ATOM 5717 C CA . ARG A 1 730 ? 3.095 -37.118 4.130 1.00 45.31 730 ARG A CA 1
ATOM 5718 C C . ARG A 1 730 ? 1.722 -36.477 4.308 1.00 45.31 730 ARG A C 1
ATOM 5720 O O . ARG A 1 730 ? 0.922 -36.955 5.106 1.00 45.31 730 ARG A O 1
ATOM 5727 N N . VAL A 1 731 ? 1.414 -35.479 3.480 1.00 49.88 731 VAL A N 1
ATOM 5728 C CA . VAL A 1 731 ? 0.029 -35.066 3.220 1.00 49.88 731 VAL A CA 1
ATOM 5729 C C . VAL A 1 731 ? -0.672 -36.236 2.517 1.00 49.88 731 VAL A C 1
ATOM 5731 O O . VAL A 1 731 ? -0.297 -36.656 1.414 1.00 49.88 731 VAL A O 1
ATOM 5734 N N . SER A 1 732 ? -1.636 -36.846 3.205 1.00 55.53 732 SER A N 1
ATOM 5735 C CA . SER A 1 732 ? -2.429 -37.960 2.681 1.00 55.53 732 SER A CA 1
ATOM 5736 C C . SER A 1 732 ? -3.547 -37.433 1.782 1.00 55.53 732 SER A C 1
ATOM 5738 O O . SER A 1 732 ? -4.327 -36.593 2.212 1.00 55.53 732 SER A O 1
ATOM 5740 N N . ASN A 1 733 ? -3.696 -37.983 0.571 1.00 59.09 733 ASN A N 1
ATOM 5741 C CA . ASN A 1 733 ? -4.801 -37.663 -0.354 1.00 59.09 733 ASN A CA 1
ATOM 5742 C C . ASN A 1 733 ? -6.132 -38.343 0.009 1.00 59.09 733 ASN A C 1
ATOM 5744 O O . ASN A 1 733 ? -7.089 -38.312 -0.768 1.00 59.09 733 ASN A O 1
ATOM 5748 N N . ARG A 1 734 ? -6.197 -38.986 1.177 1.00 68.38 734 ARG A N 1
ATOM 5749 C CA . ARG A 1 734 ? -7.392 -39.671 1.670 1.00 68.38 734 ARG A CA 1
ATOM 5750 C C . ARG A 1 734 ? -8.602 -38.726 1.830 1.00 68.38 734 ARG A C 1
ATOM 5752 O O . ARG A 1 734 ? -9.637 -39.072 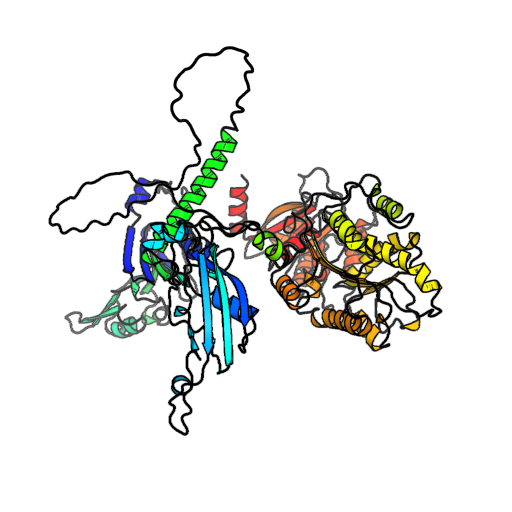1.267 1.00 68.38 734 ARG A O 1
ATOM 5759 N N . PRO A 1 735 ? -8.482 -37.521 2.429 1.00 75.44 735 PRO A N 1
ATOM 5760 C CA . PRO A 1 735 ? -9.608 -36.592 2.581 1.00 75.44 735 PRO A CA 1
ATOM 5761 C C . PRO A 1 735 ? -10.246 -36.154 1.258 1.00 75.44 735 PRO A C 1
ATOM 5763 O O . PRO A 1 735 ? -11.464 -36.057 1.161 1.00 75.44 735 PRO A O 1
ATOM 5766 N N . ILE A 1 736 ? -9.439 -35.925 0.213 1.00 74.38 736 ILE A N 1
ATOM 5767 C CA . ILE A 1 736 ? -9.935 -35.526 -1.117 1.00 74.38 736 ILE A CA 1
ATOM 5768 C C . ILE A 1 736 ? -10.704 -36.670 -1.763 1.00 74.38 736 ILE A C 1
ATOM 5770 O O . ILE A 1 736 ? -11.788 -36.460 -2.299 1.00 74.38 736 ILE A O 1
ATOM 5774 N N . LYS A 1 737 ? -10.141 -37.883 -1.721 1.00 74.50 737 LYS A N 1
ATOM 5775 C CA . LYS A 1 737 ? -10.800 -39.066 -2.277 1.00 74.50 737 LYS A CA 1
ATOM 5776 C C . LYS A 1 737 ? -12.126 -39.331 -1.572 1.00 74.50 737 LYS A C 1
ATOM 5778 O O . LYS A 1 737 ? -13.120 -39.543 -2.251 1.00 74.50 737 LYS A O 1
ATOM 5783 N N . GLU A 1 738 ? -12.152 -39.255 -0.243 1.00 78.94 738 GLU A N 1
ATOM 5784 C CA . GLU A 1 738 ? -13.375 -39.403 0.556 1.00 78.94 738 GLU A CA 1
ATOM 5785 C C . GLU A 1 738 ? -14.404 -38.310 0.223 1.00 78.94 738 GLU A C 1
ATOM 5787 O O . GLU A 1 738 ? -15.578 -38.608 0.010 1.00 78.94 738 GLU A O 1
ATOM 5792 N N . PHE A 1 739 ? -13.967 -37.056 0.082 1.00 83.88 739 PHE A N 1
ATOM 5793 C CA . PHE A 1 739 ? -14.824 -35.936 -0.313 1.00 83.88 739 PHE A CA 1
ATOM 5794 C C . PHE A 1 739 ? -15.431 -36.100 -1.712 1.00 83.88 739 PHE A C 1
ATOM 5796 O O . PHE A 1 739 ? -16.628 -35.860 -1.896 1.00 83.88 739 PHE A O 1
ATOM 5803 N N . LEU A 1 740 ? -14.636 -36.535 -2.692 1.00 74.81 740 LEU A N 1
ATOM 5804 C CA . LEU A 1 740 ? -15.081 -36.713 -4.075 1.00 74.81 740 LEU A CA 1
ATOM 5805 C C . LEU A 1 740 ? -15.878 -38.009 -4.302 1.00 74.81 740 LEU A C 1
ATOM 5807 O O . LEU A 1 740 ? -16.640 -38.057 -5.264 1.00 74.81 740 LEU A O 1
ATOM 5811 N N . ARG A 1 741 ? -15.772 -39.019 -3.421 1.00 72.38 741 ARG A N 1
ATOM 5812 C CA . ARG A 1 741 ? -16.422 -40.341 -3.567 1.00 72.38 741 ARG A CA 1
ATOM 5813 C C . ARG A 1 741 ? -17.921 -40.222 -3.873 1.00 72.38 741 ARG A C 1
ATOM 5815 O O . ARG A 1 741 ? -18.368 -40.628 -4.937 1.00 72.38 741 ARG A O 1
ATOM 5822 N N . GLY A 1 742 ? -18.664 -39.494 -3.037 1.00 59.97 742 GLY A N 1
ATOM 5823 C CA . GLY A 1 742 ? -20.107 -39.276 -3.237 1.00 59.97 742 GLY A CA 1
ATOM 5824 C C . GLY A 1 742 ? -20.499 -38.274 -4.335 1.00 59.97 742 GLY A C 1
ATOM 5825 O O . GLY A 1 742 ? -21.665 -37.907 -4.421 1.00 59.97 742 GLY A O 1
ATOM 5826 N N . ALA A 1 743 ? -19.548 -37.745 -5.112 1.00 59.53 743 ALA A N 1
ATOM 5827 C CA . ALA A 1 743 ? -19.840 -36.954 -6.313 1.00 59.53 743 ALA A CA 1
ATOM 5828 C C . ALA A 1 743 ? -19.681 -37.762 -7.614 1.00 59.53 743 ALA A C 1
ATOM 5830 O O . ALA A 1 743 ? -20.218 -37.347 -8.641 1.00 59.53 743 ALA A O 1
ATOM 5831 N N . VAL A 1 744 ? -18.947 -38.880 -7.564 1.00 58.75 744 VAL A N 1
ATOM 5832 C CA . VAL A 1 744 ? -18.618 -39.737 -8.715 1.00 58.75 744 VAL A CA 1
ATOM 5833 C C . VAL A 1 744 ? -19.397 -41.056 -8.666 1.00 58.75 744 VAL A C 1
ATOM 5835 O O . VAL A 1 744 ? -19.842 -41.532 -9.705 1.00 58.75 744 VAL A O 1
ATOM 5838 N N . GLU A 1 745 ? -19.617 -41.613 -7.474 1.00 57.50 745 GLU A N 1
ATOM 5839 C CA . GLU A 1 745 ? -20.372 -42.851 -7.260 1.00 57.50 745 GLU A CA 1
ATOM 5840 C C . GLU A 1 745 ? -21.732 -42.512 -6.627 1.00 57.50 745 GLU A C 1
ATOM 5842 O O . GLU A 1 745 ? -21.809 -41.857 -5.586 1.00 57.50 745 GLU A O 1
ATOM 5847 N N . SER A 1 746 ? -22.824 -42.893 -7.297 1.00 51.00 746 SER A N 1
ATOM 5848 C CA . SER A 1 746 ? -24.190 -42.425 -7.016 1.00 51.00 746 SER A CA 1
ATOM 5849 C C . SER A 1 746 ? -24.852 -43.007 -5.758 1.00 51.00 746 SER A C 1
ATOM 5851 O O . SER A 1 746 ? -25.885 -42.480 -5.352 1.00 51.00 746 SER A O 1
ATOM 5853 N N . ASP A 1 747 ? -24.260 -44.023 -5.121 1.00 49.69 747 ASP A N 1
ATOM 5854 C CA . ASP A 1 747 ? -24.944 -44.869 -4.123 1.00 49.69 747 ASP A CA 1
ATOM 5855 C C . ASP A 1 747 ? -24.391 -44.808 -2.689 1.00 49.69 747 ASP A C 1
ATOM 5857 O O . ASP A 1 747 ? -24.795 -45.588 -1.828 1.00 49.69 747 ASP A O 1
ATOM 5861 N N . GLU A 1 748 ? -23.510 -43.864 -2.361 1.00 59.09 748 GLU A N 1
ATOM 5862 C CA . GLU A 1 748 ? -22.966 -43.790 -1.002 1.00 59.09 748 GLU A CA 1
ATOM 5863 C C . GLU A 1 748 ? -23.560 -42.666 -0.149 1.00 59.09 748 GLU A C 1
ATOM 5865 O O . GLU A 1 748 ? -23.097 -41.522 -0.141 1.00 59.09 748 GLU A O 1
ATOM 5870 N N . GLN A 1 749 ? -24.532 -43.039 0.686 1.00 58.75 749 GLN A N 1
ATOM 5871 C CA . GLN A 1 749 ? -25.168 -42.177 1.692 1.00 58.75 749 GLN A CA 1
ATOM 5872 C C . GLN A 1 749 ? -24.223 -41.643 2.792 1.00 58.75 749 GLN A C 1
ATOM 5874 O O . GLN A 1 749 ? -24.640 -40.812 3.609 1.00 58.75 749 GLN A O 1
ATOM 5879 N N . ASP A 1 750 ? -22.954 -42.069 2.823 1.00 65.94 750 ASP A N 1
ATOM 5880 C CA . ASP A 1 750 ? -21.999 -41.717 3.882 1.00 65.94 750 ASP A CA 1
ATOM 5881 C C . ASP A 1 750 ? -20.814 -40.831 3.469 1.00 65.94 750 ASP A C 1
ATOM 5883 O O . ASP A 1 750 ? -19.993 -40.460 4.304 1.00 65.94 750 ASP A O 1
ATOM 5887 N N . ALA A 1 751 ? -20.733 -40.413 2.204 1.00 75.81 751 ALA A N 1
ATOM 5888 C CA . ALA A 1 751 ? -19.634 -39.556 1.767 1.00 75.81 751 ALA A CA 1
ATOM 5889 C C . ALA A 1 751 ? -19.754 -38.114 2.320 1.00 75.81 751 ALA A C 1
ATOM 5891 O O . ALA A 1 751 ? -20.834 -37.512 2.249 1.00 75.81 751 ALA A O 1
ATOM 5892 N N . PRO A 1 752 ? -18.655 -37.495 2.798 1.00 85.12 752 PRO A N 1
ATOM 5893 C CA . PRO A 1 752 ? -18.677 -36.118 3.281 1.00 85.12 752 PRO A CA 1
ATOM 5894 C C . PRO A 1 752 ? -19.065 -35.127 2.178 1.00 85.12 752 PRO A C 1
ATOM 5896 O O . PRO A 1 752 ? -18.645 -35.234 1.023 1.00 85.12 752 PRO A O 1
ATOM 5899 N N . GLN A 1 753 ? -19.885 -34.139 2.536 1.00 87.44 753 GLN A N 1
ATOM 5900 C CA . GLN A 1 753 ? -20.363 -33.090 1.627 1.00 87.44 753 GLN A CA 1
ATOM 5901 C C . GLN A 1 753 ? -19.555 -31.795 1.751 1.00 87.44 753 GLN A C 1
ATOM 5903 O O . GLN A 1 753 ? -19.599 -30.958 0.846 1.00 87.44 753 GLN A O 1
ATOM 5908 N N . VAL A 1 754 ? -18.811 -31.637 2.851 1.00 91.12 754 VAL A N 1
ATOM 5909 C CA . VAL A 1 754 ? -17.997 -30.454 3.141 1.00 91.12 754 VAL A CA 1
ATOM 5910 C C . VAL A 1 754 ? -16.518 -30.822 3.234 1.00 91.12 754 VAL A C 1
ATOM 5912 O O . VAL A 1 754 ? -16.149 -31.753 3.945 1.00 91.12 754 VAL A O 1
ATOM 5915 N N . LEU A 1 755 ? -15.664 -30.057 2.560 1.00 91.31 755 LEU A N 1
ATOM 5916 C CA . LEU A 1 755 ? -14.213 -30.098 2.731 1.00 91.31 755 LEU A CA 1
ATOM 5917 C C . LEU A 1 755 ? -13.750 -28.784 3.360 1.00 91.31 755 LEU A C 1
ATOM 5919 O O . LEU A 1 755 ? -14.027 -27.718 2.814 1.00 91.31 755 LEU A O 1
ATOM 5923 N N . VAL A 1 756 ? -13.043 -28.846 4.487 1.00 92.44 756 VAL A N 1
ATOM 5924 C CA . VAL A 1 756 ? -12.467 -27.675 5.163 1.00 92.44 756 VAL A CA 1
ATOM 5925 C C . VAL A 1 756 ? -10.958 -27.650 4.949 1.00 92.44 756 VAL A C 1
ATOM 5927 O O . VAL A 1 756 ? -10.279 -28.639 5.210 1.00 92.44 756 VAL A O 1
ATOM 5930 N N . THR A 1 757 ? -10.413 -26.535 4.469 1.00 89.94 757 THR A N 1
ATOM 5931 C CA . THR A 1 757 ? -8.991 -26.441 4.109 1.00 89.94 757 THR A CA 1
ATOM 5932 C C . THR A 1 757 ? -8.456 -25.013 4.214 1.00 89.94 757 THR A C 1
ATOM 5934 O O . THR A 1 757 ? -9.212 -24.046 4.317 1.00 89.94 757 THR A O 1
ATOM 5937 N N . THR A 1 758 ? -7.132 -24.874 4.165 1.00 85.81 758 THR A N 1
ATOM 5938 C CA . THR A 1 758 ? -6.447 -23.592 3.966 1.00 85.81 758 THR A CA 1
ATOM 5939 C C . THR A 1 758 ? -6.221 -23.314 2.480 1.00 85.81 758 THR A C 1
ATOM 5941 O O . THR A 1 758 ? -6.289 -24.219 1.641 1.00 85.81 758 THR A O 1
ATOM 5944 N N . SER A 1 759 ? -5.936 -22.054 2.141 1.00 70.75 759 SER A N 1
ATOM 5945 C CA . SER A 1 759 ? -5.627 -21.639 0.768 1.00 70.75 759 SER A CA 1
ATOM 5946 C C . SER A 1 759 ? -4.459 -22.394 0.157 1.00 70.75 759 SER A C 1
ATOM 5948 O O . SER A 1 759 ? -4.546 -22.813 -0.992 1.00 70.75 759 SER A O 1
ATOM 5950 N N . LEU A 1 760 ? -3.388 -22.593 0.932 1.00 62.44 760 LEU A N 1
ATOM 5951 C CA . LEU A 1 760 ? -2.166 -23.243 0.467 1.00 62.44 760 LEU A CA 1
ATOM 5952 C C . LEU A 1 760 ? -2.443 -24.668 -0.025 1.00 62.44 760 LEU A C 1
ATOM 5954 O O . LEU A 1 760 ? -1.963 -25.064 -1.081 1.00 62.44 760 LEU A O 1
ATOM 5958 N N . LEU A 1 761 ? -3.279 -25.405 0.707 1.00 60.44 761 LEU A N 1
ATOM 5959 C CA . LEU A 1 761 ? -3.591 -26.805 0.421 1.00 60.44 761 LEU A CA 1
ATOM 5960 C C . LEU A 1 761 ? -4.633 -26.986 -0.686 1.00 60.44 761 LEU A C 1
ATOM 5962 O O . LEU A 1 761 ? -4.684 -28.043 -1.305 1.00 60.44 761 LEU A O 1
ATOM 5966 N N . ALA A 1 762 ? -5.452 -25.966 -0.964 1.00 56.38 762 ALA A N 1
ATOM 5967 C CA . ALA A 1 762 ? -6.436 -26.021 -2.044 1.00 56.38 762 ALA A CA 1
ATOM 5968 C C . ALA A 1 762 ? -5.924 -25.485 -3.388 1.00 56.38 762 ALA A C 1
ATOM 5970 O O . ALA A 1 762 ? -6.599 -25.659 -4.412 1.00 56.38 762 ALA A O 1
ATOM 5971 N N . ARG A 1 763 ? -4.769 -24.803 -3.404 1.00 66.12 763 ARG A N 1
ATOM 5972 C CA . ARG A 1 763 ? -4.116 -24.352 -4.641 1.00 66.12 763 ARG A CA 1
ATOM 5973 C C . ARG A 1 763 ? -3.844 -25.563 -5.532 1.00 66.12 763 ARG A C 1
ATOM 5975 O O . ARG A 1 763 ? -3.423 -26.617 -5.068 1.00 66.12 763 ARG A O 1
ATOM 5982 N N . GLY A 1 764 ? -4.164 -25.425 -6.816 1.00 54.88 764 GLY A N 1
ATOM 5983 C CA . GLY A 1 764 ? -3.994 -26.514 -7.777 1.00 54.88 764 GLY A CA 1
ATOM 5984 C C . GLY A 1 764 ? -4.844 -27.778 -7.567 1.00 54.88 764 GLY A C 1
ATOM 5985 O O . GLY A 1 764 ? -4.658 -28.728 -8.310 1.00 54.88 764 GLY A O 1
ATOM 5986 N N . LEU A 1 765 ? -5.789 -27.818 -6.616 1.00 64.81 765 LEU A N 1
ATOM 5987 C CA . LEU A 1 765 ? -6.755 -28.919 -6.553 1.00 64.81 765 LEU A CA 1
ATOM 5988 C C . LEU A 1 765 ? -7.865 -28.722 -7.587 1.00 64.81 765 LEU A C 1
ATOM 5990 O O . LEU A 1 765 ? -8.457 -27.635 -7.682 1.00 64.81 765 LEU A O 1
ATOM 5994 N N . ASP A 1 766 ? -8.152 -29.781 -8.340 1.00 62.81 766 ASP A N 1
ATOM 5995 C CA . ASP A 1 766 ? -9.291 -29.850 -9.244 1.00 62.81 766 ASP A CA 1
ATOM 5996 C C . ASP A 1 766 ? -10.408 -30.693 -8.658 1.00 62.81 766 ASP A C 1
ATOM 5998 O O . ASP A 1 766 ? -10.286 -31.898 -8.447 1.00 62.81 766 ASP A O 1
ATOM 6002 N N . PHE A 1 767 ? -11.512 -30.010 -8.393 1.00 69.38 767 PHE A N 1
ATOM 6003 C CA . PHE A 1 767 ? -12.738 -30.606 -7.895 1.00 69.38 767 PHE A CA 1
ATOM 6004 C C . PHE A 1 767 ? -13.754 -30.839 -9.027 1.00 69.38 767 PHE A C 1
ATOM 6006 O O . PHE A 1 767 ? -14.919 -31.138 -8.755 1.00 69.38 767 PHE A O 1
ATOM 6013 N N . GLY A 1 768 ? -13.336 -30.664 -10.289 1.00 66.25 768 GLY A N 1
ATOM 6014 C CA . GLY A 1 768 ? -14.206 -30.731 -11.457 1.00 66.25 768 GLY A CA 1
ATOM 6015 C C . GLY A 1 768 ? -15.354 -29.722 -11.365 1.00 66.25 768 GLY A C 1
ATOM 6016 O O . GLY A 1 768 ? -15.185 -28.599 -10.887 1.00 66.25 768 GLY A O 1
ATOM 6017 N N . THR A 1 769 ? -16.545 -30.136 -11.797 1.00 67.50 769 THR A N 1
ATOM 6018 C CA . THR A 1 769 ? -17.802 -29.375 -11.661 1.00 67.50 769 THR A CA 1
ATOM 6019 C C . THR A 1 769 ? -18.580 -29.726 -10.383 1.00 67.50 769 THR A C 1
ATOM 6021 O O . THR A 1 769 ? -19.694 -29.241 -10.178 1.00 67.50 769 THR A O 1
ATOM 6024 N N . HIS A 1 770 ? -18.011 -30.563 -9.507 1.00 76.31 770 HIS A N 1
ATOM 6025 C CA . HIS A 1 770 ? -18.706 -31.109 -8.337 1.00 76.31 770 HIS A CA 1
ATOM 6026 C C . HIS A 1 770 ? -18.792 -30.118 -7.171 1.00 76.31 770 HIS A C 1
ATOM 6028 O O . HIS A 1 770 ? -19.766 -30.135 -6.415 1.00 76.31 770 HIS A O 1
ATOM 6034 N N . VAL A 1 771 ? -17.795 -29.237 -7.022 1.00 83.81 771 VAL A N 1
ATOM 6035 C CA . VAL A 1 771 ? -17.834 -28.146 -6.039 1.00 83.81 771 VAL A CA 1
ATOM 6036 C C . VAL A 1 771 ? -18.613 -26.981 -6.627 1.00 83.81 771 VAL A C 1
ATOM 6038 O O . VAL A 1 771 ? -18.117 -26.247 -7.477 1.00 83.81 771 VAL A O 1
ATOM 6041 N N . GLN A 1 772 ? -19.843 -26.810 -6.149 1.00 84.38 772 GLN A N 1
ATOM 6042 C CA . GLN A 1 772 ? -20.716 -25.707 -6.557 1.00 84.38 772 GLN A CA 1
ATOM 6043 C C . GLN A 1 772 ? -20.679 -24.559 -5.549 1.00 84.38 772 GLN A C 1
ATOM 6045 O O . GLN A 1 772 ? -20.869 -23.407 -5.937 1.00 84.38 772 GLN A O 1
ATOM 6050 N N . ASN A 1 773 ? -20.369 -24.848 -4.281 1.00 88.00 773 ASN A N 1
ATOM 6051 C CA . ASN A 1 773 ? -20.356 -23.865 -3.203 1.00 88.00 773 ASN A CA 1
ATOM 6052 C C . ASN A 1 773 ? -18.953 -23.711 -2.607 1.00 88.00 773 ASN A C 1
ATOM 6054 O O . ASN A 1 773 ? -18.323 -24.690 -2.209 1.00 88.00 773 ASN A O 1
ATOM 6058 N N . VAL A 1 774 ? -18.495 -22.470 -2.483 1.00 91.19 774 VAL A N 1
ATOM 6059 C CA . VAL A 1 774 ? -17.283 -22.099 -1.750 1.00 91.19 774 VAL A CA 1
ATOM 6060 C C . VAL A 1 774 ? -17.671 -21.155 -0.621 1.00 91.19 774 VAL A C 1
ATOM 6062 O O . VAL A 1 774 ? -18.328 -20.146 -0.856 1.00 91.19 774 VAL A O 1
ATOM 6065 N N . PHE A 1 775 ? -17.239 -21.454 0.597 1.00 93.88 775 PHE A N 1
ATOM 6066 C CA . PHE A 1 775 ? -17.370 -20.590 1.760 1.00 93.88 775 PHE A CA 1
ATOM 6067 C C . PHE A 1 775 ? -16.005 -20.049 2.158 1.00 93.88 775 PHE A C 1
ATOM 6069 O O . PHE A 1 775 ? -15.066 -20.804 2.398 1.00 93.88 775 PHE A O 1
ATOM 6076 N N . ILE A 1 776 ? -15.905 -18.732 2.277 1.00 93.75 776 ILE A N 1
ATOM 6077 C CA . ILE A 1 776 ? -14.752 -18.054 2.863 1.00 93.75 776 ILE A CA 1
ATOM 6078 C C . ILE A 1 776 ? -15.145 -17.736 4.304 1.00 93.75 776 ILE A C 1
ATOM 6080 O O . ILE A 1 776 ? -15.818 -16.741 4.568 1.00 93.75 776 ILE A O 1
ATOM 6084 N N . ALA A 1 777 ? -14.807 -18.645 5.226 1.00 91.81 777 ALA A N 1
ATOM 6085 C CA . ALA A 1 777 ? -15.221 -18.554 6.627 1.00 91.81 777 ALA A CA 1
ATOM 6086 C C . ALA A 1 777 ? -14.430 -17.494 7.410 1.00 91.81 777 ALA A C 1
ATOM 6088 O O . ALA A 1 777 ? -14.887 -16.976 8.433 1.00 91.81 777 ALA A O 1
ATOM 6089 N N . GLU A 1 778 ? -13.235 -17.161 6.932 1.00 87.25 778 GLU A N 1
ATOM 6090 C CA . GLU A 1 778 ? -12.357 -16.145 7.501 1.00 87.25 778 GLU A CA 1
ATOM 6091 C C . GLU A 1 778 ? -11.844 -15.224 6.402 1.00 87.25 778 GLU A C 1
ATOM 6093 O O . GLU A 1 778 ? -11.609 -15.676 5.281 1.00 87.25 778 GLU A O 1
ATOM 6098 N N . GLU A 1 779 ? -11.676 -13.941 6.732 1.00 80.75 779 GLU A N 1
ATOM 6099 C CA . GLU A 1 779 ? -11.188 -12.935 5.790 1.00 80.75 779 GLU A CA 1
ATOM 6100 C C . GLU A 1 779 ? -9.826 -13.363 5.226 1.00 80.75 779 GLU A C 1
ATOM 6102 O O . GLU A 1 779 ? -8.931 -13.808 5.956 1.00 80.75 779 GLU A O 1
ATOM 6107 N N . SER A 1 780 ? -9.715 -13.299 3.902 1.00 77.25 780 SER A N 1
ATOM 6108 C CA . SER A 1 780 ? -8.495 -13.598 3.159 1.00 77.25 780 SER A CA 1
ATOM 6109 C C . SER A 1 780 ? -7.444 -12.526 3.431 1.00 77.25 780 SER A C 1
ATOM 6111 O O . SER A 1 780 ? -7.773 -11.342 3.468 1.00 77.25 780 SER A O 1
ATOM 6113 N N . GLY A 1 781 ? -6.178 -12.925 3.554 1.00 68.25 781 GLY A N 1
ATOM 6114 C CA . GLY A 1 781 ? -5.081 -11.984 3.816 1.00 68.25 781 GLY A CA 1
ATOM 6115 C C . GLY A 1 781 ? -4.753 -11.056 2.638 1.00 68.25 781 GLY A C 1
ATOM 6116 O O . GLY A 1 781 ? -4.078 -10.052 2.829 1.00 68.25 781 GLY A O 1
ATOM 6117 N N . SER A 1 782 ? -5.217 -11.379 1.425 1.00 72.06 782 SER A N 1
ATOM 6118 C CA . SER A 1 782 ? -5.027 -10.564 0.220 1.00 72.06 782 SER A CA 1
ATOM 6119 C C . SER A 1 782 ? -6.129 -10.803 -0.821 1.00 72.06 782 SER A C 1
ATOM 6121 O O . SER A 1 782 ? -6.832 -11.817 -0.789 1.00 72.06 782 SER A O 1
ATOM 6123 N N . THR A 1 783 ? -6.261 -9.890 -1.789 1.00 72.06 783 THR A N 1
ATOM 6124 C CA . THR A 1 783 ? -7.177 -10.034 -2.938 1.00 72.06 783 THR A CA 1
ATOM 6125 C C . THR A 1 783 ? -6.820 -11.237 -3.815 1.00 72.06 783 THR A C 1
ATOM 6127 O O . THR A 1 783 ? -7.704 -11.916 -4.332 1.00 72.06 783 THR A O 1
ATOM 6130 N N . VAL A 1 784 ? -5.528 -11.546 -3.952 1.00 70.75 784 VAL A N 1
ATOM 6131 C CA . VAL A 1 784 ? -5.051 -12.727 -4.689 1.00 70.75 784 VAL A CA 1
ATOM 6132 C C . VAL A 1 784 ? -5.528 -14.008 -4.009 1.00 70.75 784 VAL A C 1
ATOM 6134 O O . VAL A 1 784 ? -6.099 -14.887 -4.654 1.00 70.75 784 VAL A O 1
ATOM 6137 N N . ASP A 1 785 ? -5.372 -14.083 -2.685 1.00 74.94 785 ASP A N 1
ATOM 6138 C CA . ASP A 1 785 ? -5.851 -15.210 -1.890 1.00 74.94 785 ASP A CA 1
ATOM 6139 C C . ASP A 1 785 ? -7.374 -15.386 -2.026 1.00 74.94 785 ASP A C 1
ATOM 6141 O O . ASP A 1 785 ? -7.865 -16.490 -2.262 1.00 74.94 785 ASP A O 1
ATOM 6145 N N . PHE A 1 786 ? -8.128 -14.285 -1.989 1.00 82.88 786 PHE A N 1
ATOM 6146 C CA . PHE A 1 786 ? -9.569 -14.297 -2.244 1.00 82.88 786 PHE A CA 1
ATOM 6147 C C . PHE A 1 786 ? -9.926 -14.879 -3.621 1.00 82.88 786 PHE A C 1
ATOM 6149 O O . PHE A 1 786 ? -10.765 -15.779 -3.706 1.00 82.88 786 PHE A O 1
ATOM 6156 N N . LEU A 1 787 ? -9.288 -14.398 -4.695 1.00 77.06 787 LEU A N 1
ATOM 6157 C CA . LEU A 1 787 ? -9.542 -14.870 -6.060 1.00 77.06 787 LEU A CA 1
ATOM 6158 C C . LEU A 1 787 ? -9.213 -16.363 -6.211 1.00 77.06 787 LEU A C 1
ATOM 6160 O O . LEU A 1 787 ? -9.958 -17.098 -6.863 1.00 77.06 787 LEU A O 1
ATOM 6164 N N . HIS A 1 788 ? -8.152 -16.843 -5.559 1.00 75.94 788 HIS A N 1
ATOM 6165 C CA . HIS A 1 788 ? -7.780 -18.260 -5.556 1.00 75.94 788 HIS A CA 1
ATOM 6166 C C . HIS A 1 788 ? -8.773 -19.150 -4.806 1.00 75.94 788 HIS A C 1
ATOM 6168 O O . HIS A 1 788 ? -9.068 -20.255 -5.284 1.00 75.94 788 HIS A O 1
ATOM 6174 N N . ARG A 1 789 ? -9.309 -18.675 -3.672 1.00 84.44 789 ARG A N 1
ATOM 6175 C CA . ARG A 1 789 ? -10.385 -19.351 -2.930 1.00 84.44 789 ARG A CA 1
ATOM 6176 C C . ARG A 1 789 ? -11.663 -19.400 -3.767 1.00 84.44 789 ARG A C 1
ATOM 6178 O O . ARG A 1 789 ? -12.237 -20.471 -3.955 1.00 84.44 789 ARG A O 1
ATOM 6185 N N . ALA A 1 790 ? -12.074 -18.261 -4.323 1.00 82.12 790 ALA A N 1
ATOM 6186 C CA . ALA A 1 790 ? -13.281 -18.131 -5.137 1.00 82.12 790 ALA A CA 1
ATOM 6187 C C . ALA A 1 790 ? -13.229 -18.983 -6.421 1.00 82.12 790 ALA A C 1
ATOM 6189 O O . ALA A 1 790 ? -14.216 -19.623 -6.775 1.00 82.12 790 ALA A O 1
ATOM 6190 N N . GLY A 1 791 ? -12.065 -19.073 -7.074 1.00 75.75 791 GLY A N 1
ATOM 6191 C CA . GLY A 1 791 ? -11.844 -19.853 -8.303 1.00 75.75 791 GLY A CA 1
ATOM 6192 C C . GLY A 1 791 ? -11.868 -21.384 -8.145 1.00 75.75 791 GLY A C 1
ATOM 6193 O O . GLY A 1 791 ? -11.507 -22.113 -9.077 1.00 75.75 791 GLY A O 1
ATOM 6194 N N . ARG A 1 792 ? -12.254 -21.907 -6.971 1.00 81.81 792 ARG A N 1
ATOM 6195 C CA . ARG A 1 792 ? -12.477 -23.350 -6.749 1.00 81.81 792 ARG A CA 1
ATOM 6196 C C . ARG A 1 792 ? -13.875 -23.826 -7.145 1.00 81.81 792 ARG A C 1
ATOM 6198 O O . ARG A 1 792 ? -14.103 -25.029 -7.176 1.00 81.81 792 ARG A O 1
ATOM 6205 N N . THR A 1 793 ? -14.774 -22.905 -7.475 1.00 81.75 793 THR A N 1
ATOM 6206 C CA . THR A 1 793 ? -16.086 -23.184 -8.077 1.00 81.75 793 THR A CA 1
ATOM 6207 C C . THR A 1 793 ? -16.219 -22.426 -9.404 1.00 81.75 793 THR A C 1
ATOM 6209 O O . THR A 1 793 ? -15.312 -21.689 -9.791 1.00 81.75 793 THR A O 1
ATOM 6212 N N . GLY A 1 794 ? -17.311 -22.629 -10.143 1.00 72.06 794 GLY A N 1
ATOM 6213 C CA . GLY A 1 794 ? -17.576 -21.912 -11.398 1.00 72.06 794 GLY A CA 1
ATOM 6214 C C . GLY A 1 794 ? -16.711 -22.346 -12.589 1.00 72.06 794 GLY A C 1
ATOM 6215 O O . GLY A 1 794 ? -16.420 -21.539 -13.473 1.00 72.06 794 GLY A O 1
ATOM 6216 N N . ARG A 1 795 ? -16.234 -23.599 -12.589 1.00 68.75 795 ARG A N 1
ATOM 6217 C CA . ARG A 1 795 ? -15.357 -24.163 -13.631 1.00 68.75 795 ARG A CA 1
ATOM 6218 C C . ARG A 1 795 ? -16.153 -24.725 -14.812 1.00 68.75 795 ARG A C 1
ATOM 6220 O O . ARG A 1 795 ? -17.312 -25.096 -14.663 1.00 68.75 795 ARG A O 1
ATOM 6227 N N . ALA A 1 796 ? -15.510 -24.799 -15.982 1.00 61.97 796 ALA A N 1
ATOM 6228 C CA . ALA A 1 796 ? -16.078 -25.360 -17.218 1.00 61.97 796 ALA A CA 1
ATOM 6229 C C . ALA A 1 796 ? -17.448 -24.765 -17.621 1.00 61.97 796 ALA A C 1
ATOM 6231 O O . ALA A 1 796 ? -18.304 -25.458 -18.160 1.00 61.97 796 ALA A O 1
ATOM 6232 N N . GLY A 1 797 ? -17.675 -23.478 -17.328 1.00 61.81 797 GLY A N 1
ATOM 6233 C CA . GLY A 1 797 ? -18.928 -22.780 -17.640 1.00 61.81 797 GLY A CA 1
ATOM 6234 C C . GLY A 1 797 ? -20.092 -23.064 -16.681 1.00 61.81 797 GLY A C 1
ATOM 6235 O O . GLY A 1 797 ? -21.140 -22.436 -16.817 1.00 61.81 797 GLY A O 1
ATOM 6236 N N . ALA A 1 798 ? -19.924 -23.951 -15.694 1.00 68.44 798 ALA A N 1
ATOM 6237 C CA . ALA A 1 798 ? -20.929 -24.189 -14.662 1.00 68.44 798 ALA A CA 1
ATOM 6238 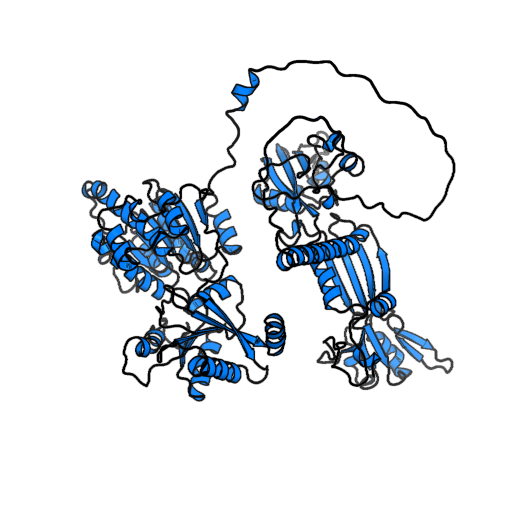C C . ALA A 1 798 ? -21.050 -22.983 -13.715 1.00 68.44 798 ALA A C 1
ATOM 6240 O O . ALA A 1 798 ? -20.066 -22.295 -13.446 1.00 68.44 798 ALA A O 1
ATOM 6241 N N . GLN A 1 799 ? -22.246 -22.738 -13.172 1.00 74.81 799 GLN A N 1
ATOM 6242 C CA . GLN A 1 799 ? -22.440 -21.684 -12.174 1.00 74.81 799 GLN A CA 1
ATOM 6243 C C . GLN A 1 799 ? -21.824 -22.077 -10.829 1.00 74.81 799 GLN A C 1
ATOM 6245 O O . GLN A 1 799 ? -22.101 -23.151 -10.295 1.00 74.81 799 GLN A O 1
ATOM 6250 N N . GLY A 1 800 ? -21.029 -21.177 -10.255 1.00 83.31 800 GLY A N 1
ATOM 6251 C CA . GLY A 1 800 ? -20.438 -21.341 -8.931 1.00 83.31 800 GLY A CA 1
ATOM 6252 C C . GLY A 1 800 ? -20.950 -20.303 -7.943 1.00 83.31 800 GLY A C 1
ATOM 6253 O O . GLY A 1 800 ? -21.213 -19.165 -8.317 1.00 83.31 800 GLY A O 1
ATOM 6254 N N . HIS A 1 801 ? -21.090 -20.677 -6.675 1.00 87.62 801 HIS A N 1
ATOM 6255 C CA . HIS A 1 801 ? -21.529 -19.781 -5.608 1.00 87.62 801 HIS A CA 1
ATOM 6256 C C . HIS A 1 801 ? -20.414 -19.600 -4.582 1.00 87.62 801 HIS A C 1
ATOM 6258 O O . HIS A 1 801 ? -19.920 -20.576 -4.019 1.00 87.62 801 HIS A O 1
ATOM 6264 N N . VAL A 1 802 ? -20.040 -18.351 -4.314 1.00 90.56 802 VAL A N 1
ATOM 6265 C CA . VAL A 1 802 ? -19.033 -17.997 -3.309 1.00 90.56 802 VAL A CA 1
ATOM 6266 C C . VAL A 1 802 ? -19.722 -17.217 -2.200 1.00 90.56 802 VAL A C 1
ATOM 6268 O O . VAL A 1 802 ? -20.249 -16.139 -2.452 1.00 90.56 802 VAL A O 1
ATOM 6271 N N . THR A 1 803 ? -19.715 -17.741 -0.977 1.00 92.19 803 THR A N 1
ATOM 6272 C CA . THR A 1 803 ? -20.274 -17.076 0.204 1.00 92.19 803 THR A CA 1
ATOM 6273 C C . THR A 1 803 ? -19.161 -16.624 1.136 1.00 92.19 803 THR A C 1
ATOM 6275 O O . THR A 1 803 ? -18.371 -17.434 1.615 1.00 92.19 803 THR A O 1
ATOM 6278 N N . VAL A 1 804 ? -19.096 -15.324 1.410 1.00 92.56 804 VAL A N 1
ATOM 6279 C CA . VAL A 1 804 ? -18.124 -14.746 2.345 1.00 92.56 804 VAL A CA 1
ATOM 6280 C C . VAL A 1 804 ? -18.795 -14.523 3.694 1.00 92.56 804 VAL A C 1
ATOM 6282 O O . VAL A 1 804 ? -19.773 -13.778 3.787 1.00 92.56 804 VAL A O 1
ATOM 6285 N N . MET A 1 805 ? -18.261 -15.153 4.740 1.00 92.88 805 MET A N 1
ATOM 6286 C CA . MET A 1 805 ? -18.706 -14.918 6.111 1.00 92.88 805 MET A CA 1
ATOM 6287 C C . MET A 1 805 ? -18.184 -13.556 6.574 1.00 92.88 805 MET A C 1
ATOM 6289 O O . MET A 1 805 ? -16.976 -13.321 6.607 1.00 92.88 805 MET A O 1
ATOM 6293 N N . VAL A 1 806 ? -19.083 -12.652 6.948 1.00 90.94 806 VAL A N 1
ATOM 6294 C CA . VAL A 1 806 ? -18.750 -11.297 7.409 1.00 90.94 806 VAL A CA 1
ATOM 6295 C C . VAL A 1 806 ? -19.423 -11.016 8.755 1.00 90.94 806 VAL A C 1
ATOM 6297 O O . VAL A 1 806 ? -20.483 -11.579 9.024 1.00 90.94 806 VAL A O 1
ATOM 6300 N N . PRO A 1 807 ? -18.866 -10.145 9.617 1.00 89.81 807 PRO A N 1
ATOM 6301 C CA . PRO A 1 807 ? -19.559 -9.735 10.836 1.00 89.81 807 PRO A CA 1
ATOM 6302 C C . PRO A 1 807 ? -20.967 -9.222 10.517 1.00 89.81 807 PRO A C 1
ATOM 6304 O O . PRO A 1 807 ? -21.131 -8.495 9.536 1.00 89.81 807 PRO A O 1
ATOM 6307 N N . ASN A 1 808 ? -21.967 -9.540 11.347 1.00 86.31 808 ASN A N 1
ATOM 6308 C CA . ASN A 1 808 ? -23.366 -9.163 11.090 1.00 86.31 808 ASN A CA 1
ATOM 6309 C C . ASN A 1 808 ? -23.541 -7.663 10.768 1.00 86.31 808 ASN A C 1
ATOM 6311 O O . ASN A 1 808 ? -24.270 -7.299 9.851 1.00 86.31 808 ASN A O 1
ATOM 6315 N N . LYS A 1 809 ? -22.775 -6.789 11.429 1.00 82.00 809 LYS A N 1
ATOM 6316 C CA . LYS A 1 809 ? -22.752 -5.351 11.122 1.00 82.00 809 LYS A CA 1
ATOM 6317 C C . LYS A 1 809 ? -22.350 -5.058 9.664 1.00 82.00 809 LYS A C 1
ATOM 6319 O O . LYS A 1 809 ? -23.060 -4.357 8.956 1.00 82.00 809 LYS A O 1
ATOM 6324 N N . LYS A 1 810 ? -21.260 -5.674 9.185 1.00 84.12 810 LYS A N 1
ATOM 6325 C CA . LYS A 1 810 ? -20.781 -5.553 7.793 1.00 84.12 810 LYS A CA 1
ATOM 6326 C C . LYS A 1 810 ? -21.781 -6.171 6.805 1.00 84.12 810 LYS A C 1
ATOM 6328 O O . LYS A 1 810 ? -21.936 -5.662 5.701 1.00 84.12 810 LYS A O 1
ATOM 6333 N N . TYR A 1 811 ? -22.482 -7.241 7.192 1.00 84.38 811 TYR A N 1
ATOM 6334 C CA . TYR A 1 811 ? -23.558 -7.824 6.382 1.00 84.38 811 TYR A CA 1
ATOM 6335 C C . TYR A 1 811 ? -24.734 -6.857 6.198 1.00 84.38 811 TYR A C 1
ATOM 6337 O O . TYR A 1 811 ? -25.205 -6.686 5.076 1.00 84.38 811 TYR A O 1
ATOM 6345 N N . GLN A 1 812 ? -25.179 -6.192 7.270 1.00 80.56 812 GLN A N 1
ATOM 6346 C CA . GLN A 1 812 ? -26.249 -5.193 7.204 1.00 80.56 812 GLN A CA 1
ATOM 6347 C C . GLN A 1 812 ? -25.880 -4.051 6.248 1.00 80.56 812 GLN A C 1
ATOM 6349 O O . GLN A 1 812 ? -26.678 -3.719 5.370 1.00 80.56 812 GLN A O 1
ATOM 6354 N N . ASP A 1 813 ? -24.648 -3.544 6.325 1.00 75.94 813 ASP A N 1
ATOM 6355 C CA . ASP A 1 813 ? -24.143 -2.510 5.413 1.00 75.94 813 ASP A CA 1
ATOM 6356 C C . ASP A 1 813 ? -24.134 -2.975 3.946 1.00 75.94 813 ASP A C 1
ATOM 6358 O O . ASP A 1 813 ? -24.574 -2.251 3.053 1.00 75.94 813 ASP A O 1
ATOM 6362 N N . LEU A 1 814 ? -23.680 -4.206 3.682 1.00 74.50 814 LEU A N 1
ATOM 6363 C CA . LEU A 1 814 ? -23.659 -4.789 2.334 1.00 74.50 814 LEU A CA 1
ATOM 6364 C C . LEU A 1 814 ? -25.067 -5.073 1.790 1.00 74.50 814 LEU A C 1
ATOM 6366 O O . LEU A 1 814 ? -25.309 -4.905 0.597 1.00 74.50 814 LEU A O 1
ATOM 6370 N N . SER A 1 815 ? -25.999 -5.491 2.649 1.00 68.25 815 SER A N 1
ATOM 6371 C CA . SER A 1 815 ? -27.388 -5.776 2.271 1.00 68.25 815 SER A CA 1
ATOM 6372 C C . SER A 1 815 ? -28.170 -4.508 1.916 1.00 68.25 815 SER A C 1
ATOM 6374 O O . SER A 1 815 ? -28.974 -4.534 0.987 1.00 68.25 815 SER A O 1
ATOM 6376 N N . ARG A 1 816 ? -27.877 -3.386 2.589 1.00 64.00 816 ARG A N 1
ATOM 6377 C CA . ARG A 1 816 ? -28.462 -2.068 2.301 1.00 64.00 816 ARG A CA 1
ATOM 6378 C C . ARG A 1 816 ? -27.993 -1.477 0.976 1.00 64.00 816 ARG A C 1
ATOM 6380 O O . ARG A 1 816 ? -28.742 -0.730 0.380 1.00 64.00 816 ARG A O 1
ATOM 6387 N N . ARG A 1 817 ? -26.784 -1.815 0.512 1.00 52.28 817 ARG A N 1
ATOM 6388 C CA . ARG A 1 817 ? -26.249 -1.380 -0.796 1.00 52.28 817 ARG A CA 1
ATOM 6389 C C . ARG A 1 817 ? -26.754 -2.213 -1.982 1.00 52.28 817 ARG A C 1
ATOM 6391 O O . ARG A 1 817 ? -26.437 -1.896 -3.121 1.00 52.28 817 ARG A O 1
ATOM 6398 N N . ARG A 1 818 ? -27.428 -3.338 -1.710 1.00 44.97 818 ARG A N 1
ATOM 6399 C CA . ARG A 1 818 ? -27.932 -4.295 -2.712 1.00 44.97 818 ARG A CA 1
ATOM 6400 C C . ARG A 1 818 ? -29.422 -4.129 -3.024 1.00 44.97 818 ARG A C 1
ATOM 6402 O O . ARG A 1 818 ? -29.883 -4.731 -3.989 1.00 44.97 818 ARG A O 1
ATOM 6409 N N . ARG A 1 819 ? -30.146 -3.406 -2.171 1.00 34.09 819 ARG A N 1
ATOM 6410 C CA . ARG A 1 819 ? -31.485 -2.872 -2.429 1.00 34.09 819 ARG A CA 1
ATOM 6411 C C . ARG A 1 819 ? -31.323 -1.439 -2.895 1.00 34.09 819 ARG A C 1
ATOM 6413 O O . ARG A 1 819 ? -32.174 -1.025 -3.702 1.00 34.09 819 ARG A O 1
#

InterPro domains:
  IPR001650 Helicase, C-terminal domain-like [PF00271] (687-797)
  IPR001650 Helicase, C-terminal domain-like [PS51194] (668-819)
  IPR001650 Helicase, C-terminal domain-like [SM00490] (705-797)
  IPR011262 DNA-directed RNA polymerase, insert domain [PF01000] (100-219)
  IPR011263 DNA-directed RNA polymerase, RpoA/D/Rpb3-type [PF01193] (56-328)
  IPR011263 DNA-directed RNA polymerase, RpoA/D/Rpb3-type [SM00662] (54-335)
  IPR011545 DEAD/DEAH-box helicase domain [PF00270] (455-629)
  IPR014001 Helicase superfamily 1/2, ATP-binding domain [PS51192] (464-644)
  IPR014001 Helicase superfamily 1/2, ATP-binding domain [SM00487] (450-659)
  IPR022842 DNA-directed RNA polymerase subunit Rpo3/Rpb3/RPAC1 [MF_00320] (44-336)
  IPR027417 P-loop containing nucleoside triphosphate hydrolase [G3DSA:3.40.50.300] (413-653)
  IPR027417 P-loop containing nucleoside triphosphate hydrolase [G3DSA:3.40.50.300] (661-819)
  IPR027417 P-loop containing nucleoside triphosphate hydrolase [SSF52540] (472-809)
  IPR033901 DNA-directed RNA polymerases I and III subunit AC40 [cd07032] (43-334)
  IPR036603 RNA polymerase, RBP11-like subunit [G3DSA:3.30.1360.10] (46-328)
  IPR036603 RNA polymerase, RBP11-like subunit [SSF55257] (42-336)
  IPR036643 DNA-directed RNA polymerase, insert domain superfamily [G3DSA:2.170.120.12] (80-218)
  IPR036643 DNA-directed RNA polymerase, insert domain superfamily [SSF56553] (79-222)
  IPR050518 Archaeal Rpo3/Eukaryotic RPB3 RNA Polymerase Subunit [PTHR11800] (3-349)

Nearest PDB structures (foldseek):
  7d58-assembly1_C  TM=9.476E-01  e=2.066E-39  Homo sapiens
  7aod-assembly1_C  TM=9.510E-01  e=4.997E-35  Schizosaccharomyces pombe 972h-
  6ruo-assembly1_C  TM=9.379E-01  e=1.828E-34  Saccharomyces cerevisiae
  8a43-assembly1_C  TM=9.387E-01  e=1.633E-34  Homo sapiens
  6cnb-assembly1_C  TM=9.400E-01  e=1.111E-33  Saccharomyces cerevisiae S288C

Organism: NCBI:txid1540922

Mean predicted aligned error: 19.83 Å

Secondary structure (DSSP, 8-state):
-HHHHTEEEE-SS-B---S---STTSSTT------HHHHHHH-EEEEEEE-SSEEEEEEES--HHHHHHHHHHHHHTSEEEEEEEEEEEEE-SSS-HHHHHHHHHTSPEES-GGGS----TTPPP-TTTEEEEEEEEE-EE-S---TT---HHHHEES-EEEGGG-EE---GGGGT-HHHHHS--EES-TT-EEEE--TT-EEEEEEEEEEEETTT-GGG-SEEEEEEEEEEEEEESSPPPGGGHHHHHHTS-BTTEEEEE-SSS-EEEEE--GGG-----GGGG-GGGTTTEEEEEEEEEEEEEEEE-SSS-HHHHHHHHHHHHHHHHHHHHHHHHHHHH------------------------S-----PPPP----------------------------TTHHHHHTT-------S---GGG----GGG---STTHHHHHHHHH-TTPPPPHHHHHHHHHHSSSS--EEEEE--TTS-HHHHHHHHHHHHHHHTHHHHHTS-------SEEEE-SSHHHHHHHHHHHHHHHHHHT--EEE-S-TTTS-GGG---SEEEE-HHHHHHHHTT-TTGGGG--EEEEETHHHHTSTTTHHHHHHHHHHHHHHHTT-SEEEEEES---HHHHHHHHHH-TT-EEEE-TTTTPPPTTEEEEEEEE-TT-HHHHHHHHHHHHHH-S--TT--TT-EEEEE-SSHHHHHHHHHHHHHTT--EEEE-S--TT-SS--SHHHHHHHHHHHSTT-TTS-SEEEE-HHHHTT---TTTEEEEEE-S--SSHHHHHHHHTTSS-TT--EEEEEEEEHHHHHHHHHTT-

Sequence (819 aa):
MAEDRNIVRLDKERTHNVHSTDFPGNYPGENHEWNLQRFESNLKTHISEVTDDSVEFDLVGVDPSIANAIRRVMIAEVPAVAVENVFVFNNTSVMHDEVMAHRLGLVPILFDAERLEDFQKGDSPNDQNTIVFTLQIECKRKSKVEPGETNPDKLYENHKVYAKHFTWIPQGAQASDPIFTQSPPRVAYPDILIIKLRPGQALDLELHCVKGVGADHAKFSPAATASYRLLPTVKLHHPIKSEHAELFARCFAPGVVQVTDDGSGGKEAHYVNPRKDTVSREVLRHPEFEGIVELGRIRDHFIFNVETTGAVKAADMLPRSCAVMKNKIQAIRDGLDLIVHGKQEEDGNDDDGEDGDVEMQEISSTLGSSRGYKTVTGFGLRPSEPAVRTNKHQTRGALFNLNRRDRDEHAQKLPSFNKNYVQFTDAVKQFSTVQVVDGLMDSVKNIIGAKTLPTSIQSMSFMSLLDSRPKQSLLAAETGSGKTFAFLIPLIHSLKGSEVSRAQSQSNSHKPRALIMAPTRELCKQLTSQVKALTHVAKLKSTYVHNASEQSEDTINDDILIGSPEQLNKLSELREDFFSGVEWVVVDEADALFEKDFIDATQRTLDQVKQTRGNNVNLVMSTATVNEKFSHFLDENYPKINRLISPKTHTLPRALKLSYAPYHSGNKLADLRNAIFDSMHGGGIANRSKNAKTLVFVNTNDRADKTAQYLNEKGLKAVAMTSLSKGRSRVSNRPIKEFLRGAVESDEQDAPQVLVTTSLLARGLDFGTHVQNVFIAEESGSTVDFLHRAGRTGRAGAQGHVTVMVPNKKYQDLSRRRR

Foldseek 3Di:
DVQVLLWFWDAPVDTPSPDDQLDPPSDPPDDSPDDPVQQVVFWDKAWPDFDQFKTKMKTFSDFPVVVVLLQCCLFFPLKFKFFDDKDFPDFPFPDDPVLLSVLRRLFFKAADQVQADADDDPDDDAQRFKWKWKAKDAKAFDPDADPPDDDCVRGIDPQWDWQLSTHTDHGDCLVPDPRCVVPPIGGLDGGHTSHGGDHPTITTMMTIMGMDTVNVPSSRNQFPHKDKDFQKDKDFPDWQFQVCQVVQCVQFDPPQKDWDQPVPRGIGIDRDCSPRGPPPVSLNVDPSCVVGMIITGRRRIMTMMTGGSSSGTNVCSSVSSVVSVVVVVVVVVVVVCCVVVPPPPPPDDDDDDDDDDDDDDDDDDPPDDDDDDDDPDDDDDDDDDDDDDDDDDDDDDDDDDDDPVVVVVVVPDDDDPPDFDDDQPDFQFALVVQDFDPPLSVLVCVVLNVPDTQALLLRLLSVPQLDQAAAFAEREAAQQNPLLNSPLRSVLRNLLVCPVVVVPPPPLDLAAAEEEADADPQLLVVSQVVNCSRCVVSVFFEDEQPALVVDQSVNRSGHYYYYHLVSLVSNCVVPLCRLLNYQEYEYAQVVLCCPPVRNVSVVVNVVSNCVNQPSNHHYYYYHHAQDPSNVVVCCVPPVNHRYSHDPCRLDAPPLEDEAEFADAPPCLLVSVLVVVVCVLDPPDDPDDDNQAAEEEEDAAQVVQVVSCVSNVVVPQFEDEFHCPPDPDNDRDCVRVCLQLVCVPDPPDPRRHRYYGYYLSRCQSDASDQRHQEFEHSDDDPDSSSVSSSSSNHCHSNHHHYYYYYDHVVVNVVVVVVVD